Protein AF-0000000066376735 (afdb_homodimer)

Foldseek 3Di:
DQPDADDDLFKDKDKDKAWFDDDDPPFFWDAPDDDPDPVNQTAIKIKMKIFTPDDDDPPAAEEEEEEAEAFLFFLLLCVVVVRVVSVCCVPPPVRYHHGMYMRIGQCQDFVNVQVCPRTGGLADQLQSSLRRVVCCCVPVVVCAQVPLRYAYEYEYAASRQLSVLSNCLVPVQRHQEYEYELYPQDDDPVCLVVLVVVLVVCVVQCQQDFKQAQDDDPDQPLVVVVCCQCPRYPNVLFDPSSSVSRVSSFFDPPDDRVDDDRMGGTRGDSVVSVSCSNCSNVNNVVCLVSSVSRQHAYEYEAEPAEPCLVVCVVCCVPSVVSYHYDYDYPDYRVCCGNVVVVVSVVVVVVSVVSVVPPGDDGVVNQCVVPNPCSVQVVVLVVVCVVVNVPDDDDRPD/DQPDADDDLFKDKDKDKAWFDDDDPPFFWDAPDDDPDPVNQTAIKIKMKIFTPDDDDPPAAEEEEEEAEAFLFFLLLCVVVVRVVSVCCVPPPVRYHHGMYMRIGQCQDFVNVQVCPRTGGLADQLQSSLRRVVCCCVPVVVCAQVPLRYAYEYEYAASRQLSVLSNCLVPVQRHQEYEYELYPQDDDPVCLVVLVVVLVVCVVQPQQDFKQAQDDDPDQPLVVVVCCQCPRYPCVLFDPSSSVSRVSSFFDPVDDRVDDDRMGGTRGDSVVSVSCSNCSNVNNVVCLVSSVSRQHAYEYEAEPAEPCLVVCVVCCVPSVVSYHYDYDYPDYRVCCGNVVVVVSVVVVVVSVVSVVPPGDDGVVNQCVVPNPCSVVVVVLVVVCVVVNVPDDDDPPD

pLDDT: mean 92.91, std 8.01, range [30.05, 98.94]

Organism: Candida albicans (strain SC5314 / ATCC MYA-2876) (NCBI:txid237561)

Radius of gyration: 28.09 Å; Cα contacts (8 Å, |Δi|>4): 1523; chains: 2; bounding box: 62×91×66 Å

Nearest PDB structures (foldseek):
  2y6v-assembly1_A  TM=8.493E-01  e=2.632E-31  Saccharomyces cerevisiae
  2y6v-assembly2_C  TM=8.015E-01  e=5.671E-32  Saccharomyces cerevisiae
  2y6v-assembly1_B  TM=8.172E-01  e=2.975E-31  Saccharomyces cerevisiae
  7p0y-assembly1_A  TM=6.538E-01  e=1.865E-12  Mycobacterium tuberculosis H37Rv
  7p0y-assembly2_B  TM=6.708E-01  e=1.599E-11  Mycobacterium tuberculosis H37Rv

Solvent-accessible surface area (backbone atoms only — not comparable to full-atom values): 41786 Å² total; per-residue (Å²): 127,80,83,68,72,90,78,56,88,60,42,49,73,47,82,44,75,43,79,36,58,65,72,56,60,79,46,30,62,30,49,75,61,68,72,77,51,46,72,80,67,58,48,38,30,21,32,39,37,35,33,42,64,64,85,71,63,85,87,46,60,32,32,28,40,39,40,34,46,34,80,82,46,29,36,28,49,46,49,62,59,50,55,50,47,55,53,45,32,62,71,76,32,73,89,50,41,67,41,39,37,36,28,35,18,56,51,63,19,16,61,4,14,46,77,28,62,72,33,65,42,60,35,45,56,48,63,51,53,16,44,28,54,48,42,41,38,56,59,78,39,25,77,60,54,54,28,68,45,38,42,27,33,40,40,16,24,24,53,19,18,33,24,50,50,51,35,34,28,76,37,44,64,59,42,50,33,37,40,23,37,36,48,56,74,79,80,55,81,87,46,47,67,59,52,39,52,50,52,30,50,38,57,77,67,50,39,67,72,34,67,46,68,79,46,56,90,91,53,58,56,67,57,53,52,52,46,42,41,50,70,55,29,96,50,43,67,35,31,68,68,30,46,50,37,27,49,59,53,28,48,49,80,86,66,54,88,92,52,86,54,48,60,51,65,42,32,28,58,46,65,48,42,53,42,37,60,66,28,43,57,60,36,45,66,57,50,53,57,37,49,75,36,42,67,40,52,30,37,34,40,26,17,57,67,20,83,59,35,62,58,52,58,72,28,38,85,56,76,40,52,69,42,49,77,45,73,36,83,88,27,37,68,59,33,66,42,45,39,39,69,62,45,50,50,54,52,48,53,51,48,53,50,35,60,72,73,53,62,83,80,43,52,57,57,43,32,71,74,57,36,81,53,24,50,54,51,50,35,49,52,46,48,25,73,53,52,35,82,85,52,86,69,77,78,96,101,126,82,85,67,72,90,78,57,88,61,42,49,74,46,82,44,76,43,79,37,59,67,72,56,59,79,46,30,63,31,49,74,60,68,72,77,52,45,73,79,68,58,48,37,30,22,32,39,39,36,32,42,65,65,86,72,62,85,88,46,59,32,32,28,41,40,39,34,46,34,80,84,45,30,37,31,50,45,50,62,58,51,53,50,46,56,51,44,32,62,70,76,32,74,89,50,43,67,40,39,37,36,28,35,17,55,53,62,19,16,60,4,14,45,76,29,61,74,33,64,42,61,36,46,54,49,64,52,54,18,45,27,53,48,42,42,38,56,58,77,38,25,77,60,56,53,28,68,45,40,43,27,34,39,40,17,23,24,53,17,18,33,25,49,51,52,35,32,28,78,36,44,65,56,42,50,32,36,39,24,37,37,46,55,72,78,79,56,80,88,46,47,68,59,51,40,51,50,52,29,49,38,58,75,65,49,41,67,72,32,68,45,69,78,46,56,90,91,52,57,56,68,56,54,53,51,48,43,40,50,70,56,29,96,49,44,68,36,32,68,69,29,47,49,36,28,50,59,53,27,47,48,81,87,64,54,89,91,53,86,53,49,59,50,64,42,31,28,58,44,65,48,42,53,41,39,61,66,27,44,57,60,37,44,67,55,51,52,58,37,49,75,36,42,67,40,52,31,38,35,40,25,17,58,69,20,82,58,36,62,57,51,57,72,30,38,85,56,76,40,52,69,41,48,77,46,74,37,84,88,27,37,68,60,33,65,43,45,38,40,69,62,46,49,50,56,50,49,53,52,50,53,49,33,58,72,72,52,63,81,79,43,52,58,56,41,32,72,74,58,38,81,52,23,49,55,50,50,37,49,51,44,47,26,72,53,52,34,83,85,52,87,71,78,79,98,104

Sequence (794 aa):
MHLKPSDSPYYERTLKVKDAANPRAPGSVVLSKPSHLREDYQLKIAYRKYVTTRQIPFNSPRINFLFLHGNGMNKGIWHYQIDKLFTMYEVSFPDMHIDTVIAADHVNMGDSANVNRGKLGHVSDWNDFAKDYIMITKIHERDAFLHPNAFNVVVAHSMGGFIAMQMTAIEPNLFQSSILINPVCVTFPELRHHNLKVYQDWYHRDFVKFYFDNIPEGENWYHKIYEHYTNRSFYRKFHPVVLRNMLEDEIPEMYDRSKYYRTVELKHDGLEDYINYYNSEESITATKSSYEQIRVPTKILCGENDALATFI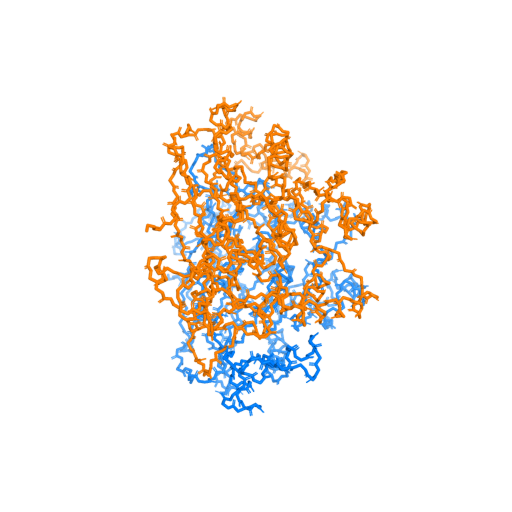DSQKDQELSFAEIQVLEGKYHNMHAESPDLIMSLVNDFVVTCYKEHPKITDFEYYKKYGSDYKSILRKKKLHDLLGDNTNIPSKLMHLKPSDSPYYERTLKVKDAANPRAPGSVVLSKPSHLREDYQLKIAYRKYVTTRQIPFNSPRINFLFLHGNGMNKGIWHYQIDKLFTMYEVSFPDMHIDTVIAADHVNMGDSANVNRGKLGHVSDWNDFAKDYIMITKIHERDAFLHPNAFNVVVAHSMGGFIAMQMTAIEPNLFQSSILINPVCVTFPELRHHNLKVYQDWYHRDFVKFYFDNIPEGENWYHKIYEHYTNRSFYRKFHPVVLRNMLEDEIPEMYDRSKYYRTVELKHDGLEDYINYYNSEESITATKSSYEQIRVPTKILCGENDALATFIDSQKDQELSFAEIQVLEGKYHNMHAESPDLIMSLVNDFVVTCYKEHPKITDFEYYKKYGSDYKSILRKKKLHDLLGDNTNIPSKL

Structure (mmCIF, N/CA/C/O backbone):
data_AF-0000000066376735-model_v1
#
loop_
_entity.id
_entity.type
_entity.pdbx_description
1 polymer 'Serine aminopeptidase S33 domain-containing protein'
#
loop_
_atom_site.group_PDB
_atom_site.id
_atom_site.type_symbol
_atom_site.label_atom_id
_atom_site.label_alt_id
_atom_site.label_comp_id
_atom_site.label_asym_id
_atom_site.label_entity_id
_atom_site.label_seq_id
_atom_site.pdbx_PDB_ins_code
_atom_site.Cartn_x
_atom_site.Cartn_y
_atom_site.Cartn_z
_atom_site.occupancy
_atom_site.B_iso_or_equiv
_atom_site.auth_seq_id
_atom_site.auth_comp_id
_atom_site.auth_asym_id
_atom_site.auth_atom_id
_atom_site.pdbx_PDB_model_num
ATOM 1 N N . MET A 1 1 ? -0.497 23.062 34.406 1 30.56 1 MET A N 1
ATOM 2 C CA . MET A 1 1 ? -1.559 22.156 34 1 30.56 1 MET A CA 1
ATOM 3 C C . MET A 1 1 ? -1.572 21.969 32.5 1 30.56 1 MET A C 1
ATOM 5 O O . MET A 1 1 ? -1.584 22.938 31.75 1 30.56 1 MET A O 1
ATOM 9 N N . HIS A 1 2 ? -1.141 20.859 31.984 1 41 2 HIS A N 1
ATOM 10 C CA . HIS A 1 2 ? -1.223 20.562 30.562 1 41 2 HIS A CA 1
ATOM 11 C C . HIS A 1 2 ? -2.631 20.812 30.031 1 41 2 HIS A C 1
ATOM 13 O O . HIS A 1 2 ? -3.615 20.453 30.688 1 41 2 HIS A O 1
ATOM 19 N N . LEU A 1 3 ? -2.84 21.922 29.312 1 45.19 3 LEU A N 1
ATOM 20 C CA . LEU A 1 3 ? -4.129 22.234 28.703 1 45.19 3 LEU A CA 1
ATOM 21 C C . LEU A 1 3 ? -4.758 20.984 28.094 1 45.19 3 LEU A C 1
ATOM 23 O O . LEU A 1 3 ? -4.195 20.375 27.172 1 45.19 3 LEU A O 1
ATOM 27 N N . LYS A 1 4 ? -5.445 20.234 28.922 1 58.34 4 LYS A N 1
ATOM 28 C CA . LYS A 1 4 ? -6.188 19.078 28.438 1 58.34 4 LYS A CA 1
ATOM 29 C C . LYS A 1 4 ? -7.438 19.5 27.672 1 58.34 4 LYS A C 1
ATOM 31 O O . LYS A 1 4 ? -8.281 20.234 28.203 1 58.34 4 LYS A O 1
ATOM 36 N N . PRO A 1 5 ? -7.32 19.438 26.359 1 63.69 5 PRO A N 1
ATOM 37 C CA . PRO A 1 5 ? -8.547 19.75 25.609 1 63.69 5 PRO A CA 1
ATOM 38 C C . PRO A 1 5 ? -9.789 19.141 26.25 1 63.69 5 PRO A C 1
ATOM 40 O O . PRO A 1 5 ? -9.688 18.219 27.062 1 63.69 5 PRO A O 1
ATOM 43 N N . SER A 1 6 ? -10.953 19.797 26.094 1 66.44 6 SER A N 1
ATOM 44 C CA . SER A 1 6 ? -12.242 19.344 26.625 1 66.44 6 SER A CA 1
ATOM 45 C C . SER A 1 6 ? -12.531 17.906 26.219 1 66.44 6 SER A C 1
ATOM 47 O O . SER A 1 6 ? -12.234 17.5 25.078 1 66.44 6 SER A O 1
ATOM 49 N N . ASP A 1 7 ? -12.703 17.094 27.219 1 77.69 7 ASP A N 1
ATOM 50 C CA . ASP A 1 7 ? -13.062 15.68 27.047 1 77.69 7 ASP A CA 1
ATOM 51 C C . ASP A 1 7 ? -14.547 15.453 27.312 1 77.69 7 ASP A C 1
ATOM 53 O O . ASP A 1 7 ? -15.219 16.312 27.891 1 77.69 7 ASP A O 1
ATOM 57 N N . SER A 1 8 ? -15.133 14.633 26.562 1 85.62 8 SER A N 1
ATOM 58 C CA . SER A 1 8 ? -16.5 14.18 26.781 1 85.62 8 SER A CA 1
ATOM 59 C C . SER A 1 8 ? -16.516 12.766 27.359 1 85.62 8 SER A C 1
ATOM 61 O O . SER A 1 8 ? -15.539 12.031 27.266 1 85.62 8 SER A O 1
ATOM 63 N N . PRO A 1 9 ? -17.625 12.453 28.078 1 90.88 9 PRO A N 1
ATOM 64 C CA . PRO A 1 9 ? -17.734 11.086 28.609 1 90.88 9 PRO A CA 1
ATOM 65 C C . PRO A 1 9 ? -17.938 10.047 27.516 1 90.88 9 PRO A C 1
ATOM 67 O O . PRO A 1 9 ? -17.922 8.844 27.797 1 90.88 9 PRO A O 1
ATOM 70 N N . TYR A 1 10 ? -18.031 10.508 26.297 1 92.19 10 TYR A N 1
ATOM 71 C CA . TYR A 1 10 ? -18.422 9.602 25.234 1 92.19 10 TYR A CA 1
ATOM 72 C C . TYR A 1 10 ? -17.203 8.93 24.609 1 92.19 10 TYR A C 1
ATOM 74 O O . TYR A 1 10 ? -17.344 8.031 23.781 1 92.19 10 TYR A O 1
ATOM 82 N N . TYR A 1 11 ? -16.016 9.359 24.969 1 96.19 11 TYR A N 1
ATOM 83 C CA . TYR A 1 11 ? -14.828 8.727 24.422 1 96.19 11 TYR A CA 1
ATOM 84 C C . TYR A 1 11 ? -13.656 8.812 25.391 1 96.19 11 TYR A C 1
ATOM 86 O O . TYR A 1 11 ? -13.68 9.617 26.312 1 96.19 11 TYR A O 1
ATOM 94 N N . GLU A 1 12 ? -12.734 7.898 25.188 1 96.25 12 GLU A N 1
ATOM 95 C CA . GLU A 1 12 ? -11.398 7.984 25.781 1 96.25 12 GLU A CA 1
ATOM 96 C C . GLU A 1 12 ? -10.344 8.266 24.719 1 96.25 12 GLU A C 1
ATOM 98 O O . GLU A 1 12 ? -10.422 7.742 23.594 1 96.25 12 GLU A O 1
ATOM 103 N N . ARG A 1 13 ? -9.484 9.172 24.969 1 95.44 13 ARG A N 1
ATOM 104 C CA . ARG A 1 13 ? -8.461 9.492 23.984 1 95.44 13 ARG A CA 1
ATOM 105 C C . ARG A 1 13 ? -7.078 9.078 24.484 1 95.44 13 ARG A C 1
ATOM 107 O O . ARG A 1 13 ? -6.777 9.195 25.672 1 95.44 13 ARG A O 1
ATOM 114 N N . THR A 1 14 ? -6.258 8.562 23.625 1 96.69 14 THR A N 1
ATOM 115 C CA . THR A 1 14 ? -4.887 8.156 23.906 1 96.69 14 THR A CA 1
ATOM 116 C C . THR A 1 14 ? -3.945 8.633 22.797 1 96.69 14 THR A C 1
ATOM 118 O O . THR A 1 14 ? -4.293 8.594 21.625 1 96.69 14 THR A O 1
ATOM 121 N N . LEU A 1 15 ? -2.789 9.195 23.156 1 96.88 15 LEU A N 1
ATOM 122 C CA . LEU A 1 15 ? -1.739 9.523 22.188 1 96.88 15 LEU A CA 1
ATOM 123 C C . LEU A 1 15 ? -0.877 8.297 21.891 1 96.88 15 LEU A C 1
ATOM 125 O O . LEU A 1 15 ? -0.356 7.66 22.812 1 96.88 15 LEU A O 1
ATOM 129 N N . LYS A 1 16 ? -0.742 7.973 20.688 1 98.38 16 LYS A N 1
ATOM 130 C CA . LYS A 1 16 ? 0.045 6.82 20.25 1 98.38 16 LYS A CA 1
ATOM 131 C C . LYS A 1 16 ? 1.196 7.25 19.344 1 98.38 16 LYS A C 1
ATOM 133 O O . LYS A 1 16 ? 1.088 8.242 18.625 1 98.38 16 LYS A O 1
ATOM 138 N N . VAL A 1 17 ? 2.271 6.555 19.438 1 98.69 17 VAL A N 1
ATOM 139 C CA . VAL A 1 17 ? 3.416 6.699 18.531 1 98.69 17 VAL A CA 1
ATOM 140 C C . VAL A 1 17 ? 3.809 5.336 17.984 1 98.69 17 VAL A C 1
ATOM 142 O O . VAL A 1 17 ? 4.109 4.41 18.734 1 98.69 17 VAL A O 1
ATOM 145 N N . LYS A 1 18 ? 3.746 5.18 16.719 1 98.69 18 LYS A N 1
ATOM 146 C CA . LYS A 1 18 ? 4.016 3.912 16.047 1 98.69 18 LYS A CA 1
ATOM 147 C C . LYS A 1 18 ? 4.965 4.105 14.867 1 98.69 18 LYS A C 1
ATOM 149 O O . LYS A 1 18 ? 5.289 5.234 14.5 1 98.69 18 LYS A O 1
ATOM 154 N N . ASP A 1 19 ? 5.434 3 14.266 1 98.38 19 ASP A N 1
ATOM 155 C CA . ASP A 1 19 ? 6.293 3.059 13.086 1 98.38 19 ASP A CA 1
ATOM 156 C C . ASP A 1 19 ? 5.539 3.635 11.891 1 98.38 19 ASP A C 1
ATOM 158 O O . ASP A 1 19 ? 4.383 3.287 11.648 1 98.38 19 ASP A O 1
ATOM 162 N N . ALA A 1 20 ? 6.18 4.602 11.211 1 98.56 20 ALA A N 1
ATOM 163 C CA . ALA A 1 20 ? 5.672 5.055 9.914 1 98.56 20 ALA A CA 1
ATOM 164 C C . ALA A 1 20 ? 6.039 4.07 8.812 1 98.56 20 ALA A C 1
ATOM 166 O O . ALA A 1 20 ? 6.711 3.066 9.062 1 98.56 20 ALA A O 1
ATOM 167 N N . ALA A 1 21 ? 5.512 4.297 7.672 1 97.88 21 ALA A N 1
ATOM 168 C CA . ALA A 1 21 ? 5.797 3.42 6.543 1 97.88 21 ALA A CA 1
ATOM 169 C C . ALA A 1 21 ? 7.246 3.568 6.086 1 97.88 21 ALA A C 1
ATOM 171 O O . ALA A 1 21 ? 7.82 4.656 6.172 1 97.88 21 ALA A O 1
ATOM 172 N N . ASN A 1 22 ? 7.852 2.523 5.668 1 96.56 22 ASN A N 1
ATOM 173 C CA . ASN A 1 22 ? 9.188 2.408 5.094 1 96.56 22 ASN A CA 1
ATOM 174 C C . ASN A 1 22 ? 9.227 1.385 3.965 1 96.56 22 ASN A C 1
ATOM 176 O O . ASN A 1 22 ? 8.5 0.391 3.994 1 96.56 22 ASN A O 1
ATOM 180 N N . PRO A 1 23 ? 9.977 1.566 2.838 1 95.69 23 PRO A N 1
ATOM 181 C CA . PRO A 1 23 ? 10.938 2.646 2.59 1 95.69 23 PRO A CA 1
ATOM 182 C C . PRO A 1 23 ? 10.273 3.914 2.059 1 95.69 23 PRO A C 1
ATOM 184 O O . PRO A 1 23 ? 9.148 3.861 1.559 1 95.69 23 PRO A O 1
ATOM 187 N N . ARG A 1 24 ? 10.93 5.016 2.252 1 96.44 24 ARG A N 1
ATOM 188 C CA . ARG A 1 24 ? 10.469 6.309 1.76 1 96.44 24 ARG A CA 1
ATOM 189 C C . ARG A 1 24 ? 11.32 6.781 0.583 1 96.44 24 ARG A C 1
ATOM 191 O O . ARG A 1 24 ? 12.32 6.148 0.237 1 96.44 24 ARG A O 1
ATOM 198 N N . ALA A 1 25 ? 10.844 7.859 -0.116 1 96.31 25 ALA A N 1
ATOM 199 C CA . ALA A 1 25 ? 11.617 8.445 -1.212 1 96.31 25 ALA A CA 1
ATOM 200 C C . ALA A 1 25 ? 13.031 8.789 -0.763 1 96.31 25 ALA A C 1
ATOM 202 O O . ALA A 1 25 ? 13.234 9.25 0.362 1 96.31 25 ALA A O 1
ATOM 203 N N . PRO A 1 26 ? 14.008 8.562 -1.706 1 94.62 26 PRO A N 1
ATOM 204 C CA . PRO A 1 26 ? 15.383 8.938 -1.351 1 94.62 26 PRO A CA 1
ATOM 205 C C . PRO A 1 26 ? 15.5 10.398 -0.918 1 94.62 26 PRO A C 1
ATOM 207 O O . PRO A 1 26 ? 14.945 11.289 -1.57 1 94.62 26 PRO A O 1
ATOM 210 N N . GLY A 1 27 ? 16.156 10.594 0.214 1 96.06 27 GLY A N 1
ATOM 211 C CA . GLY A 1 27 ? 16.344 11.938 0.731 1 96.06 27 GLY A CA 1
ATOM 212 C C . GLY A 1 27 ? 15.328 12.328 1.783 1 96.06 27 GLY A C 1
ATOM 213 O O . GLY A 1 27 ? 15.445 13.375 2.414 1 96.06 27 GLY A O 1
ATOM 214 N N . SER A 1 28 ? 14.289 11.453 2.002 1 96.94 28 SER A N 1
ATOM 215 C CA . SER A 1 28 ? 13.25 11.758 2.988 1 96.94 28 SER A CA 1
ATOM 216 C C . SER A 1 28 ? 13.773 11.57 4.41 1 96.94 28 SER A C 1
ATOM 218 O O . SER A 1 28 ? 13.32 12.25 5.336 1 96.94 28 SER A O 1
ATOM 220 N N . VAL A 1 29 ? 14.625 10.594 4.625 1 97.44 29 VAL A N 1
ATOM 221 C CA . VAL A 1 29 ? 15.289 10.32 5.895 1 97.44 29 VAL A CA 1
ATOM 222 C C . VAL A 1 29 ? 16.797 10.422 5.727 1 97.44 29 VAL A C 1
ATOM 224 O O . VAL A 1 29 ? 17.406 9.656 4.969 1 97.44 29 VAL A O 1
ATOM 227 N N . VAL A 1 30 ? 17.375 11.367 6.332 1 97 30 VAL A N 1
ATOM 228 C CA . VAL A 1 30 ? 18.812 11.609 6.258 1 97 30 VAL A CA 1
ATOM 229 C C . VAL A 1 30 ? 19.391 11.812 7.66 1 97 30 VAL A C 1
ATOM 231 O O . VAL A 1 30 ? 18.969 12.734 8.375 1 97 30 VAL A O 1
ATOM 234 N N . LEU A 1 31 ? 20.281 10.977 8.047 1 97.12 31 LEU A N 1
ATOM 235 C CA . LEU A 1 31 ? 20.875 11.039 9.367 1 97.12 31 LEU A CA 1
ATOM 236 C C . LEU A 1 31 ? 22.109 11.945 9.367 1 97.12 31 LEU A C 1
ATOM 238 O O . LEU A 1 31 ? 22.625 12.289 8.305 1 97.12 31 LEU A O 1
ATOM 242 N N . SER A 1 32 ? 22.453 12.383 10.625 1 95.81 32 SER A N 1
ATOM 243 C CA . SER A 1 32 ? 23.672 13.195 10.742 1 95.81 32 SER A CA 1
ATOM 244 C C . SER A 1 32 ? 24.922 12.359 10.461 1 95.81 32 SER A C 1
ATOM 246 O O . SER A 1 32 ? 2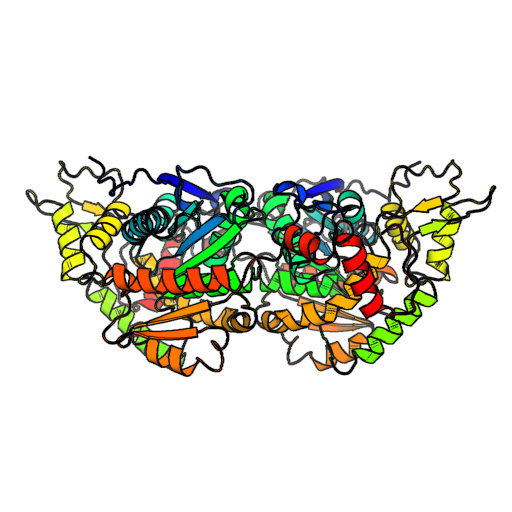5.953 12.906 10.07 1 95.81 32 SER A O 1
ATOM 248 N N . LYS A 1 33 ? 24.828 11.062 10.766 1 96.06 33 LYS A N 1
ATOM 249 C CA . LYS A 1 33 ? 25.859 10.078 10.438 1 96.06 33 LYS A CA 1
ATOM 250 C C . LYS A 1 33 ? 25.234 8.836 9.805 1 96.06 33 LYS A C 1
ATOM 252 O O . LYS A 1 33 ? 24.234 8.312 10.289 1 96.06 33 LYS A O 1
ATOM 257 N N . PRO A 1 34 ? 25.922 8.43 8.68 1 94.62 34 PRO A N 1
ATOM 258 C CA . PRO A 1 34 ? 25.359 7.238 8.039 1 94.62 34 PRO A CA 1
ATOM 259 C C . PRO A 1 34 ? 25.297 6.039 8.977 1 94.62 34 PRO A C 1
ATOM 261 O O . PRO A 1 34 ? 26.156 5.875 9.844 1 94.62 34 PRO A O 1
ATOM 264 N N . SER A 1 35 ? 24.281 5.25 8.828 1 93.5 35 SER A N 1
ATOM 265 C CA . SER A 1 35 ? 24.078 4.062 9.648 1 93.5 35 SER A CA 1
ATOM 266 C C . SER A 1 35 ? 23.734 2.852 8.781 1 93.5 35 SER A C 1
ATOM 268 O O . SER A 1 35 ? 23.188 2.998 7.691 1 93.5 35 SER A O 1
ATOM 270 N N . HIS A 1 36 ? 24.125 1.624 9.234 1 89.56 36 HIS A N 1
ATOM 271 C CA . HIS A 1 36 ? 23.766 0.388 8.555 1 89.56 36 HIS A CA 1
ATOM 272 C C . HIS A 1 36 ? 22.578 -0.286 9.234 1 89.56 36 HIS A C 1
ATOM 274 O O . HIS A 1 36 ? 22.141 -1.357 8.812 1 89.56 36 HIS A O 1
ATOM 280 N N . LEU A 1 37 ? 22.031 0.328 10.203 1 92.62 37 LEU A N 1
ATOM 281 C CA . LEU A 1 37 ? 20.906 -0.235 10.945 1 92.62 37 LEU A CA 1
ATOM 282 C C . LEU A 1 37 ? 19.578 0.306 10.422 1 92.62 37 LEU A C 1
ATOM 284 O O . LEU A 1 37 ? 19.391 1.522 10.359 1 92.62 37 LEU A O 1
ATOM 288 N N . ARG A 1 38 ? 18.719 -0.616 10.102 1 92.19 38 ARG A N 1
ATOM 289 C CA . ARG A 1 38 ? 17.406 -0.253 9.578 1 92.19 38 ARG A CA 1
ATOM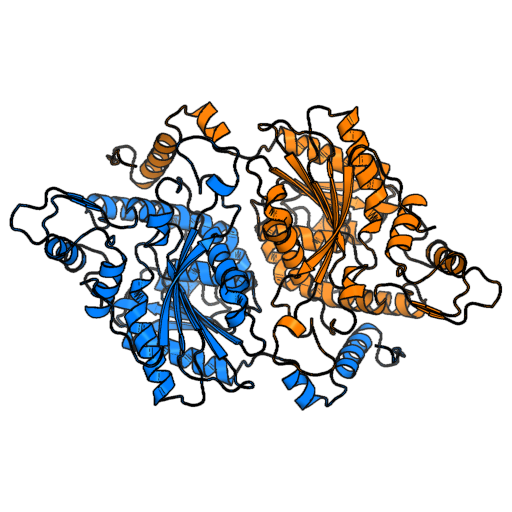 290 C C . ARG A 1 38 ? 16.641 0.622 10.562 1 92.19 38 ARG A C 1
ATOM 292 O O . ARG A 1 38 ? 15.953 1.558 10.156 1 92.19 38 ARG A O 1
ATOM 299 N N . GLU A 1 39 ? 16.766 0.346 11.891 1 95 39 GLU A N 1
ATOM 300 C CA . GLU A 1 39 ? 16.016 1.021 12.945 1 95 39 GLU A CA 1
ATOM 301 C C . GLU A 1 39 ? 16.344 2.51 12.992 1 95 39 GLU A C 1
ATOM 303 O O . GLU A 1 39 ? 15.5 3.326 13.367 1 95 39 GLU A O 1
ATOM 308 N N . ASP A 1 40 ? 17.531 2.83 12.586 1 95.62 40 ASP A N 1
ATOM 309 C CA . ASP A 1 40 ? 17.969 4.223 12.625 1 95.62 40 ASP A CA 1
ATOM 310 C C . ASP A 1 40 ? 17.234 5.062 11.586 1 95.62 40 ASP A C 1
ATOM 312 O O . ASP A 1 40 ? 17.062 6.27 11.758 1 95.62 40 ASP A O 1
ATOM 316 N N . TYR A 1 41 ? 16.734 4.41 10.547 1 95.56 41 TYR A N 1
ATOM 317 C CA . TYR A 1 41 ? 16.078 5.121 9.445 1 95.56 41 TYR A CA 1
ATOM 318 C C . TYR A 1 41 ? 14.57 5.035 9.555 1 95.56 41 TYR A C 1
ATOM 320 O O . TYR A 1 41 ? 13.844 5.496 8.672 1 95.56 41 TYR A O 1
ATOM 328 N N . GLN A 1 42 ? 14.078 4.375 10.625 1 97.38 42 GL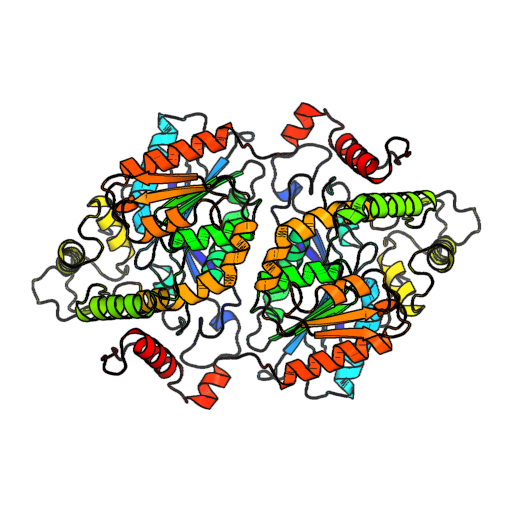N A N 1
ATOM 329 C CA . GLN A 1 42 ? 12.648 4.203 10.82 1 97.38 42 GLN A CA 1
ATOM 330 C C . GLN A 1 42 ? 12.016 5.453 11.43 1 97.38 42 GLN A C 1
ATOM 332 O O . GLN A 1 42 ? 12.32 5.816 12.562 1 97.38 42 GLN A O 1
ATOM 337 N N . LEU A 1 43 ? 11.172 6.137 10.656 1 98.44 43 LEU A N 1
ATOM 338 C CA . LEU A 1 43 ? 10.406 7.246 11.211 1 98.44 43 LEU A CA 1
ATOM 339 C C . LEU A 1 43 ? 9.211 6.738 12.008 1 98.44 43 LEU A C 1
ATOM 341 O O . LEU A 1 43 ? 8.82 5.574 11.883 1 98.44 43 LEU A O 1
ATOM 345 N N . LYS A 1 44 ? 8.742 7.617 12.82 1 98.69 44 LYS A N 1
ATOM 346 C CA . LYS A 1 44 ? 7.555 7.336 13.625 1 98.69 44 LYS A CA 1
ATOM 347 C C . LYS A 1 44 ? 6.402 8.266 13.25 1 98.69 44 LYS A C 1
ATOM 349 O O . LYS A 1 44 ? 6.617 9.328 12.656 1 98.69 44 LYS A O 1
ATOM 354 N N . ILE A 1 45 ? 5.246 7.805 13.531 1 98.75 45 ILE A N 1
ATOM 355 C CA . ILE A 1 45 ? 4.047 8.602 13.312 1 98.75 45 ILE A CA 1
ATOM 356 C C . ILE A 1 45 ? 3.221 8.656 14.594 1 98.75 45 ILE A C 1
ATOM 358 O O . ILE A 1 45 ? 2.943 7.621 15.203 1 98.75 45 ILE A O 1
ATOM 362 N N . ALA A 1 46 ? 2.881 9.859 15 1 98.69 46 ALA A N 1
ATOM 363 C CA . ALA A 1 46 ? 2.074 10.078 16.203 1 98.69 46 ALA A CA 1
ATOM 364 C C . ALA A 1 46 ? 0.623 10.375 15.836 1 98.69 46 ALA A C 1
ATOM 366 O O . ALA A 1 46 ? 0.354 11.086 14.859 1 98.69 46 ALA A O 1
ATOM 367 N N . TYR A 1 47 ? -0.248 9.828 16.578 1 98.75 47 TYR A N 1
ATOM 368 C CA . TYR A 1 47 ? -1.663 10.102 16.359 1 98.75 47 TYR A CA 1
ATOM 369 C C . TYR A 1 47 ? -2.453 9.984 17.656 1 98.75 47 TYR A C 1
ATOM 371 O O . TYR A 1 47 ? -2.004 9.336 18.609 1 98.75 47 TYR A O 1
ATOM 379 N N . ARG A 1 48 ? -3.512 10.711 17.75 1 98.19 48 ARG A N 1
ATOM 380 C CA . ARG A 1 48 ? -4.461 10.609 18.844 1 98.19 48 ARG A CA 1
ATOM 381 C C . ARG A 1 48 ? -5.633 9.703 18.484 1 98.19 48 ARG A C 1
ATOM 383 O O . ARG A 1 48 ? -6.254 9.883 17.438 1 98.19 48 ARG A O 1
ATOM 390 N N . LYS A 1 49 ? -5.828 8.75 19.297 1 98.25 49 LYS A N 1
ATOM 391 C CA . LYS A 1 49 ? -6.914 7.793 19.141 1 98.25 49 LYS A CA 1
ATOM 392 C C . LYS A 1 49 ? -8.055 8.078 20.109 1 98.25 49 LYS A C 1
ATOM 394 O O . LYS A 1 49 ? -7.836 8.203 21.312 1 98.25 49 LYS A O 1
ATOM 399 N N . TYR A 1 50 ? -9.234 8.312 19.562 1 97.94 50 TYR A N 1
ATOM 400 C CA . TYR A 1 50 ? -10.461 8.445 20.344 1 97.94 50 TYR A CA 1
ATOM 401 C C . TYR A 1 50 ? -11.32 7.199 20.219 1 97.94 50 TYR A C 1
ATOM 403 O O . TYR A 1 50 ? -11.688 6.793 19.109 1 97.94 50 TYR A O 1
ATOM 411 N N . VAL A 1 51 ? -11.656 6.566 21.328 1 97.69 51 VAL A N 1
ATOM 412 C CA . VAL A 1 51 ? -12.453 5.344 21.312 1 97.69 51 VAL A CA 1
ATOM 413 C C . VAL A 1 51 ? -13.727 5.543 22.125 1 97.69 51 VAL A C 1
ATOM 415 O O . VAL A 1 51 ? -13.68 6.043 23.25 1 97.69 51 VAL A O 1
ATOM 418 N N . THR A 1 52 ? -14.812 5.117 21.578 1 96.44 52 THR A N 1
ATOM 419 C CA . THR A 1 52 ? -16.094 5.266 22.25 1 96.44 52 THR A CA 1
ATOM 420 C C . THR A 1 52 ? -16.078 4.562 23.594 1 96.44 52 THR A C 1
ATOM 422 O O . THR A 1 52 ? -15.414 3.535 23.766 1 96.44 52 THR A O 1
ATOM 425 N N . THR A 1 53 ? -16.781 5.094 24.547 1 94.25 53 THR A N 1
ATOM 426 C CA . THR A 1 53 ? -16.969 4.441 25.828 1 94.25 53 THR A CA 1
ATOM 427 C C . THR A 1 53 ? -18.25 3.598 25.828 1 94.25 53 THR A C 1
ATOM 429 O O . THR A 1 53 ? -18.516 2.861 26.781 1 94.25 53 THR A O 1
ATOM 432 N N . ARG A 1 54 ? -18.906 3.648 24.734 1 91 54 ARG A N 1
ATOM 433 C CA . ARG A 1 54 ? -20.156 2.914 24.594 1 91 54 ARG A CA 1
ATOM 434 C C . ARG A 1 54 ? -19.922 1.504 24.078 1 91 54 ARG A C 1
ATOM 436 O O . ARG A 1 54 ? -19 1.281 23.281 1 91 54 ARG A O 1
ATOM 443 N N . GLN A 1 55 ? -20.766 0.636 24.562 1 92 55 GLN A N 1
ATOM 444 C CA . GLN A 1 55 ? -20.766 -0.705 23.984 1 92 55 GLN A CA 1
ATOM 445 C C . GLN A 1 55 ? -21.547 -0.74 22.672 1 92 55 GLN A C 1
ATOM 447 O O . GLN A 1 55 ? -22.703 -0.333 22.625 1 92 55 GLN A O 1
ATOM 452 N N . ILE A 1 56 ? -20.875 -1.189 21.656 1 94.06 56 ILE A N 1
ATOM 453 C CA . ILE A 1 56 ? -21.516 -1.301 20.359 1 94.06 56 ILE A CA 1
ATOM 454 C C . ILE A 1 56 ? -22.062 -2.713 20.172 1 94.06 56 ILE A C 1
ATOM 456 O O . ILE A 1 56 ? -21.359 -3.697 20.375 1 94.06 56 ILE A O 1
ATOM 460 N N . PRO A 1 57 ? -23.312 -2.795 19.781 1 91.44 57 PRO A N 1
ATOM 461 C CA . PRO A 1 57 ? -23.844 -4.129 19.5 1 91.44 57 PRO A CA 1
ATOM 462 C C . PRO A 1 57 ? -23 -4.891 18.469 1 91.44 57 PRO A C 1
ATOM 464 O O . PRO A 1 57 ? -22.5 -4.297 17.516 1 91.44 57 PRO A O 1
ATOM 467 N N . PHE A 1 58 ? -22.922 -6.18 18.641 1 84.56 58 PHE A N 1
ATOM 468 C CA . PHE A 1 58 ? -21.984 -7.027 17.891 1 84.56 58 PHE A CA 1
ATOM 469 C C . PHE A 1 58 ? -22.297 -7 16.406 1 84.56 58 PHE A C 1
ATOM 471 O O . PHE A 1 58 ? -21.391 -7.082 15.578 1 84.56 58 PHE A O 1
ATOM 478 N N . ASN A 1 59 ? -23.531 -6.789 16.031 1 85.75 59 ASN A N 1
ATOM 479 C CA . ASN A 1 59 ? -23.922 -6.895 14.625 1 85.75 59 ASN A CA 1
ATOM 480 C C . ASN A 1 59 ? -24.094 -5.52 13.984 1 85.75 59 ASN A C 1
ATOM 482 O O . ASN A 1 59 ? -24.453 -5.414 12.812 1 85.75 59 ASN A O 1
ATOM 486 N N . SER A 1 60 ? -23.75 -4.516 14.742 1 89.38 60 SER A N 1
ATOM 487 C CA . SER A 1 60 ? -23.938 -3.162 14.227 1 89.38 60 SER A CA 1
ATOM 488 C C . SER A 1 60 ? -22.688 -2.682 13.484 1 89.38 60 SER A C 1
ATOM 490 O O . SER A 1 60 ? -21.578 -3.051 13.836 1 89.38 60 SER A O 1
ATOM 492 N N . PRO A 1 61 ? -22.953 -1.896 12.453 1 91 61 PRO A N 1
ATOM 493 C CA . PRO A 1 61 ? -21.797 -1.241 11.844 1 91 61 PRO A CA 1
ATOM 494 C C . PRO A 1 61 ? -21.047 -0.352 12.82 1 91 61 PRO A C 1
ATOM 496 O O . PRO A 1 61 ? -21.641 0.239 13.719 1 91 61 PRO A O 1
ATOM 499 N N . ARG A 1 62 ? -19.797 -0.317 12.695 1 94.81 62 ARG A N 1
ATOM 500 C CA . ARG A 1 62 ? -18.891 0.506 13.5 1 94.81 62 ARG A CA 1
ATOM 501 C C . ARG A 1 62 ? -18.25 1.604 12.648 1 94.81 62 ARG A C 1
ATOM 503 O O . ARG A 1 62 ? -17.422 1.327 11.789 1 94.81 62 ARG A O 1
ATOM 510 N N . ILE A 1 63 ? -18.609 2.838 12.914 1 97.12 63 ILE A N 1
ATOM 511 C CA . ILE A 1 63 ? -18.094 3.945 12.117 1 97.12 63 ILE A CA 1
ATOM 512 C C . ILE A 1 63 ? -16.734 4.379 12.648 1 97.12 63 ILE A C 1
ATOM 514 O O . ILE A 1 63 ? -16.594 4.727 13.828 1 97.12 63 ILE A O 1
ATOM 518 N N . ASN A 1 64 ? -15.758 4.281 11.859 1 98.5 64 ASN A N 1
ATOM 519 C CA . ASN A 1 64 ? -14.422 4.762 12.18 1 98.5 64 ASN A CA 1
ATOM 520 C C . ASN A 1 64 ? -14.031 5.961 11.32 1 98.5 64 ASN A C 1
ATOM 522 O O . ASN A 1 64 ? -14.344 6 10.133 1 98.5 64 ASN A O 1
ATOM 526 N N . PHE A 1 65 ? -13.375 6.961 11.992 1 98.88 65 PHE A N 1
ATOM 527 C CA . PHE A 1 65 ? -12.93 8.148 11.266 1 98.88 65 PHE A CA 1
ATOM 528 C C . PHE A 1 65 ? -11.414 8.258 11.273 1 98.88 65 PHE A C 1
ATOM 530 O O . PHE A 1 65 ? -10.773 7.957 12.281 1 98.88 65 PHE A O 1
ATOM 537 N N . LEU A 1 66 ? -10.867 8.648 10.188 1 98.94 66 LEU A N 1
ATOM 538 C CA . LEU A 1 66 ? -9.484 9.086 10.07 1 98.94 66 LEU A CA 1
ATOM 539 C C . LEU A 1 66 ? -9.406 10.539 9.602 1 98.94 66 LEU A C 1
ATOM 541 O O . LEU A 1 66 ? -9.906 10.867 8.523 1 98.94 66 LEU A O 1
ATOM 545 N N . PHE A 1 67 ? -8.828 11.406 10.422 1 98.94 67 PHE A N 1
ATOM 546 C CA . PHE A 1 67 ? -8.719 12.82 10.109 1 98.94 67 PHE A CA 1
ATOM 547 C C . PHE A 1 67 ? -7.289 13.18 9.703 1 98.94 67 PHE A C 1
ATOM 549 O O . PHE A 1 67 ? -6.34 12.891 10.43 1 98.94 67 PHE A O 1
ATOM 556 N N . LEU A 1 68 ? -7.141 13.805 8.562 1 98.88 68 LEU A N 1
ATOM 557 C CA . LEU A 1 68 ? -5.848 14.258 8.062 1 98.88 68 LEU A CA 1
ATOM 558 C C . LEU A 1 68 ? -5.82 15.773 7.93 1 98.88 68 LEU A C 1
ATOM 560 O O . LEU A 1 68 ? -6.715 16.359 7.316 1 98.88 68 LEU A O 1
ATOM 564 N N . HIS A 1 69 ? -4.773 16.391 8.516 1 98.75 69 HIS A N 1
ATOM 565 C CA . HIS A 1 69 ? -4.68 17.844 8.492 1 98.75 69 HIS A CA 1
ATOM 566 C C . HIS A 1 69 ? -3.85 18.328 7.312 1 98.75 69 HIS A C 1
ATOM 568 O O . HIS A 1 69 ? -3.291 17.516 6.566 1 98.75 69 HIS A O 1
ATOM 574 N N . GLY A 1 70 ? -3.869 19.641 7.094 1 98 70 GLY A N 1
ATOM 575 C CA . GLY A 1 70 ? -3.074 20.266 6.055 1 98 70 GLY A CA 1
ATOM 576 C C . GLY A 1 70 ? -1.664 20.594 6.5 1 98 70 GLY A C 1
ATOM 577 O O . GLY A 1 70 ? -1.284 20.312 7.641 1 98 70 GLY A O 1
ATOM 578 N N . ASN A 1 71 ? -0.897 21.203 5.59 1 96.31 71 ASN A N 1
ATOM 579 C CA . ASN A 1 71 ? 0.48 21.594 5.867 1 96.31 71 ASN A CA 1
ATOM 580 C C . ASN A 1 71 ? 0.55 22.672 6.938 1 96.31 71 ASN A C 1
ATOM 582 O O . ASN A 1 71 ? -0.252 23.609 6.934 1 96.31 71 ASN A O 1
ATOM 586 N N . GLY A 1 72 ? 1.483 22.516 7.855 1 94 72 GLY A N 1
ATOM 587 C CA . GLY A 1 72 ? 1.697 23.516 8.891 1 94 72 GLY A CA 1
ATOM 588 C C . GLY A 1 72 ? 0.752 23.375 10.062 1 94 72 GLY A C 1
ATOM 589 O O . GLY A 1 72 ? 0.712 24.234 10.945 1 94 72 GLY A O 1
ATOM 590 N N . MET A 1 73 ? -0.011 22.344 10.062 1 96.19 73 MET A N 1
ATOM 591 C CA . MET A 1 73 ? -0.983 22.078 11.117 1 96.19 73 MET A CA 1
ATOM 592 C C . MET A 1 73 ? -0.61 20.828 11.898 1 96.19 73 MET A C 1
ATOM 594 O O . MET A 1 73 ? 0.545 20.406 11.883 1 96.19 73 MET A O 1
ATOM 598 N N . ASN A 1 74 ? -1.487 20.344 12.734 1 97.38 74 ASN A N 1
ATOM 599 C CA . ASN A 1 74 ? -1.297 19.109 13.484 1 97.38 74 ASN A CA 1
ATOM 600 C C . ASN A 1 74 ? -2.631 18.5 13.906 1 97.38 74 ASN A C 1
ATOM 602 O O . ASN A 1 74 ? -3.693 19 13.539 1 97.38 74 ASN A O 1
ATOM 606 N N . LYS A 1 75 ? -2.52 17.375 14.602 1 98 75 LYS A N 1
ATOM 607 C CA . LYS A 1 75 ? -3.711 16.594 14.93 1 98 75 LYS A CA 1
ATOM 608 C C . LYS A 1 75 ? -4.645 17.391 15.844 1 98 75 LYS A C 1
ATOM 610 O O . LYS A 1 75 ? -5.852 17.141 15.867 1 98 75 LYS A O 1
ATOM 615 N N . GLY A 1 76 ? -4.172 18.344 16.609 1 96.81 76 GLY A N 1
ATOM 616 C CA . GLY A 1 76 ? -4.965 19.125 17.562 1 96.81 76 GLY A CA 1
ATOM 617 C C . GLY A 1 76 ? -6.043 19.953 16.891 1 96.81 76 GLY A C 1
ATOM 618 O O . GLY A 1 76 ? -7.039 20.312 17.516 1 96.81 76 GLY A O 1
ATOM 619 N N . ILE A 1 77 ? -5.875 20.172 15.625 1 97.44 77 ILE A N 1
ATOM 620 C CA . ILE A 1 77 ? -6.797 21.031 14.891 1 97.44 77 ILE A CA 1
ATOM 621 C C . ILE A 1 77 ? -8.172 20.359 14.82 1 97.44 77 ILE A C 1
ATOM 623 O O . ILE A 1 77 ? -9.188 21.031 14.617 1 97.44 77 ILE A O 1
ATOM 627 N N . TRP A 1 78 ? -8.227 19.047 15.023 1 97.94 78 TRP A N 1
ATOM 628 C CA . TRP A 1 78 ? -9.445 18.281 14.789 1 97.94 78 TRP A CA 1
ATOM 629 C C . TRP A 1 78 ? -10.164 17.984 16.109 1 97.94 78 TRP A C 1
ATOM 631 O O . TRP A 1 78 ? -11.289 17.484 16.109 1 97.94 78 TRP A O 1
ATOM 641 N N . HIS A 1 79 ? -9.57 18.312 17.266 1 97.25 79 HIS A N 1
ATOM 642 C CA . HIS A 1 79 ? -10.109 17.875 18.547 1 97.25 79 HIS A CA 1
ATOM 643 C C . HIS A 1 79 ? -11.516 18.422 18.75 1 97.25 79 HIS A C 1
ATOM 645 O O . HIS A 1 79 ? -12.422 17.688 19.172 1 97.25 79 HIS A O 1
ATOM 651 N N . TYR A 1 80 ? -11.672 19.719 18.5 1 96.44 80 TYR A N 1
ATOM 652 C CA . TYR A 1 80 ? -12.977 20.344 18.656 1 96.44 80 TYR A CA 1
ATOM 653 C C . TYR A 1 80 ? -14.023 19.625 17.812 1 96.44 80 TYR A C 1
ATOM 655 O O . TYR A 1 80 ? -15.109 19.312 18.312 1 96.44 80 TYR A O 1
ATOM 663 N N . GLN A 1 81 ? -13.727 19.375 16.562 1 96.81 81 GLN A N 1
ATOM 664 C CA . GLN A 1 81 ? -14.617 18.734 15.609 1 96.81 81 GLN A CA 1
ATOM 665 C C . GLN A 1 81 ? -14.953 17.312 16.062 1 96.81 81 GLN A C 1
ATOM 667 O O . GLN A 1 81 ? -16.109 16.875 15.969 1 96.81 81 GLN A O 1
ATOM 672 N N . ILE A 1 82 ? -13.961 16.578 16.531 1 97.06 82 ILE A N 1
ATOM 673 C CA . ILE A 1 82 ? -14.133 15.18 16.953 1 97.06 82 ILE A CA 1
ATOM 674 C C . ILE A 1 82 ? -15.031 15.125 18.188 1 97.06 82 ILE A C 1
ATOM 676 O O . ILE A 1 82 ? -15.922 14.273 18.266 1 97.06 82 ILE A O 1
ATOM 680 N N . ASP A 1 83 ? -14.781 16.047 19.125 1 95.5 83 ASP A N 1
ATOM 681 C CA . ASP A 1 83 ? -15.633 16.125 20.312 1 95.5 83 ASP A CA 1
ATOM 682 C C . ASP A 1 83 ? -17.094 16.375 19.922 1 95.5 83 ASP A C 1
ATOM 684 O O . ASP A 1 83 ? -18 15.711 20.438 1 95.5 83 ASP A O 1
ATOM 688 N N . LYS A 1 84 ? -17.297 17.25 19.031 1 93.12 84 LYS A N 1
ATOM 689 C CA . LYS A 1 84 ? -18.641 17.562 18.578 1 93.12 84 LYS A CA 1
ATOM 690 C C . LYS A 1 84 ? -19.266 16.391 17.844 1 93.12 84 LYS A C 1
ATOM 692 O O . LYS A 1 84 ? -20.484 16.172 17.922 1 93.12 84 LYS A O 1
ATOM 697 N N . LEU A 1 85 ? -18.484 15.711 17.078 1 94.38 85 LEU A N 1
ATOM 698 C CA . LEU A 1 85 ? -18.953 14.547 16.344 1 94.38 85 LEU A CA 1
ATOM 699 C C . LEU A 1 85 ? -19.484 13.484 17.281 1 94.38 85 LEU A C 1
ATOM 701 O O . LEU A 1 85 ? -20.594 12.953 17.078 1 94.38 85 LEU A O 1
ATOM 705 N N . PHE A 1 86 ? -18.703 13.148 18.312 1 94.56 86 PHE A N 1
ATOM 706 C CA . PHE A 1 86 ? -19.141 12.156 19.281 1 94.56 86 PHE A CA 1
ATOM 707 C C . PHE A 1 86 ? -20.453 12.578 19.938 1 94.56 86 PHE A C 1
ATOM 709 O O . PHE A 1 86 ? -21.359 11.766 20.078 1 94.56 86 PHE A O 1
ATOM 716 N N . THR A 1 87 ? -20.5 13.836 20.312 1 92 87 THR A N 1
ATOM 717 C CA . THR A 1 87 ? -21.703 14.359 20.953 1 92 87 THR A CA 1
ATOM 718 C C . THR A 1 87 ? -22.906 14.266 20.016 1 92 87 THR A C 1
ATOM 720 O O . THR A 1 87 ? -23.984 13.828 20.422 1 92 87 THR A O 1
ATOM 723 N N . MET A 1 88 ? -22.734 14.633 18.812 1 92.69 88 MET A N 1
ATOM 724 C CA . MET A 1 88 ? -23.812 14.617 17.812 1 92.69 88 MET A CA 1
ATOM 725 C C . MET A 1 88 ? -24.328 13.203 17.594 1 92.69 88 MET A C 1
ATOM 727 O O . MET A 1 88 ? -25.531 12.977 17.531 1 92.69 88 MET A O 1
ATOM 731 N N . TYR A 1 89 ? -23.453 12.25 17.422 1 93.31 89 TYR A N 1
ATOM 732 C CA . TYR A 1 89 ? -23.844 10.875 17.141 1 93.31 89 TYR A CA 1
ATOM 733 C C . TYR A 1 89 ? -24.531 10.258 18.359 1 93.31 89 TYR A C 1
ATOM 735 O O . TYR A 1 89 ? -25.453 9.445 18.203 1 93.31 89 TYR A O 1
ATOM 743 N N . GLU A 1 90 ? -24.156 10.648 19.547 1 89.94 90 GLU A N 1
ATOM 744 C CA . GLU A 1 90 ? -24.781 10.148 20.766 1 89.94 90 GLU A CA 1
ATOM 745 C C . GLU A 1 90 ? -26.203 10.688 20.922 1 89.94 90 GLU A C 1
ATOM 747 O O . GLU A 1 90 ? -27.109 9.961 21.359 1 89.94 90 GLU A O 1
ATOM 752 N N . VAL A 1 91 ? -26.391 11.852 20.531 1 89.62 91 VAL A N 1
ATOM 753 C CA . VAL A 1 91 ? -27.641 12.523 20.812 1 89.62 91 VAL A CA 1
ATOM 754 C C . VAL A 1 91 ? -28.594 12.391 19.625 1 89.62 91 VAL A C 1
ATOM 756 O O . VAL A 1 91 ? -29.766 12.039 19.781 1 89.62 91 VAL A O 1
ATOM 759 N N . SER A 1 92 ? -28.078 12.555 18.422 1 91.38 92 SER A N 1
ATOM 760 C CA . SER A 1 92 ? -28.938 12.742 17.25 1 91.38 92 SER A CA 1
ATOM 761 C C . SER A 1 92 ? -29.016 11.469 16.422 1 91.38 92 SER A C 1
ATOM 763 O O . SER A 1 92 ? -29.953 11.289 15.641 1 91.38 92 SER A O 1
ATOM 765 N N . PHE A 1 93 ? -28.031 10.586 16.516 1 92.31 93 PHE A N 1
ATOM 766 C CA . PHE A 1 93 ? -28 9.344 15.75 1 92.31 93 PHE A CA 1
ATOM 767 C C . PHE A 1 93 ? -27.734 8.148 16.656 1 92.31 93 PHE A C 1
ATOM 769 O O . PHE A 1 93 ? -26.766 7.422 16.469 1 92.31 93 PHE A O 1
ATOM 776 N N . PRO A 1 94 ? -28.656 7.805 17.516 1 87.56 94 PRO A N 1
ATOM 777 C CA . PRO A 1 94 ? -28.391 6.773 18.516 1 87.56 94 PRO A CA 1
ATOM 778 C C . PRO A 1 94 ? -28.156 5.395 17.906 1 87.56 94 PRO A C 1
ATOM 780 O O . PRO A 1 94 ? -27.547 4.527 18.531 1 87.56 94 PRO A O 1
ATOM 783 N N . ASP A 1 95 ? -28.547 5.207 16.656 1 91.06 95 ASP A N 1
ATOM 784 C CA . ASP A 1 95 ? -28.391 3.902 16.031 1 91.06 95 ASP A CA 1
ATOM 785 C C . ASP A 1 95 ? -27.109 3.84 15.203 1 91.06 95 ASP A C 1
ATOM 787 O O . ASP A 1 95 ? -26.797 2.799 14.625 1 91.06 95 ASP A O 1
ATOM 791 N N . MET A 1 96 ? -26.453 4.906 15.078 1 94.44 96 MET A N 1
ATOM 792 C CA . MET A 1 96 ? -25.156 4.961 14.43 1 94.44 96 MET A CA 1
ATOM 793 C C . MET A 1 96 ? -24.031 5.09 15.453 1 94.44 96 MET A C 1
ATOM 795 O O . MET A 1 96 ? -24.094 5.957 16.328 1 94.44 96 MET A O 1
ATOM 799 N N . HIS A 1 97 ? -23.062 4.215 15.359 1 95.31 97 HIS A N 1
ATOM 800 C CA . HIS A 1 97 ? -22.078 4.109 16.422 1 95.31 97 HIS A CA 1
ATOM 801 C C . HIS A 1 97 ? -20.672 4.48 15.93 1 95.31 97 HIS A C 1
ATOM 803 O O . HIS A 1 97 ? -20.094 3.754 15.125 1 95.31 97 HIS A O 1
ATOM 809 N N . ILE A 1 98 ? -20.188 5.566 16.406 1 97.5 98 ILE A N 1
ATOM 810 C CA . ILE A 1 98 ? -18.766 5.836 16.203 1 97.5 98 ILE A CA 1
ATOM 811 C C . ILE A 1 98 ? -17.938 4.93 17.109 1 97.5 98 ILE A C 1
ATOM 813 O O . ILE A 1 98 ? -18.141 4.906 18.328 1 97.5 98 ILE A O 1
ATOM 817 N N . ASP A 1 99 ? -17.094 4.164 16.531 1 97.62 99 ASP A N 1
ATOM 818 C CA . ASP A 1 99 ? -16.234 3.264 17.297 1 97.62 99 ASP A CA 1
ATOM 819 C C . ASP A 1 99 ? -14.883 3.914 17.594 1 97.62 99 ASP A C 1
ATOM 821 O O . ASP A 1 99 ? -14.578 4.199 18.75 1 97.62 99 ASP A O 1
ATOM 825 N N . THR A 1 100 ? -14.156 4.242 16.578 1 98.44 100 THR A N 1
ATOM 826 C CA . THR A 1 100 ? -12.797 4.746 16.719 1 98.44 100 THR A CA 1
ATOM 827 C C . THR A 1 100 ? -12.562 5.93 15.773 1 98.44 100 THR A C 1
ATOM 829 O O . THR A 1 100 ? -12.93 5.875 14.602 1 98.44 100 THR A O 1
ATOM 832 N N . VAL A 1 101 ? -12.023 7.027 16.344 1 98.56 101 VAL A N 1
ATOM 833 C CA . VAL A 1 101 ? -11.578 8.172 15.547 1 98.56 101 VAL A CA 1
ATOM 834 C C . VAL A 1 101 ? -10.078 8.359 15.711 1 98.56 101 VAL A C 1
ATOM 836 O O . VAL A 1 101 ? -9.555 8.312 16.828 1 98.56 101 VAL A O 1
ATOM 839 N N . ILE A 1 102 ? -9.383 8.516 14.609 1 98.88 102 ILE A N 1
ATOM 840 C CA . ILE A 1 102 ? -7.953 8.789 14.633 1 98.88 102 ILE A CA 1
ATOM 841 C C . ILE A 1 102 ? -7.676 10.156 14.023 1 98.88 102 ILE A C 1
ATOM 843 O O . ILE A 1 102 ? -8.172 10.477 12.938 1 98.88 102 ILE A O 1
ATOM 847 N N . ALA A 1 103 ? -6.992 10.977 14.727 1 98.75 103 ALA A N 1
ATOM 848 C CA . ALA A 1 103 ? -6.352 12.18 14.203 1 98.75 103 ALA A CA 1
ATOM 849 C C . ALA A 1 103 ? -4.832 12.055 14.258 1 98.75 103 ALA A C 1
ATOM 851 O O . ALA A 1 103 ? -4.254 11.867 15.328 1 98.75 103 ALA A O 1
ATOM 852 N N . ALA A 1 104 ? -4.18 12.203 13.148 1 98.5 104 ALA A N 1
ATOM 853 C CA . ALA A 1 104 ? -2.754 11.891 13.102 1 98.5 104 ALA A CA 1
ATOM 854 C C . ALA A 1 104 ? -1.946 13.109 12.664 1 98.5 104 ALA A C 1
ATOM 856 O O . ALA A 1 104 ? -2.471 14.008 11.992 1 98.5 104 ALA A O 1
ATOM 857 N N . ASP A 1 105 ? -0.681 13.148 13.117 1 98.75 105 ASP A N 1
ATOM 858 C CA . ASP A 1 105 ? 0.305 14.109 12.625 1 98.75 105 ASP A CA 1
ATOM 859 C C . ASP A 1 105 ? 1.123 13.523 11.477 1 98.75 105 ASP A C 1
ATOM 861 O O . ASP A 1 105 ? 1.623 12.398 11.578 1 98.75 105 ASP A O 1
ATOM 865 N N . HIS A 1 106 ? 1.22 14.281 10.391 1 98.62 106 HIS A N 1
ATOM 866 C CA . HIS A 1 106 ? 2.182 13.836 9.391 1 98.62 106 HIS A CA 1
ATOM 867 C C . HIS A 1 106 ? 3.568 13.648 10 1 98.62 106 HIS A C 1
ATOM 869 O O . HIS A 1 106 ? 3.877 14.242 11.039 1 98.62 106 HIS A O 1
ATOM 875 N N . VAL A 1 107 ? 4.422 12.914 9.367 1 98.44 107 VAL A N 1
ATOM 876 C CA . VAL A 1 107 ? 5.691 12.484 9.945 1 98.44 107 VAL A CA 1
ATOM 877 C C . VAL A 1 107 ? 6.555 13.703 10.258 1 98.44 107 VAL A C 1
ATOM 879 O O . VAL A 1 107 ? 7.465 13.633 11.086 1 98.44 107 VAL A O 1
ATOM 882 N N . ASN A 1 108 ? 6.301 14.789 9.562 1 97.62 108 ASN A N 1
ATOM 883 C CA . ASN A 1 108 ? 7.145 15.969 9.742 1 97.62 108 ASN A CA 1
ATOM 884 C C . ASN A 1 108 ? 6.383 17.109 10.406 1 97.62 108 ASN A C 1
ATOM 886 O O . ASN A 1 108 ? 6.762 18.266 10.273 1 97.62 108 ASN A O 1
ATOM 890 N N . MET A 1 109 ? 5.297 16.766 11.141 1 97.25 109 MET A N 1
ATOM 891 C CA . MET A 1 109 ? 4.484 17.766 11.812 1 97.25 109 MET A CA 1
ATOM 892 C C . MET A 1 109 ? 4.109 17.312 13.219 1 97.25 109 MET A C 1
ATOM 894 O O . MET A 1 109 ? 4.125 16.125 13.516 1 97.25 109 MET A O 1
ATOM 898 N N . GLY A 1 110 ? 3.84 18.281 14.062 1 96.69 110 GLY A N 1
ATOM 899 C CA . GLY A 1 110 ? 3.34 18 15.398 1 96.69 110 GLY A CA 1
ATOM 900 C C . GLY A 1 110 ? 4.215 17.047 16.188 1 96.69 110 GLY A C 1
ATOM 901 O O . GLY A 1 110 ? 5.441 17.188 16.203 1 96.69 110 GLY A O 1
ATOM 902 N N . ASP A 1 111 ? 3.551 16.109 16.875 1 97.81 111 ASP A N 1
ATOM 903 C CA . ASP A 1 111 ? 4.25 15.148 17.719 1 97.81 111 ASP A CA 1
ATOM 904 C C . ASP A 1 111 ? 5.113 14.211 16.875 1 97.81 111 ASP A C 1
ATOM 906 O O . ASP A 1 111 ? 6.156 13.734 17.328 1 97.81 111 ASP A O 1
ATOM 910 N N . SER A 1 112 ? 4.688 13.953 15.641 1 98.56 112 SER A N 1
ATOM 911 C CA . SER A 1 112 ? 5.504 13.125 14.758 1 98.56 112 SER A CA 1
ATOM 912 C C . SER A 1 112 ? 6.852 13.781 14.477 1 98.56 112 SER A C 1
ATOM 914 O O . SER A 1 112 ? 7.895 13.133 14.562 1 98.56 112 SER A O 1
ATOM 916 N N . ALA A 1 113 ? 6.785 15.039 14.141 1 97.19 113 ALA A N 1
ATOM 917 C CA . ALA A 1 113 ? 8.023 15.766 13.883 1 97.19 113 ALA A CA 1
ATOM 918 C C . ALA A 1 113 ? 8.93 15.758 15.109 1 97.19 113 ALA A C 1
ATOM 920 O O . ALA A 1 113 ? 10.148 15.633 14.992 1 97.19 113 ALA A O 1
ATOM 921 N N . ASN A 1 114 ? 8.281 15.938 16.234 1 96.06 114 ASN A N 1
ATOM 922 C CA . ASN A 1 114 ? 9.031 15.977 17.484 1 96.06 114 ASN A CA 1
ATOM 923 C C . ASN A 1 114 ? 9.812 14.68 17.703 1 96.06 114 ASN A C 1
ATOM 925 O O . ASN A 1 114 ? 10.992 14.719 18.062 1 96.06 114 ASN A O 1
ATOM 929 N N . VAL A 1 115 ? 9.188 13.539 17.5 1 97 115 VAL A N 1
ATOM 930 C CA . VAL A 1 115 ? 9.828 12.25 17.766 1 97 115 VAL A CA 1
ATOM 931 C C . VAL A 1 115 ? 10.789 11.914 16.625 1 97 115 VAL A C 1
ATOM 933 O O . VAL A 1 115 ? 11.672 11.07 16.781 1 97 115 VAL A O 1
ATOM 936 N N . ASN A 1 116 ? 10.68 12.523 15.492 1 97.5 116 ASN A N 1
ATOM 937 C CA . ASN A 1 116 ? 11.531 12.258 14.336 1 97.5 116 ASN A CA 1
ATOM 938 C C . ASN A 1 116 ? 12.664 13.273 14.227 1 97.5 116 ASN A C 1
ATOM 940 O O . ASN A 1 116 ? 13.367 13.32 13.211 1 97.5 116 ASN A O 1
ATOM 944 N N . ARG A 1 117 ? 12.758 14.102 15.227 1 93.69 117 ARG A N 1
ATOM 945 C CA . ARG A 1 117 ? 13.773 15.156 15.188 1 93.69 117 ARG A CA 1
ATOM 946 C C . ARG A 1 117 ? 15.141 14.578 14.852 1 93.69 117 ARG A C 1
ATOM 948 O O . ARG A 1 117 ? 15.539 13.547 15.391 1 93.69 117 ARG A O 1
ATOM 955 N N . GLY A 1 118 ? 15.828 15.273 13.922 1 92.94 118 GLY A N 1
ATOM 956 C CA . GLY A 1 118 ? 17.172 14.875 13.539 1 92.94 118 GLY A CA 1
ATOM 957 C C . GLY A 1 118 ? 17.188 13.867 12.406 1 92.94 118 GLY A C 1
ATOM 958 O O . GLY A 1 118 ? 18.234 13.602 11.812 1 92.94 118 GLY A O 1
ATOM 959 N N . LYS A 1 119 ? 16.062 13.312 12.039 1 96.19 119 LYS A N 1
ATOM 960 C CA . LYS A 1 119 ? 16.047 12.258 11.031 1 96.19 119 LYS A CA 1
ATOM 961 C C . LYS A 1 119 ? 15.484 12.773 9.711 1 96.19 119 LYS A C 1
ATOM 963 O O . LYS A 1 119 ? 15.75 12.203 8.648 1 96.19 119 LYS A O 1
ATOM 968 N N . LEU A 1 120 ? 14.633 13.75 9.719 1 96.81 120 LEU A N 1
ATOM 969 C CA . LEU A 1 120 ? 13.961 14.242 8.523 1 96.81 120 LEU A CA 1
ATOM 970 C C . LEU A 1 120 ? 14.953 14.883 7.562 1 96.81 120 LEU A C 1
ATOM 972 O O . LEU A 1 120 ? 15.859 15.609 7.988 1 96.81 120 LEU A O 1
ATOM 976 N N . GLY A 1 121 ? 14.797 14.57 6.258 1 95.81 121 GLY A N 1
ATOM 977 C CA . GLY A 1 121 ? 15.742 15.031 5.258 1 95.81 121 GLY A CA 1
ATOM 978 C C . GLY A 1 121 ? 15.203 16.172 4.414 1 95.81 121 GLY A C 1
ATOM 979 O O . GLY A 1 121 ? 14.477 17.031 4.918 1 95.81 121 GLY A O 1
ATOM 980 N N . HIS A 1 122 ? 15.695 16.234 3.145 1 96 122 HIS A N 1
ATOM 981 C CA . HIS A 1 122 ? 15.422 17.375 2.293 1 96 122 HIS A CA 1
ATOM 982 C C . HIS A 1 122 ? 14.328 17.062 1.272 1 96 122 HIS A C 1
ATOM 984 O O . HIS A 1 122 ? 14.047 17.875 0.383 1 96 122 HIS A O 1
ATOM 990 N N . VAL A 1 123 ? 13.734 15.875 1.393 1 96.88 123 VAL A N 1
ATOM 991 C CA . VAL A 1 123 ? 12.648 15.453 0.508 1 96.88 123 VAL A CA 1
ATOM 992 C C . VAL A 1 123 ? 11.414 15.094 1.335 1 96.88 123 VAL A C 1
ATOM 994 O O . VAL A 1 123 ? 11.531 14.453 2.385 1 96.88 123 VAL A O 1
ATOM 997 N N . SER A 1 124 ? 10.25 15.562 0.889 1 97.12 124 SER A N 1
ATOM 998 C CA . SER A 1 124 ? 8.977 15.219 1.508 1 97.12 124 SER A CA 1
ATOM 999 C C . SER A 1 124 ? 7.957 14.781 0.463 1 97.12 124 SER A C 1
ATOM 1001 O O . SER A 1 124 ? 7.109 15.57 0.042 1 97.12 124 SER A O 1
ATOM 1003 N N . ASP A 1 125 ? 8.031 13.547 0.079 1 97.88 125 ASP A N 1
ATOM 1004 C CA . ASP A 1 125 ? 7.094 13 -0.896 1 97.88 125 ASP A CA 1
ATOM 1005 C C . ASP A 1 125 ? 5.73 12.742 -0.259 1 97.88 125 ASP A C 1
ATOM 1007 O O . ASP A 1 125 ? 5.602 11.875 0.613 1 97.88 125 ASP A O 1
ATOM 1011 N N . TRP A 1 126 ? 4.676 13.398 -0.742 1 98.62 126 TRP A N 1
ATOM 1012 C CA . TRP A 1 126 ? 3.34 13.281 -0.161 1 98.62 126 TRP A CA 1
ATOM 1013 C C . TRP A 1 126 ? 2.789 11.875 -0.331 1 98.62 126 TRP A C 1
ATOM 1015 O O . TRP A 1 126 ? 1.925 11.438 0.435 1 98.62 126 TRP A O 1
ATOM 1025 N N . ASN A 1 127 ? 3.289 11.156 -1.339 1 98.38 127 ASN A N 1
ATOM 1026 C CA . ASN A 1 127 ? 2.84 9.781 -1.546 1 98.38 127 ASN A CA 1
ATOM 1027 C C . ASN A 1 127 ? 3.271 8.875 -0.399 1 98.38 127 ASN A C 1
ATOM 1029 O O . ASN A 1 127 ? 2.58 7.906 -0.073 1 98.38 127 ASN A O 1
ATOM 1033 N N . ASP A 1 128 ? 4.367 9.18 0.235 1 98.38 128 ASP A N 1
ATOM 1034 C CA . ASP A 1 128 ? 4.812 8.406 1.393 1 98.38 128 ASP A CA 1
ATOM 1035 C C . ASP A 1 128 ? 3.877 8.609 2.582 1 98.38 128 ASP A C 1
ATOM 1037 O O . ASP A 1 128 ? 3.684 7.699 3.389 1 98.38 128 ASP A O 1
ATOM 1041 N N . PHE A 1 129 ? 3.281 9.82 2.672 1 98.69 129 PHE A N 1
ATOM 1042 C CA . PHE A 1 129 ? 2.34 10.086 3.754 1 98.69 129 PHE A CA 1
ATOM 1043 C C . PHE A 1 129 ? 1.114 9.188 3.633 1 98.69 129 PHE A C 1
ATOM 1045 O O . PHE A 1 129 ? 0.563 8.742 4.641 1 98.69 129 PHE A O 1
ATOM 1052 N N . ALA A 1 130 ? 0.678 8.992 2.406 1 98.69 130 ALA A N 1
ATOM 1053 C CA . ALA A 1 130 ? -0.465 8.109 2.197 1 98.69 130 ALA A CA 1
ATOM 1054 C C . ALA A 1 130 ? -0.185 6.715 2.746 1 98.69 130 ALA A C 1
ATOM 1056 O O . ALA A 1 130 ? -1.053 6.102 3.373 1 98.69 130 ALA A O 1
ATOM 1057 N N . LYS A 1 131 ? 1.044 6.262 2.545 1 98.56 131 LYS A N 1
ATOM 1058 C CA . LYS A 1 131 ? 1.429 4.934 3.01 1 98.56 131 LYS A CA 1
ATOM 1059 C C . LYS A 1 131 ? 1.465 4.875 4.535 1 98.56 131 LYS A C 1
ATOM 1061 O O . LYS A 1 131 ? 1.191 3.828 5.129 1 98.56 131 LYS A O 1
ATOM 1066 N N . ASP A 1 132 ? 1.773 5.969 5.195 1 98.81 132 ASP A N 1
ATOM 1067 C CA . ASP A 1 132 ? 1.741 6.031 6.652 1 98.81 132 ASP A CA 1
ATOM 1068 C C . ASP A 1 132 ? 0.337 5.75 7.184 1 98.81 132 ASP A C 1
ATOM 1070 O O . ASP A 1 132 ? 0.169 4.977 8.125 1 98.81 132 ASP A O 1
ATOM 1074 N N . TYR A 1 133 ? -0.593 6.371 6.559 1 98.88 133 TYR A N 1
ATOM 1075 C CA . TYR A 1 133 ? -1.959 6.27 7.062 1 98.88 133 TYR A CA 1
ATOM 1076 C C . TYR A 1 133 ? -2.561 4.906 6.73 1 98.88 133 TYR A C 1
ATOM 1078 O O . TYR A 1 133 ? -3.369 4.375 7.496 1 98.88 133 TYR A O 1
ATOM 1086 N N . ILE A 1 134 ? -2.17 4.34 5.617 1 98.69 134 ILE A N 1
ATOM 1087 C CA . ILE A 1 134 ? -2.545 2.959 5.332 1 98.69 134 ILE A CA 1
ATOM 1088 C C . ILE A 1 134 ? -1.983 2.039 6.418 1 98.69 134 ILE A C 1
ATOM 1090 O O . ILE A 1 134 ? -2.686 1.157 6.918 1 98.69 134 ILE A O 1
ATOM 1094 N N . MET A 1 135 ? -0.772 2.273 6.773 1 98.44 135 MET A N 1
ATOM 1095 C CA . MET A 1 135 ? -0.138 1.466 7.812 1 98.44 135 MET A CA 1
ATOM 1096 C C . MET A 1 135 ? -0.856 1.633 9.148 1 98.44 135 MET A C 1
ATOM 1098 O O . MET A 1 135 ? -1.082 0.655 9.859 1 98.44 135 MET A O 1
ATOM 1102 N N . ILE A 1 136 ? -1.253 2.846 9.477 1 98.75 136 ILE A N 1
ATOM 1103 C CA . ILE A 1 136 ? -1.979 3.076 10.719 1 98.75 136 ILE A CA 1
ATOM 1104 C C . ILE A 1 136 ? -3.27 2.26 10.727 1 98.75 136 ILE A C 1
ATOM 1106 O O . ILE A 1 136 ? -3.537 1.514 11.672 1 98.75 136 ILE A O 1
ATOM 1110 N N . THR A 1 137 ? -4.023 2.314 9.695 1 98.56 137 THR A N 1
ATOM 1111 C CA . THR A 1 137 ? -5.363 1.739 9.656 1 98.56 137 THR A CA 1
ATOM 1112 C C . THR A 1 137 ? -5.297 0.226 9.469 1 98.56 137 THR A C 1
ATOM 1114 O O . THR A 1 137 ? -6.016 -0.52 10.133 1 98.56 137 THR A O 1
ATOM 1117 N N . LYS A 1 138 ? -4.363 -0.279 8.656 1 97.88 138 LYS A N 1
ATOM 1118 C CA . LYS A 1 138 ? -4.363 -1.688 8.273 1 97.88 138 LYS A CA 1
ATOM 1119 C C . LYS A 1 138 ? -3.512 -2.516 9.227 1 97.88 138 LYS A C 1
ATOM 1121 O O . LYS A 1 138 ? -3.656 -3.738 9.297 1 97.88 138 LYS A O 1
ATOM 1126 N N . ILE A 1 139 ? -2.564 -1.809 9.867 1 97.5 139 ILE A N 1
ATOM 1127 C CA . ILE A 1 139 ? -1.629 -2.572 10.688 1 97.5 139 ILE A CA 1
ATOM 1128 C C . ILE A 1 139 ? -1.793 -2.186 12.156 1 97.5 139 ILE A C 1
ATOM 1130 O O . ILE A 1 139 ? -2.213 -3.006 12.977 1 97.5 139 ILE A O 1
ATOM 1134 N N . HIS A 1 140 ? -1.626 -0.931 12.477 1 98.44 140 HIS A N 1
ATOM 1135 C CA . HIS A 1 140 ? -1.57 -0.542 13.883 1 98.44 140 HIS A CA 1
ATOM 1136 C C . HIS A 1 140 ? -2.961 -0.542 14.508 1 98.44 140 HIS A C 1
ATOM 1138 O O . HIS A 1 140 ? -3.115 -0.875 15.688 1 98.44 140 HIS A O 1
ATOM 1144 N N . GLU A 1 141 ? -3.941 -0.155 13.758 1 98.5 141 GLU A N 1
ATOM 1145 C CA . GLU A 1 141 ? -5.309 -0.06 14.258 1 98.5 141 GLU A CA 1
ATOM 1146 C C . GLU A 1 141 ? -6.246 -0.994 13.5 1 98.5 141 GLU A C 1
ATOM 1148 O O . GLU A 1 141 ? -7.402 -0.652 13.25 1 98.5 141 GLU A O 1
ATOM 1153 N N . ARG A 1 142 ? -5.75 -2.143 13.133 1 97.38 142 ARG A N 1
ATOM 1154 C CA . ARG A 1 142 ? -6.461 -3.092 12.281 1 97.38 142 ARG A CA 1
ATOM 1155 C C . ARG A 1 142 ? -7.734 -3.586 12.953 1 97.38 142 ARG A C 1
ATOM 1157 O O . ARG A 1 142 ? -8.719 -3.896 12.281 1 97.38 142 ARG A O 1
ATOM 1164 N N . ASP A 1 143 ? -7.781 -3.697 14.289 1 95.81 143 ASP A N 1
ATOM 1165 C CA . ASP A 1 143 ? -8.945 -4.23 15 1 95.81 143 ASP A CA 1
ATOM 1166 C C . ASP A 1 143 ? -10.18 -3.361 14.758 1 95.81 143 ASP A C 1
ATOM 1168 O O . ASP A 1 143 ? -11.297 -3.873 14.672 1 95.81 143 ASP A O 1
ATOM 1172 N N . ALA A 1 144 ? -9.922 -2.09 14.633 1 97.06 144 ALA A N 1
ATOM 1173 C CA . ALA A 1 144 ? -11.039 -1.18 14.375 1 97.06 144 ALA A CA 1
ATOM 1174 C C . ALA A 1 144 ? -11.32 -1.065 12.883 1 97.06 144 ALA A C 1
ATOM 1176 O O . ALA A 1 144 ? -12.445 -1.317 12.438 1 97.06 144 ALA A O 1
ATOM 1177 N N . PHE A 1 145 ? -10.352 -0.831 12.133 1 97.69 145 PHE A N 1
ATOM 1178 C CA . PHE A 1 145 ? -10.555 -0.419 10.742 1 97.69 145 PHE A CA 1
ATOM 1179 C C . PHE A 1 145 ? -10.773 -1.631 9.844 1 97.69 145 PHE A C 1
ATOM 1181 O O . PHE A 1 145 ? -11.281 -1.5 8.734 1 97.69 145 PHE A O 1
ATOM 1188 N N . LEU A 1 146 ? -10.359 -2.818 10.266 1 96.19 146 LEU A N 1
ATOM 1189 C CA . LEU A 1 146 ? -10.547 -4.008 9.445 1 96.19 146 LEU A CA 1
ATOM 1190 C C . LEU A 1 146 ? -11.641 -4.902 10.023 1 96.19 146 LEU A C 1
ATOM 1192 O O . LEU A 1 146 ? -11.781 -6.055 9.617 1 96.19 146 LEU A O 1
ATOM 1196 N N . HIS A 1 147 ? -12.344 -4.387 11.031 1 93.62 147 HIS A N 1
ATOM 1197 C CA . HIS A 1 147 ? -13.5 -5.113 11.531 1 93.62 147 HIS A CA 1
ATOM 1198 C C . HIS A 1 147 ? -14.492 -5.414 10.414 1 93.62 147 HIS A C 1
ATOM 1200 O O . HIS A 1 147 ? -14.711 -4.578 9.531 1 93.62 147 HIS A O 1
ATOM 1206 N N . PRO A 1 148 ? -15.109 -6.605 10.438 1 91.38 148 PRO A N 1
ATOM 1207 C CA . PRO A 1 148 ? -16.016 -6.984 9.344 1 91.38 148 PRO A CA 1
ATOM 1208 C C . PRO A 1 148 ? -17.172 -6.008 9.18 1 91.38 148 PRO A C 1
ATOM 1210 O O . PRO A 1 148 ? -17.703 -5.852 8.07 1 91.38 148 PRO A O 1
ATOM 1213 N N . ASN A 1 149 ? -17.531 -5.293 10.25 1 91.75 149 ASN A N 1
ATOM 1214 C CA . ASN A 1 149 ? -18.641 -4.352 10.203 1 91.75 149 ASN A CA 1
ATOM 1215 C C . ASN A 1 149 ? -18.156 -2.904 10.18 1 91.75 149 ASN A C 1
ATOM 1217 O O . ASN A 1 149 ? -18.922 -1.982 10.477 1 91.75 149 ASN A O 1
ATOM 1221 N N . ALA A 1 150 ? -16.953 -2.744 9.844 1 94.81 150 ALA A N 1
ATOM 1222 C CA . ALA A 1 150 ? -16.391 -1.395 9.875 1 94.81 150 ALA A CA 1
ATOM 1223 C C . ALA A 1 150 ? -16.938 -0.553 8.719 1 94.81 150 ALA A C 1
ATOM 1225 O O . ALA A 1 150 ? -17.062 -1.039 7.594 1 94.81 150 ALA A O 1
ATOM 1226 N N . PHE A 1 151 ? -17.328 0.616 9.023 1 96.44 151 PHE A N 1
ATOM 1227 C CA . PHE A 1 151 ? -17.609 1.696 8.086 1 96.44 151 PHE A CA 1
ATOM 1228 C C . PHE A 1 151 ? -16.609 2.834 8.25 1 96.44 151 PHE A C 1
ATOM 1230 O O . PHE A 1 151 ? -16.797 3.705 9.109 1 96.44 151 PHE A O 1
ATOM 1237 N N . ASN A 1 152 ? -15.578 2.793 7.438 1 98 152 ASN A N 1
ATOM 1238 C CA . ASN A 1 152 ? -14.461 3.713 7.609 1 98 152 ASN A CA 1
ATOM 1239 C C . ASN A 1 152 ? -14.656 4.988 6.797 1 98 152 ASN A C 1
ATOM 1241 O O . ASN A 1 152 ? -15.047 4.938 5.629 1 98 152 ASN A O 1
ATOM 1245 N N . VAL A 1 153 ? -14.375 6.156 7.438 1 98.56 153 VAL A N 1
ATOM 1246 C CA . VAL A 1 153 ? -14.523 7.477 6.832 1 98.56 153 VAL A CA 1
ATOM 1247 C C . VAL A 1 153 ? -13.203 8.234 6.926 1 98.56 153 VAL A C 1
ATOM 1249 O O . VAL A 1 153 ? -12.562 8.258 7.98 1 98.56 153 VAL A O 1
ATOM 1252 N N . VAL A 1 154 ? -12.781 8.812 5.832 1 98.88 154 VAL A N 1
ATOM 1253 C CA . VAL A 1 154 ? -11.617 9.695 5.887 1 98.88 154 VAL A CA 1
ATOM 1254 C C . VAL A 1 154 ? -12.055 11.141 5.645 1 98.88 154 VAL A C 1
ATOM 1256 O O . VAL A 1 154 ? -12.867 11.406 4.762 1 98.88 154 VAL A O 1
ATOM 1259 N N . VAL A 1 155 ? -11.664 12.031 6.496 1 98.94 155 VAL A N 1
ATOM 1260 C CA . VAL A 1 155 ? -11.852 13.469 6.398 1 98.94 155 VAL A CA 1
ATOM 1261 C C . VAL A 1 155 ? -10.492 14.172 6.328 1 98.94 155 VAL A C 1
ATOM 1263 O O . VAL A 1 155 ? -9.672 14.031 7.238 1 98.94 155 VAL A O 1
ATOM 1266 N N . ALA A 1 156 ? -10.297 14.922 5.293 1 98.94 156 ALA A N 1
ATOM 1267 C CA . ALA A 1 156 ? -8.938 15.43 5.078 1 98.94 156 ALA A CA 1
ATOM 1268 C C . ALA A 1 156 ? -8.969 16.859 4.535 1 98.94 156 ALA A C 1
ATOM 1270 O O . ALA A 1 156 ? -9.859 17.219 3.766 1 98.94 156 ALA A O 1
ATOM 1271 N N . HIS A 1 157 ? -7.98 17.641 4.934 1 98.75 157 HIS A N 1
ATOM 1272 C CA . HIS A 1 157 ? -7.879 19.047 4.523 1 98.75 157 HIS A CA 1
ATOM 1273 C C . HIS A 1 157 ? -6.582 19.297 3.76 1 98.75 157 HIS A C 1
ATOM 1275 O O . HIS A 1 157 ? -5.52 18.812 4.148 1 98.75 157 HIS A O 1
ATOM 1281 N N . SER A 1 158 ? -6.637 20.062 2.645 1 97.88 158 SER A N 1
ATOM 1282 C CA . SER A 1 158 ? -5.484 20.609 1.938 1 97.88 158 SER A CA 1
ATOM 1283 C C . SER A 1 158 ? -4.535 19.516 1.485 1 97.88 158 SER A C 1
ATOM 1285 O O . SER A 1 158 ? -4.949 18.578 0.796 1 97.88 158 SER A O 1
ATOM 1287 N N . MET A 1 159 ? -3.311 19.469 1.997 1 97.94 159 MET A N 1
ATOM 1288 C CA . MET A 1 159 ? -2.355 18.406 1.688 1 97.94 159 MET A CA 1
ATOM 1289 C C . MET A 1 159 ? -2.902 17.047 2.098 1 97.94 159 MET A C 1
ATOM 1291 O O . MET A 1 159 ? -2.674 16.047 1.412 1 97.94 159 MET A O 1
ATOM 1295 N N . GLY A 1 160 ? -3.643 17.078 3.193 1 98.69 160 GLY A N 1
ATOM 1296 C CA . GLY A 1 160 ? -4.289 15.859 3.643 1 98.69 160 GLY A CA 1
ATOM 1297 C C . GLY A 1 160 ? -5.266 15.289 2.629 1 98.69 160 GLY A C 1
ATOM 1298 O O . GLY A 1 160 ? -5.477 14.078 2.572 1 98.69 160 GLY A O 1
ATOM 1299 N N . GLY A 1 161 ? -5.863 16.203 1.854 1 98.75 161 GLY A N 1
ATOM 1300 C CA . GLY A 1 161 ? -6.789 15.758 0.825 1 98.75 161 GLY A CA 1
ATOM 1301 C C . GLY A 1 161 ? -6.129 14.93 -0.257 1 98.75 161 GLY A C 1
ATOM 1302 O O . GLY A 1 161 ? -6.672 13.906 -0.681 1 98.75 161 GLY A O 1
ATOM 1303 N N . PHE A 1 162 ? -4.961 15.43 -0.763 1 98.56 162 PHE A N 1
ATOM 1304 C CA . PHE A 1 162 ? -4.207 14.633 -1.723 1 98.56 162 PHE A CA 1
ATOM 1305 C C . PHE A 1 162 ? -3.834 13.281 -1.13 1 98.56 162 PHE A C 1
ATOM 1307 O O . PHE A 1 162 ? -3.973 12.25 -1.789 1 98.56 162 PHE A O 1
ATOM 1314 N N . ILE A 1 163 ? -3.391 13.297 0.087 1 98.81 163 ILE A N 1
ATOM 1315 C CA . ILE A 1 163 ? -2.971 12.086 0.782 1 98.81 163 ILE A CA 1
ATOM 1316 C C . ILE A 1 163 ? -4.137 11.102 0.863 1 98.81 163 ILE A C 1
ATOM 1318 O O . ILE A 1 163 ? -3.979 9.914 0.582 1 98.81 163 ILE A O 1
ATOM 1322 N N . ALA A 1 164 ? -5.289 11.594 1.177 1 98.88 164 ALA A N 1
ATOM 1323 C CA . ALA A 1 164 ? -6.484 10.766 1.252 1 98.88 164 ALA A CA 1
ATOM 1324 C C . ALA A 1 164 ? -6.824 10.164 -0.111 1 98.88 164 ALA A C 1
ATOM 1326 O O . ALA A 1 164 ? -7.234 9.008 -0.203 1 98.88 164 ALA A O 1
ATOM 1327 N N . MET A 1 165 ? -6.676 10.969 -1.13 1 98.69 165 MET A N 1
ATOM 1328 C CA . MET A 1 165 ? -6.949 10.484 -2.48 1 98.69 165 MET A CA 1
ATOM 1329 C C . MET A 1 165 ? -6.023 9.328 -2.838 1 98.69 165 MET A C 1
ATOM 1331 O O . MET A 1 165 ? -6.469 8.312 -3.377 1 98.69 165 MET A O 1
ATOM 1335 N N . GLN A 1 166 ? -4.773 9.492 -2.539 1 98.56 166 GLN A N 1
ATOM 1336 C CA . GLN A 1 166 ? -3.826 8.414 -2.824 1 98.56 166 GLN A CA 1
ATOM 1337 C C . GLN A 1 166 ? -4.137 7.176 -1.995 1 98.56 166 GLN A C 1
ATOM 1339 O O . GLN A 1 166 ? -4.074 6.051 -2.5 1 98.56 166 GLN A O 1
ATOM 1344 N N . MET A 1 167 ? -4.488 7.383 -0.75 1 98.44 167 MET A N 1
ATOM 1345 C CA . MET A 1 167 ? -4.855 6.281 0.136 1 98.44 167 MET A CA 1
ATOM 1346 C C . MET A 1 167 ? -6.027 5.492 -0.44 1 98.44 167 MET A C 1
ATOM 1348 O O . MET A 1 167 ? -5.992 4.258 -0.466 1 98.44 167 MET A O 1
ATOM 1352 N N . THR A 1 168 ? -7.047 6.172 -0.914 1 98.31 168 THR A N 1
ATOM 1353 C CA . THR A 1 168 ? -8.258 5.508 -1.381 1 98.31 168 THR A CA 1
ATOM 1354 C C . THR A 1 168 ? -8.047 4.906 -2.768 1 98.31 168 THR A C 1
ATOM 1356 O O . THR A 1 168 ? -8.727 3.949 -3.146 1 98.31 168 THR A O 1
ATOM 1359 N N . ALA A 1 169 ? -7.078 5.465 -3.504 1 98.19 169 ALA A N 1
ATOM 1360 C CA . ALA A 1 169 ? -6.715 4.863 -4.781 1 98.19 169 ALA A CA 1
ATOM 1361 C C . ALA A 1 169 ? -5.996 3.531 -4.578 1 98.19 169 ALA A C 1
ATOM 1363 O O . ALA A 1 169 ? -6.293 2.547 -5.262 1 98.19 169 ALA A O 1
ATOM 1364 N N . ILE A 1 170 ? -5.109 3.477 -3.645 1 97.94 170 ILE A N 1
ATOM 1365 C CA . ILE A 1 170 ? -4.309 2.291 -3.357 1 97.94 170 ILE A CA 1
ATOM 1366 C C . ILE A 1 170 ? -5.184 1.229 -2.695 1 97.94 170 ILE A C 1
ATOM 1368 O O . ILE A 1 170 ? -5.055 0.037 -2.988 1 97.94 170 ILE A O 1
ATOM 1372 N N . GLU A 1 171 ? -6.047 1.665 -1.773 1 97.94 171 GLU A N 1
ATOM 1373 C CA . GLU A 1 171 ? -6.918 0.789 -0.997 1 97.94 171 GLU A CA 1
ATOM 1374 C C . GLU A 1 171 ? -8.391 1.111 -1.248 1 97.94 171 GLU A C 1
ATOM 1376 O O . GLU A 1 171 ? -9.07 1.661 -0.377 1 97.94 171 GLU A O 1
ATOM 1381 N N . PRO A 1 172 ? -8.891 0.678 -2.346 1 96.75 172 PRO A N 1
ATOM 1382 C CA . PRO A 1 172 ? -10.25 1.078 -2.697 1 96.75 172 PRO A CA 1
ATOM 1383 C C . PRO A 1 172 ? -11.305 0.424 -1.808 1 96.75 172 PRO A C 1
ATOM 1385 O O . PRO A 1 172 ? -12.461 0.857 -1.791 1 96.75 172 PRO A O 1
ATOM 1388 N N . ASN A 1 173 ? -10.93 -0.613 -1.053 1 96.06 173 ASN A N 1
ATOM 1389 C CA . ASN A 1 173 ? -11.906 -1.36 -0.269 1 96.06 173 ASN A CA 1
ATOM 1390 C C . ASN A 1 173 ? -11.742 -1.1 1.226 1 96.06 173 ASN A C 1
ATOM 1392 O O . ASN A 1 173 ? -12.367 -1.774 2.049 1 96.06 173 ASN A O 1
ATOM 1396 N N . LEU A 1 174 ? -10.891 -0.132 1.638 1 97.19 174 LEU A N 1
ATOM 1397 C CA . LEU A 1 174 ? -10.586 0.134 3.039 1 97.19 174 LEU A CA 1
ATOM 1398 C C . LEU A 1 174 ? -11.555 1.162 3.619 1 97.19 174 LEU A C 1
ATOM 1400 O O . LEU A 1 174 ? -11.922 1.08 4.793 1 97.19 174 LEU A O 1
ATOM 1404 N N . PHE A 1 175 ? -12.008 2.143 2.773 1 97.38 175 PHE A N 1
ATOM 1405 C CA . PHE A 1 175 ? -12.898 3.213 3.217 1 97.38 175 PHE A CA 1
ATOM 1406 C C . PHE A 1 175 ? -14.227 3.154 2.479 1 97.38 175 PHE A C 1
ATOM 1408 O O . PHE A 1 175 ? -14.297 2.66 1.351 1 97.38 175 PHE A O 1
ATOM 1415 N N . GLN A 1 176 ? -15.273 3.699 3.152 1 96.81 176 GLN A N 1
ATOM 1416 C CA . GLN A 1 176 ? -16.609 3.721 2.562 1 96.81 176 GLN A CA 1
ATOM 1417 C C . GLN A 1 176 ? -17.031 5.145 2.211 1 96.81 176 GLN A C 1
ATOM 1419 O O . GLN A 1 176 ? -18 5.344 1.461 1 96.81 176 GLN A O 1
ATOM 1424 N N . SER A 1 177 ? -16.297 6.055 2.773 1 97.5 177 SER A N 1
ATOM 1425 C CA . SER A 1 177 ? -16.594 7.461 2.521 1 97.5 177 SER A CA 1
ATOM 1426 C C . SER A 1 177 ? -15.344 8.328 2.664 1 97.5 177 SER A C 1
ATOM 1428 O O . SER A 1 177 ? -14.516 8.086 3.543 1 97.5 177 SER A O 1
ATOM 1430 N N . SER A 1 178 ? -15.219 9.312 1.731 1 98.62 178 SER A N 1
ATOM 1431 C CA . SER A 1 178 ? -14.094 10.242 1.743 1 98.62 178 SER A CA 1
ATOM 1432 C C . SER A 1 178 ? -14.57 11.68 1.56 1 98.62 178 SER A C 1
ATOM 1434 O O . SER A 1 178 ? -15.266 11.992 0.59 1 98.62 178 SER A O 1
ATOM 1436 N N . ILE A 1 179 ? -14.273 12.555 2.514 1 98.88 179 ILE A N 1
ATOM 1437 C CA . ILE A 1 179 ? -14.609 13.969 2.404 1 98.88 179 ILE A CA 1
ATOM 1438 C C . ILE A 1 179 ? -13.328 14.805 2.406 1 98.88 179 ILE A C 1
ATOM 1440 O O . ILE A 1 179 ? -12.562 14.773 3.373 1 98.88 179 ILE A O 1
ATOM 1444 N N . LEU A 1 180 ? -13.117 15.508 1.39 1 98.81 180 LEU A N 1
ATOM 1445 C CA . LEU A 1 180 ? -11.914 16.312 1.194 1 98.81 180 LEU A CA 1
ATOM 1446 C C . LEU A 1 180 ? -12.25 17.797 1.239 1 98.81 180 LEU A C 1
ATOM 1448 O O . LEU A 1 180 ? -13.047 18.281 0.44 1 98.81 180 LEU A O 1
ATOM 1452 N N . ILE A 1 181 ? -11.609 18.453 2.18 1 98.69 181 ILE A N 1
ATOM 1453 C CA . ILE A 1 181 ? -11.852 19.875 2.375 1 98.69 181 ILE A CA 1
ATOM 1454 C C . ILE A 1 181 ? -10.703 20.672 1.767 1 98.69 181 ILE A C 1
ATOM 1456 O O . ILE A 1 181 ? -9.578 20.656 2.275 1 98.69 181 ILE A O 1
ATOM 1460 N N . ASN A 1 182 ? -10.977 21.406 0.725 1 97.81 182 ASN A N 1
ATOM 1461 C CA . ASN A 1 182 ? -9.992 22.172 -0.022 1 97.81 182 ASN A CA 1
ATOM 1462 C C . ASN A 1 182 ? -8.727 21.375 -0.294 1 97.81 182 ASN A C 1
ATOM 1464 O O . ASN A 1 182 ? -7.625 21.812 0.021 1 97.81 182 ASN A O 1
ATOM 1468 N N . PRO A 1 183 ? -8.898 20.234 -0.982 1 98 183 PRO A N 1
ATOM 1469 C CA . PRO A 1 183 ? -7.711 19.422 -1.231 1 98 183 PRO A CA 1
ATOM 1470 C C . PRO A 1 183 ? -6.727 20.078 -2.193 1 98 183 PRO A C 1
ATOM 1472 O O . PRO A 1 183 ? -7.145 20.75 -3.146 1 98 183 PRO A O 1
ATOM 1475 N N . VAL A 1 184 ? -5.438 19.984 -1.932 1 96.75 184 VAL A N 1
ATOM 1476 C CA . VAL A 1 184 ? -4.402 20.328 -2.906 1 96.75 184 VAL A CA 1
ATOM 1477 C C . VAL A 1 184 ? -4.086 19.109 -3.768 1 96.75 184 VAL A C 1
ATOM 1479 O O . VAL A 1 184 ? -3.279 18.25 -3.381 1 96.75 184 VAL A O 1
ATOM 1482 N N . CYS A 1 185 ? -4.754 19 -4.969 1 95.25 185 CYS A N 1
ATOM 1483 C CA . CYS A 1 185 ? -4.703 17.75 -5.715 1 95.25 185 CYS A CA 1
ATOM 1484 C C . CYS A 1 185 ? -4.531 18.016 -7.207 1 95.25 185 CYS A C 1
ATOM 1486 O O . CYS A 1 185 ? -4.566 17.078 -8.016 1 95.25 185 CYS A O 1
ATOM 1488 N N . VAL A 1 186 ? -4.406 19.266 -7.535 1 93.19 186 VAL A N 1
ATOM 1489 C CA . VAL A 1 186 ? -4.168 19.641 -8.93 1 93.19 186 VAL A CA 1
ATOM 1490 C C . VAL A 1 186 ? -2.961 20.562 -9.016 1 93.19 186 VAL A C 1
ATOM 1492 O O . VAL A 1 186 ? -2.691 21.328 -8.086 1 93.19 186 VAL A O 1
ATOM 1495 N N . THR A 1 187 ? -2.191 20.375 -10.023 1 89.12 187 THR A N 1
ATOM 1496 C CA . THR A 1 187 ? -1.035 21.234 -10.227 1 89.12 187 THR A CA 1
ATOM 1497 C C . THR A 1 187 ? -1.069 21.875 -11.609 1 89.12 187 THR A C 1
ATOM 1499 O O . THR A 1 187 ? -1.66 21.312 -12.539 1 89.12 187 THR A O 1
ATOM 1502 N N . PHE A 1 188 ? -0.502 23.016 -11.672 1 87.25 188 PHE A N 1
ATOM 1503 C CA . PHE A 1 188 ? -0.326 23.75 -12.922 1 87.25 188 PHE A CA 1
ATOM 1504 C C . PHE A 1 188 ? 1.125 24.188 -13.086 1 87.25 188 PHE A C 1
ATOM 1506 O O . PHE A 1 188 ? 1.531 25.219 -12.57 1 87.25 188 PHE A O 1
ATOM 1513 N N . PRO A 1 189 ? 1.794 23.422 -13.875 1 85.62 189 PRO A N 1
ATOM 1514 C CA . PRO A 1 189 ? 3.225 23.688 -14.039 1 85.62 189 PRO A CA 1
ATOM 1515 C C . PRO A 1 189 ? 3.514 25.125 -14.438 1 85.62 189 PRO A C 1
ATOM 1517 O O . PRO A 1 189 ? 4.551 25.672 -14.062 1 85.62 189 PRO A O 1
ATOM 1520 N N . GLU A 1 190 ? 2.623 25.75 -15.07 1 87.06 190 GLU A N 1
ATOM 1521 C CA . GLU A 1 190 ? 2.82 27.125 -15.531 1 87.06 190 GLU A CA 1
ATOM 1522 C C . GLU A 1 190 ? 2.822 28.109 -14.367 1 87.06 190 GLU A C 1
ATOM 1524 O O . GLU A 1 190 ? 3.295 29.234 -14.5 1 87.06 190 GLU A O 1
ATOM 1529 N N . LEU A 1 191 ? 2.314 27.672 -13.289 1 87.25 191 LEU A N 1
ATOM 1530 C CA . LEU A 1 191 ? 2.221 28.578 -12.141 1 87.25 191 LEU A CA 1
ATOM 1531 C C . LEU A 1 191 ? 3.361 28.328 -11.156 1 87.25 191 LEU A C 1
ATOM 1533 O O . LEU A 1 191 ? 3.42 28.953 -10.094 1 87.25 191 LEU A O 1
ATOM 1537 N N . ARG A 1 192 ? 4.285 27.5 -11.453 1 87.31 192 ARG A N 1
ATOM 1538 C CA . ARG A 1 192 ? 5.352 27.109 -10.539 1 87.31 192 ARG A CA 1
ATOM 1539 C C . ARG A 1 192 ? 6.164 28.312 -10.086 1 87.31 192 ARG A C 1
ATOM 1541 O O . ARG A 1 192 ? 6.438 28.484 -8.898 1 87.31 192 ARG A O 1
ATOM 1548 N N . HIS A 1 193 ? 6.535 29.125 -11.023 1 88.5 193 HIS A N 1
ATOM 1549 C CA . HIS A 1 193 ? 7.344 30.281 -10.711 1 88.5 193 HIS A CA 1
ATOM 1550 C C . HIS A 1 193 ? 6.59 31.234 -9.781 1 88.5 193 HIS A C 1
ATOM 1552 O O . HIS A 1 193 ? 7.172 31.781 -8.844 1 88.5 193 HIS A O 1
ATOM 1558 N N . HIS A 1 194 ? 5.41 31.391 -10.102 1 90.06 194 HIS A N 1
ATOM 1559 C CA . HIS A 1 194 ? 4.574 32.25 -9.266 1 90.06 194 HIS A CA 1
ATOM 1560 C C . HIS A 1 194 ? 4.449 31.688 -7.855 1 90.06 194 HIS A C 1
ATOM 1562 O O . HIS A 1 194 ? 4.566 32.438 -6.879 1 90.06 194 HIS A O 1
ATOM 1568 N N . ASN A 1 195 ? 4.227 30.422 -7.727 1 89.56 195 ASN A N 1
ATOM 1569 C CA . ASN A 1 195 ? 4.109 29.781 -6.426 1 89.56 195 ASN A CA 1
ATOM 1570 C C . ASN A 1 195 ? 5.387 29.938 -5.602 1 89.56 195 ASN A C 1
ATOM 1572 O O . ASN A 1 195 ? 5.324 30.188 -4.398 1 89.56 195 ASN A O 1
ATOM 1576 N N . LEU A 1 196 ? 6.504 29.828 -6.246 1 90.31 196 LEU A N 1
ATOM 1577 C CA . LEU A 1 196 ? 7.781 29.969 -5.555 1 90.31 196 LEU A CA 1
ATOM 1578 C C . LEU A 1 196 ? 7.934 31.375 -4.977 1 90.31 196 LEU A C 1
ATOM 1580 O O . LEU A 1 196 ? 8.43 31.531 -3.861 1 90.31 196 LEU A O 1
ATOM 1584 N N . LYS A 1 197 ? 7.504 32.312 -5.699 1 91.56 197 LYS A N 1
ATOM 1585 C CA . LYS A 1 197 ? 7.57 33.688 -5.223 1 91.56 197 LYS A CA 1
ATOM 1586 C C . LYS A 1 197 ? 6.68 33.906 -4 1 91.56 197 LYS A C 1
ATOM 1588 O O . LYS A 1 197 ? 7.031 34.656 -3.086 1 91.56 197 LYS A O 1
ATOM 1593 N N . VAL A 1 198 ? 5.609 33.281 -4.062 1 89.38 198 VAL A N 1
ATOM 1594 C CA . VAL A 1 198 ? 4.68 33.375 -2.941 1 89.38 198 VAL A CA 1
ATOM 1595 C C . VAL A 1 198 ? 5.316 32.75 -1.694 1 89.38 198 VAL A C 1
ATOM 1597 O O . VAL A 1 198 ? 5.25 33.344 -0.609 1 89.38 198 VAL A O 1
ATOM 1600 N N . TYR A 1 199 ? 5.957 31.625 -1.855 1 90.31 199 TYR A N 1
ATOM 1601 C CA . TYR A 1 199 ? 6.605 30.969 -0.726 1 90.31 199 TYR A CA 1
ATOM 1602 C C . TYR A 1 199 ? 7.738 31.828 -0.176 1 90.31 199 TYR A C 1
ATOM 1604 O O . TYR A 1 199 ? 7.934 31.906 1.039 1 90.31 199 TYR A O 1
ATOM 1612 N N . GLN A 1 200 ? 8.445 32.438 -1.059 1 90.62 200 GLN A N 1
ATOM 1613 C CA . GLN A 1 200 ? 9.523 33.312 -0.65 1 90.62 200 GLN A CA 1
ATOM 1614 C C . GLN A 1 200 ? 8.984 34.5 0.153 1 90.62 200 GLN A C 1
ATOM 1616 O O . GLN A 1 200 ? 9.562 34.875 1.18 1 90.62 200 GLN A O 1
ATOM 1621 N N . ASP A 1 201 ? 7.938 35 -0.344 1 90.31 201 ASP A N 1
ATOM 1622 C CA . ASP A 1 201 ? 7.305 36.125 0.362 1 90.31 201 ASP A CA 1
ATOM 1623 C C . ASP A 1 201 ? 6.844 35.688 1.755 1 90.31 201 ASP A C 1
ATOM 1625 O O . ASP A 1 201 ? 7.043 36.438 2.729 1 90.31 201 ASP A O 1
ATOM 1629 N N . TRP A 1 202 ? 6.227 34.562 1.836 1 88.75 202 TRP A N 1
ATOM 1630 C CA . TRP A 1 202 ? 5.781 34.031 3.125 1 88.75 202 TRP A CA 1
ATOM 1631 C C . TRP A 1 202 ? 6.953 33.906 4.09 1 88.75 202 TRP A C 1
ATOM 1633 O O . TRP A 1 202 ? 6.828 34.188 5.277 1 88.75 202 TRP A O 1
ATOM 1643 N N . TYR A 1 203 ? 8.031 33.438 3.553 1 88.38 203 TYR A N 1
ATOM 1644 C CA . TYR A 1 203 ? 9.219 33.219 4.383 1 88.38 203 TYR A CA 1
ATOM 1645 C C . TYR A 1 203 ? 9.742 34.562 4.906 1 88.38 203 TYR A C 1
ATOM 1647 O O . TYR A 1 203 ? 10.031 34.688 6.098 1 88.38 203 TYR A O 1
ATOM 1655 N N . HIS A 1 204 ? 9.836 35.531 4.066 1 86.38 204 HIS A N 1
ATOM 1656 C CA . HIS A 1 204 ? 10.391 36.812 4.434 1 86.38 204 HIS A CA 1
ATOM 1657 C C . HIS A 1 204 ? 9.469 37.562 5.387 1 86.38 204 HIS A C 1
ATOM 1659 O O . HIS A 1 204 ? 9.93 38.375 6.211 1 86.38 204 HIS A O 1
ATOM 1665 N N . ARG A 1 205 ? 8.25 37.281 5.34 1 85.38 205 ARG A N 1
ATOM 1666 C CA . ARG A 1 205 ? 7.281 37.938 6.191 1 85.38 205 ARG A CA 1
ATOM 1667 C C . ARG A 1 205 ? 7.074 37.188 7.5 1 85.38 205 ARG A C 1
ATOM 1669 O O . ARG A 1 205 ? 6.266 37.594 8.336 1 85.38 205 ARG A O 1
ATOM 1676 N N . ASP A 1 206 ? 7.699 36.125 7.621 1 81 206 ASP A N 1
ATOM 1677 C CA . ASP A 1 206 ? 7.684 35.312 8.844 1 81 206 ASP A CA 1
ATOM 1678 C C . ASP A 1 206 ? 6.289 34.75 9.125 1 81 206 ASP A C 1
ATOM 1680 O O . ASP A 1 206 ? 5.82 34.781 10.266 1 81 206 ASP A O 1
ATOM 1684 N N . PHE A 1 207 ? 5.633 34.344 8.047 1 79.5 207 PHE A N 1
ATOM 1685 C CA . PHE A 1 207 ? 4.301 33.781 8.203 1 79.5 207 PHE A CA 1
ATOM 1686 C C . PHE A 1 207 ? 4.359 32.438 8.938 1 79.5 207 PHE A C 1
ATOM 1688 O O . PHE A 1 207 ? 3.418 32.062 9.633 1 79.5 207 PHE A O 1
ATOM 1695 N N . VAL A 1 208 ? 5.414 31.734 8.68 1 78.69 208 VAL A N 1
ATOM 1696 C CA . VAL A 1 208 ? 5.648 30.453 9.336 1 78.69 208 VAL A CA 1
ATOM 1697 C C . VAL A 1 208 ? 6.762 30.594 10.367 1 78.69 208 VAL A C 1
ATOM 1699 O O . VAL A 1 208 ? 7.918 30.844 10.016 1 78.69 208 VAL A O 1
ATOM 1702 N N . LYS A 1 209 ? 6.359 30.625 11.609 1 78.5 209 LYS A N 1
ATOM 1703 C CA . LYS A 1 209 ? 7.34 30.766 12.688 1 78.5 209 LYS A CA 1
ATOM 1704 C C . LYS A 1 209 ? 7.27 29.578 13.641 1 78.5 209 LYS A C 1
ATOM 1706 O O . LYS A 1 209 ? 6.18 29.141 14.031 1 78.5 209 LYS A O 1
ATOM 1711 N N . PHE A 1 210 ? 8.422 29.016 13.883 1 78.06 210 PHE A N 1
ATOM 1712 C CA . PHE A 1 210 ? 8.461 27.859 14.773 1 78.06 210 PHE A CA 1
ATOM 1713 C C . PHE A 1 210 ? 9.477 28.078 15.891 1 78.06 210 PHE A C 1
ATOM 1715 O O . PHE A 1 210 ? 9.633 27.219 16.766 1 78.06 210 PHE A O 1
ATOM 1722 N N . TYR A 1 211 ? 10.062 29.125 15.812 1 82.62 211 TYR A N 1
ATOM 1723 C CA . TYR A 1 211 ? 11.086 29.469 16.797 1 82.62 211 TYR A CA 1
ATOM 1724 C C . TYR A 1 211 ? 10.891 30.891 17.312 1 82.62 211 TYR A C 1
ATOM 1726 O O . TYR A 1 211 ? 10.898 31.844 16.516 1 82.62 211 TYR A O 1
ATOM 1734 N N . PHE A 1 212 ? 10.664 31.016 18.609 1 86.38 212 PHE A N 1
ATOM 1735 C CA . PHE A 1 212 ? 10.469 32.312 19.266 1 86.38 212 PHE A CA 1
ATOM 1736 C C . PHE A 1 212 ? 11.617 32.594 20.219 1 86.38 212 PHE A C 1
ATOM 1738 O O . PHE A 1 212 ? 11.688 32.031 21.312 1 86.38 212 PHE A O 1
ATOM 1745 N N . ASP A 1 213 ? 12.43 33.469 19.703 1 84.69 213 ASP A N 1
ATOM 1746 C CA . ASP A 1 213 ? 13.609 33.812 20.5 1 84.69 213 ASP A CA 1
ATOM 1747 C C . ASP A 1 213 ? 13.5 35.219 21.062 1 84.69 213 ASP A C 1
ATOM 1749 O O . ASP A 1 213 ? 12.672 36.031 20.609 1 84.69 213 ASP A O 1
ATOM 1753 N N . ASN A 1 214 ? 14.312 35.5 22.141 1 85 214 ASN A N 1
ATOM 1754 C CA . ASN A 1 214 ? 14.469 36.812 22.781 1 85 214 ASN A CA 1
ATOM 1755 C C . ASN A 1 214 ? 13.156 37.312 23.359 1 85 214 ASN A C 1
ATOM 1757 O O . ASN A 1 214 ? 12.812 38.469 23.203 1 85 214 ASN A O 1
ATOM 1761 N N . ILE A 1 215 ? 12.406 36.375 23.859 1 89.5 215 ILE A N 1
ATOM 1762 C CA . ILE A 1 215 ? 11.203 36.781 24.578 1 89.5 215 ILE A CA 1
ATOM 1763 C C . ILE A 1 215 ? 11.594 37.562 25.812 1 89.5 215 ILE A C 1
ATOM 1765 O O . ILE A 1 215 ? 12.344 37.094 26.656 1 89.5 215 ILE A O 1
ATOM 1769 N N . PRO A 1 216 ? 11.148 38.844 25.875 1 90.06 216 PRO A N 1
ATOM 1770 C CA . PRO A 1 216 ? 11.547 39.688 27 1 90.06 216 PRO A CA 1
ATOM 1771 C C . PRO A 1 216 ? 11.133 39.094 28.344 1 90.06 216 PRO A C 1
ATOM 1773 O O . PRO A 1 216 ? 10.086 38.469 28.453 1 90.06 216 PRO A O 1
ATOM 1776 N N . GLU A 1 217 ? 12.055 39.594 29.312 1 87.12 217 GLU A N 1
ATOM 1777 C CA . GLU A 1 217 ? 11.742 39.188 30.672 1 87.12 217 GLU A CA 1
ATOM 1778 C C . GLU A 1 217 ? 10.438 39.812 31.156 1 87.12 217 GLU A C 1
ATOM 1780 O O . GLU A 1 217 ? 10.164 40.969 30.875 1 87.12 217 GLU A O 1
ATOM 1785 N N . GLY A 1 218 ? 9.555 39.125 31.734 1 86.25 218 GLY A N 1
ATOM 1786 C CA . GLY A 1 218 ? 8.289 39.625 32.25 1 86.25 218 GLY A CA 1
ATOM 1787 C C . GLY A 1 218 ? 7.117 39.312 31.328 1 86.25 218 GLY A C 1
ATOM 1788 O O . GLY A 1 218 ? 5.957 39.469 31.719 1 86.25 218 GLY A O 1
ATOM 1789 N N . GLU A 1 219 ? 7.523 39 30.078 1 87.75 219 GLU A N 1
ATOM 1790 C CA . GLU A 1 219 ? 6.453 38.656 29.141 1 87.75 219 GLU A CA 1
ATOM 1791 C C . GLU A 1 219 ? 6.07 37.188 29.25 1 87.75 219 GLU A C 1
ATOM 1793 O O . GLU A 1 219 ? 6.902 36.344 29.594 1 87.75 219 GLU A O 1
ATOM 1798 N N . ASN A 1 220 ? 4.797 37 29.031 1 91.12 220 ASN A N 1
ATOM 1799 C CA . ASN A 1 220 ? 4.293 35.625 28.969 1 91.12 220 ASN A CA 1
ATOM 1800 C C . ASN A 1 220 ? 4.562 35.031 27.594 1 91.12 220 ASN A C 1
ATOM 1802 O O . ASN A 1 220 ? 3.957 35.406 26.594 1 91.12 220 ASN A O 1
ATOM 1806 N N . TRP A 1 221 ? 5.453 34 27.625 1 91.31 221 TRP A N 1
ATOM 1807 C CA . TRP A 1 221 ? 5.887 33.375 26.375 1 91.31 221 TRP A CA 1
ATOM 1808 C C . TRP A 1 221 ? 4.703 32.781 25.625 1 91.31 221 TRP A C 1
ATOM 1810 O O . TRP A 1 221 ? 4.652 32.844 24.391 1 91.31 221 TRP A O 1
ATOM 1820 N N . TYR A 1 222 ? 3.832 32.188 26.297 1 90.31 222 TYR A N 1
ATOM 1821 C CA . TYR A 1 222 ? 2.664 31.578 25.672 1 90.31 222 TYR A CA 1
ATOM 1822 C C . TYR A 1 222 ? 1.817 32.625 24.953 1 90.31 222 TYR A C 1
ATOM 1824 O O . TYR A 1 222 ? 1.331 32.406 23.844 1 90.31 222 TYR A O 1
ATOM 1832 N N . HIS A 1 223 ? 1.625 33.719 25.562 1 89.81 223 HIS A N 1
ATOM 1833 C CA . HIS A 1 223 ? 0.856 34.812 24.969 1 89.81 223 HIS A CA 1
ATOM 1834 C C . HIS A 1 223 ? 1.538 35.344 23.719 1 89.81 223 HIS A C 1
ATOM 1836 O O . HIS A 1 223 ? 0.868 35.719 22.75 1 89.81 223 HIS A O 1
ATOM 1842 N N . LYS A 1 224 ? 2.809 35.406 23.781 1 88.69 224 LYS A N 1
ATOM 1843 C CA . LYS A 1 224 ? 3.559 35.875 22.609 1 88.69 224 LYS A CA 1
ATOM 1844 C C . LYS A 1 224 ? 3.35 34.938 21.422 1 88.69 224 LYS A C 1
ATOM 1846 O O . LYS A 1 224 ? 3.197 35.375 20.281 1 88.69 224 LYS A O 1
ATOM 1851 N N . ILE A 1 225 ? 3.381 33.656 21.672 1 89 225 ILE A N 1
ATOM 1852 C CA . ILE A 1 225 ? 3.146 32.688 20.625 1 89 225 ILE A CA 1
ATOM 1853 C C . ILE A 1 225 ? 1.722 32.812 20.094 1 89 225 ILE A C 1
ATOM 1855 O O . ILE A 1 225 ? 1.511 32.906 18.875 1 89 225 ILE A O 1
ATOM 1859 N N . TYR A 1 226 ? 0.827 32.875 20.938 1 88.88 226 TYR A N 1
ATOM 1860 C CA . TYR A 1 226 ? -0.577 33 20.562 1 88.88 226 TYR A CA 1
ATOM 1861 C C . TYR A 1 226 ? -0.822 34.25 19.75 1 88.88 226 TYR A C 1
ATOM 1863 O O . TYR A 1 226 ? -1.598 34.25 18.797 1 88.88 226 TYR A O 1
ATOM 1871 N N . GLU A 1 227 ? -0.217 35.312 20.156 1 88.19 227 GLU A N 1
ATOM 1872 C CA . GLU A 1 227 ? -0.354 36.594 19.453 1 88.19 227 GLU A CA 1
ATOM 1873 C C . GLU A 1 227 ? 0.161 36.5 18.016 1 88.19 227 GLU A C 1
ATOM 1875 O O . GLU A 1 227 ? -0.45 37.031 17.094 1 88.19 227 GLU A O 1
ATOM 1880 N N . HIS A 1 228 ? 1.227 35.875 17.906 1 87.62 228 HIS A N 1
ATOM 1881 C CA . HIS A 1 228 ? 1.754 35.688 16.562 1 87.62 228 HIS A CA 1
ATOM 1882 C C . HIS A 1 228 ? 0.763 34.938 15.688 1 87.62 228 HIS A C 1
ATOM 1884 O O . HIS A 1 228 ? 0.483 35.344 14.562 1 87.62 228 HIS A O 1
ATOM 1890 N N . TYR A 1 229 ? 0.175 33.875 16.188 1 88.25 229 TYR A N 1
ATOM 1891 C CA . TYR A 1 229 ? -0.719 33 15.414 1 88.25 229 TYR A CA 1
ATOM 1892 C C . TYR A 1 229 ? -2.041 33.719 15.133 1 88.25 229 TYR A C 1
ATOM 1894 O O . TYR A 1 229 ? -2.666 33.469 14.094 1 88.25 229 TYR A O 1
ATOM 1902 N N . THR A 1 230 ? -2.434 34.594 15.969 1 89.25 230 THR A N 1
ATOM 1903 C CA . THR A 1 230 ? -3.729 35.25 15.812 1 89.25 230 THR A CA 1
ATOM 1904 C C . THR A 1 230 ? -3.604 36.5 14.953 1 89.25 230 THR A C 1
ATOM 1906 O O . THR A 1 230 ? -4.594 36.969 14.398 1 89.25 230 THR A O 1
ATOM 1909 N N . ASN A 1 231 ? -2.402 37.031 14.852 1 85.5 231 ASN A N 1
ATOM 1910 C CA . ASN A 1 231 ? -2.289 38.344 14.188 1 85.5 231 ASN A CA 1
ATOM 1911 C C . ASN A 1 231 ? -1.449 38.25 12.914 1 85.5 231 ASN A C 1
ATOM 1913 O O . ASN A 1 231 ? -1.625 39.062 11.992 1 85.5 231 ASN A O 1
ATOM 1917 N N . ARG A 1 232 ? -0.487 37.406 12.812 1 79.69 232 ARG A N 1
ATOM 1918 C CA . ARG A 1 232 ? 0.516 37.469 11.75 1 79.69 232 ARG A CA 1
ATOM 1919 C C . ARG A 1 232 ? 0.605 36.156 11 1 79.69 232 ARG A C 1
ATOM 1921 O O . ARG A 1 232 ? 1.429 36 10.094 1 79.69 232 ARG A O 1
ATOM 1928 N N . SER A 1 233 ? -0.315 35.312 11.242 1 77.44 233 SER A N 1
ATOM 1929 C CA . SER A 1 233 ? -0.161 34 10.625 1 77.44 233 SER A CA 1
ATOM 1930 C C . SER A 1 233 ? -1.35 33.656 9.734 1 77.44 233 SER A C 1
ATOM 1932 O O . SER A 1 233 ? -2.271 34.469 9.586 1 77.44 233 SER A O 1
ATOM 1934 N N . PHE A 1 234 ? -1.195 32.406 9.047 1 78.94 234 PHE A N 1
ATOM 1935 C CA . PHE A 1 234 ? -2.236 31.875 8.188 1 78.94 234 PHE A CA 1
ATOM 1936 C C . PHE A 1 234 ? -3.457 31.469 9 1 78.94 234 PHE A C 1
ATOM 1938 O O . PHE A 1 234 ? -4.5 31.125 8.438 1 78.94 234 PHE A O 1
ATOM 1945 N N . TYR A 1 235 ? -3.385 31.641 10.344 1 86 235 TYR A N 1
ATOM 1946 C CA . TYR A 1 235 ? -4.375 31.016 11.219 1 86 235 TYR A CA 1
ATOM 1947 C C . TYR A 1 235 ? -5.23 32.062 11.906 1 86 235 TYR A C 1
ATOM 1949 O O . TYR A 1 235 ? -6.047 31.75 12.773 1 86 235 TYR A O 1
ATOM 1957 N N . ARG A 1 236 ? -5.141 33.281 11.578 1 84.88 236 ARG A N 1
ATOM 1958 C CA . ARG A 1 236 ? -5.711 34.406 12.297 1 84.88 236 ARG A CA 1
ATOM 1959 C C . ARG A 1 236 ? -7.234 34.344 12.32 1 84.88 236 ARG A C 1
ATOM 1961 O O . ARG A 1 236 ? -7.875 34.906 13.219 1 84.88 236 ARG A O 1
ATOM 1968 N N . LYS A 1 237 ? -7.836 33.625 11.422 1 90.06 237 LYS A N 1
ATOM 1969 C CA . LYS A 1 237 ? -9.297 33.594 11.352 1 90.06 237 LYS A CA 1
ATOM 1970 C C . LYS A 1 237 ? -9.844 32.281 11.938 1 90.06 237 LYS A C 1
ATOM 1972 O O . LYS A 1 237 ? -11.039 32 11.836 1 90.06 237 LYS A O 1
ATOM 1977 N N . PHE A 1 238 ? -9.008 31.531 12.562 1 94.75 238 PHE A N 1
ATOM 1978 C CA . PHE A 1 238 ? -9.43 30.25 13.109 1 94.75 238 PHE A CA 1
ATOM 1979 C C . PHE A 1 238 ? -10.391 30.438 14.281 1 94.75 238 PHE A C 1
ATOM 1981 O O . PHE A 1 238 ? -10.281 31.422 15.023 1 94.75 238 PHE A O 1
ATOM 1988 N N . HIS A 1 239 ? -11.391 29.547 14.352 1 95.12 239 HIS A N 1
ATOM 1989 C CA . HIS A 1 239 ? -12.164 29.438 15.586 1 95.12 239 HIS A CA 1
ATOM 1990 C C . HIS A 1 239 ? -11.25 29.375 16.797 1 95.12 239 HIS A C 1
ATOM 1992 O O . HIS A 1 239 ? -10.281 28.609 16.828 1 95.12 239 HIS A O 1
ATOM 1998 N N . PRO A 1 240 ? -11.531 30.188 17.812 1 93.81 240 PRO A N 1
ATOM 1999 C CA . PRO A 1 240 ? -10.586 30.328 18.922 1 93.81 240 PRO A CA 1
ATOM 2000 C C . PRO A 1 240 ? -10.258 29 19.609 1 93.81 240 PRO A C 1
ATOM 2002 O O . PRO A 1 240 ? -9.102 28.75 19.953 1 93.81 240 PRO A O 1
ATOM 2005 N N . VAL A 1 241 ? -11.25 28.156 19.797 1 94.44 241 VAL A N 1
ATOM 2006 C CA . VAL A 1 241 ? -11.023 26.875 20.484 1 94.44 241 VAL A CA 1
ATOM 2007 C C . VAL A 1 241 ? -10.18 25.969 19.594 1 94.44 241 VAL A C 1
ATOM 2009 O O . VAL A 1 241 ? -9.297 25.266 20.094 1 94.44 241 VAL A O 1
ATOM 2012 N N . VAL A 1 242 ? -10.43 25.984 18.281 1 96 242 VAL A N 1
ATOM 2013 C CA . VAL A 1 242 ? -9.672 25.172 17.328 1 96 242 VAL A CA 1
ATOM 2014 C C . VAL A 1 242 ? -8.211 25.625 17.328 1 96 242 VAL A C 1
ATOM 2016 O O . VAL A 1 242 ? -7.301 24.781 17.375 1 96 242 VAL A O 1
ATOM 2019 N N . LEU A 1 243 ? -8.016 26.922 17.266 1 95.06 243 LEU A N 1
ATOM 2020 C CA . LEU A 1 243 ? -6.656 27.453 17.281 1 95.06 243 LEU A CA 1
ATOM 2021 C C . LEU A 1 243 ? -5.922 27.062 18.562 1 95.06 243 LEU A C 1
ATOM 2023 O O . LEU A 1 243 ? -4.762 26.656 18.516 1 95.06 243 LEU A O 1
ATOM 2027 N N . ARG A 1 244 ? -6.613 27.25 19.656 1 92.69 244 ARG A N 1
ATOM 2028 C CA . ARG A 1 244 ? -6.008 26.906 20.938 1 92.69 244 ARG A CA 1
ATOM 2029 C C . ARG A 1 244 ? -5.598 25.438 20.984 1 92.69 244 ARG A C 1
ATOM 2031 O O . ARG A 1 244 ? -4.5 25.109 21.438 1 92.69 244 ARG A O 1
ATOM 2038 N N . ASN A 1 245 ? -6.469 24.531 20.516 1 94.69 245 ASN A N 1
ATOM 2039 C CA . ASN A 1 245 ? -6.168 23.109 20.484 1 94.69 245 ASN A CA 1
ATOM 2040 C C . ASN A 1 245 ? -4.949 22.812 19.625 1 94.69 245 ASN A C 1
ATOM 2042 O O . ASN A 1 245 ? -4.098 22 20 1 94.69 245 ASN A O 1
ATOM 2046 N N . MET A 1 246 ? -4.898 23.406 18.484 1 95.12 246 MET A N 1
ATOM 2047 C CA . MET A 1 246 ? -3.768 23.203 17.578 1 95.12 246 MET A CA 1
ATOM 2048 C C . MET A 1 246 ? -2.467 23.672 18.234 1 95.12 246 MET A C 1
ATOM 2050 O O . MET A 1 246 ? -1.46 22.969 18.188 1 95.12 246 MET A O 1
ATOM 2054 N N . LEU A 1 247 ? -2.518 24.859 18.859 1 92.19 247 LEU A N 1
ATOM 2055 C CA . LEU A 1 247 ? -1.326 25.453 19.469 1 92.19 247 LEU A CA 1
ATOM 2056 C C . LEU A 1 247 ? -0.844 24.625 20.641 1 92.19 247 LEU A C 1
ATOM 2058 O O . LEU A 1 247 ? 0.359 24.406 20.812 1 92.19 247 LEU A O 1
ATOM 2062 N N . GLU A 1 248 ? -1.75 24.219 21.453 1 91.88 248 GLU A N 1
ATOM 2063 C CA . GLU A 1 248 ? -1.391 23.391 22.594 1 91.88 248 GLU A CA 1
ATOM 2064 C C . GLU A 1 248 ? -0.706 22.094 22.172 1 91.88 248 GLU A C 1
ATOM 2066 O O . GLU A 1 248 ? 0.214 21.625 22.844 1 91.88 248 GLU A O 1
ATOM 2071 N N . ASP A 1 249 ? -1.105 21.562 21.062 1 94.38 249 ASP A N 1
ATOM 2072 C CA . ASP A 1 249 ? -0.516 20.328 20.547 1 94.38 249 ASP A CA 1
ATOM 2073 C C . ASP A 1 249 ? 0.843 20.578 19.906 1 94.38 249 ASP A C 1
ATOM 2075 O O . ASP A 1 249 ? 1.609 19.656 19.656 1 94.38 249 ASP A O 1
ATOM 2079 N N . GLU A 1 250 ? 1.071 21.812 19.641 1 94.12 250 GLU A N 1
ATOM 2080 C CA . GLU A 1 250 ? 2.316 22.172 18.969 1 94.12 250 GLU A CA 1
ATOM 2081 C C . GLU A 1 250 ? 3.418 22.484 19.969 1 94.12 250 GLU A C 1
ATOM 2083 O O . GLU A 1 250 ? 4.602 22.484 19.625 1 94.12 250 GLU A O 1
ATOM 2088 N N . ILE A 1 251 ? 3.078 22.875 21.141 1 93.38 251 ILE A N 1
ATOM 2089 C CA . ILE A 1 251 ? 4.031 23.266 22.172 1 93.38 251 ILE A CA 1
ATOM 2090 C C . ILE A 1 251 ? 4.551 22.031 22.891 1 93.38 251 ILE A C 1
ATOM 2092 O O . ILE A 1 251 ? 3.768 21.234 23.422 1 93.38 251 ILE A O 1
ATOM 2096 N N . PRO A 1 252 ? 5.867 21.828 22.953 1 93.25 252 PRO A N 1
ATOM 2097 C CA . PRO A 1 252 ? 6.426 20.688 23.672 1 93.25 252 PRO A CA 1
ATOM 2098 C C . PRO A 1 252 ? 6.047 20.688 25.141 1 93.25 252 PRO A C 1
ATOM 2100 O O . PRO A 1 252 ? 5.961 21.75 25.766 1 93.25 252 PRO A O 1
ATOM 2103 N N . GLU A 1 253 ? 6.035 19.531 25.656 1 89.44 253 GLU A N 1
ATOM 2104 C CA . GLU A 1 253 ? 5.543 19.328 27.016 1 89.44 253 GLU A CA 1
ATOM 2105 C C . GLU A 1 253 ? 6.516 19.922 28.047 1 89.44 253 GLU A C 1
ATOM 2107 O O . GLU A 1 253 ? 6.125 20.219 29.172 1 89.44 253 GLU A O 1
ATOM 2112 N N . MET A 1 254 ? 7.691 20.078 27.688 1 90.56 254 MET A N 1
ATOM 2113 C CA . MET A 1 254 ? 8.703 20.547 28.625 1 90.56 254 MET A CA 1
ATOM 2114 C C . MET A 1 254 ? 8.453 22 29.016 1 90.56 254 MET A C 1
ATOM 2116 O O . MET A 1 254 ? 8.984 22.469 30.031 1 90.56 254 MET A O 1
ATOM 2120 N N . TYR A 1 255 ? 7.742 22.688 28.281 1 91.31 255 TYR A N 1
ATOM 2121 C CA . TYR A 1 255 ? 7.477 24.094 28.594 1 91.31 255 TYR A CA 1
ATOM 2122 C C . TYR A 1 255 ? 6.328 24.219 29.594 1 91.31 255 TYR A C 1
ATOM 2124 O O . TYR A 1 255 ? 5.227 23.719 29.344 1 91.31 255 TYR A O 1
ATOM 2132 N N . ASP A 1 256 ? 6.664 24.859 30.703 1 90.69 256 ASP A N 1
ATOM 2133 C CA . ASP A 1 256 ? 5.695 25.141 31.75 1 90.69 256 ASP A CA 1
ATOM 2134 C C . ASP A 1 256 ? 5.148 26.562 31.625 1 90.69 256 ASP A C 1
ATOM 2136 O O . ASP A 1 256 ? 5.91 27.531 31.656 1 90.69 256 ASP A O 1
ATOM 2140 N N . ARG A 1 257 ? 3.896 26.734 31.609 1 87.62 257 ARG A N 1
ATOM 2141 C CA . ARG A 1 257 ? 3.277 28.031 31.391 1 87.62 257 ARG A CA 1
ATOM 2142 C C . ARG A 1 257 ? 3.561 28.969 32.562 1 87.62 257 ARG A C 1
ATOM 2144 O O . ARG A 1 257 ? 3.479 30.203 32.406 1 87.62 257 ARG A O 1
ATOM 2151 N N . SER A 1 258 ? 3.834 28.453 33.719 1 88.5 258 SER A N 1
ATOM 2152 C CA . SER A 1 258 ? 4.062 29.266 34.906 1 88.5 258 SER A CA 1
ATOM 2153 C C . SER A 1 258 ? 5.512 29.734 34.969 1 88.5 258 SER A C 1
ATOM 2155 O O . SER A 1 258 ? 5.859 30.562 35.844 1 88.5 258 SER A O 1
ATOM 2157 N N . LYS A 1 259 ? 6.246 29.281 34.062 1 91.94 259 LYS A N 1
ATOM 2158 C CA . LYS A 1 259 ? 7.664 29.641 34.062 1 91.94 259 LYS A CA 1
ATOM 2159 C C . LYS A 1 259 ? 8.008 30.516 32.844 1 91.94 259 LYS A C 1
ATOM 2161 O O . LYS A 1 259 ? 7.207 30.656 31.938 1 91.94 259 LYS A O 1
ATOM 2166 N N . TYR A 1 260 ? 9.188 31.156 33.031 1 91.81 260 TYR A N 1
ATOM 2167 C CA . TYR A 1 260 ? 9.672 32 31.953 1 91.81 260 TYR A CA 1
ATOM 2168 C C . TYR A 1 260 ? 10.703 31.266 31.109 1 91.81 260 TYR A C 1
ATOM 2170 O O . TYR A 1 260 ? 11.57 30.578 31.641 1 91.81 260 TYR A O 1
ATOM 2178 N N . TYR A 1 261 ? 10.5 31.375 29.812 1 93.31 261 TYR A N 1
ATOM 2179 C CA . TYR A 1 261 ? 11.469 30.875 28.844 1 93.31 261 TYR A CA 1
ATOM 2180 C C . TYR A 1 261 ? 11.859 31.969 27.859 1 93.31 261 TYR A C 1
ATOM 2182 O O . TYR A 1 261 ? 11 32.562 27.203 1 93.31 261 TYR A O 1
ATOM 2190 N N . ARG A 1 262 ? 13.141 32.156 27.703 1 91.5 262 ARG A N 1
ATOM 2191 C CA . ARG A 1 262 ? 13.641 33.156 26.75 1 91.5 262 ARG A CA 1
ATOM 2192 C C . ARG A 1 262 ? 13.414 32.688 25.312 1 91.5 262 ARG A C 1
ATOM 2194 O O . ARG A 1 262 ? 13.211 33.5 24.422 1 91.5 262 ARG A O 1
ATOM 2201 N N . THR A 1 263 ? 13.523 31.406 25.203 1 91.31 263 THR A N 1
ATOM 2202 C CA . THR A 1 263 ? 13.359 30.797 23.891 1 91.31 263 THR A CA 1
ATOM 2203 C C . THR A 1 263 ? 12.383 29.625 23.953 1 91.31 263 THR A C 1
ATOM 2205 O O . THR A 1 263 ? 12.43 28.828 24.891 1 91.31 263 THR A O 1
ATOM 2208 N N . VAL A 1 264 ? 11.422 29.656 23 1 91.62 264 VAL A N 1
ATOM 2209 C CA . VAL A 1 264 ? 10.484 28.547 22.875 1 91.62 264 VAL A CA 1
ATOM 2210 C C . VAL A 1 264 ? 10.531 28 21.453 1 91.62 264 VAL A C 1
ATOM 2212 O O . VAL A 1 264 ? 10.383 28.75 20.484 1 91.62 264 VAL A O 1
ATOM 2215 N N . GLU A 1 265 ? 10.836 26.688 21.359 1 91 265 GLU A N 1
ATOM 2216 C CA . GLU A 1 265 ? 10.82 26 20.078 1 91 265 GLU A CA 1
ATOM 2217 C C . GLU A 1 265 ? 9.625 25.062 19.969 1 91 265 GLU A C 1
ATOM 2219 O O . GLU A 1 265 ? 9.414 24.219 20.844 1 91 265 GLU A O 1
ATOM 2224 N N . LEU A 1 266 ? 8.891 25.188 18.938 1 93.19 266 LEU A N 1
ATOM 2225 C CA . LEU A 1 266 ? 7.715 24.359 18.734 1 93.19 266 LEU A CA 1
ATOM 2226 C C . LEU A 1 266 ? 8.117 22.969 18.234 1 93.19 266 LEU A C 1
ATOM 2228 O O . LEU A 1 266 ? 9.289 22.703 17.984 1 93.19 266 LEU A O 1
ATOM 2232 N N . LYS A 1 267 ? 7.145 22.078 18.172 1 93.75 267 LYS A N 1
ATOM 2233 C CA . LYS A 1 267 ? 7.41 20.672 17.891 1 93.75 267 LYS A CA 1
ATOM 2234 C C . LYS A 1 267 ? 7.902 20.484 16.469 1 93.75 267 LYS A C 1
ATOM 2236 O O . LYS A 1 267 ? 8.773 19.641 16.219 1 93.75 267 LYS A O 1
ATOM 2241 N N . HIS A 1 268 ? 7.328 21.062 15.5 1 88.12 268 HIS A N 1
ATOM 2242 C CA . HIS A 1 268 ? 7.895 20.859 14.172 1 88.12 268 HIS A CA 1
ATOM 2243 C C . HIS A 1 268 ? 8.602 22.109 13.672 1 88.12 268 HIS A C 1
ATOM 2245 O O . HIS A 1 268 ? 8.227 23.219 14.047 1 88.12 268 HIS A O 1
ATOM 2251 N N . ASP A 1 269 ? 9.609 21.812 12.859 1 84.69 269 ASP A N 1
ATOM 2252 C CA . ASP A 1 269 ? 10.445 22.828 12.203 1 84.69 269 ASP A CA 1
ATOM 2253 C C . ASP A 1 269 ? 9.695 23.484 11.047 1 84.69 269 ASP A C 1
ATOM 2255 O O . ASP A 1 269 ? 9.312 22.812 10.086 1 84.69 269 ASP A O 1
ATOM 2259 N N . GLY A 1 270 ? 9.43 24.766 11.156 1 86.75 270 GLY A N 1
ATOM 2260 C CA . GLY A 1 270 ? 8.727 25.5 10.117 1 86.75 270 GLY A CA 1
ATOM 2261 C C . GLY A 1 270 ? 9.32 25.297 8.734 1 86.75 270 GLY A C 1
ATOM 2262 O O . GLY A 1 270 ? 8.625 25.453 7.73 1 86.75 270 GLY A O 1
ATOM 2263 N N . LEU A 1 271 ? 10.602 24.922 8.664 1 89.75 271 LEU A N 1
ATOM 2264 C CA . LEU A 1 271 ? 11.234 24.672 7.375 1 89.75 271 LEU A CA 1
ATOM 2265 C C . LEU A 1 271 ? 10.641 23.453 6.699 1 89.75 271 LEU A C 1
ATOM 2267 O O . LEU A 1 271 ? 10.641 23.344 5.469 1 89.75 271 LEU A O 1
ATOM 2271 N N . GLU A 1 272 ? 10.125 22.516 7.523 1 93.12 272 GLU A N 1
ATOM 2272 C CA . GLU A 1 272 ? 9.453 21.344 6.98 1 93.12 272 GLU A CA 1
ATOM 2273 C C . GLU A 1 272 ? 8.219 21.734 6.172 1 93.12 272 GLU A C 1
ATOM 2275 O O . GLU A 1 272 ? 7.875 21.062 5.191 1 93.12 272 GLU A O 1
ATOM 2280 N N . ASP A 1 273 ? 7.539 22.797 6.57 1 93.75 273 ASP A N 1
ATOM 2281 C CA . ASP A 1 273 ? 6.383 23.281 5.824 1 93.75 273 ASP A CA 1
ATOM 2282 C C . ASP A 1 273 ? 6.781 23.703 4.406 1 93.75 273 ASP A C 1
ATOM 2284 O O . ASP A 1 273 ? 6.074 23.391 3.445 1 93.75 273 ASP A O 1
ATOM 2288 N N . TYR A 1 274 ? 7.887 24.375 4.348 1 92.81 274 TYR A N 1
ATOM 2289 C CA . TYR A 1 274 ? 8.352 24.859 3.051 1 92.81 274 TYR A CA 1
ATOM 2290 C C . TYR A 1 274 ? 8.812 23.703 2.174 1 92.81 274 TYR A C 1
ATOM 2292 O O . TYR A 1 274 ? 8.57 23.703 0.965 1 92.81 274 TYR A O 1
ATOM 2300 N N . ILE A 1 275 ? 9.453 22.75 2.779 1 94.25 275 ILE A N 1
ATOM 2301 C CA . ILE A 1 275 ? 9.867 21.562 2.035 1 94.25 275 ILE A CA 1
ATOM 2302 C C . ILE A 1 275 ? 8.641 20.828 1.488 1 94.25 275 ILE A C 1
ATOM 2304 O O . ILE A 1 275 ? 8.641 20.375 0.344 1 94.25 275 ILE A O 1
ATOM 2308 N N . ASN A 1 276 ? 7.609 20.781 2.271 1 95.5 276 ASN A N 1
ATOM 2309 C CA . ASN A 1 276 ? 6.352 20.203 1.814 1 95.5 276 ASN A CA 1
ATOM 2310 C C . ASN A 1 276 ? 5.797 20.953 0.608 1 95.5 276 ASN A C 1
ATOM 2312 O O . ASN A 1 276 ? 5.414 20.344 -0.389 1 95.5 276 ASN A O 1
ATOM 2316 N N . TYR A 1 277 ? 5.766 22.266 0.745 1 93.25 277 TYR A N 1
ATOM 2317 C CA . TYR A 1 277 ? 5.25 23.078 -0.352 1 93.25 277 TYR A CA 1
ATOM 2318 C C . TYR A 1 277 ? 6.039 22.844 -1.631 1 93.25 277 TYR A C 1
ATOM 2320 O O . TYR A 1 277 ? 5.461 22.672 -2.705 1 93.25 277 TYR A O 1
ATOM 2328 N N . TYR A 1 278 ? 7.277 22.766 -1.434 1 92.38 278 TYR A N 1
ATOM 2329 C CA . TYR A 1 278 ? 8.18 22.625 -2.57 1 92.38 278 TYR A CA 1
ATOM 2330 C C . TYR A 1 278 ? 7.961 21.281 -3.273 1 92.38 278 TYR A C 1
ATOM 2332 O O . TYR A 1 278 ? 8.008 21.219 -4.504 1 92.38 278 TYR A O 1
ATOM 2340 N N . ASN A 1 279 ? 7.699 20.266 -2.529 1 94.5 279 ASN A N 1
ATOM 2341 C CA . ASN A 1 279 ? 7.609 18.906 -3.086 1 94.5 279 ASN A CA 1
ATOM 2342 C C . ASN A 1 279 ? 6.203 18.609 -3.592 1 94.5 279 ASN A C 1
ATOM 2344 O O . ASN A 1 279 ? 5.973 17.578 -4.219 1 94.5 279 ASN A O 1
ATOM 2348 N N . SER A 1 280 ? 5.246 19.438 -3.35 1 94.38 280 SER A N 1
ATOM 2349 C CA . SER A 1 280 ? 3.844 19.172 -3.664 1 94.38 280 SER A CA 1
ATOM 2350 C C . SER A 1 280 ? 3.65 18.906 -5.156 1 94.38 280 SER A C 1
ATOM 2352 O O . SER A 1 280 ? 2.994 17.938 -5.543 1 94.38 280 SER A O 1
ATOM 2354 N N . GLU A 1 281 ? 4.254 19.75 -5.992 1 93.31 281 GLU A N 1
ATOM 2355 C CA . GLU A 1 281 ? 4.051 19.641 -7.434 1 93.31 281 GLU A CA 1
ATOM 2356 C C . GLU A 1 281 ? 4.57 18.297 -7.953 1 93.31 281 GLU A C 1
ATOM 2358 O O . GLU A 1 281 ? 3.889 17.609 -8.719 1 93.31 281 GLU A O 1
ATOM 2363 N N . GLU A 1 282 ? 5.77 17.969 -7.516 1 94.06 282 GLU A N 1
ATOM 2364 C CA . GLU A 1 282 ? 6.348 16.703 -7.949 1 94.06 282 GLU A CA 1
ATOM 2365 C C . GLU A 1 282 ? 5.539 15.523 -7.422 1 94.06 282 GLU A C 1
ATOM 2367 O O . GLU A 1 282 ? 5.285 14.562 -8.156 1 94.06 282 GLU A O 1
ATOM 2372 N N . SER A 1 283 ? 5.16 15.555 -6.176 1 96.88 283 SER A N 1
ATOM 2373 C CA . SER A 1 283 ? 4.398 14.477 -5.559 1 96.88 283 SER A CA 1
ATOM 2374 C C . SER A 1 283 ? 3.072 14.25 -6.277 1 96.88 283 SER A C 1
ATOM 2376 O O . SER A 1 283 ? 2.701 13.109 -6.562 1 96.88 283 SER A O 1
ATOM 2378 N N . ILE A 1 284 ? 2.375 15.297 -6.578 1 96.88 284 ILE A N 1
ATOM 2379 C CA . ILE A 1 284 ? 1.052 15.227 -7.188 1 96.88 284 ILE A CA 1
ATOM 2380 C C . ILE A 1 284 ? 1.173 14.734 -8.625 1 96.88 284 ILE A C 1
ATOM 2382 O O . ILE A 1 284 ? 0.447 13.828 -9.047 1 96.88 284 ILE A O 1
ATOM 2386 N N . THR A 1 285 ? 2.121 15.273 -9.359 1 95.19 285 THR A N 1
ATOM 2387 C CA . THR A 1 285 ? 2.293 14.914 -10.758 1 95.19 285 THR A CA 1
ATOM 2388 C C . THR A 1 285 ? 2.699 13.453 -10.898 1 95.19 285 THR A C 1
ATOM 2390 O O . THR A 1 285 ? 2.271 12.766 -11.828 1 95.19 285 THR A O 1
ATOM 2393 N N . ALA A 1 286 ? 3.41 13.008 -9.977 1 95.5 286 ALA A N 1
ATOM 2394 C CA . ALA A 1 286 ? 3.955 11.656 -10.047 1 95.5 286 ALA A CA 1
ATOM 2395 C C . ALA A 1 286 ? 2.844 10.609 -9.984 1 95.5 286 ALA A C 1
ATOM 2397 O O . ALA A 1 286 ? 2.979 9.523 -10.539 1 95.5 286 ALA A O 1
ATOM 2398 N N . THR A 1 287 ? 1.702 10.898 -9.328 1 97.12 287 THR A N 1
ATOM 2399 C CA . THR A 1 287 ? 0.724 9.836 -9.109 1 97.12 287 THR A CA 1
ATOM 2400 C C . THR A 1 287 ? -0.682 10.32 -9.461 1 97.12 287 THR A C 1
ATOM 2402 O O . THR A 1 287 ? -1.672 9.711 -9.047 1 97.12 287 THR A O 1
ATOM 2405 N N . LYS A 1 288 ? -0.785 11.352 -10.148 1 95.19 288 LYS A N 1
ATOM 2406 C CA . LYS A 1 288 ? -2.076 11.938 -10.5 1 95.19 288 LYS A CA 1
ATOM 2407 C C . LYS A 1 288 ? -2.934 10.938 -11.281 1 95.19 288 LYS A C 1
ATOM 2409 O O . LYS A 1 288 ? -4.16 10.922 -11.141 1 95.19 288 LYS A O 1
ATOM 2414 N N . SER A 1 289 ? -2.332 10.07 -12.078 1 94.56 289 SER A N 1
ATOM 2415 C CA . SER A 1 289 ? -3.059 9.094 -12.883 1 94.56 289 SER A CA 1
ATOM 2416 C C . SER A 1 289 ? -3.824 8.109 -12 1 94.56 289 SER A C 1
ATOM 2418 O O . SER A 1 289 ? -4.781 7.48 -12.453 1 94.56 289 SER A O 1
ATOM 2420 N N . SER A 1 290 ? -3.439 8 -10.789 1 96.25 290 SER A N 1
ATOM 2421 C CA . SER A 1 290 ? -4.062 7.047 -9.875 1 96.25 290 SER A CA 1
ATOM 2422 C C . SER A 1 290 ? -5.465 7.496 -9.484 1 96.25 290 SER A C 1
ATOM 2424 O O . SER A 1 290 ? -6.246 6.707 -8.945 1 96.25 290 SER A O 1
ATOM 2426 N N . TYR A 1 291 ? -5.809 8.789 -9.742 1 97.12 291 TYR A N 1
ATOM 2427 C CA . TYR A 1 291 ? -7.141 9.281 -9.406 1 97.12 291 TYR A CA 1
ATOM 2428 C C . TYR A 1 291 ? -8.219 8.438 -10.078 1 97.12 291 TYR A C 1
ATOM 2430 O O . TYR A 1 291 ? -9.32 8.289 -9.547 1 97.12 291 TYR A O 1
ATOM 2438 N N . GLU A 1 292 ? -7.867 7.805 -11.164 1 95.25 292 GLU A N 1
ATOM 2439 C CA . GLU A 1 292 ? -8.805 6.977 -11.922 1 95.25 292 GLU A CA 1
ATOM 2440 C C . GLU A 1 292 ? -9.172 5.715 -11.148 1 95.25 292 GLU A C 1
ATOM 2442 O O . GLU A 1 292 ? -10.164 5.055 -11.469 1 95.25 292 GLU A O 1
ATOM 2447 N N . GLN A 1 293 ? -8.422 5.422 -10.195 1 96.56 293 GLN A N 1
ATOM 2448 C CA . GLN A 1 293 ? -8.609 4.172 -9.469 1 96.56 293 GLN A CA 1
ATOM 2449 C C . GLN A 1 293 ? -9.492 4.383 -8.242 1 96.56 293 GLN A C 1
ATOM 2451 O O . GLN A 1 293 ? -9.836 3.422 -7.551 1 96.56 293 GLN A O 1
ATOM 2456 N N . ILE A 1 294 ? -9.852 5.629 -7.953 1 97.69 294 ILE A N 1
ATOM 2457 C CA . ILE A 1 294 ? -10.648 5.922 -6.766 1 97.69 294 ILE A CA 1
ATOM 2458 C C . ILE A 1 294 ? -12.086 5.457 -6.984 1 97.69 294 ILE A C 1
ATOM 2460 O O . ILE A 1 294 ? -12.727 5.84 -7.965 1 97.69 294 ILE A O 1
ATOM 2464 N N . ARG A 1 295 ? -12.539 4.598 -6.027 1 94.62 295 ARG A N 1
ATOM 2465 C CA . ARG A 1 295 ? -13.883 4.035 -6.113 1 94.62 295 ARG A CA 1
ATOM 2466 C C . ARG A 1 295 ? -14.727 4.445 -4.914 1 94.62 295 ARG A C 1
ATOM 2468 O O . ARG A 1 295 ? -15.953 4.316 -4.934 1 94.62 295 ARG A O 1
ATOM 2475 N N . VAL A 1 296 ? -14.117 4.922 -3.939 1 96.5 296 VAL A N 1
ATOM 2476 C CA . VAL A 1 296 ? -14.797 5.328 -2.713 1 96.5 296 VAL A CA 1
ATOM 2477 C C . VAL A 1 296 ? -15.648 6.562 -2.98 1 96.5 296 VAL A C 1
ATOM 2479 O O . VAL A 1 296 ? -15.188 7.531 -3.586 1 96.5 296 VAL A O 1
ATOM 2482 N N . PRO A 1 297 ? -16.938 6.535 -2.57 1 97.88 297 PRO A N 1
ATOM 2483 C CA . PRO A 1 297 ? -17.688 7.793 -2.648 1 97.88 297 PRO A CA 1
ATOM 2484 C C . PRO A 1 297 ? -16.953 8.961 -2.018 1 97.88 297 PRO A C 1
ATOM 2486 O O . PRO A 1 297 ? -16.531 8.883 -0.86 1 97.88 297 PRO A O 1
ATOM 2489 N N . THR A 1 298 ? -16.766 10.031 -2.805 1 98.62 298 THR A N 1
ATOM 2490 C CA . THR A 1 298 ? -15.914 11.141 -2.381 1 98.62 298 THR A CA 1
ATOM 2491 C C . THR A 1 298 ? -16.625 12.477 -2.578 1 98.62 298 THR A C 1
ATOM 2493 O O . THR A 1 298 ? -17.234 12.719 -3.627 1 98.62 298 THR A O 1
ATOM 2496 N N . LYS A 1 299 ? -16.641 13.258 -1.541 1 98.56 299 LYS A N 1
ATOM 2497 C CA . LYS A 1 299 ? -17.109 14.641 -1.608 1 98.56 299 LYS A CA 1
ATOM 2498 C C . LYS A 1 299 ? -15.961 15.625 -1.419 1 98.56 299 LYS A C 1
ATOM 2500 O O . LYS A 1 299 ? -15.141 15.461 -0.515 1 98.56 299 LYS A O 1
ATOM 2505 N N . ILE A 1 300 ? -15.883 16.594 -2.299 1 98.44 300 ILE A N 1
ATOM 2506 C CA . ILE A 1 300 ? -14.898 17.672 -2.186 1 98.44 300 ILE A CA 1
ATOM 2507 C C . ILE A 1 300 ? -15.609 18.984 -1.839 1 98.44 300 ILE A C 1
ATOM 2509 O O . ILE A 1 300 ? -16.531 19.406 -2.541 1 98.44 300 ILE A O 1
ATOM 2513 N N . LEU A 1 301 ? -15.234 19.516 -0.732 1 98.44 301 LEU A N 1
ATOM 2514 C CA . LEU A 1 301 ? -15.695 20.844 -0.333 1 98.44 301 LEU A CA 1
ATOM 2515 C C . LEU A 1 301 ? -14.641 21.906 -0.632 1 98.44 301 LEU A C 1
ATOM 2517 O O . LEU A 1 301 ? -13.492 21.797 -0.183 1 98.44 301 LEU A O 1
ATOM 2521 N N . CYS A 1 302 ? -15.023 22.938 -1.35 1 97.44 302 CYS A N 1
ATOM 2522 C CA . CYS A 1 302 ? -14.102 24.016 -1.694 1 97.44 302 CYS A CA 1
ATOM 2523 C C . CYS A 1 302 ? -14.648 25.359 -1.235 1 97.44 302 CYS A C 1
ATOM 2525 O O . CYS A 1 302 ? -15.852 25.625 -1.328 1 97.44 302 CYS A O 1
ATOM 2527 N N . GLY A 1 303 ? -13.727 26.141 -0.701 1 97 303 GLY A N 1
ATOM 2528 C CA . GLY A 1 303 ? -14.102 27.531 -0.452 1 97 303 GLY A CA 1
ATOM 2529 C C . GLY A 1 303 ? -14.031 28.391 -1.692 1 97 303 GLY A C 1
ATOM 2530 O O . GLY A 1 303 ? -13.023 28.391 -2.406 1 97 303 GLY A O 1
ATOM 2531 N N . GLU A 1 304 ? -15.031 29.125 -1.884 1 95.38 304 GLU A N 1
ATOM 2532 C CA . GLU A 1 304 ? -15.133 29.984 -3.062 1 95.38 304 GLU A CA 1
ATOM 2533 C C . GLU A 1 304 ? -13.93 30.922 -3.176 1 95.38 304 GLU A C 1
ATOM 2535 O O . GLU A 1 304 ? -13.461 31.203 -4.281 1 95.38 304 GLU A O 1
ATOM 2540 N N . ASN A 1 305 ? -13.391 31.312 -2.107 1 94.81 305 ASN A N 1
ATOM 2541 C CA . ASN A 1 305 ? -12.328 32.312 -2.086 1 94.81 305 ASN A CA 1
ATOM 2542 C C . ASN A 1 305 ? -10.945 31.656 -2.023 1 94.81 305 ASN A C 1
ATOM 2544 O O . ASN A 1 305 ? -9.945 32.344 -1.808 1 94.81 305 ASN A O 1
ATOM 2548 N N . ASP A 1 306 ? -10.891 30.359 -2.119 1 92.44 306 ASP A N 1
ATOM 2549 C CA . ASP A 1 306 ? -9.625 29.641 -2.268 1 92.44 306 ASP A CA 1
ATOM 2550 C C . ASP A 1 306 ? -9.156 29.656 -3.721 1 92.44 306 ASP A C 1
ATOM 2552 O O . ASP A 1 306 ? -9.938 29.359 -4.633 1 92.44 306 ASP A O 1
ATOM 2556 N N . ALA A 1 307 ? -7.926 29.984 -3.9 1 84.88 307 ALA A N 1
ATOM 2557 C CA . ALA A 1 307 ? -7.363 30.062 -5.246 1 84.88 307 ALA A CA 1
ATOM 2558 C C . ALA A 1 307 ? -7.477 28.734 -5.977 1 84.88 307 ALA A C 1
ATOM 2560 O O . ALA A 1 307 ? -7.594 28.703 -7.203 1 84.88 307 ALA A O 1
ATOM 2561 N N . LEU A 1 308 ? -7.512 27.672 -5.246 1 88.12 308 LEU A N 1
ATOM 2562 C CA . LEU A 1 308 ? -7.523 26.328 -5.848 1 88.12 308 LEU A CA 1
ATOM 2563 C C . LEU A 1 308 ? -8.922 25.969 -6.328 1 88.12 308 LEU A C 1
ATOM 2565 O O . LEU A 1 308 ? -9.086 25.031 -7.109 1 88.12 308 LEU A O 1
ATOM 2569 N N . ALA A 1 309 ? -9.906 26.656 -5.805 1 89.25 309 ALA A N 1
ATOM 2570 C CA . ALA A 1 309 ? -11.297 26.297 -6.086 1 89.25 309 ALA A CA 1
ATOM 2571 C C . ALA A 1 309 ? -11.578 26.328 -7.586 1 89.25 309 ALA A C 1
ATOM 2573 O O . ALA A 1 309 ? -12.219 25.422 -8.125 1 89.25 309 ALA A O 1
ATOM 2574 N N . THR A 1 310 ? -11.07 27.328 -8.227 1 88.62 310 THR A N 1
ATOM 2575 C CA . THR A 1 310 ? -11.281 27.469 -9.664 1 88.62 310 THR A CA 1
ATOM 2576 C C . THR A 1 310 ? -10.625 26.328 -10.422 1 88.62 310 THR A C 1
ATOM 2578 O O . THR A 1 310 ? -11.195 25.797 -11.383 1 88.62 310 THR A O 1
ATOM 2581 N N . PHE A 1 311 ? -9.508 25.984 -9.984 1 89.38 311 PHE A N 1
ATOM 2582 C CA . PHE A 1 311 ? -8.773 24.922 -10.664 1 89.38 311 PHE A CA 1
ATOM 2583 C C . PHE A 1 311 ? -9.43 23.578 -10.438 1 89.38 311 PHE A C 1
ATOM 2585 O O . PHE A 1 311 ? -9.547 22.766 -11.359 1 89.38 311 PHE A O 1
ATOM 2592 N N . ILE A 1 312 ? -9.875 23.344 -9.258 1 92.94 312 ILE A N 1
ATOM 2593 C CA . ILE A 1 312 ? -10.578 22.109 -8.93 1 92.94 312 ILE A CA 1
ATOM 2594 C C . ILE A 1 312 ? -11.844 22 -9.766 1 92.94 312 ILE A C 1
ATOM 2596 O O . ILE A 1 312 ? -12.125 20.953 -10.344 1 92.94 312 ILE A O 1
ATOM 2600 N N . ASP A 1 313 ? -12.461 23.078 -9.836 1 89.81 313 ASP A N 1
ATOM 2601 C CA . ASP A 1 313 ? -13.695 23.094 -10.617 1 89.81 313 ASP A CA 1
ATOM 2602 C C . ASP A 1 313 ? -13.422 22.812 -12.094 1 89.81 313 ASP A C 1
ATOM 2604 O O . ASP A 1 313 ? -14.219 22.156 -12.766 1 89.81 313 ASP A O 1
ATOM 2608 N N . SER A 1 314 ? -12.375 23.297 -12.555 1 90.44 314 SER A N 1
ATOM 2609 C CA . SER A 1 314 ? -12.031 23.094 -13.961 1 90.44 314 SER A CA 1
ATOM 2610 C C . SER A 1 314 ? -11.719 21.641 -14.258 1 90.44 314 SER A C 1
ATOM 2612 O O . SER A 1 314 ? -11.758 21.219 -15.414 1 90.44 314 SER A O 1
ATOM 2614 N N . GLN A 1 315 ? -11.398 20.875 -13.273 1 92.56 315 GLN A N 1
ATOM 2615 C CA . GLN A 1 315 ? -11.031 19.484 -13.477 1 92.56 315 GLN A CA 1
ATOM 2616 C C . GLN A 1 315 ? -12.164 18.547 -13.062 1 92.56 315 GLN A C 1
ATOM 2618 O O . GLN A 1 315 ? -12.008 17.328 -13.07 1 92.56 315 GLN A O 1
ATOM 2623 N N . LYS A 1 316 ? -13.312 19.062 -12.773 1 92.81 316 LYS A N 1
ATOM 2624 C CA . LYS A 1 316 ? -14.43 18.312 -12.195 1 92.81 316 LYS A CA 1
ATOM 2625 C C . LYS A 1 316 ? -14.891 17.203 -13.133 1 92.81 316 LYS A C 1
ATOM 2627 O O . LYS A 1 316 ? -15.266 16.125 -12.672 1 92.81 316 LYS A O 1
ATOM 2632 N N . ASP A 1 317 ? -14.852 17.359 -14.398 1 93 317 ASP A N 1
ATOM 2633 C CA . ASP A 1 317 ? -15.375 16.391 -15.352 1 93 317 ASP A CA 1
ATOM 2634 C C . ASP A 1 317 ? -14.258 15.508 -15.906 1 93 317 ASP A C 1
ATOM 2636 O O . ASP A 1 317 ? -14.516 14.609 -16.719 1 93 317 ASP A O 1
ATOM 2640 N N . GLN A 1 318 ? -13.062 15.75 -15.438 1 92.81 318 GLN A N 1
ATOM 2641 C CA . GLN A 1 318 ? -11.914 15 -15.93 1 92.81 318 GLN A CA 1
ATOM 2642 C C . GLN A 1 318 ? -11.219 14.242 -14.797 1 92.81 318 GLN A C 1
ATOM 2644 O O . GLN A 1 318 ? -11.75 13.258 -14.289 1 92.81 318 GLN A O 1
ATOM 2649 N N . GLU A 1 319 ? -10.234 14.852 -14.312 1 91.06 319 GLU A N 1
ATOM 2650 C CA . GLU A 1 319 ? -9.383 14.18 -13.336 1 91.06 319 GLU A CA 1
ATOM 2651 C C . GLU A 1 319 ? -10.133 13.922 -12.031 1 91.06 319 GLU A C 1
ATOM 2653 O O . GLU A 1 319 ? -9.773 13.016 -11.281 1 91.06 319 GLU A O 1
ATOM 2658 N N . LEU A 1 320 ? -11.148 14.695 -11.781 1 96.31 320 LEU A N 1
ATOM 2659 C CA . LEU A 1 320 ? -11.828 14.594 -10.5 1 96.31 320 LEU A CA 1
ATOM 2660 C C . LEU A 1 320 ? -13.273 14.133 -10.688 1 96.31 320 LEU A C 1
ATOM 2662 O O . LEU A 1 320 ? -14.125 14.391 -9.836 1 96.31 320 LEU A O 1
ATOM 2666 N N . SER A 1 321 ? -13.562 13.406 -11.75 1 95.12 321 SER A N 1
ATOM 2667 C CA . SER A 1 321 ? -14.922 13 -12.094 1 95.12 321 SER A CA 1
ATOM 2668 C C . SER A 1 321 ? -15.469 12.008 -11.078 1 95.12 321 SER A C 1
ATOM 2670 O O . SER A 1 321 ? -16.688 11.789 -11.008 1 95.12 321 SER A O 1
ATOM 2672 N N . PHE A 1 322 ? -14.586 11.469 -10.258 1 95.12 322 PHE A N 1
ATOM 2673 C CA . PHE A 1 322 ? -15.008 10.477 -9.266 1 95.12 322 PHE A CA 1
ATOM 2674 C C . PHE A 1 322 ? -15.664 11.148 -8.07 1 95.12 322 PHE A C 1
ATOM 2676 O O . PHE A 1 322 ? -16.297 10.484 -7.25 1 95.12 322 PHE A O 1
ATOM 2683 N N . ALA A 1 323 ? -15.602 12.477 -7.934 1 97.5 323 ALA A N 1
ATOM 2684 C CA . ALA A 1 323 ? -15.984 13.148 -6.699 1 97.5 323 ALA A CA 1
ATOM 2685 C C . ALA A 1 323 ? -17.156 14.102 -6.93 1 97.5 323 ALA A C 1
ATOM 2687 O O . ALA A 1 323 ? -17.328 14.625 -8.031 1 97.5 323 ALA A O 1
ATOM 2688 N N . GLU A 1 324 ? -17.984 14.234 -5.914 1 97.12 324 GLU A N 1
ATOM 2689 C CA . GLU A 1 324 ? -18.938 15.328 -5.844 1 97.12 324 GLU A CA 1
ATOM 2690 C C . GLU A 1 324 ? -18.281 16.609 -5.316 1 97.12 324 GLU A C 1
ATOM 2692 O O . GLU A 1 324 ? -17.766 16.625 -4.195 1 97.12 324 GLU A O 1
ATOM 2697 N N . ILE A 1 325 ? -18.359 17.688 -6.121 1 97.5 325 ILE A N 1
ATOM 2698 C CA . ILE A 1 325 ? -17.688 18.906 -5.738 1 97.5 325 ILE A CA 1
ATOM 2699 C C . ILE A 1 325 ? -18.719 19.969 -5.332 1 97.5 325 ILE A C 1
ATOM 2701 O O . ILE A 1 325 ? -19.672 20.219 -6.059 1 97.5 325 ILE A O 1
ATOM 2705 N N . GLN A 1 326 ? -18.547 20.484 -4.172 1 97.19 326 GLN A N 1
ATOM 2706 C CA . GLN A 1 326 ? -19.391 21.578 -3.662 1 97.19 326 GLN A CA 1
ATOM 2707 C C . GLN A 1 326 ? -18.562 22.797 -3.312 1 97.19 326 GLN A C 1
ATOM 2709 O O . GLN A 1 326 ? -17.641 22.719 -2.49 1 97.19 326 GLN A O 1
ATOM 2714 N N . VAL A 1 327 ? -18.875 23.938 -3.871 1 96.62 327 VAL A N 1
ATOM 2715 C CA . VAL A 1 327 ? -18.188 25.188 -3.588 1 96.62 327 VAL A CA 1
ATOM 2716 C C . VAL A 1 327 ? -18.984 25.984 -2.561 1 96.62 327 VAL A C 1
ATOM 2718 O O . VAL A 1 327 ? -20.188 26.219 -2.74 1 96.62 327 VAL A O 1
ATOM 2721 N N . LEU A 1 328 ? -18.375 26.359 -1.515 1 97.38 328 LEU A N 1
ATOM 2722 C CA . LEU A 1 328 ? -19.047 27.078 -0.435 1 97.38 328 LEU A CA 1
ATOM 2723 C C . LEU A 1 328 ? -18.781 28.578 -0.546 1 97.38 328 LEU A C 1
ATOM 2725 O O . LEU A 1 328 ? -17.641 29.016 -0.488 1 97.38 328 LEU A O 1
ATOM 2729 N N . GLU A 1 329 ? -19.828 29.328 -0.554 1 96.38 329 GLU A N 1
ATOM 2730 C CA . GLU A 1 329 ? -19.766 30.781 -0.722 1 96.38 329 GLU A CA 1
ATOM 2731 C C . GLU A 1 329 ? -19.109 31.453 0.481 1 96.38 329 GLU A C 1
ATOM 2733 O O . GLU A 1 329 ? -19.422 31.125 1.628 1 96.38 329 GLU A O 1
ATOM 2738 N N . GLY A 1 330 ? -18.141 32.312 0.166 1 95.81 330 GLY A N 1
ATOM 2739 C CA . GLY A 1 330 ? -17.531 33.156 1.181 1 95.81 330 GLY A CA 1
ATOM 2740 C C . GLY A 1 330 ? -16.469 32.438 1.994 1 95.81 330 GLY A C 1
ATOM 2741 O O . GLY A 1 330 ? -15.852 33.062 2.879 1 95.81 330 GLY A O 1
ATOM 2742 N N . LYS A 1 331 ? -16.297 31.203 1.741 1 96.5 331 LYS A N 1
ATOM 2743 C CA . LYS A 1 331 ? -15.352 30.438 2.539 1 96.5 331 LYS A CA 1
ATOM 2744 C C . LYS A 1 331 ? -13.961 30.438 1.898 1 96.5 331 LYS A C 1
ATOM 2746 O O . LYS A 1 331 ? -13.836 30.656 0.691 1 96.5 331 LYS A O 1
ATOM 2751 N N . TYR A 1 332 ? -12.969 30.297 2.732 1 95.5 332 TYR A N 1
ATOM 2752 C CA . TYR A 1 332 ? -11.57 30.328 2.316 1 95.5 332 TYR A CA 1
ATOM 2753 C C . TYR A 1 332 ? -10.922 28.969 2.529 1 95.5 332 TYR A C 1
ATOM 2755 O O . TYR A 1 332 ? -11.609 27.969 2.779 1 95.5 332 TYR A O 1
ATOM 2763 N N . HIS A 1 333 ? -9.633 28.859 2.289 1 95.75 333 HIS A N 1
ATOM 2764 C CA . HIS A 1 333 ? -8.875 27.609 2.283 1 95.75 333 HIS A CA 1
ATOM 2765 C C . HIS A 1 333 ? -8.992 26.875 3.621 1 95.75 333 HIS A C 1
ATOM 2767 O O . HIS A 1 333 ? -9.062 25.656 3.662 1 95.75 333 HIS A O 1
ATOM 2773 N N . ASN A 1 334 ? -9.039 27.562 4.715 1 97.06 334 ASN A N 1
ATOM 2774 C CA . ASN A 1 334 ? -9.008 26.969 6.043 1 97.06 334 ASN A CA 1
ATOM 2775 C C . ASN A 1 334 ? -10.398 26.922 6.668 1 97.06 334 ASN A C 1
ATOM 2777 O O . ASN A 1 334 ? -10.539 27.047 7.887 1 97.06 334 ASN A O 1
ATOM 2781 N N . MET A 1 335 ? -11.383 26.719 5.883 1 97.44 335 MET A N 1
ATOM 2782 C CA . MET A 1 335 ? -12.773 26.766 6.324 1 97.44 335 MET A CA 1
ATOM 2783 C C . MET A 1 335 ? -13.055 25.703 7.379 1 97.44 335 MET A C 1
ATOM 2785 O O . MET A 1 335 ? -13.953 25.859 8.211 1 97.44 335 MET A O 1
ATOM 2789 N N . HIS A 1 336 ? -12.305 24.594 7.426 1 97.44 336 HIS A N 1
ATOM 2790 C CA . HIS A 1 336 ? -12.508 23.531 8.414 1 97.44 336 HIS A CA 1
ATOM 2791 C C . HIS A 1 336 ? -12.203 24.031 9.82 1 97.44 336 HIS A C 1
ATOM 2793 O O . HIS A 1 336 ? -12.734 23.516 10.805 1 97.44 336 HIS A O 1
ATOM 2799 N N . ALA A 1 337 ? -11.328 25.047 9.938 1 97.81 337 ALA A N 1
ATOM 2800 C CA . ALA A 1 337 ? -10.938 25.594 11.234 1 97.81 337 ALA A CA 1
ATOM 2801 C C . ALA A 1 337 ? -11.633 26.922 11.508 1 97.81 337 ALA A C 1
ATOM 2803 O O . ALA A 1 337 ? -11.812 27.312 12.664 1 97.81 337 ALA A O 1
ATOM 2804 N N . GLU A 1 338 ? -12.016 27.641 10.469 1 97.31 338 GLU A N 1
ATOM 2805 C CA . GLU A 1 338 ? -12.68 28.938 10.594 1 97.31 338 GLU A CA 1
ATOM 2806 C C . GLU A 1 338 ? -14.172 28.766 10.867 1 97.31 338 GLU A C 1
ATOM 2808 O O . GLU A 1 338 ? -14.758 29.547 11.609 1 97.31 338 GLU A O 1
ATOM 2813 N N . SER A 1 339 ? -14.742 27.812 10.203 1 97.44 339 SER A N 1
ATOM 2814 C CA . SER A 1 339 ? -16.156 27.484 10.336 1 97.44 339 SER A CA 1
ATOM 2815 C C . SER A 1 339 ? -16.344 25.984 10.602 1 97.44 339 SER A C 1
ATOM 2817 O O . SER A 1 339 ? -17.062 25.312 9.859 1 97.44 339 SER A O 1
ATOM 2819 N N . PRO A 1 340 ? -15.812 25.547 11.727 1 97.81 340 PRO A N 1
ATOM 2820 C CA . PRO A 1 340 ? -15.781 24.094 11.969 1 97.81 340 PRO A CA 1
ATOM 2821 C C . PRO A 1 340 ? -17.172 23.484 12.07 1 97.81 340 PRO A C 1
ATOM 2823 O O . PRO A 1 340 ? -17.406 22.375 11.586 1 97.81 340 PRO A O 1
ATOM 2826 N N . ASP A 1 341 ? -18.141 24.203 12.664 1 97.19 341 ASP A N 1
ATOM 2827 C CA . ASP A 1 341 ? -19.484 23.656 12.828 1 97.19 341 ASP A CA 1
ATOM 2828 C C . ASP A 1 341 ? -20.156 23.453 11.469 1 97.19 341 ASP A C 1
ATOM 2830 O O . ASP A 1 341 ? -20.75 22.406 11.219 1 97.19 341 ASP A O 1
ATOM 2834 N N . LEU A 1 342 ? -20.062 24.422 10.625 1 97.62 342 LEU A N 1
ATOM 2835 C CA . LEU A 1 342 ? -20.641 24.328 9.289 1 97.62 342 LEU A CA 1
ATOM 2836 C C . LEU A 1 342 ? -20 23.172 8.516 1 97.62 342 LEU A C 1
ATOM 2838 O O . LEU A 1 342 ? -20.719 22.344 7.938 1 97.62 342 LEU A O 1
ATOM 2842 N N . ILE A 1 343 ? -18.734 23.125 8.469 1 98 343 ILE A N 1
ATOM 2843 C CA . ILE A 1 343 ? -18.016 22.141 7.68 1 98 343 ILE A CA 1
ATOM 2844 C C . ILE A 1 343 ? -18.312 20.734 8.211 1 98 343 ILE A C 1
ATOM 2846 O O . ILE A 1 343 ? -18.547 19.812 7.434 1 98 343 ILE A O 1
ATOM 2850 N N . MET A 1 344 ? -18.328 20.578 9.547 1 96.81 344 MET A N 1
ATOM 2851 C CA . MET A 1 344 ? -18.594 19.266 10.125 1 96.81 344 MET A CA 1
ATOM 2852 C C . MET A 1 344 ? -20.031 18.828 9.859 1 96.81 344 MET A C 1
ATOM 2854 O O . MET A 1 344 ? -20.297 17.641 9.711 1 96.81 344 MET A O 1
ATOM 2858 N N . SER A 1 345 ? -20.906 19.828 9.82 1 97.25 345 SER A N 1
ATOM 2859 C CA . SER A 1 345 ? -22.266 19.484 9.445 1 97.25 345 SER A CA 1
ATOM 2860 C C . SER A 1 345 ? -22.328 18.922 8.031 1 97.25 345 SER A C 1
ATOM 2862 O O . SER A 1 345 ? -23.031 17.922 7.793 1 97.25 345 SER A O 1
ATOM 2864 N N . LEU A 1 346 ? -21.625 19.5 7.098 1 97.88 346 LEU A N 1
ATOM 2865 C CA . LEU A 1 346 ? -21.594 19.031 5.719 1 97.88 346 LEU A CA 1
ATOM 2866 C C . LEU A 1 346 ? -20.922 17.656 5.629 1 97.88 346 LEU A C 1
ATOM 2868 O O . LEU A 1 346 ? -21.359 16.781 4.879 1 97.88 346 LEU A O 1
ATOM 2872 N N . VAL A 1 347 ? -19.844 17.5 6.395 1 97.69 347 VAL A N 1
ATOM 2873 C CA . VAL A 1 347 ? -19.156 16.219 6.469 1 97.69 347 VAL A CA 1
ATOM 2874 C C . VAL A 1 347 ? -20.125 15.141 6.945 1 97.69 347 VAL A C 1
ATOM 2876 O O . VAL A 1 347 ? -20.266 14.094 6.309 1 97.69 347 VAL A O 1
ATOM 2879 N N . ASN A 1 348 ? -20.766 15.438 8.031 1 97.19 348 ASN A N 1
ATOM 2880 C CA . ASN A 1 348 ? -21.688 14.469 8.625 1 97.19 348 ASN A CA 1
ATOM 2881 C C . ASN A 1 348 ? -22.812 14.117 7.672 1 97.19 348 ASN A C 1
ATOM 2883 O O . ASN A 1 348 ? -23.219 12.953 7.582 1 97.19 348 ASN A O 1
ATOM 2887 N N . ASP A 1 349 ? -23.359 15.109 7 1 97.44 349 ASP A N 1
ATOM 2888 C CA . ASP A 1 349 ? -24.438 14.859 6.051 1 97.44 349 ASP A CA 1
ATOM 2889 C C . ASP A 1 349 ? -24.016 13.852 4.988 1 97.44 349 ASP A C 1
ATOM 2891 O O . ASP A 1 349 ? -24.781 12.953 4.641 1 97.44 349 ASP A O 1
ATOM 2895 N N . PHE A 1 350 ? -22.906 14.031 4.445 1 98.31 350 PHE A N 1
ATOM 2896 C CA . PHE A 1 350 ? -22.422 13.133 3.406 1 98.31 350 PHE A CA 1
ATOM 2897 C C . PHE A 1 350 ? -22.156 11.742 3.971 1 98.31 350 PHE A C 1
ATOM 2899 O O . PHE A 1 350 ? -22.453 10.734 3.316 1 98.31 350 PHE A O 1
ATOM 2906 N N . VAL A 1 351 ? -21.594 11.664 5.18 1 97.38 351 VAL A N 1
ATOM 2907 C CA . VAL A 1 351 ? -21.328 10.383 5.832 1 97.38 351 VAL A CA 1
ATOM 2908 C C . VAL A 1 351 ? -22.641 9.617 6.016 1 97.38 351 VAL A C 1
ATOM 2910 O O . VAL A 1 351 ? -22.703 8.422 5.715 1 97.38 351 VAL A O 1
ATOM 2913 N N . VAL A 1 352 ? -23.641 10.305 6.512 1 96.38 352 VAL A N 1
ATOM 2914 C CA . VAL A 1 352 ? -24.938 9.688 6.75 1 96.38 352 VAL A CA 1
ATOM 2915 C C . VAL A 1 352 ? -25.516 9.18 5.434 1 96.38 352 VAL A C 1
ATOM 2917 O O . VAL A 1 352 ? -26.078 8.078 5.375 1 96.38 352 VAL A O 1
ATOM 2920 N N . THR A 1 353 ? -25.375 9.977 4.422 1 97.06 353 THR A N 1
ATOM 2921 C CA . THR A 1 353 ? -25.844 9.57 3.102 1 97.06 353 THR A CA 1
ATOM 2922 C C . THR A 1 353 ? -25.141 8.305 2.641 1 97.06 353 THR A C 1
ATOM 2924 O O . THR A 1 353 ? -25.781 7.355 2.189 1 97.06 353 THR A O 1
ATOM 2927 N N . CYS A 1 354 ? -23.812 8.273 2.75 1 96.75 354 CYS A N 1
ATOM 2928 C CA . CYS A 1 354 ? -23.031 7.109 2.326 1 96.75 354 CYS A CA 1
ATOM 2929 C C . CYS A 1 354 ? -23.375 5.891 3.18 1 96.75 354 CYS A C 1
ATOM 2931 O O . CYS A 1 354 ? -23.438 4.77 2.672 1 96.75 354 CYS A O 1
ATOM 2933 N N . TYR A 1 355 ? -23.531 6.137 4.445 1 94.88 355 TYR A N 1
ATOM 2934 C CA . TYR A 1 355 ? -23.859 5.074 5.387 1 94.88 355 TYR A CA 1
ATOM 2935 C C . TYR A 1 355 ? -25.156 4.375 4.984 1 94.88 355 TYR A C 1
ATOM 2937 O O . TYR A 1 355 ? -25.266 3.152 5.09 1 94.88 355 TYR A O 1
ATOM 2945 N N . LYS A 1 356 ? -26.094 5.086 4.527 1 92.5 356 LYS A N 1
ATOM 2946 C CA . LYS A 1 356 ? -27.406 4.559 4.156 1 92.5 356 LYS A CA 1
ATOM 2947 C C . LYS A 1 356 ? -27.391 3.961 2.752 1 92.5 356 LYS A C 1
ATOM 2949 O O . LYS A 1 356 ? -27.984 2.916 2.506 1 92.5 356 LYS A O 1
ATOM 2954 N N . GLU A 1 357 ? -26.625 4.5 1.896 1 91.94 357 GLU A N 1
ATOM 2955 C CA . GLU A 1 357 ? -26.75 4.172 0.479 1 91.94 357 GLU A CA 1
ATOM 2956 C C . GLU A 1 357 ? -25.672 3.199 0.039 1 91.94 357 GLU A C 1
ATOM 2958 O O . GLU A 1 357 ? -25.812 2.516 -0.977 1 91.94 357 GLU A O 1
ATOM 2963 N N . HIS A 1 358 ? -24.625 3.17 0.708 1 84.62 358 HIS A N 1
ATOM 2964 C CA . HIS A 1 358 ? -23.469 2.375 0.277 1 84.62 358 HIS A CA 1
ATOM 2965 C C . HIS A 1 358 ? -22.969 1.478 1.403 1 84.62 358 HIS A C 1
ATOM 2967 O O . HIS A 1 358 ? -21.812 1.563 1.797 1 84.62 358 HIS A O 1
ATOM 2973 N N . PRO A 1 359 ? -23.828 0.577 1.759 1 77.62 359 PRO A N 1
ATOM 2974 C CA . PRO A 1 359 ? -23.344 -0.307 2.826 1 77.62 359 PRO A CA 1
ATOM 2975 C C . PRO A 1 359 ? -22.266 -1.28 2.354 1 77.62 359 PRO A C 1
ATOM 2977 O O . PRO A 1 359 ? -22.203 -1.596 1.162 1 77.62 359 PRO A O 1
ATOM 2980 N N . LYS A 1 360 ? -21.422 -1.658 3.268 1 81.69 360 LYS A N 1
ATOM 2981 C CA . LYS A 1 360 ? -20.422 -2.682 2.965 1 81.69 360 LYS A CA 1
ATOM 2982 C C . LYS A 1 360 ? -21.094 -4.031 2.695 1 81.69 360 LYS A C 1
ATOM 2984 O O . LYS A 1 360 ? -22.016 -4.426 3.4 1 81.69 360 LYS A O 1
ATOM 2989 N N . ILE A 1 361 ? -20.609 -4.688 1.654 1 82.94 361 ILE A N 1
ATOM 2990 C CA . ILE A 1 361 ? -21.125 -6.023 1.356 1 82.94 361 ILE A CA 1
ATOM 2991 C C . ILE A 1 361 ? -20.375 -7.055 2.209 1 82.94 361 ILE A C 1
ATOM 2993 O O . ILE A 1 361 ? -19.156 -7.172 2.131 1 82.94 361 ILE A O 1
ATOM 2997 N N . THR A 1 362 ? -21.141 -7.734 3.076 1 87.19 362 THR A N 1
ATOM 2998 C CA . THR A 1 362 ? -20.578 -8.758 3.955 1 87.19 362 THR A CA 1
ATOM 2999 C C . THR A 1 362 ? -21.25 -10.109 3.709 1 87.19 362 THR A C 1
ATOM 3001 O O . THR A 1 362 ? -22.219 -10.203 2.949 1 87.19 362 THR A O 1
ATOM 3004 N N . ASP A 1 363 ? -20.703 -11.148 4.297 1 93.5 363 ASP A N 1
ATOM 3005 C CA . ASP A 1 363 ? -21.297 -12.477 4.207 1 93.5 363 ASP A CA 1
ATOM 3006 C C . ASP A 1 363 ? -22.75 -12.469 4.707 1 93.5 363 ASP A C 1
ATOM 3008 O O . ASP A 1 363 ? -23.578 -13.258 4.246 1 93.5 363 ASP A O 1
ATOM 3012 N N . PHE A 1 364 ? -23.031 -11.547 5.617 1 90.94 364 PHE A N 1
ATOM 3013 C CA . PHE A 1 364 ? -24.391 -11.461 6.141 1 90.94 364 PHE A CA 1
ATOM 3014 C C . PHE A 1 364 ? -25.375 -11.039 5.051 1 90.94 364 PHE A C 1
ATOM 3016 O O . PHE A 1 364 ? -26.516 -11.508 5.008 1 90.94 364 PHE A O 1
ATOM 3023 N N . GLU A 1 365 ? -24.875 -10.117 4.262 1 90.38 365 GLU A N 1
ATOM 3024 C CA . GLU A 1 365 ? -25.719 -9.688 3.143 1 90.38 365 GLU A CA 1
ATOM 3025 C C . GLU A 1 365 ? -25.922 -10.82 2.141 1 90.38 365 GLU A C 1
ATOM 3027 O O . GLU A 1 365 ? -27.016 -10.977 1.59 1 90.38 365 GLU A O 1
ATOM 3032 N N . TYR A 1 366 ? -24.875 -11.594 1.904 1 94.5 366 TYR A N 1
ATOM 3033 C CA . TYR A 1 366 ? -25 -12.758 1.036 1 94.5 366 TYR A CA 1
ATOM 3034 C C . TYR A 1 366 ? -25.969 -13.773 1.623 1 94.5 366 TYR A C 1
ATOM 3036 O O . TYR A 1 366 ? -26.812 -14.32 0.907 1 94.5 366 TYR A O 1
ATOM 3044 N N . TYR A 1 367 ? -25.844 -13.969 2.891 1 95.94 367 TYR A N 1
ATOM 3045 C CA . TYR A 1 367 ? -26.703 -14.922 3.592 1 95.94 367 TYR A CA 1
ATOM 3046 C C . TYR A 1 367 ? -28.172 -14.5 3.506 1 95.94 367 TYR A C 1
ATOM 3048 O O . TYR A 1 367 ? -29.047 -15.344 3.281 1 95.94 367 TYR A O 1
ATOM 3056 N N . LYS A 1 368 ? -28.438 -13.281 3.732 1 94.06 368 LYS A N 1
ATOM 3057 C CA . LYS A 1 368 ? -29.797 -12.742 3.652 1 94.06 368 LYS A CA 1
ATOM 3058 C C . LYS A 1 368 ? -30.391 -12.961 2.266 1 94.06 368 LYS A C 1
ATOM 3060 O O . LYS A 1 368 ? -31.562 -13.312 2.137 1 94.06 368 LYS A O 1
ATOM 3065 N N . LYS A 1 369 ? -29.641 -12.82 1.324 1 94.31 369 LYS A N 1
ATOM 3066 C CA . LYS A 1 369 ? -30.125 -12.844 -0.056 1 94.31 369 LYS A CA 1
ATOM 3067 C C . LYS A 1 369 ? -30.219 -14.273 -0.584 1 94.31 369 LYS A C 1
ATOM 3069 O O . LYS A 1 369 ? -31.125 -14.594 -1.349 1 94.31 369 LYS A O 1
ATOM 3074 N N . TYR A 1 370 ? -29.219 -15.117 -0.246 1 96.38 370 TYR A N 1
ATOM 3075 C CA . TYR A 1 370 ? -29.109 -16.391 -0.941 1 96.38 370 TYR A CA 1
ATOM 3076 C C . TYR A 1 370 ? -29.328 -17.562 0.016 1 96.38 370 TYR A C 1
ATOM 3078 O O . TYR A 1 370 ? -29.359 -18.719 -0.404 1 96.38 370 TYR A O 1
ATOM 3086 N N . GLY A 1 371 ? -29.438 -17.297 1.346 1 96.56 371 GLY A N 1
ATOM 3087 C CA . GLY A 1 371 ? -29.656 -18.359 2.32 1 96.56 371 GLY A CA 1
ATOM 3088 C C . GLY A 1 371 ? -28.375 -19.031 2.77 1 96.56 371 GLY A C 1
ATOM 3089 O O . GLY A 1 371 ? -27.281 -18.484 2.582 1 96.56 371 GLY A O 1
ATOM 3090 N N . SER A 1 372 ? -28.453 -20.188 3.393 1 96 372 SER A N 1
ATOM 3091 C CA . SER A 1 372 ? -27.344 -20.859 4.07 1 96 372 SER A CA 1
ATOM 3092 C C . SER A 1 372 ? -26.312 -21.375 3.068 1 96 372 SER A C 1
ATOM 3094 O O . SER A 1 372 ? -25.156 -21.594 3.418 1 96 372 SER A O 1
ATOM 3096 N N . ASP A 1 373 ? -26.719 -21.484 1.832 1 95.69 373 ASP A N 1
ATOM 3097 C CA . ASP A 1 373 ? -25.812 -22.016 0.822 1 95.69 373 ASP A CA 1
ATOM 3098 C C . ASP A 1 373 ? -25.234 -20.906 -0.044 1 95.69 373 ASP A C 1
ATOM 3100 O O . ASP A 1 373 ? -24.859 -21.141 -1.195 1 95.69 373 ASP A O 1
ATOM 3104 N N . TYR A 1 374 ? -25.188 -19.672 0.534 1 96.62 374 TYR A N 1
ATOM 3105 C CA . TYR A 1 374 ? -24.812 -18.516 -0.253 1 96.62 374 TYR A CA 1
ATOM 3106 C C . TYR A 1 374 ? -23.422 -18.688 -0.866 1 96.62 374 TYR A C 1
ATOM 3108 O O . TYR A 1 374 ? -23.188 -18.297 -2.01 1 96.62 374 TYR A O 1
ATOM 3116 N N . LYS A 1 375 ? -22.484 -19.234 -0.141 1 95.81 375 LYS A N 1
ATOM 3117 C CA . LYS A 1 375 ? -21.141 -19.406 -0.671 1 95.81 375 LYS A CA 1
ATOM 3118 C C . LYS A 1 375 ? -21.141 -20.266 -1.934 1 95.81 375 LYS A C 1
ATOM 3120 O O . LYS A 1 375 ? -20.578 -19.891 -2.957 1 95.81 375 LYS A O 1
ATOM 3125 N N . SER A 1 376 ? -21.812 -21.422 -1.875 1 94.12 376 SER A N 1
ATOM 3126 C CA . SER A 1 376 ? -21.906 -22.328 -3.01 1 94.12 376 SER A CA 1
ATOM 3127 C C . SER A 1 376 ? -22.641 -21.688 -4.184 1 94.12 376 SER A C 1
ATOM 3129 O O . SER A 1 376 ? -22.219 -21.828 -5.336 1 94.12 376 SER A O 1
ATOM 3131 N N . ILE A 1 377 ? -23.641 -20.984 -3.904 1 94.94 377 ILE A N 1
ATOM 3132 C CA . ILE A 1 377 ? -24.453 -20.344 -4.93 1 94.94 377 ILE A CA 1
ATOM 3133 C C . ILE A 1 377 ? -23.625 -19.297 -5.66 1 94.94 377 ILE A C 1
ATOM 3135 O O . ILE A 1 377 ? -23.609 -19.25 -6.891 1 94.94 377 ILE A O 1
ATOM 3139 N N . LEU A 1 378 ? -22.953 -18.453 -4.891 1 94.94 378 LEU A N 1
ATOM 3140 C CA . LEU A 1 378 ? -22.156 -17.391 -5.465 1 94.94 378 LEU A CA 1
ATOM 3141 C C . LEU A 1 378 ? -21.031 -17.953 -6.324 1 94.94 378 LEU A C 1
ATOM 3143 O O . LEU A 1 378 ? -20.781 -17.453 -7.43 1 94.94 378 LEU A O 1
ATOM 3147 N N . ARG A 1 379 ? -20.359 -18.953 -5.84 1 93.62 379 ARG A N 1
ATOM 3148 C CA . ARG A 1 379 ? -19.266 -19.562 -6.59 1 93.62 379 ARG A CA 1
ATOM 3149 C C . ARG A 1 379 ? -19.781 -20.219 -7.863 1 93.62 379 ARG A C 1
ATOM 3151 O O . ARG A 1 379 ? -19.188 -20.062 -8.93 1 93.62 379 ARG A O 1
ATOM 3158 N N . LYS A 1 380 ? -20.875 -20.938 -7.773 1 93.25 380 LYS A N 1
ATOM 3159 C CA . LYS A 1 380 ? -21.453 -21.594 -8.938 1 93.25 380 LYS A CA 1
ATOM 3160 C C . LYS A 1 380 ? -21.875 -20.578 -9.992 1 93.25 380 LYS A C 1
ATOM 3162 O O . LYS A 1 380 ? -21.672 -20.781 -11.188 1 93.25 380 LYS A O 1
ATOM 3167 N N . LYS A 1 381 ? -22.484 -19.547 -9.539 1 93.88 381 LYS A N 1
ATOM 3168 C CA . LYS A 1 381 ? -22.906 -18.484 -10.461 1 93.88 381 LYS A CA 1
ATOM 3169 C C . LYS A 1 381 ? -21.703 -17.938 -11.234 1 93.88 381 LYS A C 1
ATOM 3171 O O . LYS A 1 381 ? -21.781 -17.766 -12.453 1 93.88 381 LYS A O 1
ATOM 3176 N N . LYS A 1 382 ? -20.656 -17.688 -10.477 1 93.69 382 LYS A N 1
ATOM 3177 C CA . LYS A 1 382 ? -19.453 -17.156 -11.109 1 93.69 382 LYS A CA 1
ATOM 3178 C C . LYS A 1 382 ? -18.875 -18.141 -12.125 1 93.69 382 LYS A C 1
ATOM 3180 O O . LYS A 1 382 ? -18.484 -17.75 -13.227 1 93.69 382 LYS A O 1
ATOM 3185 N N . LEU A 1 383 ? -18.797 -19.359 -11.75 1 93.06 383 LEU A N 1
ATOM 3186 C CA . LEU A 1 383 ? -18.25 -20.391 -12.617 1 93.06 383 LEU A CA 1
ATOM 3187 C C . LEU A 1 383 ? -19.125 -20.594 -13.844 1 93.06 383 LEU A C 1
ATOM 3189 O O . LEU A 1 383 ? -18.625 -20.859 -14.945 1 93.06 383 LEU A O 1
ATOM 3193 N N . HIS A 1 384 ? -20.406 -20.406 -13.656 1 93.19 384 HIS A N 1
ATOM 3194 C CA . HIS A 1 384 ? -21.312 -20.516 -14.789 1 93.19 384 HIS A CA 1
ATOM 3195 C C . HIS A 1 384 ? -21.141 -19.328 -15.734 1 93.19 384 HIS A C 1
ATOM 3197 O O . HIS A 1 384 ? -21.234 -19.484 -16.953 1 93.19 384 HIS A O 1
ATOM 3203 N N . ASP A 1 385 ? -20.891 -18.188 -15.195 1 90.62 385 ASP A N 1
ATOM 3204 C CA . ASP A 1 385 ? -20.594 -17.031 -16.031 1 90.62 385 ASP A CA 1
ATOM 3205 C C . ASP A 1 385 ? -19.359 -17.281 -16.906 1 90.62 385 ASP A C 1
ATOM 3207 O O . ASP A 1 385 ? -19.312 -16.828 -18.047 1 90.62 385 ASP A O 1
ATOM 3211 N N . LEU A 1 386 ? -18.5 -18.016 -16.344 1 90.69 386 LEU A N 1
ATOM 3212 C CA . LEU A 1 386 ? -17.219 -18.25 -16.984 1 90.69 386 LEU A CA 1
ATOM 3213 C C . LEU A 1 386 ? -17.281 -19.469 -17.906 1 90.69 386 LEU A C 1
ATOM 3215 O O . LEU A 1 386 ? -16.75 -19.438 -19.031 1 90.69 386 LEU A O 1
ATOM 3219 N N . LEU A 1 387 ? -17.922 -20.578 -17.453 1 90.25 387 LEU A N 1
ATOM 3220 C CA . LEU A 1 387 ? -17.812 -21.875 -18.125 1 90.25 387 LEU A CA 1
ATOM 3221 C C . LEU A 1 387 ? -19.109 -22.188 -18.875 1 90.25 387 LEU A C 1
ATOM 3223 O O . LEU A 1 387 ? -19.156 -23.172 -19.641 1 90.25 387 LEU A O 1
ATOM 3227 N N . GLY A 1 388 ? -20.078 -21.391 -18.734 1 87.94 388 GLY A N 1
ATOM 3228 C CA . GLY A 1 388 ? -21.375 -21.641 -19.359 1 87.94 388 GLY A CA 1
ATOM 3229 C C . GLY A 1 388 ? -22.391 -22.234 -18.406 1 87.94 388 GLY A C 1
ATOM 3230 O O . GLY A 1 388 ? -22.047 -23.031 -17.531 1 87.94 388 GLY A O 1
ATOM 3231 N N . ASP A 1 389 ? -23.609 -21.906 -18.641 1 86.19 389 ASP A N 1
ATOM 3232 C CA . ASP A 1 389 ? -24.703 -22.25 -17.75 1 86.19 389 ASP A CA 1
ATOM 3233 C C . ASP A 1 389 ? -24.906 -23.766 -17.688 1 86.19 389 ASP A C 1
ATOM 3235 O O . ASP A 1 389 ? -25.344 -24.297 -16.656 1 86.19 389 ASP A O 1
ATOM 3239 N N . ASN A 1 390 ? -24.562 -24.453 -18.703 1 83.56 390 ASN A N 1
ATOM 3240 C CA . ASN A 1 390 ? -24.844 -25.875 -18.781 1 83.56 390 ASN A CA 1
ATOM 3241 C C . ASN A 1 390 ? -23.672 -26.719 -18.281 1 83.56 390 ASN A C 1
ATOM 3243 O O . ASN A 1 390 ? -23.703 -27.938 -18.359 1 83.56 390 ASN A O 1
ATOM 3247 N N . THR A 1 391 ? -22.719 -26.016 -17.766 1 85.88 391 THR A N 1
ATOM 3248 C CA . THR A 1 391 ? -21.547 -26.734 -17.297 1 85.88 391 THR A CA 1
ATOM 3249 C C . THR A 1 391 ? -21.797 -27.344 -15.914 1 85.88 391 THR A C 1
ATOM 3251 O O . THR A 1 391 ? -22.344 -26.672 -15.023 1 85.88 391 THR A O 1
ATOM 3254 N N . ASN A 1 392 ? -21.531 -28.609 -15.797 1 81.88 392 ASN A N 1
ATOM 3255 C CA . ASN A 1 392 ? -21.609 -29.266 -14.492 1 81.88 392 ASN A CA 1
ATOM 3256 C C . ASN A 1 392 ? -20.469 -28.859 -13.578 1 81.88 392 ASN A C 1
ATOM 3258 O O . ASN A 1 392 ? -19.297 -29.156 -13.875 1 81.88 392 ASN A O 1
ATOM 3262 N N . ILE A 1 393 ? -20.797 -28.109 -12.586 1 82.12 393 ILE A N 1
ATOM 3263 C CA . ILE A 1 393 ? -19.797 -27.688 -11.602 1 82.12 393 ILE A CA 1
ATOM 3264 C C . ILE A 1 393 ? -19.812 -28.641 -10.414 1 82.12 393 ILE A C 1
ATOM 3266 O O . ILE A 1 393 ? -20.875 -28.922 -9.836 1 82.12 393 ILE A O 1
ATOM 3270 N N . PRO A 1 394 ? -18.656 -29.266 -10.117 1 72.25 394 PRO A N 1
ATOM 3271 C CA . PRO A 1 394 ? -18.625 -30.203 -8.984 1 72.25 394 PRO A CA 1
ATOM 3272 C C . PRO A 1 394 ? -19.094 -29.547 -7.684 1 72.25 394 PRO A C 1
ATOM 3274 O O . PRO A 1 394 ? -18.906 -28.344 -7.488 1 72.25 394 PRO A O 1
ATOM 3277 N N . SER A 1 395 ? -19.938 -30.375 -6.824 1 58.16 395 SER A N 1
ATOM 3278 C CA . SER A 1 395 ? -20.547 -29.906 -5.574 1 58.16 395 SER A CA 1
ATOM 3279 C C . SER A 1 395 ? -19.484 -29.594 -4.531 1 58.16 395 SER A C 1
ATOM 3281 O O . SER A 1 395 ? -19.75 -28.875 -3.561 1 58.16 395 SER A O 1
ATOM 3283 N N . LYS A 1 396 ? -18.406 -30.344 -4.293 1 57.09 396 LYS A N 1
ATOM 3284 C CA . LYS A 1 396 ? -17.438 -30.156 -3.217 1 57.09 396 LYS A CA 1
ATOM 3285 C C . LYS A 1 396 ? -16.672 -28.844 -3.395 1 57.09 396 LYS A C 1
ATOM 3287 O O . LYS A 1 396 ? -15.508 -28.859 -3.82 1 57.09 396 LYS A O 1
ATOM 3292 N N . LEU A 1 397 ? -17.562 -27.891 -3.689 1 49.12 397 LEU A N 1
ATOM 3293 C CA . LEU A 1 397 ? -16.938 -26.562 -3.668 1 49.12 397 LEU A CA 1
ATOM 3294 C C . LEU A 1 397 ? -17.031 -25.938 -2.283 1 49.12 397 LEU A C 1
ATOM 3296 O O . LEU A 1 397 ? -18.094 -25.969 -1.656 1 49.12 397 LEU A O 1
ATOM 3300 N N . MET B 1 1 ? 9.633 -41.25 1.357 1 30.05 1 MET B N 1
ATOM 3301 C CA . MET B 1 1 ? 10.617 -40.188 1.496 1 30.05 1 MET B CA 1
ATOM 3302 C C . MET B 1 1 ? 10.102 -38.906 0.895 1 30.05 1 MET B C 1
ATOM 3304 O O . MET B 1 1 ? 9.617 -38.875 -0.24 1 30.05 1 MET B O 1
ATOM 3308 N N . HIS B 1 2 ? 9.781 -37.906 1.648 1 39.53 2 HIS B N 1
ATOM 3309 C CA . HIS B 1 2 ? 9.375 -36.594 1.136 1 39.53 2 HIS B CA 1
ATOM 3310 C C . HIS B 1 2 ? 10.375 -36.062 0.118 1 39.53 2 HIS B C 1
ATOM 3312 O O . HIS B 1 2 ? 11.586 -36.188 0.323 1 39.53 2 HIS B O 1
ATOM 3318 N N . LEU B 1 3 ? 10.055 -36.156 -1.18 1 44.03 3 LEU B N 1
ATOM 3319 C CA . LEU B 1 3 ? 10.93 -35.656 -2.236 1 44.03 3 LEU B CA 1
ATOM 3320 C C . LEU B 1 3 ? 11.469 -34.281 -1.892 1 44.03 3 LEU B C 1
ATOM 3322 O O . LEU B 1 3 ? 10.703 -33.312 -1.726 1 44.03 3 LEU B O 1
ATOM 3326 N N . LYS B 1 4 ? 12.609 -34.281 -1.172 1 58.88 4 LYS B N 1
ATOM 3327 C CA . LYS B 1 4 ? 13.227 -33 -0.849 1 58.88 4 LYS B CA 1
ATOM 3328 C C . LYS B 1 4 ? 13.984 -32.406 -2.047 1 58.88 4 LYS B C 1
ATOM 3330 O O . LYS B 1 4 ? 14.836 -33.094 -2.623 1 58.88 4 LYS B O 1
ATOM 3335 N N . PRO B 1 5 ? 13.375 -31.391 -2.588 1 65.94 5 PRO B N 1
ATOM 3336 C CA . PRO B 1 5 ? 14.133 -30.75 -3.666 1 65.94 5 PRO B CA 1
ATOM 3337 C C . PRO B 1 5 ? 15.609 -30.594 -3.334 1 65.94 5 PRO B C 1
ATOM 3339 O O . PRO B 1 5 ? 15.992 -30.656 -2.162 1 65.94 5 PRO B O 1
ATOM 3342 N N . SER B 1 6 ? 16.5 -30.641 -4.34 1 67.94 6 SER B N 1
ATOM 3343 C CA . SER B 1 6 ? 17.953 -30.469 -4.184 1 67.94 6 SER B CA 1
ATOM 3344 C C . SER B 1 6 ? 18.266 -29.188 -3.42 1 67.94 6 SER B C 1
ATOM 3346 O O . SER B 1 6 ? 17.625 -28.156 -3.633 1 67.94 6 SER B O 1
ATOM 3348 N N . ASP B 1 7 ? 18.984 -29.375 -2.301 1 78.56 7 ASP B N 1
ATOM 3349 C CA . ASP B 1 7 ? 19.438 -28.234 -1.492 1 78.56 7 ASP B CA 1
ATOM 3350 C C . ASP B 1 7 ? 20.953 -28.031 -1.628 1 78.56 7 ASP B C 1
ATOM 3352 O O . ASP B 1 7 ? 21.672 -28.938 -2.049 1 78.56 7 ASP B O 1
ATOM 3356 N N . SER B 1 8 ? 21.328 -26.812 -1.707 1 85.94 8 SER B N 1
ATOM 3357 C CA . SER B 1 8 ? 22.734 -26.422 -1.718 1 85.94 8 SER B CA 1
ATOM 3358 C C . SER B 1 8 ? 23.188 -25.953 -0.337 1 85.94 8 SER B C 1
ATOM 3360 O O . SER B 1 8 ? 22.375 -25.562 0.496 1 85.94 8 SER B O 1
ATOM 3362 N N . PRO B 1 9 ? 24.516 -26.109 -0.077 1 90.94 9 PRO B N 1
ATOM 3363 C CA . PRO B 1 9 ? 25.031 -25.609 1.204 1 90.94 9 PRO B CA 1
ATOM 3364 C C . PRO B 1 9 ? 25.016 -24.094 1.303 1 90.94 9 PRO B C 1
ATOM 3366 O O . PRO B 1 9 ? 25.297 -23.531 2.365 1 90.94 9 PRO B O 1
ATOM 3369 N N . TYR B 1 10 ? 24.609 -23.453 0.243 1 92.38 10 TYR B N 1
ATOM 3370 C CA . TYR B 1 10 ? 24.75 -22 0.187 1 92.38 10 TYR B CA 1
ATOM 3371 C C . TYR B 1 10 ? 23.531 -21.312 0.775 1 92.38 10 TYR B C 1
ATOM 3373 O O . TYR B 1 10 ? 23.5 -20.094 0.92 1 92.38 10 TYR B O 1
ATOM 3381 N N . TYR B 1 11 ? 22.5 -22.078 1.092 1 96.38 11 TYR B N 1
ATOM 3382 C CA . TYR B 1 11 ? 21.328 -21.469 1.688 1 96.38 11 TYR B CA 1
ATOM 3383 C C . TYR B 1 11 ? 20.609 -22.453 2.605 1 96.38 11 TYR B C 1
ATOM 3385 O O . TYR B 1 11 ? 20.828 -23.656 2.531 1 96.38 11 TYR B O 1
ATOM 3393 N N . GLU B 1 12 ? 19.844 -21.875 3.506 1 96.56 12 GLU B N 1
ATOM 3394 C CA . GLU B 1 12 ? 18.828 -22.594 4.266 1 96.56 12 GLU B CA 1
ATOM 3395 C C . GLU B 1 12 ? 17.422 -22.172 3.846 1 96.56 12 GLU B C 1
ATOM 3397 O O . GLU B 1 12 ? 17.172 -21 3.592 1 96.56 12 GLU B O 1
ATOM 3402 N N . ARG B 1 13 ? 16.578 -23.109 3.609 1 95.62 13 ARG B N 1
ATOM 3403 C CA . ARG B 1 13 ? 15.227 -22.766 3.197 1 95.62 13 ARG B CA 1
ATOM 3404 C C . ARG B 1 13 ? 14.219 -23.109 4.289 1 95.62 13 ARG B C 1
ATOM 3406 O O . ARG B 1 13 ? 14.367 -24.125 4.98 1 95.62 13 ARG B O 1
ATOM 3413 N N . THR B 1 14 ? 13.258 -22.297 4.496 1 96.88 14 THR B N 1
ATOM 3414 C CA . THR B 1 14 ? 12.172 -22.484 5.457 1 96.88 14 THR B CA 1
ATOM 3415 C C . THR B 1 14 ? 10.828 -22.141 4.824 1 96.88 14 THR B C 1
ATOM 3417 O O . THR B 1 14 ? 10.719 -21.188 4.043 1 96.88 14 THR B O 1
ATOM 3420 N N . LEU B 1 15 ? 9.797 -22.969 5.055 1 96.94 15 LEU B N 1
ATOM 3421 C CA . LEU B 1 15 ? 8.43 -22.656 4.652 1 96.94 15 LEU B CA 1
ATOM 3422 C C . LEU B 1 15 ? 7.742 -21.797 5.703 1 96.94 15 LEU B C 1
ATOM 3424 O O . LEU B 1 15 ? 7.711 -22.141 6.883 1 96.94 15 LEU B O 1
ATOM 3428 N N . LYS B 1 16 ? 7.23 -20.703 5.305 1 98.44 16 LYS B N 1
ATOM 3429 C CA . LYS B 1 16 ? 6.555 -19.766 6.203 1 98.44 16 LYS B CA 1
ATOM 3430 C C . LYS B 1 16 ? 5.094 -19.578 5.805 1 98.44 16 LYS B C 1
ATOM 3432 O O . LYS B 1 16 ? 4.75 -19.672 4.625 1 98.44 16 LYS B O 1
ATOM 3437 N N . VAL B 1 17 ? 4.258 -19.375 6.762 1 98.69 17 VAL B N 1
ATOM 3438 C CA . VAL B 1 17 ? 2.859 -19 6.57 1 98.69 17 VAL B CA 1
ATOM 3439 C C . VAL B 1 17 ? 2.535 -17.766 7.406 1 98.69 17 VAL B C 1
ATOM 3441 O O . VAL B 1 17 ? 2.703 -17.766 8.625 1 98.69 17 VAL B O 1
ATOM 3444 N N . LYS B 1 18 ? 2.156 -16.719 6.789 1 98.69 18 LYS B N 1
ATOM 3445 C CA . LYS B 1 18 ? 1.882 -15.453 7.445 1 98.69 18 LYS B CA 1
ATOM 3446 C C . LYS B 1 18 ? 0.545 -14.875 6.988 1 98.69 18 LYS B C 1
ATOM 3448 O O . LYS B 1 18 ? -0.086 -15.406 6.074 1 98.69 18 LYS B O 1
ATOM 3453 N N . ASP B 1 19 ? 0.088 -13.789 7.633 1 98.44 19 ASP B N 1
ATOM 3454 C CA . ASP B 1 19 ? -1.141 -13.102 7.238 1 98.44 19 ASP B CA 1
ATOM 3455 C C . ASP B 1 19 ? -0.997 -12.469 5.855 1 98.44 19 ASP B C 1
ATOM 3457 O O . ASP B 1 19 ? 0.037 -11.875 5.547 1 98.44 19 ASP B O 1
ATOM 3461 N N . ALA B 1 20 ? -1.992 -12.711 4.996 1 98.62 20 ALA B N 1
ATOM 3462 C CA . ALA B 1 20 ? -2.086 -11.961 3.744 1 98.62 20 ALA B CA 1
ATOM 3463 C C . ALA B 1 20 ? -2.654 -10.57 3.98 1 98.62 20 ALA B C 1
ATOM 3465 O O . ALA B 1 20 ? -2.99 -10.211 5.113 1 98.62 20 ALA B O 1
ATOM 3466 N N . ALA B 1 21 ? -2.643 -9.789 2.967 1 97.94 21 ALA B N 1
ATOM 3467 C CA . ALA B 1 21 ? -3.166 -8.43 3.084 1 97.94 21 ALA B CA 1
ATOM 3468 C C . ALA B 1 21 ? -4.684 -8.438 3.24 1 97.94 21 ALA B C 1
ATOM 3470 O O . ALA B 1 21 ? -5.367 -9.305 2.691 1 97.94 21 ALA B O 1
ATOM 3471 N N . ASN B 1 22 ? -5.207 -7.555 4 1 96.62 22 ASN B N 1
ATOM 3472 C CA . ASN B 1 22 ? -6.621 -7.281 4.246 1 96.62 22 ASN B CA 1
ATOM 3473 C C . ASN B 1 22 ? -6.891 -5.785 4.371 1 96.62 22 ASN B C 1
ATOM 3475 O O . ASN B 1 22 ? -6.039 -5.035 4.848 1 96.62 22 ASN B O 1
ATOM 3479 N N . PRO B 1 23 ? -8.031 -5.207 3.881 1 95.69 23 PRO B N 1
ATOM 3480 C CA . PRO B 1 23 ? -9.188 -5.895 3.305 1 95.69 23 PRO B CA 1
ATOM 3481 C C . PRO B 1 23 ? -9.008 -6.223 1.825 1 95.69 23 PRO B C 1
ATOM 3483 O O . PRO B 1 23 ? -8.156 -5.629 1.158 1 95.69 23 PRO B O 1
ATOM 3486 N N . ARG B 1 24 ? -9.734 -7.195 1.372 1 96.5 24 ARG B N 1
ATOM 3487 C CA . ARG B 1 24 ? -9.727 -7.605 -0.028 1 96.5 24 ARG B CA 1
ATOM 3488 C C . ARG B 1 24 ? -11.016 -7.191 -0.729 1 96.5 24 ARG B C 1
ATOM 3490 O O . ARG B 1 24 ? -11.945 -6.699 -0.087 1 96.5 24 ARG B O 1
ATOM 3497 N N . ALA B 1 25 ? -11.016 -7.293 -2.1 1 96.38 25 ALA B N 1
ATOM 3498 C CA . ALA B 1 25 ? -12.227 -7.004 -2.865 1 96.38 25 ALA B CA 1
ATOM 3499 C C . ALA B 1 25 ? -13.414 -7.809 -2.346 1 96.38 25 ALA B C 1
ATOM 3501 O O . ALA B 1 25 ? -13.266 -8.977 -1.977 1 96.38 25 ALA B O 1
ATOM 3502 N N . PRO B 1 26 ? -14.617 -7.141 -2.34 1 94.69 26 PRO B N 1
ATOM 3503 C CA . PRO B 1 26 ? -15.805 -7.887 -1.907 1 94.69 26 PRO B CA 1
ATOM 3504 C C . PRO B 1 26 ? -16.016 -9.172 -2.697 1 94.69 26 PRO B C 1
ATOM 3506 O O . PRO B 1 26 ? -15.906 -9.172 -3.928 1 94.69 26 PRO B O 1
ATOM 3509 N N . GLY B 1 27 ? -16.219 -10.25 -1.957 1 96.06 27 GLY B N 1
ATOM 3510 C CA . GLY B 1 27 ? -16.438 -11.547 -2.586 1 96.06 27 GLY B CA 1
ATOM 3511 C C . GLY B 1 27 ? -15.188 -12.398 -2.652 1 96.06 27 GLY B C 1
ATOM 3512 O O . GLY B 1 27 ? -15.25 -13.57 -3.029 1 96.06 27 GLY B O 1
ATOM 3513 N N . SER B 1 28 ? -14.016 -11.812 -2.275 1 96.94 28 SER B N 1
ATOM 3514 C CA . SER B 1 28 ? -12.758 -12.555 -2.322 1 96.94 28 SER B CA 1
ATOM 3515 C C . SER B 1 28 ? -12.672 -13.57 -1.188 1 96.94 28 SER B C 1
ATOM 3517 O O . SER B 1 28 ? -12.031 -14.617 -1.331 1 96.94 28 SER B O 1
ATOM 3519 N N . VAL B 1 29 ? -13.195 -13.234 -0.025 1 97.5 29 VAL B N 1
ATOM 3520 C CA . VAL B 1 29 ? -13.273 -14.102 1.144 1 97.5 29 VAL B CA 1
ATOM 3521 C C . VAL B 1 29 ? -14.734 -14.312 1.536 1 97.5 29 VAL B C 1
ATOM 3523 O O . VAL B 1 29 ? -15.422 -13.359 1.912 1 97.5 29 VAL B O 1
ATOM 3526 N N . VAL B 1 30 ? -15.211 -15.469 1.393 1 97 30 VAL B N 1
ATOM 3527 C CA . VAL B 1 30 ? -16.594 -15.828 1.71 1 97 30 VAL B CA 1
ATOM 3528 C C . VAL B 1 30 ? -16.609 -17.094 2.561 1 97 30 VAL B C 1
ATOM 3530 O O . VAL B 1 30 ? -16.141 -18.141 2.131 1 97 30 VAL B O 1
ATOM 3533 N N . LEU B 1 31 ? -17.141 -17 3.723 1 97.12 31 LEU B N 1
ATOM 3534 C CA . LEU B 1 31 ? -17.203 -18.125 4.648 1 97.12 31 LEU B CA 1
ATOM 3535 C C . LEU B 1 31 ? -18.484 -18.922 4.434 1 97.12 31 LEU B C 1
ATOM 3537 O O . LEU B 1 31 ? -19.406 -18.469 3.756 1 97.12 31 LEU B O 1
ATOM 3541 N N . SER B 1 32 ? -18.422 -20.188 4.945 1 95.81 32 SER B N 1
ATOM 3542 C CA . SER B 1 32 ? -19.609 -21.016 4.863 1 95.81 32 SER B CA 1
ATOM 3543 C C . SER B 1 32 ? -20.719 -20.484 5.773 1 95.81 32 SER B C 1
ATOM 3545 O O . SER B 1 32 ? -21.891 -20.734 5.535 1 95.81 32 SER B O 1
ATOM 3547 N N . LYS B 1 33 ? -20.297 -19.844 6.859 1 96.06 33 LYS B N 1
ATOM 3548 C CA . LYS B 1 33 ? -21.188 -19.141 7.777 1 96.06 33 LYS B CA 1
ATOM 3549 C C . LYS B 1 33 ? -20.641 -17.75 8.109 1 96.06 33 LYS B C 1
ATOM 3551 O O . LYS B 1 33 ? -19.453 -17.594 8.383 1 96.06 33 LYS B O 1
ATOM 3556 N N . PRO B 1 34 ? -21.625 -16.781 8.039 1 94.56 34 PRO B N 1
ATOM 3557 C CA . PRO B 1 34 ? -21.141 -15.43 8.352 1 94.56 34 PRO B CA 1
ATOM 3558 C C . PRO B 1 34 ? -20.516 -15.328 9.742 1 94.56 34 PRO B C 1
ATOM 3560 O O . PRO B 1 34 ? -20.953 -16.016 10.664 1 94.56 34 PRO B O 1
ATOM 3563 N N . SER B 1 35 ? -19.516 -14.523 9.867 1 93.44 35 SER B N 1
ATOM 3564 C CA . SER B 1 35 ? -18.812 -14.312 11.133 1 93.44 35 SER B CA 1
ATOM 3565 C C . SER B 1 35 ? -18.609 -12.828 11.414 1 93.44 35 SER B C 1
ATOM 3567 O O . SER B 1 35 ? -18.578 -12.016 10.484 1 93.44 35 SER B O 1
ATOM 3569 N N . HIS B 1 36 ? -18.578 -12.422 12.711 1 89.5 36 HIS B N 1
ATOM 3570 C CA . HIS B 1 36 ? -18.281 -11.055 13.102 1 89.5 36 HIS B CA 1
ATOM 3571 C C . HIS B 1 36 ? -16.844 -10.898 13.539 1 89.5 36 HIS B C 1
ATOM 3573 O O . HIS B 1 36 ? -16.406 -9.805 13.914 1 89.5 36 HIS B O 1
ATOM 3579 N N . LEU B 1 37 ? -16.078 -11.93 13.445 1 92.62 37 LEU B N 1
ATOM 3580 C CA . LEU B 1 37 ? -14.688 -11.906 13.859 1 92.62 37 LEU B CA 1
ATOM 3581 C C . LEU B 1 37 ? -13.766 -11.648 12.672 1 92.62 37 LEU B C 1
ATOM 3583 O O . LEU B 1 37 ? -13.828 -12.359 11.664 1 92.62 37 LEU B O 1
ATOM 3587 N N . ARG B 1 38 ? -12.93 -10.648 12.844 1 92.25 38 ARG B N 1
ATOM 3588 C CA . ARG B 1 38 ? -12 -10.273 11.789 1 92.25 38 ARG B CA 1
ATOM 3589 C C . ARG B 1 38 ? -11.086 -11.438 11.414 1 92.25 38 ARG B C 1
ATOM 3591 O O . ARG B 1 38 ? -10.766 -11.633 10.242 1 92.25 38 ARG B O 1
ATOM 3598 N N . GLU B 1 39 ? -10.656 -12.258 12.414 1 95.06 39 GLU B N 1
ATOM 3599 C CA . GLU B 1 39 ? -9.695 -13.344 12.234 1 95.06 39 GLU B CA 1
ATOM 3600 C C . GLU B 1 39 ? -10.242 -14.414 11.289 1 95.06 39 GLU B C 1
ATOM 3602 O O . GLU B 1 39 ? -9.477 -15.07 10.586 1 95.06 39 GLU B O 1
ATOM 3607 N N . ASP B 1 40 ? -11.531 -14.523 11.266 1 95.62 40 ASP B N 1
ATOM 3608 C CA . ASP B 1 40 ? -12.156 -15.547 10.43 1 95.62 40 ASP B CA 1
ATOM 3609 C C . ASP B 1 40 ? -12.016 -15.195 8.945 1 95.62 40 ASP B C 1
ATOM 3611 O O . ASP B 1 40 ? -12.008 -16.094 8.094 1 95.62 40 ASP B O 1
ATOM 3615 N N . TYR B 1 41 ? -11.828 -13.914 8.664 1 95.56 41 TYR B N 1
ATOM 3616 C CA . TYR B 1 41 ? -11.773 -13.461 7.277 1 95.56 41 TYR B CA 1
ATOM 3617 C C . TYR B 1 41 ? -10.328 -13.219 6.844 1 95.56 41 TYR B C 1
ATOM 3619 O O . TYR B 1 41 ? -10.078 -12.734 5.738 1 95.56 41 TYR B O 1
ATOM 3627 N N . GLN B 1 42 ? -9.383 -13.492 7.75 1 97.44 42 GLN B N 1
ATOM 3628 C CA . GLN B 1 42 ? -7.969 -13.273 7.457 1 97.44 42 GLN B CA 1
ATOM 3629 C C . GLN B 1 42 ? -7.387 -14.43 6.645 1 97.44 42 GLN B C 1
ATOM 3631 O O . GLN B 1 42 ? -7.305 -15.555 7.133 1 97.44 42 GLN B O 1
ATOM 3636 N N . LEU B 1 43 ? -7.023 -14.156 5.398 1 98.44 43 LEU B N 1
ATOM 3637 C CA . LEU B 1 43 ? -6.312 -15.156 4.605 1 98.44 43 LEU B CA 1
ATOM 3638 C C . LEU B 1 43 ? -4.84 -15.211 4.992 1 98.44 43 LEU B C 1
ATOM 3640 O O . LEU B 1 43 ? -4.328 -14.289 5.629 1 98.44 43 LEU B O 1
ATOM 3644 N N . LYS B 1 44 ? -4.266 -16.312 4.633 1 98.69 44 LYS B N 1
ATOM 3645 C CA . LYS B 1 44 ? -2.838 -16.516 4.855 1 98.69 44 LYS B CA 1
ATOM 3646 C C . LYS B 1 44 ? -2.088 -16.625 3.533 1 98.69 44 LYS B C 1
ATOM 3648 O O . LYS B 1 44 ? -2.688 -16.922 2.496 1 98.69 44 LYS B O 1
ATOM 3653 N N . ILE B 1 45 ? -0.856 -16.344 3.604 1 98.75 45 ILE B N 1
ATOM 3654 C CA . ILE B 1 45 ? 0.02 -16.5 2.447 1 98.75 45 ILE B CA 1
ATOM 3655 C C . ILE B 1 45 ? 1.239 -17.328 2.828 1 98.75 45 ILE B C 1
ATOM 3657 O O . ILE B 1 45 ? 1.898 -17.062 3.834 1 98.75 45 ILE B O 1
ATOM 3661 N N . ALA B 1 46 ? 1.495 -18.344 2.041 1 98.75 46 ALA B N 1
ATOM 3662 C CA . ALA B 1 46 ? 2.635 -19.234 2.262 1 98.75 46 ALA B CA 1
ATOM 3663 C C . ALA B 1 46 ? 3.773 -18.922 1.298 1 98.75 46 ALA B C 1
ATOM 3665 O O . ALA B 1 46 ? 3.537 -18.609 0.126 1 98.75 46 ALA B O 1
ATOM 3666 N N . TYR B 1 47 ? 4.938 -18.953 1.808 1 98.81 47 TYR B N 1
ATOM 3667 C CA . TYR B 1 47 ? 6.098 -18.734 0.955 1 98.81 47 TYR B CA 1
ATOM 3668 C C . TYR B 1 47 ? 7.316 -19.484 1.482 1 98.81 47 TYR B C 1
ATOM 3670 O O . TYR B 1 47 ? 7.371 -19.828 2.662 1 98.81 47 TYR B O 1
ATOM 3678 N N . ARG B 1 48 ? 8.195 -19.844 0.613 1 98.25 48 ARG B N 1
ATOM 3679 C CA . ARG B 1 48 ? 9.484 -20.422 0.961 1 98.25 48 ARG B CA 1
ATOM 3680 C C . ARG B 1 48 ? 10.578 -19.359 0.985 1 98.25 48 ARG B C 1
ATOM 3682 O O . ARG B 1 48 ? 10.719 -18.578 0.034 1 98.25 48 ARG B O 1
ATOM 3689 N N . LYS B 1 49 ? 11.227 -19.312 2.066 1 98.44 49 LYS B N 1
ATOM 3690 C CA . LYS B 1 49 ? 12.328 -18.375 2.281 1 98.44 49 LYS B CA 1
ATOM 3691 C C . LYS B 1 49 ? 13.68 -19.078 2.199 1 98.44 49 LYS B C 1
ATOM 3693 O O . LYS B 1 49 ? 13.898 -20.094 2.873 1 98.44 49 LYS B O 1
ATOM 3698 N N . TYR B 1 50 ? 14.508 -18.609 1.285 1 98.06 50 TYR B N 1
ATOM 3699 C CA . TYR B 1 50 ? 15.891 -19.062 1.18 1 98.06 50 TYR B CA 1
ATOM 3700 C C . TYR B 1 50 ? 16.859 -18 1.707 1 98.06 50 TYR B C 1
ATOM 3702 O O . TYR B 1 50 ? 16.859 -16.875 1.23 1 98.06 50 TYR B O 1
ATOM 3710 N N . VAL B 1 51 ? 17.656 -18.359 2.695 1 97.88 51 VAL B N 1
ATOM 3711 C CA . VAL B 1 51 ? 18.594 -17.406 3.291 1 97.88 51 VAL B CA 1
ATOM 3712 C C . VAL B 1 51 ? 20.016 -17.906 3.139 1 97.88 51 VAL B C 1
ATOM 3714 O O . VAL B 1 51 ? 20.312 -19.078 3.432 1 97.88 51 VAL B O 1
ATOM 3717 N N . THR B 1 52 ? 20.875 -17.047 2.744 1 96.56 52 THR B N 1
ATOM 3718 C CA . THR B 1 52 ? 22.281 -17.406 2.543 1 96.56 52 THR B CA 1
ATOM 3719 C C . THR B 1 52 ? 22.875 -17.953 3.834 1 96.56 52 THR B C 1
ATOM 3721 O O . THR B 1 52 ? 22.516 -17.516 4.93 1 96.56 52 THR B O 1
ATOM 3724 N N . THR B 1 53 ? 23.766 -18.875 3.725 1 94.5 53 THR B N 1
ATOM 3725 C CA . THR B 1 53 ? 24.531 -19.375 4.863 1 94.5 53 THR B CA 1
ATOM 3726 C C . THR B 1 53 ? 25.844 -18.594 5.016 1 94.5 53 THR B C 1
ATOM 3728 O O . THR B 1 53 ? 26.562 -18.781 5.996 1 94.5 53 THR B O 1
ATOM 3731 N N . ARG B 1 54 ? 26.031 -17.703 4.117 1 91.06 54 ARG B N 1
ATOM 3732 C CA . ARG B 1 54 ? 27.266 -16.922 4.125 1 91.06 54 ARG B CA 1
ATOM 3733 C C . ARG B 1 54 ? 27.094 -15.648 4.945 1 91.06 54 ARG B C 1
ATOM 3735 O O . ARG B 1 54 ? 26.016 -15.078 5.004 1 91.06 54 ARG B O 1
ATOM 3742 N N . GLN B 1 55 ? 28.219 -15.297 5.543 1 92.06 55 GLN B N 1
ATOM 3743 C CA . GLN B 1 55 ? 28.234 -13.992 6.199 1 92.06 55 GLN B CA 1
ATOM 3744 C C . GLN B 1 55 ? 28.469 -12.867 5.195 1 92.06 55 GLN B C 1
ATOM 3746 O O . GLN B 1 55 ? 29.438 -12.906 4.43 1 92.06 55 GLN B O 1
ATOM 3751 N N . ILE B 1 56 ? 27.578 -11.953 5.203 1 94.06 56 ILE B N 1
ATOM 3752 C CA . ILE B 1 56 ? 27.688 -10.805 4.309 1 94.06 56 ILE B CA 1
ATOM 3753 C C . ILE B 1 56 ? 28.375 -9.648 5.043 1 94.06 56 ILE B C 1
ATOM 3755 O O . ILE B 1 56 ? 27.969 -9.289 6.152 1 94.06 56 ILE B O 1
ATOM 3759 N N . PRO B 1 57 ? 29.375 -9.086 4.426 1 91.56 57 PRO B N 1
ATOM 3760 C CA . PRO B 1 57 ? 29.984 -7.914 5.059 1 91.56 57 PRO B CA 1
ATOM 3761 C C . PRO B 1 57 ? 28.969 -6.809 5.348 1 91.56 57 PRO B C 1
ATOM 3763 O O . PRO B 1 57 ? 28.062 -6.574 4.551 1 91.56 57 PRO B O 1
ATOM 3766 N N . PHE B 1 58 ? 29.172 -6.125 6.418 1 84.94 58 PHE B N 1
ATOM 3767 C CA . PHE B 1 58 ? 28.203 -5.191 6.977 1 84.94 58 PHE B CA 1
ATOM 3768 C C . PHE B 1 58 ? 27.922 -4.055 5.996 1 84.94 58 PHE B C 1
ATOM 3770 O O . PHE B 1 58 ? 26.797 -3.553 5.922 1 84.94 58 PHE B O 1
ATOM 3777 N N . ASN B 1 59 ? 28.859 -3.678 5.176 1 85.94 59 ASN B N 1
ATOM 3778 C CA . ASN B 1 59 ? 28.719 -2.51 4.316 1 85.94 59 ASN B CA 1
ATOM 3779 C C . ASN B 1 59 ? 28.391 -2.906 2.877 1 85.94 59 ASN B C 1
ATOM 3781 O O . ASN B 1 59 ? 28.281 -2.047 2 1 85.94 59 ASN B O 1
ATOM 3785 N N . SER B 1 60 ? 28.203 -4.176 2.688 1 89.38 60 SER B N 1
ATOM 3786 C CA . SER B 1 60 ? 27.953 -4.645 1.33 1 89.38 60 SER B CA 1
ATOM 3787 C C . SER B 1 60 ? 26.453 -4.629 1.011 1 89.38 60 SER B C 1
ATOM 3789 O O . SER B 1 60 ? 25.625 -4.848 1.893 1 89.38 60 SER B O 1
ATOM 3791 N N . PRO B 1 61 ? 26.188 -4.328 -0.252 1 91.06 61 PRO B N 1
ATOM 3792 C CA . PRO B 1 61 ? 24.797 -4.504 -0.663 1 91.06 61 PRO B CA 1
ATOM 3793 C C . PRO B 1 61 ? 24.312 -5.938 -0.49 1 91.06 61 PRO B C 1
ATOM 3795 O O . PRO B 1 61 ? 25.078 -6.883 -0.639 1 91.06 61 PRO B O 1
ATOM 3798 N N . ARG B 1 62 ? 23.109 -6.086 -0.123 1 94.81 62 ARG B N 1
ATOM 3799 C CA . ARG B 1 62 ? 22.438 -7.367 0.054 1 94.81 62 ARG B CA 1
ATOM 3800 C C . ARG B 1 62 ? 21.359 -7.57 -1.004 1 94.81 62 ARG B C 1
ATOM 3802 O O . ARG B 1 62 ? 20.328 -6.891 -0.983 1 94.81 62 ARG B O 1
ATOM 3809 N N . ILE B 1 63 ? 21.562 -8.523 -1.882 1 97.06 63 ILE B N 1
ATOM 3810 C CA . ILE B 1 63 ? 20.609 -8.742 -2.963 1 97.06 63 ILE B CA 1
ATOM 3811 C C . ILE B 1 63 ? 19.484 -9.656 -2.479 1 97.06 63 ILE B C 1
ATOM 3813 O O . ILE B 1 63 ? 19.734 -10.773 -2.02 1 97.06 63 ILE B O 1
ATOM 3817 N N . ASN B 1 64 ? 18.312 -9.172 -2.49 1 98.5 64 ASN B N 1
ATOM 3818 C CA . ASN B 1 64 ? 17.125 -9.953 -2.17 1 98.5 64 ASN B CA 1
ATOM 3819 C C . ASN B 1 64 ? 16.25 -10.172 -3.398 1 98.5 64 ASN B C 1
ATOM 3821 O O . ASN B 1 64 ? 16.094 -9.266 -4.219 1 98.5 64 ASN B O 1
ATOM 3825 N N . PHE B 1 65 ? 15.727 -11.43 -3.521 1 98.88 65 PHE B N 1
ATOM 3826 C CA . PHE B 1 65 ? 14.852 -11.75 -4.645 1 98.88 65 PHE B CA 1
ATOM 3827 C C . PHE B 1 65 ? 13.445 -12.094 -4.16 1 98.88 65 PHE B C 1
ATOM 3829 O O . PHE B 1 65 ? 13.281 -12.758 -3.131 1 98.88 65 PHE B O 1
ATOM 3836 N N . LEU B 1 66 ? 12.477 -11.641 -4.863 1 98.94 66 LEU B N 1
ATOM 3837 C CA . LEU B 1 66 ? 11.086 -12.078 -4.742 1 98.94 66 LEU B CA 1
ATOM 3838 C C . LEU B 1 66 ? 10.594 -12.688 -6.051 1 98.94 66 LEU B C 1
ATOM 3840 O O . LEU B 1 66 ? 10.594 -12.023 -7.09 1 98.94 66 LEU B O 1
ATOM 3844 N N . PHE B 1 67 ? 10.219 -13.969 -6.008 1 98.94 67 PHE B N 1
ATOM 3845 C CA . PHE B 1 67 ? 9.75 -14.68 -7.191 1 98.94 67 PHE B CA 1
ATOM 3846 C C . PHE B 1 67 ? 8.234 -14.859 -7.156 1 98.94 67 PHE B C 1
ATOM 3848 O O . PHE B 1 67 ? 7.691 -15.375 -6.176 1 98.94 67 PHE B O 1
ATOM 3855 N N . LEU B 1 68 ? 7.574 -14.453 -8.211 1 98.88 68 LEU B N 1
ATOM 3856 C CA . LEU B 1 68 ? 6.129 -14.602 -8.352 1 98.88 68 LEU B CA 1
ATOM 3857 C C . LEU B 1 68 ? 5.785 -15.5 -9.531 1 98.88 68 LEU B C 1
ATOM 3859 O O . LEU B 1 68 ? 6.262 -15.273 -10.648 1 98.88 68 LEU B O 1
ATOM 3863 N N . HIS B 1 69 ? 4.949 -16.516 -9.266 1 98.75 69 HIS B N 1
ATOM 3864 C CA . HIS B 1 69 ? 4.602 -17.469 -10.312 1 98.75 69 HIS B CA 1
ATOM 3865 C C . HIS B 1 69 ? 3.32 -17.047 -11.031 1 98.75 69 HIS B C 1
ATOM 3867 O O . HIS B 1 69 ? 2.682 -16.062 -10.648 1 98.75 69 HIS B O 1
ATOM 3873 N N . GLY B 1 70 ? 3.035 -17.734 -12.125 1 98 70 GLY B N 1
ATOM 3874 C CA . GLY B 1 70 ? 1.813 -17.516 -12.883 1 98 70 GLY B CA 1
ATOM 3875 C C . GLY B 1 70 ? 0.632 -18.312 -12.359 1 98 70 GLY B C 1
ATOM 3876 O O . GLY B 1 70 ? 0.754 -19.031 -11.367 1 98 70 GLY B O 1
ATOM 3877 N N . ASN B 1 71 ? -0.508 -18.156 -13.031 1 96.44 71 ASN B N 1
ATOM 3878 C CA . ASN B 1 71 ? -1.733 -18.844 -12.656 1 96.44 71 ASN B CA 1
ATOM 3879 C C . ASN B 1 71 ? -1.592 -20.359 -12.82 1 96.44 71 ASN B C 1
ATOM 3881 O O . ASN B 1 71 ? -1.02 -20.828 -13.805 1 96.44 71 ASN B O 1
ATOM 3885 N N . GLY B 1 72 ? -2.078 -21.094 -11.836 1 94.12 72 GLY B N 1
ATOM 3886 C CA . GLY B 1 72 ? -2.072 -22.547 -11.906 1 94.12 72 GLY B CA 1
ATOM 3887 C C . GLY B 1 72 ? -0.754 -23.156 -11.477 1 94.12 72 GLY B C 1
ATOM 3888 O O . GLY B 1 72 ? -0.563 -24.375 -11.586 1 94.12 72 GLY B O 1
ATOM 3889 N N . MET B 1 73 ? 0.123 -22.359 -11.031 1 96.31 73 MET B N 1
ATOM 3890 C CA . MET B 1 73 ? 1.445 -22.797 -10.602 1 96.31 73 MET B CA 1
ATOM 3891 C C . MET B 1 73 ? 1.61 -22.625 -9.094 1 96.31 73 MET B C 1
ATOM 3893 O O . MET B 1 73 ? 0.623 -22.547 -8.359 1 96.31 73 MET B O 1
ATOM 3897 N N . ASN B 1 74 ? 2.809 -22.766 -8.586 1 97.5 74 ASN B N 1
ATOM 3898 C CA . ASN B 1 74 ? 3.127 -22.547 -7.18 1 97.5 74 ASN B CA 1
ATOM 3899 C C . ASN B 1 74 ? 4.605 -22.219 -6.984 1 97.5 74 ASN B C 1
ATOM 3901 O O . ASN B 1 74 ? 5.352 -22.094 -7.957 1 97.5 74 ASN B O 1
ATOM 3905 N N . LYS B 1 75 ? 4.961 -22.016 -5.73 1 98.06 75 LYS B N 1
ATOM 3906 C CA . LYS B 1 75 ? 6.305 -21.547 -5.41 1 98.06 75 LYS B CA 1
ATOM 3907 C C . LYS B 1 75 ? 7.359 -22.578 -5.816 1 98.06 75 LYS B C 1
ATOM 3909 O O . LYS B 1 75 ? 8.516 -22.219 -6.066 1 98.06 75 LYS B O 1
ATOM 3914 N N . GLY B 1 76 ? 7.043 -23.859 -5.918 1 96.88 76 GLY B N 1
ATOM 3915 C CA . GLY B 1 76 ? 7.98 -24.922 -6.242 1 96.88 76 GLY B CA 1
ATOM 3916 C C . GLY B 1 76 ? 8.57 -24.781 -7.633 1 96.88 76 GLY B C 1
ATOM 3917 O O . GLY B 1 76 ? 9.656 -25.297 -7.902 1 96.88 76 GLY B O 1
ATOM 3918 N N . ILE B 1 77 ? 7.918 -24.031 -8.438 1 97.56 77 ILE B N 1
ATOM 3919 C CA . ILE B 1 77 ? 8.344 -23.875 -9.82 1 97.56 77 ILE B CA 1
ATOM 3920 C C . ILE B 1 77 ? 9.688 -23.156 -9.883 1 97.56 77 ILE B C 1
ATOM 3922 O O . ILE B 1 77 ? 10.414 -23.281 -10.867 1 97.56 77 ILE B O 1
ATOM 3926 N N . TRP B 1 78 ? 10.031 -22.438 -8.82 1 98 78 TRP B N 1
ATOM 3927 C CA . TRP B 1 78 ? 11.195 -21.562 -8.836 1 98 78 TRP B CA 1
ATOM 3928 C C . TRP B 1 78 ? 12.383 -22.219 -8.148 1 98 78 TRP B C 1
ATOM 3930 O O . TRP B 1 78 ? 13.5 -21.688 -8.195 1 98 78 TRP B O 1
ATOM 3940 N N . HIS B 1 79 ? 12.203 -23.375 -7.512 1 97.31 79 HIS B N 1
ATOM 3941 C CA . HIS B 1 79 ? 13.25 -23.953 -6.664 1 97.31 79 HIS B CA 1
ATOM 3942 C C . HIS B 1 79 ? 14.516 -24.219 -7.465 1 97.31 79 HIS B C 1
ATOM 3944 O O . HIS B 1 79 ? 15.617 -23.891 -7.023 1 97.31 79 HIS B O 1
ATOM 3950 N N . TYR B 1 80 ? 14.336 -24.844 -8.609 1 96.56 80 TYR B N 1
ATOM 3951 C CA . TYR B 1 80 ? 15.469 -25.141 -9.477 1 96.56 80 TYR B CA 1
ATOM 3952 C C . TYR B 1 80 ? 16.25 -23.875 -9.812 1 96.56 80 TYR B C 1
ATOM 3954 O O . TYR B 1 80 ? 17.469 -23.844 -9.695 1 96.56 80 TYR B O 1
ATOM 3962 N N . GLN B 1 81 ? 15.555 -22.844 -10.219 1 96.94 81 GLN B N 1
ATOM 3963 C CA . GLN B 1 81 ? 16.141 -21.562 -10.609 1 96.94 81 GLN B CA 1
ATOM 3964 C C . GLN B 1 81 ? 16.859 -20.906 -9.43 1 96.94 81 GLN B C 1
ATOM 3966 O O . GLN B 1 81 ? 17.953 -20.359 -9.594 1 96.94 81 GLN B O 1
ATOM 3971 N N . ILE B 1 82 ? 16.25 -20.953 -8.258 1 97.19 82 ILE B N 1
ATOM 3972 C CA . ILE B 1 82 ? 16.797 -20.312 -7.066 1 97.19 82 ILE B CA 1
ATOM 3973 C C . ILE B 1 82 ? 18.094 -21.031 -6.656 1 97.19 82 ILE B C 1
ATOM 3975 O O . ILE B 1 82 ? 19.078 -20.391 -6.316 1 97.19 82 ILE B O 1
ATOM 3979 N N . ASP B 1 83 ? 18.047 -22.359 -6.711 1 95.69 83 ASP B N 1
ATOM 3980 C CA . ASP B 1 83 ? 19.25 -23.141 -6.418 1 95.69 83 ASP B CA 1
ATOM 3981 C C . ASP B 1 83 ? 20.391 -22.766 -7.355 1 95.69 83 ASP B C 1
ATOM 3983 O O . ASP B 1 83 ? 21.516 -22.547 -6.91 1 95.69 83 ASP B O 1
ATOM 3987 N N . LYS B 1 84 ? 20.094 -22.656 -8.562 1 93.06 84 LYS B N 1
ATOM 3988 C CA . LYS B 1 84 ? 21.109 -22.297 -9.562 1 93.06 84 LYS B CA 1
ATOM 3989 C C . LYS B 1 84 ? 21.609 -20.875 -9.336 1 93.06 84 LYS B C 1
ATOM 3991 O O . LYS B 1 84 ? 22.781 -20.578 -9.578 1 93.06 84 LYS B O 1
ATOM 3996 N N . LEU B 1 85 ? 20.734 -20.016 -8.984 1 94.38 85 LEU B N 1
ATOM 3997 C CA . LEU B 1 85 ? 21.094 -18.625 -8.719 1 94.38 85 LEU B CA 1
ATOM 3998 C C . LEU B 1 85 ? 22.109 -18.531 -7.598 1 94.38 85 LEU B C 1
ATOM 4000 O O . LEU B 1 85 ? 23.125 -17.844 -7.734 1 94.38 85 LEU B O 1
ATOM 4004 N N . PHE B 1 86 ? 21.844 -19.188 -6.488 1 94.69 86 PHE B N 1
ATOM 4005 C CA . PHE B 1 86 ? 22.766 -19.188 -5.363 1 94.69 86 PHE B CA 1
ATOM 4006 C C . PHE B 1 86 ? 24.141 -19.719 -5.789 1 94.69 86 PHE B C 1
ATOM 4008 O O . PHE B 1 86 ? 25.172 -19.125 -5.453 1 94.69 86 PHE B O 1
ATOM 4015 N N . THR B 1 87 ? 24.109 -20.797 -6.531 1 91.88 87 THR B N 1
ATOM 4016 C CA . THR B 1 87 ? 25.344 -21.406 -6.992 1 91.88 87 THR B CA 1
ATOM 4017 C C . THR B 1 87 ? 26.109 -20.438 -7.898 1 91.88 87 THR B C 1
ATOM 4019 O O . THR B 1 87 ? 27.328 -20.266 -7.746 1 91.88 87 THR B O 1
ATOM 4022 N N . MET B 1 88 ? 25.438 -19.828 -8.789 1 92.62 88 MET B N 1
ATOM 4023 C CA . MET B 1 88 ? 26.047 -18.891 -9.734 1 92.62 88 MET B CA 1
ATOM 4024 C C . MET B 1 88 ? 26.688 -17.719 -9.008 1 92.62 88 MET B C 1
ATOM 4026 O O . MET B 1 88 ? 27.797 -17.312 -9.328 1 92.62 88 MET B O 1
ATOM 4030 N N . TYR B 1 89 ? 25.984 -17.125 -8.086 1 93.31 89 TYR B N 1
ATOM 4031 C CA . TYR B 1 89 ? 26.484 -15.945 -7.371 1 93.31 89 TYR B CA 1
ATOM 4032 C C . TYR B 1 89 ? 27.672 -16.312 -6.488 1 93.31 89 TYR B C 1
ATOM 4034 O O . TYR B 1 89 ? 28.594 -15.516 -6.309 1 93.31 89 TYR B O 1
ATOM 4042 N N . GLU B 1 90 ? 27.719 -17.516 -5.969 1 89.94 90 GLU B N 1
ATOM 4043 C CA . GLU B 1 90 ? 28.828 -17.984 -5.141 1 89.94 90 GLU B CA 1
ATOM 4044 C C . GLU B 1 90 ? 30.078 -18.203 -5.973 1 89.94 90 GLU B C 1
ATOM 4046 O O . GLU B 1 90 ? 31.188 -17.906 -5.523 1 89.94 90 GLU B O 1
ATOM 4051 N N . VAL B 1 91 ? 29.891 -18.641 -7.109 1 89.44 91 VAL B N 1
ATOM 4052 C CA . VAL B 1 91 ? 31.031 -19.062 -7.91 1 89.44 91 VAL B CA 1
ATOM 4053 C C . VAL B 1 91 ? 31.469 -17.938 -8.836 1 89.44 91 VAL B C 1
ATOM 4055 O O . VAL B 1 91 ? 32.656 -17.625 -8.914 1 89.44 91 VAL B O 1
ATOM 4058 N N . SER B 1 92 ? 30.547 -17.25 -9.453 1 91.25 92 SER B N 1
ATOM 4059 C CA . SER B 1 92 ? 30.859 -16.359 -10.57 1 91.25 92 SER B CA 1
ATOM 4060 C C . SER B 1 92 ? 30.844 -14.898 -10.125 1 91.25 92 SER B C 1
ATOM 4062 O O . SER B 1 92 ? 31.453 -14.047 -10.781 1 91.25 92 SER B O 1
ATOM 4064 N N . PHE B 1 93 ? 30.141 -14.57 -9.047 1 92.25 93 PHE B N 1
ATOM 4065 C CA . PHE B 1 93 ? 30.047 -13.195 -8.555 1 92.25 93 PHE B CA 1
ATOM 4066 C C . PHE B 1 93 ? 30.344 -13.141 -7.066 1 92.25 93 PHE B C 1
ATOM 4068 O O . PHE B 1 93 ? 29.516 -12.695 -6.273 1 92.25 93 PHE B O 1
ATOM 4075 N N . PRO B 1 94 ? 31.547 -13.383 -6.664 1 87.44 94 PRO B N 1
ATOM 4076 C CA . PRO B 1 94 ? 31.859 -13.5 -5.238 1 87.44 94 PRO B CA 1
ATOM 4077 C C . PRO B 1 94 ? 31.672 -12.195 -4.477 1 87.44 94 PRO B C 1
ATOM 4079 O O . PRO B 1 94 ? 31.484 -12.203 -3.258 1 87.44 94 PRO B O 1
ATOM 4082 N N . ASP B 1 95 ? 31.594 -11.086 -5.188 1 90.94 95 ASP B N 1
ATOM 4083 C CA . ASP B 1 95 ? 31.453 -9.789 -4.52 1 90.94 95 ASP B CA 1
ATOM 4084 C C . ASP B 1 95 ? 29.984 -9.367 -4.465 1 90.94 95 ASP B C 1
ATOM 4086 O O . ASP B 1 95 ? 29.656 -8.32 -3.898 1 90.94 95 ASP B O 1
ATOM 4090 N N . MET B 1 96 ? 29.156 -10.094 -5.086 1 94.44 96 MET B N 1
ATOM 4091 C CA . MET B 1 96 ? 27.719 -9.875 -5.016 1 94.44 96 MET B CA 1
ATOM 4092 C C . MET B 1 96 ? 27.062 -10.914 -4.113 1 94.44 96 MET B C 1
ATOM 4094 O O . MET B 1 96 ? 27.266 -12.109 -4.285 1 94.44 96 MET B O 1
ATOM 4098 N N . HIS B 1 97 ? 26.281 -10.438 -3.166 1 95.38 97 HIS B N 1
ATOM 4099 C CA . HIS B 1 97 ? 25.797 -11.328 -2.119 1 95.38 97 HIS B CA 1
ATOM 4100 C C . HIS B 1 97 ? 24.281 -11.445 -2.158 1 95.38 97 HIS B C 1
ATOM 4102 O O . HIS B 1 97 ? 23.578 -10.477 -1.864 1 95.38 97 HIS B O 1
ATOM 4108 N N . ILE B 1 98 ? 23.812 -12.594 -2.51 1 97.56 98 ILE B N 1
ATOM 4109 C CA . ILE B 1 98 ? 22.391 -12.867 -2.299 1 97.56 98 ILE B CA 1
ATOM 4110 C C . ILE B 1 98 ? 22.125 -13.094 -0.812 1 97.56 98 ILE B C 1
ATOM 4112 O O . ILE B 1 98 ? 22.781 -13.938 -0.18 1 97.56 98 ILE B O 1
ATOM 4116 N N . ASP B 1 99 ? 21.281 -12.312 -0.259 1 97.62 99 ASP B N 1
ATOM 4117 C CA . ASP B 1 99 ? 20.938 -12.438 1.154 1 97.62 99 ASP B CA 1
ATOM 4118 C C . ASP B 1 99 ? 19.703 -13.32 1.343 1 97.62 99 ASP B C 1
ATOM 4120 O O . ASP B 1 99 ? 19.797 -14.422 1.896 1 97.62 99 ASP B O 1
ATOM 4124 N N . THR B 1 100 ? 18.609 -12.914 0.787 1 98.44 100 THR B N 1
ATOM 4125 C CA . THR B 1 100 ? 17.328 -13.578 0.992 1 98.44 100 THR B CA 1
ATOM 4126 C C . THR B 1 100 ? 16.562 -13.703 -0.324 1 98.44 100 THR B C 1
ATOM 4128 O O . THR B 1 100 ? 16.469 -12.734 -1.088 1 98.44 100 THR B O 1
ATOM 4131 N N . VAL B 1 101 ? 16.078 -14.914 -0.608 1 98.62 101 VAL B N 1
ATOM 4132 C CA . VAL B 1 101 ? 15.18 -15.156 -1.736 1 98.62 101 VAL B CA 1
ATOM 4133 C C . VAL B 1 101 ? 13.836 -15.656 -1.229 1 98.62 101 VAL B C 1
ATOM 4135 O O . VAL B 1 101 ? 13.781 -16.547 -0.369 1 98.62 101 VAL B O 1
ATOM 4138 N N . ILE B 1 102 ? 12.773 -15.07 -1.716 1 98.88 102 ILE B N 1
ATOM 4139 C CA . ILE B 1 102 ? 11.422 -15.508 -1.374 1 98.88 102 ILE B CA 1
ATOM 4140 C C . ILE B 1 102 ? 10.711 -16 -2.629 1 98.88 102 ILE B C 1
ATOM 4142 O O . ILE B 1 102 ? 10.703 -15.32 -3.658 1 98.88 102 ILE B O 1
ATOM 4146 N N . ALA B 1 103 ? 10.203 -17.172 -2.58 1 98.81 103 ALA B N 1
ATOM 4147 C CA . ALA B 1 103 ? 9.211 -17.688 -3.525 1 98.81 103 ALA B CA 1
ATOM 4148 C C . ALA B 1 103 ? 7.863 -17.906 -2.844 1 98.81 103 ALA B C 1
ATOM 4150 O O . ALA B 1 103 ? 7.77 -18.672 -1.886 1 98.81 103 ALA B O 1
ATOM 4151 N N . ALA B 1 104 ? 6.836 -17.297 -3.338 1 98.56 104 ALA B N 1
ATOM 4152 C CA . ALA B 1 104 ? 5.57 -17.312 -2.611 1 98.56 104 ALA B CA 1
ATOM 4153 C C . ALA B 1 104 ? 4.457 -17.922 -3.459 1 98.56 104 ALA B C 1
ATOM 4155 O O . ALA B 1 104 ? 4.535 -17.922 -4.688 1 98.56 104 ALA B O 1
ATOM 4156 N N . ASP B 1 105 ? 3.471 -18.5 -2.762 1 98.75 105 ASP B N 1
ATOM 4157 C CA . ASP B 1 105 ? 2.223 -18.938 -3.379 1 98.75 105 ASP B CA 1
ATOM 4158 C C . ASP B 1 105 ? 1.156 -17.844 -3.291 1 98.75 105 ASP B C 1
ATOM 4160 O O . ASP B 1 105 ? 0.935 -17.281 -2.223 1 98.75 105 ASP B O 1
ATOM 4164 N N . HIS B 1 106 ? 0.529 -17.562 -4.434 1 98.69 106 HIS B N 1
ATOM 4165 C CA . HIS B 1 106 ? -0.644 -16.703 -4.32 1 98.69 106 HIS B CA 1
ATOM 4166 C C . HIS B 1 106 ? -1.65 -17.281 -3.326 1 98.69 106 HIS B C 1
ATOM 4168 O O . HIS B 1 106 ? -1.646 -18.484 -3.053 1 98.69 106 HIS B O 1
ATOM 4174 N N . VAL B 1 107 ? -2.539 -16.469 -2.826 1 98.5 107 VAL B N 1
ATOM 4175 C CA . VAL B 1 107 ? -3.414 -16.844 -1.719 1 98.5 107 VAL B CA 1
ATOM 4176 C C . VAL B 1 107 ? -4.289 -18.031 -2.125 1 98.5 1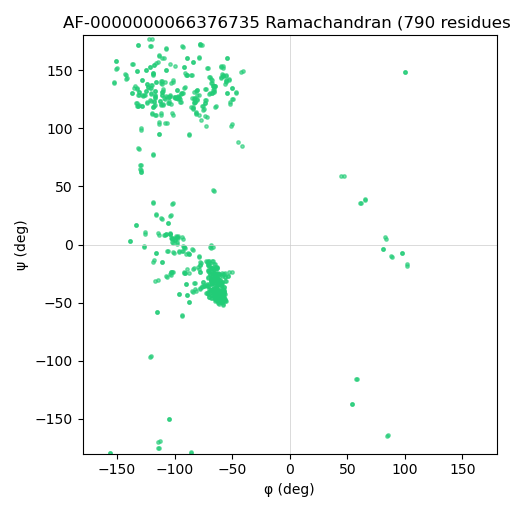07 VAL B C 1
ATOM 4178 O O . VAL B 1 107 ? -4.801 -18.75 -1.269 1 98.5 107 VAL B O 1
ATOM 4181 N N . ASN B 1 108 ? -4.508 -18.172 -3.412 1 97.69 108 ASN B N 1
ATOM 4182 C CA . ASN B 1 108 ? -5.414 -19.219 -3.867 1 97.69 108 ASN B CA 1
ATOM 4183 C C . ASN B 1 108 ? -4.66 -20.328 -4.609 1 97.69 108 ASN B C 1
ATOM 4185 O O . ASN B 1 108 ? -5.254 -21.062 -5.406 1 97.69 108 ASN B O 1
ATOM 4189 N N . MET B 1 109 ? -3.342 -20.438 -4.344 1 97.38 109 MET B N 1
ATOM 4190 C CA . MET B 1 109 ? -2.516 -21.453 -5 1 97.38 109 MET B CA 1
ATOM 4191 C C . MET B 1 109 ? -1.582 -22.125 -4 1 97.38 109 MET B C 1
ATOM 4193 O O . MET B 1 109 ? -1.282 -21.562 -2.947 1 97.38 109 MET B O 1
ATOM 4197 N N . GLY B 1 110 ? -1.183 -23.328 -4.332 1 96.88 110 GLY B N 1
ATOM 4198 C CA . GLY B 1 110 ? -0.187 -24.047 -3.557 1 96.88 110 GLY B CA 1
ATOM 4199 C C . GLY B 1 110 ? -0.533 -24.156 -2.082 1 96.88 110 GLY B C 1
ATOM 4200 O O . GLY B 1 110 ? -1.669 -24.484 -1.728 1 96.88 110 GLY B O 1
ATOM 4201 N N . ASP B 1 111 ? 0.484 -23.938 -1.25 1 97.88 111 ASP B N 1
ATOM 4202 C CA . ASP B 1 111 ? 0.32 -24.047 0.197 1 97.88 111 ASP B CA 1
ATOM 4203 C C . ASP B 1 111 ? -0.615 -22.969 0.725 1 97.88 111 ASP B C 1
ATOM 4205 O O . ASP B 1 111 ? -1.317 -23.172 1.717 1 97.88 111 ASP B O 1
ATOM 4209 N N . SER B 1 112 ? -0.632 -21.812 0.067 1 98.56 112 SER B N 1
ATOM 4210 C CA . SER B 1 112 ? -1.562 -20.766 0.473 1 98.56 112 SER B CA 1
ATOM 4211 C C . SER B 1 112 ? -3.01 -21.219 0.331 1 98.56 112 SER B C 1
ATOM 4213 O O . SER B 1 112 ? -3.814 -21.047 1.248 1 98.56 112 SER B O 1
ATOM 4215 N N . ALA B 1 113 ? -3.283 -21.781 -0.811 1 97.25 113 ALA B N 1
ATOM 4216 C CA . ALA B 1 113 ? -4.637 -22.281 -1.035 1 97.25 113 ALA B CA 1
ATOM 4217 C C . ALA B 1 113 ? -5.004 -23.344 -0.002 1 97.25 113 ALA B C 1
ATOM 4219 O O . ALA B 1 113 ? -6.145 -23.375 0.474 1 97.25 113 ALA B O 1
ATOM 4220 N N . ASN B 1 114 ? -4.039 -24.172 0.257 1 96.12 114 ASN B N 1
ATOM 4221 C CA . ASN B 1 114 ? -4.266 -25.25 1.214 1 96.12 114 ASN B CA 1
ATOM 4222 C C . ASN B 1 114 ? -4.672 -24.703 2.582 1 96.12 114 ASN B C 1
ATOM 4224 O O . ASN B 1 114 ? -5.617 -25.203 3.195 1 96.12 114 ASN B O 1
ATOM 4228 N N . VAL B 1 115 ? -3.984 -23.703 3.084 1 97.06 115 VAL B N 1
ATOM 4229 C CA . VAL B 1 115 ? -4.25 -23.172 4.418 1 97.06 115 VAL B CA 1
ATOM 4230 C C . VAL B 1 115 ? -5.484 -22.266 4.379 1 97.06 115 VAL B C 1
ATOM 4232 O O . VAL B 1 115 ? -6.082 -21.984 5.414 1 97.06 115 VAL B O 1
ATOM 4235 N N . ASN B 1 116 ? -5.906 -21.812 3.246 1 97.56 116 ASN B N 1
ATOM 4236 C CA . ASN B 1 116 ? -7.062 -20.938 3.102 1 97.56 116 ASN B CA 1
ATOM 4237 C C . ASN B 1 116 ? -8.312 -21.719 2.709 1 97.56 116 ASN B C 1
ATOM 4239 O O . ASN B 1 116 ? -9.336 -21.125 2.361 1 97.56 116 ASN B O 1
ATOM 4243 N N . ARG B 1 117 ? -8.172 -23.016 2.699 1 93.62 117 ARG B N 1
ATOM 4244 C CA . ARG B 1 117 ? -9.297 -23.844 2.285 1 93.62 117 ARG B CA 1
ATOM 4245 C C . ARG B 1 117 ? -10.57 -23.453 3.02 1 93.62 117 ARG B C 1
ATOM 4247 O O . ARG B 1 117 ? -10.555 -23.234 4.234 1 93.62 117 ARG B O 1
ATOM 4254 N N . GLY B 1 118 ? -11.656 -23.344 2.227 1 92.94 118 GLY B N 1
ATOM 4255 C CA . GLY B 1 118 ? -12.953 -23.031 2.801 1 92.94 118 GLY B CA 1
ATOM 4256 C C . GLY B 1 118 ? -13.211 -21.531 2.912 1 92.94 118 GLY B C 1
ATOM 4257 O O . GLY B 1 118 ? -14.336 -21.109 3.18 1 92.94 118 GLY B O 1
ATOM 4258 N N . LYS B 1 119 ? -12.227 -20.719 2.686 1 96.25 119 LYS B N 1
ATOM 4259 C CA . LYS B 1 119 ? -12.406 -19.281 2.891 1 96.25 119 LYS B CA 1
ATOM 4260 C C . LYS B 1 119 ? -12.469 -18.547 1.559 1 96.25 119 LYS B C 1
ATOM 4262 O O . LYS B 1 119 ? -13.008 -17.438 1.483 1 96.25 119 LYS B O 1
ATOM 4267 N N . LEU B 1 120 ? -11.875 -19.047 0.525 1 96.81 120 LEU B N 1
ATOM 4268 C CA . LEU B 1 120 ? -11.781 -18.375 -0.762 1 96.81 120 LEU B CA 1
ATOM 4269 C C . LEU B 1 120 ? -13.156 -18.25 -1.41 1 96.81 120 LEU B C 1
ATOM 4271 O O . LEU B 1 120 ? -13.953 -19.188 -1.371 1 96.81 120 LEU B O 1
ATOM 4275 N N . GLY B 1 121 ? -13.43 -17.047 -1.969 1 95.81 121 GLY B N 1
ATOM 4276 C CA . GLY B 1 121 ? -14.742 -16.781 -2.527 1 95.81 121 GLY B CA 1
ATOM 4277 C C . GLY B 1 121 ? -14.766 -16.812 -4.043 1 95.81 121 GLY B C 1
ATOM 4278 O O . GLY B 1 121 ? -14.07 -17.625 -4.66 1 95.81 121 GLY B O 1
ATOM 4279 N N . HIS B 1 122 ? -15.703 -16 -4.617 1 96 122 HIS B N 1
ATOM 4280 C CA . HIS B 1 122 ? -15.969 -16.078 -6.047 1 96 122 HIS B CA 1
ATOM 4281 C C . HIS B 1 122 ? -15.297 -14.93 -6.793 1 96 122 HIS B C 1
ATOM 4283 O O . HIS B 1 122 ? -15.516 -14.758 -7.996 1 96 122 HIS B O 1
ATOM 4289 N N . VAL B 1 123 ? -14.5 -14.141 -6.074 1 96.88 123 VAL B N 1
ATOM 4290 C CA . VAL B 1 123 ? -13.766 -13.023 -6.668 1 96.88 123 VAL B CA 1
ATOM 4291 C C . VAL B 1 123 ? -12.273 -13.18 -6.395 1 96.88 123 VAL B C 1
ATOM 4293 O O . VAL B 1 123 ? -11.875 -13.562 -5.289 1 96.88 123 VAL B O 1
ATOM 4296 N N . SER B 1 124 ? -11.453 -12.953 -7.418 1 97.12 124 SER B N 1
ATOM 4297 C CA . SER B 1 124 ? -10 -12.961 -7.289 1 97.12 124 SER B CA 1
ATOM 4298 C C . SER B 1 124 ? -9.383 -11.727 -7.938 1 97.12 124 SER B C 1
ATOM 4300 O O . SER B 1 124 ? -8.914 -11.789 -9.078 1 97.12 124 SER B O 1
ATOM 4302 N N . ASP B 1 125 ? -9.367 -10.656 -7.223 1 97.88 125 ASP B N 1
ATOM 4303 C CA . ASP B 1 125 ? -8.773 -9.414 -7.723 1 97.88 125 ASP B CA 1
ATOM 4304 C C . ASP B 1 125 ? -7.25 -9.484 -7.672 1 97.88 125 ASP B C 1
ATOM 4306 O O . ASP B 1 125 ? -6.664 -9.531 -6.59 1 97.88 125 ASP B O 1
ATOM 4310 N N . TRP B 1 126 ? -6.582 -9.375 -8.812 1 98.62 126 TRP B N 1
ATOM 4311 C CA . TRP B 1 126 ? -5.133 -9.5 -8.898 1 98.62 126 TRP B CA 1
ATOM 4312 C C . TRP B 1 126 ? -4.445 -8.359 -8.156 1 98.62 126 TRP B C 1
ATOM 4314 O O . TRP B 1 126 ? -3.301 -8.492 -7.719 1 98.62 126 TRP B O 1
ATOM 4324 N N . ASN B 1 127 ? -5.148 -7.234 -8.016 1 98.44 127 ASN B N 1
ATOM 4325 C CA . ASN B 1 127 ? -4.578 -6.109 -7.285 1 98.44 127 ASN B CA 1
ATOM 4326 C C . ASN B 1 127 ? -4.391 -6.438 -5.805 1 98.44 127 ASN B C 1
ATOM 4328 O O . ASN B 1 127 ? -3.469 -5.93 -5.164 1 98.44 127 ASN B O 1
ATOM 4332 N N . ASP B 1 128 ? -5.207 -7.293 -5.27 1 98.44 128 ASP B N 1
ATOM 4333 C CA . ASP B 1 128 ? -5.055 -7.719 -3.883 1 98.44 128 ASP B CA 1
ATOM 4334 C C . ASP B 1 128 ? -3.797 -8.562 -3.705 1 98.44 128 ASP B C 1
ATOM 4336 O O . ASP B 1 128 ? -3.162 -8.531 -2.648 1 98.44 128 ASP B O 1
ATOM 4340 N N . PHE B 1 129 ? -3.428 -9.32 -4.762 1 98.69 129 PHE B N 1
ATOM 4341 C CA . PHE B 1 129 ? -2.217 -10.133 -4.688 1 98.69 129 PHE B CA 1
ATOM 4342 C C . PHE B 1 129 ? -0.983 -9.242 -4.551 1 98.69 129 PHE B C 1
ATOM 4344 O O . PHE B 1 129 ? -0.03 -9.602 -3.855 1 98.69 129 PHE B O 1
ATOM 4351 N N . ALA B 1 130 ? -1.005 -8.133 -5.266 1 98.69 130 ALA B N 1
ATOM 4352 C CA . ALA B 1 130 ? 0.116 -7.203 -5.152 1 98.69 130 ALA B CA 1
ATOM 4353 C C . ALA B 1 130 ? 0.307 -6.746 -3.709 1 98.69 130 ALA B C 1
ATOM 4355 O O . ALA B 1 130 ? 1.438 -6.656 -3.225 1 98.69 130 ALA B O 1
ATOM 4356 N N . LYS B 1 131 ? -0.812 -6.516 -3.037 1 98.56 131 LYS B N 1
ATOM 4357 C CA . LYS B 1 131 ? -0.76 -6.055 -1.651 1 98.56 131 LYS B CA 1
ATOM 4358 C C . LYS B 1 131 ? -0.221 -7.148 -0.731 1 98.56 131 LYS B C 1
ATOM 4360 O O . LYS B 1 131 ? 0.431 -6.855 0.273 1 98.56 131 LYS B O 1
ATOM 4365 N N . ASP B 1 132 ? -0.447 -8.398 -1.048 1 98.81 132 ASP B N 1
ATOM 4366 C CA . ASP B 1 132 ? 0.108 -9.508 -0.281 1 98.81 132 ASP B CA 1
ATOM 4367 C C . ASP B 1 132 ? 1.635 -9.477 -0.292 1 98.81 132 ASP B C 1
ATOM 4369 O O . ASP B 1 132 ? 2.271 -9.633 0.751 1 98.81 132 ASP B O 1
ATOM 4373 N N . TYR B 1 133 ? 2.145 -9.266 -1.442 1 98.88 133 TYR B N 1
ATOM 4374 C CA . TYR B 1 133 ? 3.594 -9.336 -1.589 1 98.88 133 TYR B CA 1
ATOM 4375 C C . TYR B 1 133 ? 4.262 -8.102 -0.999 1 98.88 133 TYR B C 1
ATOM 4377 O O . TYR B 1 133 ? 5.375 -8.18 -0.473 1 98.88 133 TYR B O 1
ATOM 4385 N N . ILE B 1 134 ? 3.592 -6.973 -1.072 1 98.69 134 ILE B N 1
ATOM 4386 C CA . ILE B 1 134 ? 4.07 -5.797 -0.357 1 98.69 134 ILE B CA 1
ATOM 4387 C C . ILE B 1 134 ? 4.117 -6.086 1.142 1 98.69 134 ILE B C 1
ATOM 4389 O O . ILE B 1 134 ? 5.098 -5.758 1.813 1 98.69 134 ILE B O 1
ATOM 4393 N N . MET B 1 135 ? 3.107 -6.711 1.615 1 98.5 135 MET B N 1
ATOM 4394 C CA . MET B 1 135 ? 3.055 -7.051 3.035 1 98.5 135 MET B CA 1
ATOM 4395 C C . MET B 1 135 ? 4.172 -8.023 3.404 1 98.5 135 MET B C 1
ATOM 4397 O O . MET B 1 135 ? 4.812 -7.871 4.445 1 98.5 135 MET B O 1
ATOM 4401 N N . ILE B 1 136 ? 4.445 -8.992 2.555 1 98.75 136 ILE B N 1
ATOM 4402 C CA . ILE B 1 136 ? 5.527 -9.938 2.82 1 98.75 136 ILE B CA 1
ATOM 4403 C C . ILE B 1 136 ? 6.848 -9.18 2.947 1 98.75 136 ILE B C 1
ATOM 4405 O O . ILE B 1 136 ? 7.57 -9.344 3.936 1 98.75 136 ILE B O 1
ATOM 4409 N N . THR B 1 137 ? 7.145 -8.328 2.043 1 98.56 137 THR B N 1
ATOM 4410 C CA . THR B 1 137 ? 8.453 -7.691 1.952 1 98.56 137 THR B CA 1
ATOM 4411 C C . THR B 1 137 ? 8.586 -6.574 2.984 1 98.56 137 THR B C 1
ATOM 4413 O O . THR B 1 137 ? 9.617 -6.453 3.646 1 98.56 137 THR B O 1
ATOM 4416 N N . LYS B 1 138 ? 7.516 -5.809 3.244 1 97.81 138 LYS B N 1
ATOM 4417 C CA . LYS B 1 138 ? 7.617 -4.605 4.066 1 97.81 138 LYS B CA 1
ATOM 4418 C C . LYS B 1 138 ? 7.34 -4.914 5.535 1 97.81 138 LYS B C 1
ATOM 4420 O O . LYS B 1 138 ? 7.707 -4.141 6.418 1 97.81 138 LYS B O 1
ATOM 4425 N N . ILE B 1 139 ? 6.594 -6.008 5.719 1 97.5 139 ILE B N 1
ATOM 4426 C CA . ILE B 1 139 ? 6.18 -6.273 7.094 1 97.5 139 ILE B CA 1
ATOM 4427 C C . ILE B 1 139 ? 6.805 -7.578 7.578 1 97.5 139 ILE B C 1
ATOM 4429 O O . ILE B 1 139 ? 7.641 -7.574 8.484 1 97.5 139 ILE B O 1
ATOM 4433 N N . HIS B 1 140 ? 6.547 -8.672 6.898 1 98.44 140 HIS B N 1
ATOM 4434 C CA . HIS B 1 140 ? 6.949 -9.969 7.43 1 98.44 140 HIS B CA 1
ATOM 4435 C C . HIS B 1 140 ? 8.445 -10.188 7.266 1 98.44 140 HIS B C 1
ATOM 4437 O O . HIS B 1 140 ? 9.086 -10.812 8.125 1 98.44 140 HIS B O 1
ATOM 4443 N N . GLU B 1 141 ? 9 -9.719 6.191 1 98.5 141 GLU B N 1
ATOM 4444 C CA . GLU B 1 141 ? 10.414 -9.922 5.902 1 98.5 141 GLU B CA 1
ATOM 4445 C C . GLU B 1 141 ? 11.148 -8.586 5.816 1 98.5 141 GLU B C 1
ATOM 4447 O O . GLU B 1 141 ? 12.055 -8.422 4.996 1 98.5 141 GLU B O 1
ATOM 4452 N N . ARG B 1 142 ? 10.758 -7.645 6.641 1 97.38 142 ARG B N 1
ATOM 4453 C CA . ARG B 1 142 ? 11.258 -6.273 6.602 1 97.38 142 ARG B CA 1
ATOM 4454 C C . ARG B 1 142 ? 12.758 -6.23 6.879 1 97.38 142 ARG B C 1
ATOM 4456 O O . ARG B 1 142 ? 13.461 -5.359 6.363 1 97.38 142 ARG B O 1
ATOM 4463 N N . ASP B 1 143 ? 13.312 -7.137 7.695 1 95.81 143 ASP B N 1
ATOM 4464 C CA . ASP B 1 143 ? 14.727 -7.109 8.062 1 95.81 143 ASP B CA 1
ATOM 4465 C C . ASP B 1 143 ? 15.609 -7.289 6.832 1 95.81 143 ASP B C 1
ATOM 4467 O O . ASP B 1 143 ? 16.688 -6.703 6.75 1 95.81 143 ASP B O 1
ATOM 4471 N N . ALA B 1 144 ? 15.117 -8.07 5.914 1 97.06 144 ALA B N 1
ATOM 4472 C CA . ALA B 1 144 ? 15.883 -8.289 4.691 1 97.06 144 ALA B CA 1
ATOM 4473 C C . ALA B 1 144 ? 15.578 -7.215 3.652 1 97.06 144 ALA B C 1
ATOM 4475 O O . ALA B 1 144 ? 16.484 -6.531 3.174 1 97.06 144 ALA B O 1
ATOM 4476 N N . PHE B 1 145 ? 14.375 -6.977 3.412 1 97.69 145 PHE B N 1
ATOM 4477 C CA . PHE B 1 145 ? 13.984 -6.188 2.252 1 97.69 145 PHE B CA 1
ATOM 4478 C C . PHE B 1 145 ? 14.062 -4.699 2.559 1 97.69 145 PHE B C 1
ATOM 4480 O O . PHE B 1 145 ? 14.102 -3.871 1.644 1 97.69 145 PHE B O 1
ATOM 4487 N N . LEU B 1 146 ? 14.039 -4.301 3.826 1 96.19 146 LEU B N 1
ATOM 4488 C CA . LEU B 1 146 ? 14.117 -2.885 4.168 1 96.19 146 LEU B CA 1
ATOM 4489 C C . LEU B 1 146 ? 15.484 -2.545 4.758 1 96.19 146 LEU B C 1
ATOM 4491 O O . LEU B 1 146 ? 15.664 -1.466 5.324 1 96.19 146 LEU B O 1
ATOM 4495 N N . HIS B 1 147 ? 16.406 -3.506 4.688 1 93.62 147 HIS B N 1
ATOM 4496 C CA . HIS B 1 147 ? 17.781 -3.203 5.078 1 93.62 147 HIS B CA 1
ATOM 4497 C C . HIS B 1 147 ? 18.328 -2.01 4.301 1 93.62 147 HIS B C 1
ATOM 4499 O O . HIS B 1 147 ? 18.047 -1.866 3.105 1 93.62 147 HIS B O 1
ATOM 4505 N N . PRO B 1 148 ? 19.094 -1.139 4.965 1 91.31 148 PRO B N 1
ATOM 4506 C CA . PRO B 1 148 ? 19.594 0.068 4.293 1 91.31 148 PRO B CA 1
ATOM 4507 C C . PRO B 1 148 ? 20.422 -0.245 3.049 1 91.31 148 PRO B C 1
ATOM 4509 O O . PRO B 1 148 ? 20.453 0.56 2.115 1 91.31 148 PRO B O 1
ATOM 4512 N N . ASN B 1 149 ? 21.016 -1.437 3.004 1 91.75 149 ASN B N 1
ATOM 4513 C CA . ASN B 1 149 ? 21.844 -1.826 1.875 1 91.75 149 ASN B CA 1
ATOM 4514 C C . ASN B 1 149 ? 21.141 -2.834 0.975 1 91.75 149 ASN B C 1
ATOM 4516 O O . ASN B 1 149 ? 21.781 -3.521 0.179 1 91.75 149 ASN B O 1
ATOM 4520 N N . ALA B 1 150 ? 19.891 -2.898 1.102 1 94.81 150 ALA B N 1
ATOM 4521 C CA . ALA B 1 150 ? 19.156 -3.895 0.329 1 94.81 150 ALA B CA 1
ATOM 4522 C C . ALA B 1 150 ? 19.078 -3.502 -1.144 1 94.81 150 ALA B C 1
ATOM 4524 O O . ALA B 1 150 ? 18.875 -2.332 -1.471 1 94.81 150 ALA B O 1
ATOM 4525 N N . PHE B 1 151 ? 19.344 -4.418 -1.984 1 96.44 151 PHE B N 1
ATOM 4526 C CA . PHE B 1 151 ? 19.062 -4.383 -3.416 1 96.44 151 PHE B CA 1
ATOM 4527 C C . PHE B 1 151 ? 18.016 -5.422 -3.789 1 96.44 151 PHE B C 1
ATOM 4529 O O . PHE B 1 151 ? 18.344 -6.59 -4.016 1 96.44 151 PHE B O 1
ATOM 4536 N N . ASN B 1 152 ? 16.781 -4.973 -3.844 1 98 152 ASN B N 1
ATOM 4537 C CA . ASN B 1 152 ? 15.664 -5.895 -4.008 1 98 152 ASN B CA 1
ATOM 4538 C C . ASN B 1 152 ? 15.32 -6.098 -5.48 1 98 152 ASN B C 1
ATOM 4540 O O . ASN B 1 152 ? 15.258 -5.137 -6.25 1 98 152 ASN B O 1
ATOM 4544 N N . VAL B 1 153 ? 15.102 -7.383 -5.867 1 98.56 153 VAL B N 1
ATOM 4545 C CA . VAL B 1 153 ? 14.781 -7.773 -7.238 1 98.56 153 VAL B CA 1
ATOM 4546 C C . VAL B 1 153 ? 13.477 -8.57 -7.254 1 98.56 153 VAL B C 1
ATOM 4548 O O . VAL B 1 153 ? 13.273 -9.469 -6.438 1 98.56 153 VAL B O 1
ATOM 4551 N N . VAL B 1 154 ? 12.586 -8.211 -8.148 1 98.88 154 VAL B N 1
ATOM 4552 C CA . VAL B 1 154 ? 11.391 -9.023 -8.336 1 98.88 154 VAL B CA 1
ATOM 4553 C C . VAL B 1 154 ? 11.438 -9.711 -9.703 1 98.88 154 VAL B C 1
ATOM 4555 O O . VAL B 1 154 ? 11.812 -9.094 -10.703 1 98.88 154 VAL B O 1
ATOM 4558 N N . VAL B 1 155 ? 11.242 -10.984 -9.734 1 98.94 155 VAL B N 1
ATOM 4559 C CA . VAL B 1 155 ? 11.125 -11.82 -10.93 1 98.94 155 VAL B CA 1
ATOM 4560 C C . VAL B 1 155 ? 9.742 -12.461 -10.977 1 98.94 155 VAL B C 1
ATOM 4562 O O . VAL B 1 155 ? 9.352 -13.18 -10.055 1 98.94 155 VAL B O 1
ATOM 4565 N N . ALA B 1 156 ? 9.047 -12.227 -12.055 1 98.94 156 ALA B N 1
ATOM 4566 C CA . ALA B 1 156 ? 7.641 -12.633 -12.047 1 98.94 156 ALA B CA 1
ATOM 4567 C C . ALA B 1 156 ? 7.219 -13.164 -13.422 1 98.94 156 ALA B C 1
ATOM 4569 O O . ALA B 1 156 ? 7.691 -12.672 -14.453 1 98.94 156 ALA B O 1
ATOM 4570 N N . HIS B 1 157 ? 6.324 -14.133 -13.406 1 98.75 157 HIS B N 1
ATOM 4571 C CA . HIS B 1 157 ? 5.836 -14.758 -14.625 1 98.75 157 HIS B CA 1
ATOM 4572 C C . HIS B 1 157 ? 4.328 -14.594 -14.773 1 98.75 157 HIS B C 1
ATOM 4574 O O . HIS B 1 157 ? 3.588 -14.742 -13.797 1 98.75 157 HIS B O 1
ATOM 4580 N N . SER B 1 158 ? 3.838 -14.266 -15.992 1 97.88 158 SER B N 1
ATOM 4581 C CA . SER B 1 158 ? 2.43 -14.305 -16.375 1 97.88 158 SER B CA 1
ATOM 4582 C C . SER B 1 158 ? 1.589 -13.414 -15.461 1 97.88 158 SER B C 1
ATOM 4584 O O . SER B 1 158 ? 1.872 -12.227 -15.32 1 97.88 158 SER B O 1
ATOM 4586 N N . MET B 1 159 ? 0.667 -13.984 -14.688 1 97.94 159 MET B N 1
ATOM 4587 C CA . MET B 1 159 ? -0.133 -13.227 -13.727 1 97.94 159 MET B CA 1
ATOM 4588 C C . MET B 1 159 ? 0.756 -12.547 -12.695 1 97.94 159 MET B C 1
ATOM 4590 O O . MET B 1 159 ? 0.469 -11.43 -12.258 1 97.94 159 MET B O 1
ATOM 4594 N N . GLY B 1 160 ? 1.828 -13.242 -12.375 1 98.69 160 GLY B N 1
ATOM 4595 C CA . GLY B 1 160 ? 2.797 -12.664 -11.461 1 98.69 160 GLY B CA 1
ATOM 4596 C C . GLY B 1 160 ? 3.412 -11.375 -11.977 1 98.69 160 GLY B C 1
ATOM 4597 O O . GLY B 1 160 ? 3.793 -10.508 -11.188 1 98.69 160 GLY B O 1
ATOM 4598 N N . GLY B 1 161 ? 3.512 -11.297 -13.305 1 98.75 161 GLY B N 1
ATOM 4599 C CA . GLY B 1 161 ? 4.051 -10.086 -13.906 1 98.75 161 GLY B CA 1
ATOM 4600 C C . GLY B 1 161 ? 3.193 -8.859 -13.656 1 98.75 161 GLY B C 1
ATOM 4601 O O . GLY B 1 161 ? 3.711 -7.789 -13.344 1 98.75 161 GLY B O 1
ATOM 4602 N N . PHE B 1 162 ? 1.848 -9.023 -13.875 1 98.56 162 PHE B N 1
ATOM 4603 C CA . PHE B 1 162 ? 0.942 -7.926 -13.547 1 98.56 162 PHE B CA 1
ATOM 4604 C C . PHE B 1 162 ? 1.062 -7.543 -12.078 1 98.56 162 PHE B C 1
ATOM 4606 O O . PHE B 1 162 ? 1.124 -6.359 -11.742 1 98.56 162 PHE B O 1
ATOM 4613 N N . ILE B 1 163 ? 1.104 -8.523 -11.242 1 98.81 163 ILE B N 1
ATOM 4614 C CA . ILE B 1 163 ? 1.192 -8.32 -9.797 1 98.81 163 ILE B CA 1
ATOM 4615 C C . ILE B 1 163 ? 2.459 -7.535 -9.461 1 98.81 163 ILE B C 1
ATOM 4617 O O . ILE B 1 163 ? 2.416 -6.574 -8.695 1 98.81 163 ILE B O 1
ATOM 4621 N N . ALA B 1 164 ? 3.541 -7.887 -10.078 1 98.88 164 ALA B N 1
ATOM 4622 C CA . ALA B 1 164 ? 4.809 -7.191 -9.867 1 98.88 164 ALA B CA 1
ATOM 4623 C C . ALA B 1 164 ? 4.719 -5.738 -10.32 1 98.88 164 ALA B C 1
ATOM 4625 O O . ALA B 1 164 ? 5.262 -4.844 -9.672 1 98.88 164 ALA B O 1
ATOM 4626 N N . MET B 1 165 ? 4.07 -5.539 -11.43 1 98.69 165 MET B N 1
ATOM 4627 C CA . MET B 1 165 ? 3.902 -4.18 -11.938 1 98.69 165 MET B CA 1
ATOM 4628 C C . MET B 1 165 ? 3.127 -3.318 -10.945 1 98.69 165 MET B C 1
ATOM 4630 O O . MET B 1 165 ? 3.51 -2.18 -10.672 1 98.69 165 MET B O 1
ATOM 4634 N N . GLN B 1 166 ? 2.064 -3.865 -10.438 1 98.56 166 GLN B N 1
ATOM 4635 C CA . GLN B 1 166 ? 1.28 -3.117 -9.453 1 98.56 166 GLN B CA 1
ATOM 4636 C C . GLN B 1 166 ? 2.086 -2.863 -8.188 1 98.56 166 GLN B C 1
ATOM 4638 O O . GLN B 1 166 ? 2.031 -1.77 -7.621 1 98.56 166 GLN B O 1
ATOM 4643 N N . MET B 1 167 ? 2.842 -3.855 -7.762 1 98.5 167 MET B N 1
ATOM 4644 C CA . MET B 1 167 ? 3.701 -3.723 -6.59 1 98.5 167 MET B CA 1
ATOM 4645 C C . MET B 1 167 ? 4.688 -2.572 -6.766 1 98.5 167 MET B C 1
ATOM 4647 O O . MET B 1 167 ? 4.863 -1.754 -5.863 1 98.5 167 MET B O 1
ATOM 4651 N N . THR B 1 168 ? 5.324 -2.486 -7.906 1 98.31 168 THR B N 1
ATOM 4652 C CA . THR B 1 168 ? 6.371 -1.496 -8.133 1 98.31 168 THR B CA 1
ATOM 4653 C C . THR B 1 168 ? 5.766 -0.12 -8.398 1 98.31 168 THR B C 1
ATOM 4655 O O . THR B 1 168 ? 6.414 0.903 -8.164 1 98.31 168 THR B O 1
ATOM 4658 N N . ALA B 1 169 ? 4.508 -0.115 -8.859 1 98.19 169 ALA B N 1
ATOM 4659 C CA . ALA B 1 169 ? 3.803 1.157 -9.008 1 98.19 169 ALA B CA 1
ATOM 4660 C C . ALA B 1 169 ? 3.453 1.749 -7.645 1 98.19 169 ALA B C 1
ATOM 4662 O O . ALA B 1 169 ? 3.639 2.945 -7.414 1 98.19 169 ALA B O 1
ATOM 4663 N N . ILE B 1 170 ? 3.002 0.935 -6.754 1 97.94 170 ILE B N 1
ATOM 4664 C CA . ILE B 1 170 ? 2.584 1.357 -5.422 1 97.94 170 ILE B CA 1
ATOM 4665 C C . ILE B 1 170 ? 3.811 1.716 -4.586 1 97.94 170 ILE B C 1
ATOM 4667 O O . ILE B 1 170 ? 3.789 2.688 -3.824 1 97.94 170 ILE B O 1
ATOM 4671 N N . GLU B 1 171 ? 4.859 0.904 -4.699 1 97.94 171 GLU B N 1
ATOM 4672 C CA . GLU B 1 171 ? 6.094 1.058 -3.934 1 97.94 171 GLU B CA 1
ATOM 4673 C C . GLU B 1 171 ? 7.289 1.285 -4.855 1 97.94 171 GLU B C 1
ATOM 4675 O O . GLU B 1 171 ? 8.141 0.405 -5.008 1 97.94 171 GLU B O 1
ATOM 4680 N N . PRO B 1 172 ? 7.41 2.467 -5.352 1 96.69 172 PRO B N 1
ATOM 4681 C CA . PRO B 1 172 ? 8.453 2.697 -6.348 1 96.69 172 PRO B CA 1
ATOM 4682 C C . PRO B 1 172 ? 9.859 2.652 -5.75 1 96.69 172 PRO B C 1
ATOM 4684 O O . PRO B 1 172 ? 10.844 2.559 -6.484 1 96.69 172 PRO B O 1
ATOM 4687 N N . ASN B 1 173 ? 9.977 2.71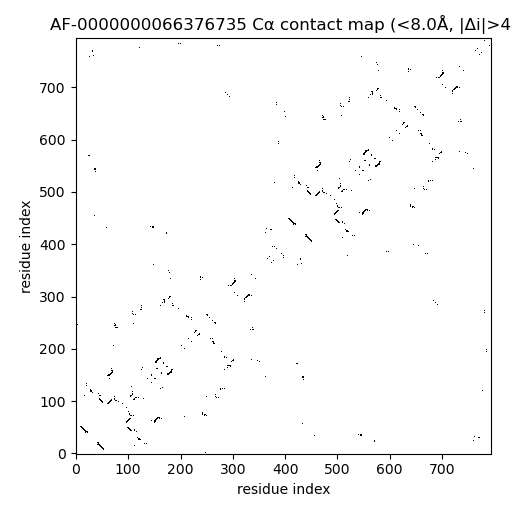3 -4.418 1 96 173 ASN B N 1
ATOM 4688 C CA . ASN B 1 173 ? 11.289 2.795 -3.781 1 96 173 ASN B CA 1
ATOM 4689 C C . ASN B 1 173 ? 11.648 1.494 -3.07 1 96 173 ASN B C 1
ATOM 4691 O O . ASN B 1 173 ? 12.633 1.437 -2.336 1 96 173 ASN B O 1
ATOM 4695 N N . LEU B 1 174 ? 10.852 0.407 -3.248 1 97.19 174 LEU B N 1
ATOM 4696 C CA . LEU B 1 174 ? 11.047 -0.853 -2.539 1 97.19 174 LEU B CA 1
ATOM 4697 C C . LEU B 1 174 ? 11.969 -1.781 -3.322 1 97.19 174 LEU B C 1
ATOM 4699 O O . LEU B 1 174 ? 12.758 -2.521 -2.732 1 97.19 174 LEU B O 1
ATOM 4703 N N . PHE B 1 175 ? 11.906 -1.729 -4.688 1 97.38 175 PHE B N 1
ATOM 4704 C CA . PHE B 1 175 ? 12.695 -2.602 -5.551 1 97.38 175 PHE B CA 1
ATOM 4705 C C . PHE B 1 175 ? 13.648 -1.788 -6.414 1 97.38 175 PHE B C 1
ATOM 4707 O O . PHE B 1 175 ? 13.383 -0.624 -6.719 1 97.38 175 PHE B O 1
ATOM 4714 N N . GLN B 1 176 ? 14.758 -2.463 -6.82 1 96.75 176 GLN B N 1
ATOM 4715 C CA . GLN B 1 176 ? 15.758 -1.81 -7.66 1 96.75 176 GLN B CA 1
ATOM 4716 C C . GLN B 1 176 ? 15.766 -2.404 -9.062 1 96.75 176 GLN B C 1
ATOM 4718 O O . GLN B 1 176 ? 16.328 -1.814 -9.992 1 96.75 176 GLN B O 1
ATOM 4723 N N . SER B 1 177 ? 15.141 -3.543 -9.141 1 97.5 177 SER B N 1
ATOM 4724 C CA . SER B 1 177 ? 15.078 -4.223 -10.438 1 97.5 177 SER B CA 1
ATOM 4725 C C . SER B 1 177 ? 13.844 -5.105 -10.531 1 97.5 177 SER B C 1
ATOM 4727 O O . SER B 1 177 ? 13.453 -5.746 -9.555 1 97.5 177 SER B O 1
ATOM 4729 N N . SER B 1 178 ? 13.203 -5.082 -11.734 1 98.62 178 SER B N 1
ATOM 4730 C CA . SER B 1 178 ? 12.023 -5.895 -12 1 98.62 178 SER B CA 1
ATOM 4731 C C . SER B 1 178 ? 12.141 -6.617 -13.336 1 98.62 178 SER B C 1
ATOM 4733 O O . SER B 1 178 ? 12.367 -5.988 -14.375 1 98.62 178 SER B O 1
ATOM 4735 N N . ILE B 1 179 ? 12.07 -7.941 -13.336 1 98.88 179 ILE B N 1
ATOM 4736 C CA . ILE B 1 179 ? 12.078 -8.727 -14.562 1 98.88 179 ILE B CA 1
ATOM 4737 C C . ILE B 1 179 ? 10.766 -9.492 -14.703 1 98.88 179 ILE B C 1
ATOM 4739 O O . ILE B 1 179 ? 10.43 -10.312 -13.852 1 98.88 179 ILE B O 1
ATOM 4743 N N . LEU B 1 180 ? 10.078 -9.234 -15.727 1 98.81 180 LEU B N 1
ATOM 4744 C CA . LEU B 1 180 ? 8.766 -9.82 -15.992 1 98.81 180 LEU B CA 1
ATOM 4745 C C . LEU B 1 180 ? 8.828 -10.773 -17.188 1 98.81 180 LEU B C 1
ATOM 4747 O O . LEU B 1 180 ? 9.172 -10.359 -18.297 1 98.81 180 LEU B O 1
ATOM 4751 N N . ILE B 1 181 ? 8.484 -12 -16.891 1 98.69 181 ILE B N 1
ATOM 4752 C CA . ILE B 1 181 ? 8.523 -13.039 -17.922 1 98.69 181 ILE B CA 1
ATOM 4753 C C . ILE B 1 181 ? 7.113 -13.312 -18.438 1 98.69 181 ILE B C 1
ATOM 4755 O O . ILE B 1 181 ? 6.281 -13.867 -17.719 1 98.69 181 ILE B O 1
ATOM 4759 N N . ASN B 1 182 ? 6.859 -12.953 -19.656 1 97.75 182 ASN B N 1
ATOM 4760 C CA . ASN B 1 182 ? 5.555 -13.086 -20.297 1 97.75 182 ASN B CA 1
ATOM 4761 C C . ASN B 1 182 ? 4.438 -12.578 -19.391 1 97.75 182 ASN B C 1
ATOM 4763 O O . ASN B 1 182 ? 3.465 -13.289 -19.125 1 97.75 182 ASN B O 1
ATOM 4767 N N . PRO B 1 183 ? 4.527 -11.305 -19 1 98 183 PRO B N 1
ATOM 4768 C CA . PRO B 1 183 ? 3.494 -10.789 -18.109 1 98 183 PRO B CA 1
ATOM 4769 C C . PRO B 1 183 ? 2.127 -10.68 -18.766 1 98 183 PRO B C 1
ATOM 4771 O O . PRO B 1 183 ? 2.041 -10.336 -19.953 1 98 183 PRO B O 1
ATOM 4774 N N . VAL B 1 184 ? 1.06 -11.039 -18.078 1 96.69 184 VAL B N 1
ATOM 4775 C CA . VAL B 1 184 ? -0.301 -10.719 -18.5 1 96.69 184 VAL B CA 1
ATOM 4776 C C . VAL B 1 184 ? -0.694 -9.344 -17.969 1 96.69 184 VAL B C 1
ATOM 4778 O O . VAL B 1 184 ? -1.133 -9.211 -16.828 1 96.69 184 VAL B O 1
ATOM 4781 N N . CYS B 1 185 ? -0.511 -8.273 -18.812 1 95.06 185 CYS B N 1
ATOM 4782 C CA . CYS B 1 185 ? -0.619 -6.91 -18.297 1 95.06 185 CYS B CA 1
ATOM 4783 C C . CYS B 1 185 ? -1.366 -6.012 -19.281 1 95.06 185 CYS B C 1
ATOM 4785 O O . CYS B 1 185 ? -1.457 -4.801 -19.062 1 95.06 185 CYS B O 1
ATOM 4787 N N . VAL B 1 186 ? -1.824 -6.605 -20.344 1 93 186 VAL B N 1
ATOM 4788 C CA . VAL B 1 186 ? -2.615 -5.863 -21.312 1 93 186 VAL B CA 1
ATOM 4789 C C . VAL B 1 186 ? -3.918 -6.605 -21.594 1 93 186 VAL B C 1
ATOM 4791 O O . VAL B 1 186 ? -3.967 -7.836 -21.531 1 93 186 VAL B O 1
ATOM 4794 N N . THR B 1 187 ? -4.957 -5.859 -21.75 1 88.81 187 THR B N 1
ATOM 4795 C CA . THR B 1 187 ? -6.246 -6.469 -22.062 1 88.81 187 THR B CA 1
ATOM 4796 C C . THR B 1 187 ? -6.828 -5.871 -23.344 1 88.81 187 THR B C 1
ATOM 4798 O O . THR B 1 187 ? -6.531 -4.723 -23.688 1 88.81 187 THR B O 1
ATOM 4801 N N . PHE B 1 188 ? -7.57 -6.676 -24 1 87.25 188 PHE B N 1
ATOM 4802 C CA . PHE B 1 188 ? -8.312 -6.285 -25.188 1 87.25 188 PHE B CA 1
ATOM 4803 C C . PHE B 1 188 ? -9.773 -6.695 -25.062 1 87.25 188 PHE B C 1
ATOM 4805 O O . PHE B 1 188 ? -10.141 -7.824 -25.406 1 87.25 188 PHE B O 1
ATOM 4812 N N . PRO B 1 189 ? -10.539 -5.738 -24.688 1 85.5 189 PRO B N 1
ATOM 4813 C CA . PRO B 1 189 ? -11.953 -6.043 -24.438 1 85.5 189 PRO B CA 1
ATOM 4814 C C . PRO B 1 189 ? -12.617 -6.734 -25.625 1 85.5 189 PRO B C 1
ATOM 4816 O O . PRO B 1 189 ? -13.523 -7.555 -25.453 1 85.5 189 PRO B O 1
ATOM 4819 N N . GLU B 1 190 ? -12.148 -6.512 -26.797 1 87.12 190 GLU B N 1
ATOM 4820 C CA . GLU B 1 190 ? -12.742 -7.094 -27.984 1 87.12 190 GLU B CA 1
ATOM 4821 C C . GLU B 1 190 ? -12.484 -8.594 -28.062 1 87.12 190 GLU B C 1
ATOM 4823 O O . GLU B 1 190 ? -13.172 -9.312 -28.781 1 87.12 190 GLU B O 1
ATOM 4828 N N . LEU B 1 191 ? -11.539 -9.023 -27.328 1 87.25 191 LEU B N 1
ATOM 4829 C CA . LEU B 1 191 ? -11.188 -10.438 -27.375 1 87.25 191 LEU B CA 1
ATOM 4830 C C . LEU B 1 191 ? -11.82 -11.195 -26.203 1 87.25 191 LEU B C 1
ATOM 4832 O O . LEU B 1 191 ? -11.594 -12.398 -26.047 1 87.25 191 LEU B O 1
ATOM 4836 N N . ARG B 1 192 ? -12.641 -10.625 -25.453 1 88.06 192 ARG B N 1
ATOM 4837 C CA . ARG B 1 192 ? -13.203 -11.227 -24.25 1 88.06 192 ARG B CA 1
ATOM 4838 C C . ARG B 1 192 ? -13.992 -12.492 -24.578 1 88.06 192 ARG B C 1
ATOM 4840 O O . ARG B 1 192 ? -13.82 -13.523 -23.938 1 88.06 192 ARG B O 1
ATOM 4847 N N . HIS B 1 193 ? -14.805 -12.359 -25.547 1 88.5 193 HIS B N 1
ATOM 4848 C CA . HIS B 1 193 ? -15.633 -13.5 -25.922 1 88.5 193 HIS B CA 1
ATOM 4849 C C . HIS B 1 193 ? -14.773 -14.672 -26.391 1 88.5 193 HIS B C 1
ATOM 4851 O O . HIS B 1 193 ? -15.047 -15.828 -26.047 1 88.5 193 HIS B O 1
ATOM 4857 N N . HIS B 1 194 ? -13.828 -14.336 -27.109 1 90 194 HIS B N 1
ATOM 4858 C CA . HIS B 1 194 ? -12.906 -15.367 -27.578 1 90 194 HIS B CA 1
ATOM 4859 C C . HIS B 1 194 ? -12.18 -16.016 -26.406 1 90 194 HIS B C 1
ATOM 4861 O O . HIS B 1 194 ? -12.047 -17.25 -26.359 1 90 194 HIS B O 1
ATOM 4867 N N . ASN B 1 195 ? -11.703 -15.25 -25.484 1 89.69 195 ASN B N 1
ATOM 4868 C CA . ASN B 1 195 ? -11.008 -15.766 -24.312 1 89.69 195 ASN B CA 1
ATOM 4869 C C . ASN B 1 195 ? -11.898 -16.703 -23.5 1 89.69 195 ASN B C 1
ATOM 4871 O O . ASN B 1 195 ? -11.438 -17.734 -23.016 1 89.69 195 ASN B O 1
ATOM 4875 N N . LEU B 1 196 ? -13.141 -16.344 -23.359 1 90.38 196 LEU B N 1
ATOM 4876 C CA . LEU B 1 196 ? -14.078 -17.172 -22.609 1 90.38 196 LEU B CA 1
ATOM 4877 C C . LEU B 1 196 ? -14.25 -18.531 -23.266 1 90.38 196 LEU B C 1
ATOM 4879 O O . LEU B 1 196 ? -14.312 -19.547 -22.562 1 90.38 196 LEU B O 1
ATOM 4883 N N . LYS B 1 197 ? -14.281 -18.547 -24.531 1 91.62 197 LYS B N 1
ATOM 4884 C CA . LYS B 1 197 ? -14.406 -19.812 -25.25 1 91.62 197 LYS B CA 1
ATOM 4885 C C . LYS B 1 197 ? -13.18 -20.688 -25.031 1 91.62 197 LYS B C 1
ATOM 4887 O O . LYS B 1 197 ? -13.297 -21.906 -24.938 1 91.62 197 LYS B O 1
ATOM 4892 N N . VAL B 1 198 ? -12.117 -20.047 -25.016 1 89.38 198 VAL B N 1
ATOM 4893 C CA . VAL B 1 198 ? -10.875 -20.781 -24.781 1 89.38 198 VAL B CA 1
ATOM 4894 C C . VAL B 1 198 ? -10.891 -21.406 -23.391 1 89.38 198 VAL B C 1
ATOM 4896 O O . VAL B 1 198 ? -10.539 -22.578 -23.234 1 89.38 198 VAL B O 1
ATOM 4899 N N . TYR B 1 199 ? -11.328 -20.656 -22.406 1 90.38 199 TYR B N 1
ATOM 4900 C CA . TYR B 1 199 ? -11.391 -21.188 -21.047 1 90.38 199 TYR B CA 1
ATOM 4901 C C . TYR B 1 199 ? -12.375 -22.344 -20.953 1 90.38 199 TYR B C 1
ATOM 4903 O O . TYR B 1 199 ? -12.117 -23.328 -20.25 1 90.38 199 TYR B O 1
ATOM 4911 N N . GLN B 1 200 ? -13.445 -22.188 -21.625 1 90.69 200 GLN B N 1
ATOM 4912 C CA . GLN B 1 200 ? -14.445 -23.266 -21.641 1 90.69 200 GLN B CA 1
ATOM 4913 C C . GLN B 1 200 ? -13.867 -24.531 -22.266 1 90.69 200 GLN B C 1
ATOM 4915 O O . GLN B 1 200 ? -14.078 -25.625 -21.734 1 90.69 200 GLN B O 1
ATOM 4920 N N . ASP B 1 201 ? -13.188 -24.328 -23.312 1 90.31 201 ASP B N 1
ATOM 4921 C CA . ASP B 1 201 ? -12.547 -25.469 -23.969 1 90.31 201 ASP B CA 1
ATOM 4922 C C . ASP B 1 201 ? -11.539 -26.141 -23.031 1 90.31 201 ASP B C 1
ATOM 4924 O O . ASP B 1 201 ? -11.492 -27.359 -22.938 1 90.31 201 ASP B O 1
ATOM 4928 N N . TRP B 1 202 ? -10.742 -25.344 -22.375 1 88.81 202 TRP B N 1
ATOM 4929 C CA . TRP B 1 202 ? -9.773 -25.875 -21.422 1 88.81 202 TRP B CA 1
ATOM 4930 C C . TRP B 1 202 ? -10.469 -26.703 -20.344 1 88.81 202 TRP B C 1
ATOM 4932 O O . TRP B 1 202 ? -9.969 -27.75 -19.938 1 88.81 202 TRP B O 1
ATOM 4942 N N . TYR B 1 203 ? -11.562 -26.188 -19.891 1 88.31 203 TYR B N 1
ATOM 4943 C CA . TYR B 1 203 ? -12.305 -26.875 -18.844 1 88.31 203 TYR B CA 1
ATOM 4944 C C . TYR B 1 203 ? -12.828 -28.219 -19.328 1 88.31 203 TYR B C 1
ATOM 4946 O O . TYR B 1 203 ? -12.68 -29.234 -18.641 1 88.31 203 TYR B O 1
ATOM 4954 N N . HIS B 1 204 ? -13.383 -28.234 -20.484 1 86.31 204 HIS B N 1
ATOM 4955 C CA . HIS B 1 204 ? -13.992 -29.438 -21.031 1 86.31 204 HIS B CA 1
ATOM 4956 C C . HIS B 1 204 ? -12.93 -30.484 -21.375 1 86.31 204 HIS B C 1
ATOM 4958 O O . HIS B 1 204 ? -13.195 -31.688 -21.328 1 86.31 204 HIS B O 1
ATOM 4964 N N . ARG B 1 205 ? -11.773 -30.047 -21.641 1 85 205 ARG B N 1
ATOM 4965 C CA . ARG B 1 205 ? -10.695 -30.953 -22 1 85 205 ARG B CA 1
ATOM 4966 C C . ARG B 1 205 ? -9.898 -31.391 -20.781 1 85 205 ARG B C 1
ATOM 4968 O O . ARG B 1 205 ? -8.914 -32.125 -20.906 1 85 205 ARG B O 1
ATOM 4975 N N . ASP B 1 206 ? -10.25 -30.891 -19.688 1 80.69 206 ASP B N 1
ATOM 4976 C CA . ASP B 1 206 ? -9.656 -31.281 -18.406 1 80.69 206 ASP B CA 1
ATOM 4977 C C . ASP B 1 206 ? -8.18 -30.875 -18.344 1 80.69 206 ASP B C 1
ATOM 4979 O O . ASP B 1 206 ? -7.34 -31.656 -17.891 1 80.69 206 ASP B O 1
ATOM 4983 N N . PHE B 1 207 ? -7.891 -29.703 -18.891 1 79.31 207 PHE B N 1
ATOM 4984 C CA . PHE B 1 207 ? -6.516 -29.219 -18.875 1 79.31 207 PHE B CA 1
ATOM 4985 C C . PHE B 1 207 ? -6.066 -28.906 -17.453 1 79.31 207 PHE B C 1
ATOM 4987 O O . PHE B 1 207 ? -4.887 -29.031 -17.125 1 79.31 207 PHE B O 1
ATOM 4994 N N . VAL B 1 208 ? -7.008 -28.453 -16.688 1 78.69 208 VAL B N 1
ATOM 4995 C CA . VAL B 1 208 ? -6.75 -28.125 -15.289 1 78.69 208 VAL B CA 1
ATOM 4996 C C . VAL B 1 208 ? -7.41 -29.172 -14.391 1 78.69 208 VAL B C 1
ATOM 4998 O O . VAL B 1 208 ? -8.641 -29.281 -14.352 1 78.69 208 VAL B O 1
ATOM 5001 N N . LYS B 1 209 ? -6.602 -30.031 -13.859 1 78.69 209 LYS B N 1
ATOM 5002 C CA . LYS B 1 209 ? -7.121 -31.078 -12.977 1 78.69 209 LYS B CA 1
ATOM 5003 C C . LYS B 1 209 ? -6.492 -30.984 -11.594 1 78.69 209 LYS B C 1
ATOM 5005 O O . LYS B 1 209 ? -5.281 -30.797 -11.461 1 78.69 209 LYS B O 1
ATOM 5010 N N . PHE B 1 210 ? -7.348 -31 -10.617 1 78.69 210 PHE B N 1
ATOM 5011 C CA . PHE B 1 210 ? -6.848 -30.906 -9.25 1 78.69 210 PHE B CA 1
ATOM 5012 C C . PHE B 1 210 ? -7.395 -32.062 -8.398 1 78.69 210 PHE B C 1
ATOM 5014 O O . PHE B 1 210 ? -7.051 -32.156 -7.223 1 78.69 210 PHE B O 1
ATOM 5021 N N . TYR B 1 211 ? -8.148 -32.781 -9 1 83 211 TYR B N 1
ATOM 5022 C CA . TYR B 1 211 ? -8.773 -33.906 -8.312 1 83 211 TYR B CA 1
ATOM 5023 C C . TYR B 1 211 ? -8.648 -35.188 -9.141 1 83 211 TYR B C 1
ATOM 5025 O O . TYR B 1 211 ? -9.109 -35.25 -10.281 1 83 211 TYR B O 1
ATOM 5033 N N . PHE B 1 212 ? -7.969 -36.188 -8.57 1 86.56 212 PHE B N 1
ATOM 5034 C CA . PHE B 1 212 ? -7.766 -37.469 -9.211 1 86.56 212 PHE B CA 1
ATOM 5035 C C . PHE B 1 212 ? -8.508 -38.562 -8.453 1 86.56 212 PHE B C 1
ATOM 5037 O O . PHE B 1 212 ? -8.055 -39 -7.391 1 86.56 212 PHE B O 1
ATOM 5044 N N . ASP B 1 213 ? -9.586 -38.938 -9.094 1 85.19 213 ASP B N 1
ATOM 5045 C CA . ASP B 1 213 ? -10.414 -39.938 -8.438 1 85.19 213 ASP B CA 1
ATOM 5046 C C . ASP B 1 213 ? -10.352 -41.25 -9.195 1 85.19 213 ASP B C 1
ATOM 5048 O O . ASP B 1 213 ? -9.906 -41.312 -10.344 1 85.19 213 ASP B O 1
ATOM 5052 N N . ASN B 1 214 ? -10.742 -42.375 -8.477 1 85.5 214 ASN B N 1
ATOM 5053 C CA . ASN B 1 214 ? -10.875 -43.719 -9.008 1 85.5 214 ASN B CA 1
ATOM 5054 C C . ASN B 1 214 ? -9.547 -44.25 -9.547 1 85.5 214 ASN B C 1
ATOM 5056 O O . ASN B 1 214 ? -9.508 -44.844 -10.625 1 85.5 214 ASN B O 1
ATOM 5060 N N . ILE B 1 215 ? -8.516 -43.875 -8.867 1 89.69 215 ILE B N 1
ATOM 5061 C CA . ILE B 1 215 ? -7.223 -44.438 -9.211 1 89.69 215 ILE B CA 1
ATOM 5062 C C . ILE B 1 215 ? -7.238 -45.938 -8.93 1 89.69 215 ILE B C 1
ATOM 5064 O O . ILE B 1 215 ? -7.52 -46.375 -7.812 1 89.69 215 ILE B O 1
ATOM 5068 N N . PRO B 1 216 ? -7.035 -46.75 -9.992 1 90.19 216 PRO B N 1
ATOM 5069 C CA . PRO B 1 216 ? -7.113 -48.219 -9.812 1 90.19 216 PRO B CA 1
ATOM 5070 C C . PRO B 1 216 ? -6.117 -48.719 -8.773 1 90.19 216 PRO B C 1
ATOM 5072 O O . PRO B 1 216 ? -5.02 -48.188 -8.641 1 90.19 216 PRO B O 1
ATOM 5075 N N . GLU B 1 217 ? -6.68 -49.906 -8.219 1 87.12 217 GLU B N 1
ATOM 5076 C CA . GLU B 1 217 ? -5.797 -50.562 -7.25 1 87.12 217 GLU B CA 1
ATOM 5077 C C . GLU B 1 217 ? -4.539 -51.094 -7.93 1 87.12 217 GLU B C 1
ATOM 5079 O O . GLU B 1 217 ? -4.605 -51.625 -9.039 1 87.12 217 GLU B O 1
ATOM 5084 N N . GLY B 1 218 ? -3.402 -50.906 -7.441 1 86.25 218 GLY B N 1
ATOM 5085 C CA . GLY B 1 218 ? -2.152 -51.406 -8.008 1 86.25 218 GLY B CA 1
ATOM 5086 C C . GLY B 1 218 ? -1.384 -50.344 -8.758 1 86.25 218 GLY B C 1
ATOM 5087 O O . GLY B 1 218 ? -0.207 -50.5 -9.078 1 86.25 218 GLY B O 1
ATOM 5088 N N . GLU B 1 219 ? -2.174 -49.281 -9.062 1 87.5 219 GLU B N 1
ATOM 5089 C CA . GLU B 1 219 ? -1.495 -48.188 -9.758 1 87.5 219 GLU B CA 1
ATOM 5090 C C . GLU B 1 219 ? -0.837 -47.25 -8.773 1 87.5 219 GLU B C 1
ATOM 5092 O O . GLU B 1 219 ? -1.315 -47.062 -7.648 1 87.5 219 GLU B O 1
ATOM 5097 N N . ASN B 1 220 ? 0.281 -46.75 -9.258 1 90.75 220 ASN B N 1
ATOM 5098 C CA . ASN B 1 220 ? 0.96 -45.688 -8.5 1 90.75 220 ASN B CA 1
ATOM 5099 C C . ASN B 1 220 ? 0.31 -44.344 -8.711 1 90.75 220 ASN B C 1
ATOM 5101 O O . ASN B 1 220 ? 0.415 -43.75 -9.789 1 90.75 220 ASN B O 1
ATOM 5105 N N . TRP B 1 221 ? -0.326 -43.844 -7.613 1 91.06 221 TRP B N 1
ATOM 5106 C CA . TRP B 1 221 ? -1.086 -42.594 -7.711 1 91.06 221 TRP B CA 1
ATOM 5107 C C . TRP B 1 221 ? -0.183 -41.438 -8.125 1 91.06 221 TRP B C 1
ATOM 5109 O O . TRP B 1 221 ? -0.604 -40.562 -8.875 1 91.06 221 TRP B O 1
ATOM 5119 N N . TYR B 1 222 ? 0.968 -41.406 -7.617 1 90.31 222 TYR B N 1
ATOM 5120 C CA . TYR B 1 222 ? 1.91 -40.344 -7.949 1 90.31 222 TYR B CA 1
ATOM 5121 C C . TYR B 1 222 ? 2.234 -40.344 -9.438 1 90.31 222 TYR B C 1
ATOM 5123 O O . TYR B 1 222 ? 2.299 -39.281 -10.07 1 90.31 222 TYR B O 1
ATOM 5131 N N . HIS B 1 223 ? 2.43 -41.469 -9.992 1 89.62 223 HIS B N 1
ATOM 5132 C CA . HIS B 1 223 ? 2.721 -41.594 -11.414 1 89.62 223 HIS B CA 1
ATOM 5133 C C . HIS B 1 223 ? 1.536 -41.156 -12.258 1 89.62 223 HIS B C 1
ATOM 5135 O O . HIS B 1 223 ? 1.72 -40.562 -13.336 1 89.62 223 HIS B O 1
ATOM 5141 N N . LYS B 1 224 ? 0.401 -41.469 -11.797 1 88.62 224 LYS B N 1
ATOM 5142 C CA . LYS B 1 224 ? -0.798 -41.031 -12.516 1 88.62 224 LYS B CA 1
ATOM 5143 C C . LYS B 1 224 ? -0.894 -39.5 -12.586 1 88.62 224 LYS B C 1
ATOM 5145 O O . LYS B 1 224 ? -1.265 -38.969 -13.617 1 88.62 224 LYS B O 1
ATOM 5150 N N . ILE B 1 225 ? -0.623 -38.875 -11.5 1 88.81 225 ILE B N 1
ATOM 5151 C CA . ILE B 1 225 ? -0.632 -37.406 -11.453 1 88.81 225 ILE B CA 1
ATOM 5152 C C . ILE B 1 225 ? 0.437 -36.875 -12.398 1 88.81 225 ILE B C 1
ATOM 5154 O O . ILE B 1 225 ? 0.154 -36 -13.227 1 88.81 225 ILE B O 1
ATOM 5158 N N . TYR B 1 226 ? 1.575 -37.375 -12.297 1 88.69 226 TYR B N 1
ATOM 5159 C CA . TYR B 1 226 ? 2.688 -36.906 -13.125 1 88.69 226 TYR B CA 1
ATOM 5160 C C . TYR B 1 226 ? 2.381 -37.094 -14.602 1 88.69 226 TYR B C 1
ATOM 5162 O O . TYR B 1 226 ? 2.721 -36.25 -15.43 1 88.69 226 TYR B O 1
ATOM 5170 N N . GLU B 1 227 ? 1.812 -38.219 -14.922 1 88 227 GLU B N 1
ATOM 5171 C CA . GLU B 1 227 ? 1.455 -38.5 -16.297 1 88 227 GLU B CA 1
ATOM 5172 C C . GLU B 1 227 ? 0.463 -37.5 -16.844 1 88 227 GLU B C 1
ATOM 5174 O O . GLU B 1 227 ? 0.583 -37.062 -18 1 88 227 GLU B O 1
ATOM 5179 N N . HIS B 1 228 ? -0.458 -37.188 -16.078 1 87.5 228 HIS B N 1
ATOM 5180 C CA . HIS B 1 228 ? -1.411 -36.188 -16.5 1 87.5 228 HIS B CA 1
ATOM 5181 C C . HIS B 1 228 ? -0.708 -34.875 -16.812 1 87.5 228 HIS B C 1
ATOM 5183 O O . HIS B 1 228 ? -0.948 -34.25 -17.859 1 87.5 228 HIS B O 1
ATOM 5189 N N . TYR B 1 229 ? 0.191 -34.438 -15.977 1 88.06 229 TYR B N 1
ATOM 5190 C CA . TYR B 1 229 ? 0.856 -33.156 -16.109 1 88.06 229 TYR B CA 1
ATOM 5191 C C . TYR B 1 229 ? 1.846 -33.156 -17.281 1 88.06 229 TYR B C 1
ATOM 5193 O O . TYR B 1 229 ? 2.064 -32.125 -17.922 1 88.06 229 TYR B O 1
ATOM 5201 N N . THR B 1 230 ? 2.373 -34.281 -17.594 1 88.75 230 THR B N 1
ATOM 5202 C CA . THR B 1 230 ? 3.387 -34.375 -18.625 1 88.75 230 THR B CA 1
ATOM 5203 C C . THR B 1 230 ? 2.74 -34.562 -20 1 88.75 230 THR B C 1
ATOM 5205 O O . THR B 1 230 ? 3.355 -34.312 -21.031 1 88.75 230 THR B O 1
ATOM 5208 N N . ASN B 1 231 ? 1.527 -35.094 -20.016 1 84.94 231 ASN B N 1
ATOM 5209 C CA . ASN B 1 231 ? 0.96 -35.469 -21.297 1 84.94 231 ASN B CA 1
ATOM 5210 C C . ASN B 1 231 ? -0.261 -34.625 -21.656 1 84.94 231 ASN B C 1
ATOM 5212 O O . ASN B 1 231 ? -0.579 -34.438 -22.828 1 84.94 231 ASN B O 1
ATOM 5216 N N . ARG B 1 232 ? -1.029 -34.156 -20.734 1 80.06 232 ARG B N 1
ATOM 5217 C CA . ARG B 1 232 ? -2.35 -33.594 -21.031 1 80.06 232 ARG B CA 1
ATOM 5218 C C . ARG B 1 232 ? -2.482 -32.188 -20.469 1 80.06 232 ARG B C 1
ATOM 5220 O O . ARG B 1 232 ? -3.529 -31.547 -20.609 1 80.06 232 ARG B O 1
ATOM 5227 N N . SER B 1 233 ? -1.414 -31.672 -20.016 1 77.44 233 SER B N 1
ATOM 5228 C CA . SER B 1 233 ? -1.562 -30.391 -19.344 1 77.44 233 SER B CA 1
ATOM 5229 C C . SER B 1 233 ? -0.757 -29.297 -20.047 1 77.44 233 SER B C 1
ATOM 5231 O O . SER B 1 233 ? -0.115 -29.562 -21.062 1 77.44 233 SER B O 1
ATOM 5233 N N . PHE B 1 234 ? -0.936 -28 -19.469 1 78.81 234 PHE B N 1
ATOM 5234 C CA . PHE B 1 234 ? -0.217 -26.828 -19.938 1 78.81 234 PHE B CA 1
ATOM 5235 C C . PHE B 1 234 ? 1.273 -26.953 -19.641 1 78.81 234 PHE B C 1
ATOM 5237 O O . PHE B 1 234 ? 2.07 -26.141 -20.109 1 78.81 234 PHE B O 1
ATOM 5244 N N . TYR B 1 235 ? 1.684 -28.078 -18.969 1 85.75 235 TYR B N 1
ATOM 5245 C CA . TYR B 1 235 ? 3.021 -28.125 -18.391 1 85.75 235 TYR B CA 1
ATOM 5246 C C . TYR B 1 235 ? 3.875 -29.188 -19.094 1 85.75 235 TYR B C 1
ATOM 5248 O O . TYR B 1 235 ? 4.988 -29.484 -18.641 1 85.75 235 TYR B O 1
ATOM 5256 N N . ARG B 1 236 ? 3.473 -29.734 -20.141 1 84.5 236 ARG B N 1
ATOM 5257 C CA . ARG B 1 236 ? 4.062 -30.906 -20.781 1 84.5 236 ARG B CA 1
ATOM 5258 C C . ARG B 1 236 ? 5.477 -30.625 -21.281 1 84.5 236 ARG B C 1
ATOM 5260 O O . ARG B 1 236 ? 6.293 -31.531 -21.406 1 84.5 236 ARG B O 1
ATOM 5267 N N . LYS B 1 237 ? 5.816 -29.375 -21.453 1 89.81 237 LYS B N 1
ATOM 5268 C CA . LYS B 1 237 ? 7.129 -29.047 -22 1 89.81 237 LYS B CA 1
ATOM 5269 C C . LYS B 1 237 ? 8.07 -28.547 -20.922 1 89.81 237 LYS B C 1
ATOM 5271 O O . LYS B 1 237 ? 9.172 -28.078 -21.203 1 89.81 237 LYS B O 1
ATOM 5276 N N . PHE B 1 238 ? 7.668 -28.656 -19.719 1 94.56 238 PHE B N 1
ATOM 5277 C CA . PHE B 1 238 ? 8.469 -28.156 -18.609 1 94.56 238 PHE B CA 1
ATOM 5278 C C . PHE B 1 238 ? 9.742 -28.969 -18.438 1 94.56 238 PHE B C 1
ATOM 5280 O O . PHE B 1 238 ? 9.75 -30.172 -18.703 1 94.56 238 PHE B O 1
ATOM 5287 N N . HIS B 1 239 ? 10.852 -28.25 -18.109 1 94.94 239 HIS B N 1
ATOM 5288 C CA . HIS B 1 239 ? 12.023 -28.953 -17.609 1 94.94 239 HIS B CA 1
ATOM 5289 C C . HIS B 1 239 ? 11.648 -29.969 -16.531 1 94.94 239 HIS B C 1
ATOM 5291 O O . HIS B 1 239 ? 10.906 -29.656 -15.602 1 94.94 239 HIS B O 1
ATOM 5297 N N . PRO B 1 240 ? 12.125 -31.203 -16.656 1 93.44 240 PRO B N 1
ATOM 5298 C CA . PRO B 1 240 ? 11.641 -32.281 -15.797 1 93.44 240 PRO B CA 1
ATOM 5299 C C . PRO B 1 240 ? 11.82 -31.969 -14.312 1 93.44 240 PRO B C 1
ATOM 5301 O O . PRO B 1 240 ? 10.938 -32.281 -13.5 1 93.44 240 PRO B O 1
ATOM 5304 N N . VAL B 1 241 ? 12.953 -31.391 -13.938 1 94.31 241 VAL B N 1
ATOM 5305 C CA . VAL B 1 241 ? 13.219 -31.094 -12.531 1 94.31 241 VAL B CA 1
ATOM 5306 C C . VAL B 1 241 ? 12.273 -30 -12.047 1 94.31 241 VAL B C 1
ATOM 5308 O O . VAL B 1 241 ? 11.773 -30.047 -10.922 1 94.31 241 VAL B O 1
ATOM 5311 N N . VAL B 1 242 ? 12.016 -29 -12.891 1 95.94 242 VAL B N 1
ATOM 5312 C CA . VAL B 1 242 ? 11.117 -27.906 -12.555 1 95.94 242 VAL B CA 1
ATOM 5313 C C . VAL B 1 242 ? 9.703 -28.438 -12.352 1 95.94 242 VAL B C 1
ATOM 5315 O O . VAL B 1 242 ? 9.039 -28.078 -11.375 1 95.94 242 VAL B O 1
ATOM 5318 N N . LEU B 1 243 ? 9.289 -29.266 -13.258 1 94.94 243 LEU B N 1
ATOM 5319 C CA . LEU B 1 243 ? 7.953 -29.859 -13.148 1 94.94 243 LEU B CA 1
ATOM 5320 C C . LEU B 1 243 ? 7.824 -30.672 -11.867 1 94.94 243 LEU B C 1
ATOM 5322 O O . LEU B 1 243 ? 6.816 -30.578 -11.156 1 94.94 243 LEU B O 1
ATOM 5326 N N . ARG B 1 244 ? 8.828 -31.484 -11.641 1 92.56 244 ARG B N 1
ATOM 5327 C CA . ARG B 1 244 ? 8.805 -32.312 -10.438 1 92.56 244 ARG B CA 1
ATOM 5328 C C . ARG B 1 244 ? 8.695 -31.453 -9.188 1 92.56 244 ARG B C 1
ATOM 5330 O O . ARG B 1 244 ? 7.91 -31.75 -8.289 1 92.56 244 ARG B O 1
ATOM 5337 N N . ASN B 1 245 ? 9.492 -30.375 -9.094 1 94.75 245 ASN B N 1
ATOM 5338 C CA . ASN B 1 245 ? 9.453 -29.484 -7.949 1 94.75 245 ASN B CA 1
ATOM 5339 C C . ASN B 1 245 ? 8.07 -28.859 -7.773 1 94.75 245 ASN B C 1
ATOM 5341 O O . ASN B 1 245 ? 7.57 -28.75 -6.652 1 94.75 245 ASN B O 1
ATOM 5345 N N . MET B 1 246 ? 7.492 -28.406 -8.844 1 95.19 246 MET B N 1
ATOM 5346 C CA . MET B 1 246 ? 6.164 -27.812 -8.797 1 95.19 246 MET B CA 1
ATOM 5347 C C . MET B 1 246 ? 5.125 -28.812 -8.297 1 95.19 246 MET B C 1
ATOM 5349 O O . MET B 1 246 ? 4.316 -28.484 -7.426 1 95.19 246 MET B O 1
ATOM 5353 N N . LEU B 1 247 ? 5.188 -30.031 -8.828 1 92.25 247 LEU B N 1
ATOM 5354 C CA . LEU B 1 247 ? 4.203 -31.062 -8.492 1 92.25 247 LEU B CA 1
ATOM 5355 C C . LEU B 1 247 ? 4.34 -31.484 -7.035 1 92.25 247 LEU B C 1
ATOM 5357 O O . LEU B 1 247 ? 3.338 -31.672 -6.34 1 92.25 247 LEU B O 1
ATOM 5361 N N . GLU B 1 248 ? 5.531 -31.656 -6.629 1 92 248 GLU B N 1
ATOM 5362 C CA . GLU B 1 248 ? 5.758 -32.062 -5.242 1 92 248 GLU B CA 1
ATOM 5363 C C . GLU B 1 248 ? 5.238 -31.016 -4.27 1 92 248 GLU B C 1
ATOM 5365 O O . GLU B 1 248 ? 4.75 -31.344 -3.189 1 92 248 GLU B O 1
ATOM 5370 N N . ASP B 1 249 ? 5.293 -29.766 -4.645 1 94.44 249 ASP B N 1
ATOM 5371 C CA . ASP B 1 249 ? 4.793 -28.688 -3.797 1 94.44 249 ASP B CA 1
ATOM 5372 C C . ASP B 1 249 ? 3.27 -28.609 -3.852 1 94.44 249 ASP B C 1
ATOM 5374 O O . ASP B 1 249 ? 2.646 -27.938 -3.018 1 94.44 249 ASP B O 1
ATOM 5378 N N . GLU B 1 250 ? 2.74 -29.25 -4.816 1 94.38 250 GLU B N 1
ATOM 5379 C CA . GLU B 1 250 ? 1.292 -29.203 -4.996 1 94.38 250 GLU B CA 1
ATOM 5380 C C . GLU B 1 250 ? 0.604 -30.328 -4.246 1 94.38 250 GLU B C 1
ATOM 5382 O O . GLU B 1 250 ? -0.603 -30.281 -3.998 1 94.38 250 GLU B O 1
ATOM 5387 N N . ILE B 1 251 ? 1.286 -31.375 -4.004 1 93.44 251 ILE B N 1
ATOM 5388 C CA . ILE B 1 251 ? 0.735 -32.562 -3.346 1 93.44 251 ILE B CA 1
ATOM 5389 C C . ILE B 1 251 ? 0.747 -32.344 -1.833 1 93.44 251 ILE B C 1
ATOM 5391 O O . ILE B 1 251 ? 1.795 -32.094 -1.245 1 93.44 251 ILE B O 1
ATOM 5395 N N . PRO B 1 252 ? -0.404 -32.5 -1.168 1 93.56 252 PRO B N 1
ATOM 5396 C CA . PRO B 1 252 ? -0.441 -32.375 0.291 1 93.56 252 PRO B CA 1
ATOM 5397 C C . PRO B 1 252 ? 0.461 -33.375 0.995 1 93.56 252 PRO B C 1
ATOM 5399 O O . PRO B 1 252 ? 0.59 -34.531 0.54 1 93.56 252 PRO B O 1
ATOM 5402 N N . GLU B 1 253 ? 0.882 -33 2.127 1 89.56 253 GLU B N 1
ATOM 5403 C CA . GLU B 1 253 ? 1.875 -33.781 2.857 1 89.56 253 GLU B CA 1
ATOM 5404 C C . GLU B 1 253 ? 1.276 -35.094 3.381 1 89.56 253 GLU B C 1
ATOM 5406 O O . GLU B 1 253 ? 2.004 -36.031 3.668 1 89.56 253 GLU B O 1
ATOM 5411 N N . MET B 1 254 ? 0.028 -35.125 3.498 1 90.69 254 MET B N 1
ATOM 5412 C CA . MET B 1 254 ? -0.62 -36.312 4.074 1 90.69 254 MET B CA 1
ATOM 5413 C C . MET B 1 254 ? -0.494 -37.5 3.143 1 90.69 254 MET B C 1
ATOM 5415 O O . MET B 1 254 ? -0.678 -38.656 3.568 1 90.69 254 MET B O 1
ATOM 5419 N N . TYR B 1 255 ? -0.252 -37.281 1.95 1 91.44 255 TYR B N 1
ATOM 5420 C CA . TYR B 1 255 ? -0.131 -38.375 1.002 1 91.44 255 TYR B CA 1
ATOM 5421 C C . TYR B 1 255 ? 1.268 -39 1.044 1 91.44 255 TYR B C 1
ATOM 5423 O O . TYR B 1 255 ? 2.262 -38.281 0.879 1 91.44 255 TYR B O 1
ATOM 5431 N N . ASP B 1 256 ? 1.292 -40.281 1.306 1 90.81 256 ASP B N 1
ATOM 5432 C CA . ASP B 1 256 ? 2.527 -41.062 1.337 1 90.81 256 ASP B CA 1
ATOM 5433 C C . ASP B 1 256 ? 2.74 -41.812 0.022 1 90.81 256 ASP B C 1
ATOM 5435 O O . ASP B 1 256 ? 1.892 -42.594 -0.394 1 90.81 256 ASP B O 1
ATOM 5439 N N . ARG B 1 257 ? 3.834 -41.656 -0.574 1 87.25 257 ARG B N 1
ATOM 5440 C CA . ARG B 1 257 ? 4.098 -42.25 -1.884 1 87.25 257 ARG B CA 1
ATOM 5441 C C . ARG B 1 257 ? 4.105 -43.75 -1.811 1 87.25 257 ARG B C 1
ATOM 5443 O O . ARG B 1 257 ? 3.9 -44.438 -2.82 1 87.25 257 ARG B O 1
ATOM 5450 N N . SER B 1 258 ? 4.395 -44.344 -0.677 1 88.12 258 SER B N 1
ATOM 5451 C CA . SER B 1 258 ? 4.496 -45.781 -0.508 1 88.12 258 SER B CA 1
ATOM 5452 C C . SER B 1 258 ? 3.127 -46.406 -0.267 1 88.12 258 SER B C 1
ATOM 5454 O O . SER B 1 258 ? 2.99 -47.625 -0.259 1 88.12 258 SER B O 1
ATOM 5456 N N . LYS B 1 259 ? 2.182 -45.562 -0.172 1 91.88 259 LYS B N 1
ATOM 5457 C CA . LYS B 1 259 ? 0.833 -46.062 0.096 1 91.88 259 LYS B CA 1
ATOM 5458 C C . LYS B 1 259 ? -0.084 -45.812 -1.101 1 91.88 259 LYS B C 1
ATOM 5460 O O . LYS B 1 259 ? 0.279 -45.094 -2.039 1 91.88 259 LYS B O 1
ATOM 5465 N N . TYR B 1 260 ? -1.214 -46.594 -1.018 1 91.62 260 TYR B N 1
ATOM 5466 C CA . TYR B 1 260 ? -2.209 -46.438 -2.074 1 91.62 260 TYR B CA 1
ATOM 5467 C C . TYR B 1 260 ? -3.336 -45.5 -1.63 1 91.62 260 TYR B C 1
ATOM 5469 O O . TYR B 1 260 ? -3.818 -45.625 -0.498 1 91.62 260 TYR B O 1
ATOM 5477 N N . TYR B 1 261 ? -3.654 -44.594 -2.51 1 93.31 261 TYR B N 1
ATOM 5478 C CA . TYR B 1 261 ? -4.812 -43.75 -2.334 1 93.31 261 TYR B CA 1
ATOM 5479 C C . TYR B 1 261 ? -5.73 -43.812 -3.551 1 93.31 261 TYR B C 1
ATOM 5481 O O . TYR B 1 261 ? -5.289 -43.562 -4.676 1 93.31 261 TYR B O 1
ATOM 5489 N N . ARG B 1 262 ? -6.992 -44.062 -3.312 1 91.56 262 ARG B N 1
ATOM 5490 C CA . ARG B 1 262 ? -7.973 -44.094 -4.391 1 91.56 262 ARG B CA 1
ATOM 5491 C C . ARG B 1 262 ? -8.227 -42.688 -4.949 1 91.56 262 ARG B C 1
ATOM 5493 O O . ARG B 1 262 ? -8.523 -42.531 -6.137 1 91.56 262 ARG B O 1
ATOM 5500 N N . THR B 1 263 ? -8.148 -41.781 -4.047 1 91.44 263 THR B N 1
ATOM 5501 C CA . THR B 1 263 ? -8.383 -40.406 -4.406 1 91.44 263 THR B CA 1
ATOM 5502 C C . THR B 1 263 ? -7.273 -39.5 -3.873 1 91.44 263 THR B C 1
ATOM 5504 O O . THR B 1 263 ? -6.82 -39.688 -2.74 1 91.44 263 THR B O 1
ATOM 5507 N N . VAL B 1 264 ? -6.762 -38.656 -4.793 1 91.81 264 VAL B N 1
ATOM 5508 C CA . VAL B 1 264 ? -5.766 -37.656 -4.406 1 91.81 264 VAL B CA 1
ATOM 5509 C C . VAL B 1 264 ? -6.25 -36.25 -4.801 1 91.81 264 VAL B C 1
ATOM 5511 O O . VAL B 1 264 ? -6.605 -36.031 -5.961 1 91.81 264 VAL B O 1
ATOM 5514 N N . GLU B 1 265 ? -6.344 -35.406 -3.793 1 91.31 265 GLU B N 1
ATOM 5515 C CA . GLU B 1 265 ? -6.691 -34 -4.02 1 91.31 265 GLU B CA 1
ATOM 5516 C C . GLU B 1 265 ? -5.48 -33.094 -3.84 1 91.31 265 GLU B C 1
ATOM 5518 O O . GLU B 1 265 ? -4.812 -33.125 -2.805 1 91.31 265 GLU B O 1
ATOM 5523 N N . LEU B 1 266 ? -5.219 -32.312 -4.797 1 93.31 266 LEU B N 1
ATOM 5524 C CA . LEU B 1 266 ? -4.074 -31.391 -4.738 1 93.31 266 LEU B CA 1
ATOM 5525 C C . LEU B 1 266 ? -4.383 -30.203 -3.848 1 93.31 266 LEU B C 1
ATOM 5527 O O . LEU B 1 266 ? -5.508 -30.047 -3.363 1 93.31 266 LEU B O 1
ATOM 5531 N N . LYS B 1 267 ? -3.363 -29.406 -3.598 1 93.94 267 LYS B N 1
ATOM 5532 C CA . LYS B 1 267 ? -3.465 -28.328 -2.621 1 93.94 267 LYS B CA 1
ATOM 5533 C C . LYS B 1 267 ? -4.402 -27.234 -3.109 1 93.94 267 LYS B C 1
ATOM 5535 O O . LYS B 1 267 ? -5.16 -26.656 -2.322 1 93.94 267 LYS B O 1
ATOM 5540 N N . HIS B 1 268 ? -4.316 -26.797 -4.316 1 88.62 268 HIS B N 1
ATOM 5541 C CA . HIS B 1 268 ? -5.285 -25.781 -4.703 1 88.62 268 HIS B CA 1
ATOM 5542 C C . HIS B 1 268 ? -6.328 -26.359 -5.656 1 88.62 268 HIS B C 1
ATOM 5544 O O . HIS B 1 268 ? -6.051 -27.297 -6.402 1 88.62 268 HIS B O 1
ATOM 5550 N N . ASP B 1 269 ? -7.5 -25.766 -5.547 1 85.56 269 ASP B N 1
ATOM 5551 C CA . ASP B 1 269 ? -8.68 -26.062 -6.355 1 85.56 269 ASP B CA 1
ATOM 5552 C C . ASP B 1 269 ? -8.539 -25.5 -7.766 1 85.56 269 ASP B C 1
ATOM 5554 O O . ASP B 1 269 ? -8.398 -24.281 -7.938 1 85.56 269 ASP B O 1
ATOM 5558 N N . GLY B 1 270 ? -8.523 -26.391 -8.766 1 87.25 270 GLY B N 1
ATOM 5559 C CA . GLY B 1 270 ? -8.391 -25.969 -10.148 1 87.25 270 GLY B CA 1
ATOM 5560 C C . GLY B 1 270 ? -9.406 -24.906 -10.547 1 87.25 270 GLY B C 1
ATOM 5561 O O . GLY B 1 270 ? -9.18 -24.141 -11.484 1 87.25 270 GLY B O 1
ATOM 5562 N N . LEU B 1 271 ? -10.531 -24.844 -9.836 1 90 271 LEU B N 1
ATOM 5563 C CA . LEU B 1 271 ? -11.539 -23.844 -10.141 1 90 271 LEU B CA 1
ATOM 5564 C C . LEU B 1 271 ? -11.031 -22.438 -9.828 1 90 271 LEU B C 1
ATOM 5566 O O . LEU B 1 271 ? -11.477 -21.453 -10.438 1 90 271 LEU B O 1
ATOM 5570 N N . GLU B 1 272 ? -10.094 -22.359 -8.859 1 93.31 272 GLU B N 1
ATOM 5571 C CA . GLU B 1 272 ? -9.477 -21.062 -8.539 1 93.31 272 GLU B CA 1
ATOM 5572 C C . GLU B 1 272 ? -8.719 -20.516 -9.742 1 93.31 272 GLU B C 1
ATOM 5574 O O . GLU B 1 272 ? -8.648 -19.297 -9.922 1 93.31 272 GLU B O 1
ATOM 5579 N N . ASP B 1 273 ? -8.125 -21.391 -10.547 1 93.88 273 ASP B N 1
ATOM 5580 C CA . ASP B 1 273 ? -7.434 -20.953 -11.758 1 93.88 273 ASP B CA 1
ATOM 5581 C C . ASP B 1 273 ? -8.391 -20.25 -12.711 1 93.88 273 ASP B C 1
ATOM 5583 O O . ASP B 1 273 ? -8.047 -19.203 -13.281 1 93.88 273 ASP B O 1
ATOM 5587 N N . TYR B 1 274 ? -9.531 -20.844 -12.852 1 92.94 274 TYR B N 1
ATOM 5588 C CA . TYR B 1 274 ? -10.516 -20.281 -13.766 1 92.94 274 TYR B CA 1
ATOM 5589 C C . TYR B 1 274 ? -11.062 -18.953 -13.242 1 92.94 274 TYR B C 1
ATOM 5591 O O . TYR B 1 274 ? -11.281 -18.016 -14.008 1 92.94 274 TYR B O 1
ATOM 5599 N N . ILE B 1 275 ? -11.266 -18.891 -11.953 1 94.25 275 ILE B N 1
ATOM 5600 C CA . ILE B 1 275 ? -11.719 -17.641 -11.344 1 94.25 275 ILE B CA 1
ATOM 5601 C C . ILE B 1 275 ? -10.672 -16.547 -11.562 1 94.25 275 ILE B C 1
ATOM 5603 O O . ILE B 1 275 ? -11.016 -15.406 -11.867 1 94.25 275 ILE B O 1
ATOM 5607 N N . ASN B 1 276 ? -9.438 -16.906 -11.461 1 95.5 276 ASN B N 1
ATOM 5608 C CA . ASN B 1 276 ? -8.352 -15.977 -11.75 1 95.5 276 ASN B CA 1
ATOM 5609 C C . ASN B 1 276 ? -8.414 -15.477 -13.195 1 95.5 276 ASN B C 1
ATOM 5611 O O . ASN B 1 276 ? -8.328 -14.273 -13.445 1 95.5 276 ASN B O 1
ATOM 5615 N N . TYR B 1 277 ? -8.562 -16.438 -14.102 1 93.25 277 TYR B N 1
ATOM 5616 C CA . TYR B 1 277 ? -8.633 -16.062 -15.508 1 93.25 277 TYR B CA 1
ATOM 5617 C C . TYR B 1 277 ? -9.789 -15.109 -15.766 1 93.25 277 TYR B C 1
ATOM 5619 O O . TYR B 1 277 ? -9.625 -14.102 -16.469 1 93.25 277 TYR B O 1
ATOM 5627 N N . TYR B 1 278 ? -10.844 -15.422 -15.148 1 92.38 278 TYR B N 1
ATOM 5628 C CA . TYR B 1 278 ? -12.062 -14.648 -15.352 1 92.38 278 TYR B CA 1
ATOM 5629 C C . TYR B 1 278 ? -11.891 -13.227 -14.852 1 92.38 278 TYR B C 1
ATOM 5631 O O . TYR B 1 278 ? -12.383 -12.281 -15.469 1 92.38 278 TYR B O 1
ATOM 5639 N N . ASN B 1 279 ? -11.188 -13.055 -13.766 1 94.44 279 ASN B N 1
ATOM 5640 C CA . ASN B 1 279 ? -11.07 -11.75 -13.125 1 94.44 279 ASN B CA 1
ATOM 5641 C C . ASN B 1 279 ? -9.922 -10.93 -13.703 1 94.44 279 ASN B C 1
ATOM 5643 O O . ASN B 1 279 ? -9.766 -9.758 -13.383 1 94.44 279 ASN B O 1
ATOM 5647 N N . SER B 1 280 ? -9.117 -11.477 -14.531 1 94.31 280 SER B N 1
ATOM 5648 C CA . SER B 1 280 ? -7.906 -10.836 -15.039 1 94.31 280 SER B CA 1
ATOM 5649 C C . SER B 1 280 ? -8.234 -9.531 -15.758 1 94.31 280 SER B C 1
ATOM 5651 O O . SER B 1 280 ? -7.613 -8.5 -15.5 1 94.31 280 SER B O 1
ATOM 5653 N N . GLU B 1 281 ? -9.242 -9.57 -16.625 1 93.31 281 GLU B N 1
ATOM 5654 C CA . GLU B 1 281 ? -9.562 -8.398 -17.422 1 93.31 281 GLU B CA 1
ATOM 5655 C C . GLU B 1 281 ? -10 -7.23 -16.547 1 93.31 281 GLU B C 1
ATOM 5657 O O . GLU B 1 281 ? -9.531 -6.102 -16.719 1 93.31 281 GLU B O 1
ATOM 5662 N N . GLU B 1 282 ? -10.875 -7.547 -15.625 1 94.06 282 GLU B N 1
ATOM 5663 C CA . GLU B 1 282 ? -11.344 -6.5 -14.719 1 94.06 282 GLU B CA 1
ATOM 5664 C C . GLU B 1 282 ? -10.211 -5.977 -13.844 1 94.06 282 GLU B C 1
ATOM 5666 O O . GLU B 1 282 ? -10.086 -4.77 -13.641 1 94.06 282 GLU B O 1
ATOM 5671 N N . SER B 1 283 ? -9.406 -6.852 -13.305 1 96.88 283 SER B N 1
ATOM 5672 C CA . SER B 1 283 ? -8.289 -6.469 -12.438 1 96.88 283 SER B CA 1
ATOM 5673 C C . SER B 1 283 ? -7.312 -5.559 -13.172 1 96.88 283 SER B C 1
ATOM 5675 O O . SER B 1 283 ? -6.883 -4.535 -12.625 1 96.88 283 SER B O 1
ATOM 5677 N N . ILE B 1 284 ? -6.973 -5.898 -14.367 1 96.81 284 ILE B N 1
ATOM 5678 C CA . ILE B 1 284 ? -5.977 -5.172 -15.148 1 96.81 284 ILE B CA 1
ATOM 5679 C C . ILE B 1 284 ? -6.535 -3.809 -15.555 1 96.81 284 ILE B C 1
ATOM 5681 O O . ILE B 1 284 ? -5.871 -2.783 -15.391 1 96.81 284 ILE B O 1
ATOM 5685 N N . THR B 1 285 ? -7.762 -3.791 -16.016 1 95.19 285 THR B N 1
ATOM 5686 C CA . THR B 1 285 ? -8.375 -2.553 -16.484 1 95.19 285 THR B CA 1
ATOM 5687 C C . THR B 1 285 ? -8.539 -1.565 -15.328 1 95.19 285 THR B C 1
ATOM 5689 O O . THR B 1 285 ? -8.367 -0.358 -15.508 1 95.19 285 THR B O 1
ATOM 5692 N N . ALA B 1 286 ? -8.766 -2.076 -14.227 1 95.5 286 ALA B N 1
ATOM 5693 C CA . ALA B 1 286 ? -9.047 -1.239 -13.062 1 95.5 286 ALA B CA 1
ATOM 5694 C C . ALA B 1 286 ? -7.828 -0.41 -12.672 1 95.5 286 ALA B C 1
ATOM 5696 O O . ALA B 1 286 ? -7.965 0.692 -12.141 1 95.5 286 ALA B O 1
ATOM 5697 N N . THR B 1 287 ? -6.594 -0.889 -12.93 1 97.12 287 THR B N 1
ATOM 5698 C CA . THR B 1 287 ? -5.434 -0.192 -12.391 1 97.12 287 THR B CA 1
ATOM 5699 C C . THR B 1 287 ? -4.363 -0.005 -13.461 1 97.12 287 THR B C 1
ATOM 5701 O O . THR B 1 287 ? -3.201 0.257 -13.141 1 97.12 287 THR B O 1
ATOM 5704 N N . LYS B 1 288 ? -4.703 -0.153 -14.641 1 95.25 288 LYS B N 1
ATOM 5705 C CA . LYS B 1 288 ? -3.754 -0.049 -15.75 1 95.25 288 LYS B CA 1
ATOM 5706 C C . LYS B 1 288 ? -3.084 1.321 -15.773 1 95.25 288 LYS B C 1
ATOM 5708 O O . LYS B 1 288 ? -1.911 1.438 -16.141 1 95.25 288 LYS B O 1
ATOM 5713 N N . SER B 1 289 ? -3.779 2.373 -15.359 1 94.56 289 SER B N 1
ATOM 5714 C CA . SER B 1 289 ? -3.242 3.73 -15.359 1 94.56 289 SER B CA 1
ATOM 5715 C C . SER B 1 289 ? -2.047 3.854 -14.422 1 94.56 289 SER B C 1
ATOM 5717 O O . SER B 1 289 ? -1.231 4.766 -14.562 1 94.56 289 SER B O 1
ATOM 5719 N N . SER B 1 290 ? -1.932 2.957 -13.516 1 96.19 290 SER B N 1
ATOM 5720 C CA . SER B 1 290 ? -0.861 3.016 -12.523 1 96.19 290 SER B CA 1
ATOM 5721 C C . SER B 1 290 ? 0.488 2.676 -13.148 1 96.19 290 SER B C 1
ATOM 5723 O O . SER B 1 290 ? 1.535 2.928 -12.547 1 96.19 290 SER B O 1
ATOM 5725 N N . TYR B 1 291 ? 0.481 2.096 -14.383 1 97.12 291 TYR B N 1
ATOM 5726 C CA . TYR B 1 291 ? 1.737 1.757 -15.047 1 97.12 291 TYR B CA 1
ATOM 5727 C C . TYR B 1 291 ? 2.625 2.986 -15.188 1 97.12 291 TYR B C 1
ATOM 5729 O O . TYR B 1 291 ? 3.854 2.877 -15.18 1 97.12 291 TYR B O 1
ATOM 5737 N N . GLU B 1 292 ? 2.018 4.137 -15.203 1 95.25 292 GLU B N 1
ATOM 5738 C CA . GLU B 1 292 ? 2.738 5.395 -15.367 1 95.25 292 GLU B CA 1
ATOM 5739 C C . GLU B 1 292 ? 3.576 5.715 -14.133 1 95.25 292 GLU B C 1
ATOM 5741 O O . GLU B 1 292 ? 4.473 6.555 -14.188 1 95.25 292 GLU B O 1
ATOM 5746 N N . GLN B 1 293 ? 3.281 5.07 -13.094 1 96.56 293 GLN B N 1
ATOM 5747 C CA . GLN B 1 293 ? 3.938 5.371 -11.828 1 96.56 293 GLN B CA 1
ATOM 5748 C C . GLN B 1 293 ? 5.16 4.484 -11.617 1 96.56 293 GLN B C 1
ATOM 5750 O O . GLN B 1 293 ? 5.902 4.664 -10.648 1 96.56 293 GLN B O 1
ATOM 5755 N N . ILE B 1 294 ? 5.383 3.523 -12.508 1 97.69 294 ILE B N 1
ATOM 5756 C CA . ILE B 1 294 ? 6.496 2.596 -12.352 1 97.69 294 ILE B CA 1
ATOM 5757 C C . ILE B 1 294 ? 7.812 3.307 -12.664 1 97.69 294 ILE B C 1
ATOM 5759 O O . ILE B 1 294 ? 7.969 3.889 -13.742 1 97.69 294 ILE B O 1
ATOM 5763 N N . ARG B 1 295 ? 8.734 3.252 -11.656 1 94.56 295 ARG B N 1
ATOM 5764 C CA . ARG B 1 295 ? 10.023 3.918 -11.797 1 94.56 295 ARG B CA 1
ATOM 5765 C C . ARG B 1 295 ? 11.172 2.91 -11.734 1 94.56 295 ARG B C 1
ATOM 5767 O O . ARG B 1 295 ? 12.305 3.227 -12.102 1 94.56 295 ARG B O 1
ATOM 5774 N N . VAL B 1 296 ? 10.883 1.769 -11.32 1 96.44 296 VAL B N 1
ATOM 5775 C CA . VAL B 1 296 ? 11.883 0.717 -11.172 1 96.44 296 VAL B CA 1
ATOM 5776 C C . VAL B 1 296 ? 12.352 0.256 -12.547 1 96.44 296 VAL B C 1
ATOM 5778 O O . VAL B 1 296 ? 11.539 -0.013 -13.438 1 96.44 296 VAL B O 1
ATOM 5781 N N . PRO B 1 297 ? 13.703 0.204 -12.758 1 97.88 297 PRO B N 1
ATOM 5782 C CA . PRO B 1 297 ? 14.141 -0.43 -14.008 1 97.88 297 PRO B CA 1
ATOM 5783 C C . PRO B 1 297 ? 13.484 -1.79 -14.234 1 97.88 297 PRO B C 1
ATOM 5785 O O . PRO B 1 297 ? 13.539 -2.662 -13.367 1 97.88 297 PRO B O 1
ATOM 5788 N N . THR B 1 298 ? 12.836 -1.945 -15.414 1 98.62 298 THR B N 1
ATOM 5789 C CA . THR B 1 298 ? 12.023 -3.127 -15.672 1 98.62 298 THR B CA 1
ATOM 5790 C C . THR B 1 298 ? 12.367 -3.73 -17.031 1 98.62 298 THR B C 1
ATOM 5792 O O . THR B 1 298 ? 12.492 -3.01 -18.031 1 98.62 298 THR B O 1
ATOM 5795 N N . LYS B 1 299 ? 12.625 -5.008 -17.016 1 98.56 299 LYS B N 1
ATOM 5796 C CA . LYS B 1 299 ? 12.789 -5.777 -18.25 1 98.56 299 LYS B CA 1
ATOM 5797 C C . LYS B 1 299 ? 11.641 -6.754 -18.453 1 98.56 299 LYS B C 1
ATOM 5799 O O . LYS B 1 299 ? 11.242 -7.453 -17.516 1 98.56 299 LYS B O 1
ATOM 5804 N N . ILE B 1 300 ? 11.07 -6.754 -19.641 1 98.44 300 ILE B N 1
ATOM 5805 C CA . ILE B 1 300 ? 10.023 -7.707 -20 1 98.44 300 ILE B CA 1
ATOM 5806 C C . ILE B 1 300 ? 10.57 -8.695 -21.031 1 98.44 300 ILE B C 1
ATOM 5808 O O . ILE B 1 300 ? 11.078 -8.289 -22.078 1 98.44 300 ILE B O 1
ATOM 5812 N N . LEU B 1 301 ? 10.539 -9.93 -20.672 1 98.44 301 LEU B N 1
ATOM 5813 C CA . LEU B 1 301 ? 10.875 -11.008 -21.594 1 98.44 301 LEU B CA 1
ATOM 5814 C C . LEU B 1 301 ? 9.617 -11.664 -22.141 1 98.44 301 LEU B C 1
ATOM 5816 O O . LEU B 1 301 ? 8.758 -12.117 -21.391 1 98.44 301 LEU B O 1
ATOM 5820 N N . CYS B 1 302 ? 9.523 -11.742 -23.453 1 97.44 302 CYS B N 1
ATOM 5821 C CA . CYS B 1 302 ? 8.367 -12.352 -24.109 1 97.44 302 CYS B CA 1
ATOM 5822 C C . CYS B 1 302 ? 8.805 -13.477 -25.047 1 97.44 302 CYS B C 1
ATOM 5824 O O . CYS B 1 302 ? 9.828 -13.367 -25.719 1 97.44 302 CYS B O 1
ATOM 5826 N N . GLY B 1 303 ? 8.023 -14.531 -24.984 1 97 303 GLY B N 1
ATOM 5827 C CA . GLY B 1 303 ? 8.211 -15.555 -26 1 97 303 GLY B CA 1
ATOM 5828 C C . GLY B 1 303 ? 7.535 -15.219 -27.312 1 97 303 GLY B C 1
ATOM 5829 O O . GLY B 1 303 ? 6.355 -14.867 -27.344 1 97 303 GLY B O 1
ATOM 5830 N N . GLU B 1 304 ? 8.258 -15.391 -28.328 1 95.31 304 GLU B N 1
ATOM 5831 C CA . GLU B 1 304 ? 7.762 -15.055 -29.656 1 95.31 304 GLU B CA 1
ATOM 5832 C C . GLU B 1 304 ? 6.461 -15.789 -29.969 1 95.31 304 GLU B C 1
ATOM 5834 O O . GLU B 1 304 ? 5.578 -15.25 -30.641 1 95.31 304 GLU B O 1
ATOM 5839 N N . ASN B 1 305 ? 6.289 -16.938 -29.453 1 94.69 305 ASN B N 1
ATOM 5840 C CA . ASN B 1 305 ? 5.152 -17.781 -29.797 1 94.69 305 ASN B CA 1
ATOM 5841 C C . ASN B 1 305 ? 4.027 -17.641 -28.766 1 94.69 305 ASN B C 1
ATOM 5843 O O . ASN B 1 305 ? 3.074 -18.422 -28.781 1 94.69 305 ASN B O 1
ATOM 5847 N N . ASP B 1 306 ? 4.16 -16.734 -27.859 1 92.38 306 ASP B N 1
ATOM 5848 C CA . ASP B 1 306 ? 3.078 -16.375 -26.938 1 92.38 306 ASP B CA 1
ATOM 5849 C C . ASP B 1 306 ? 2.125 -15.375 -27.594 1 92.38 306 ASP B C 1
ATOM 5851 O O . ASP B 1 306 ? 2.562 -14.367 -28.156 1 92.38 306 ASP B O 1
ATOM 5855 N N . ALA B 1 307 ? 0.879 -15.656 -27.5 1 84.81 307 ALA B N 1
ATOM 5856 C CA . ALA B 1 307 ? -0.131 -14.805 -28.125 1 84.81 307 ALA B CA 1
ATOM 5857 C C . ALA B 1 307 ? -0.058 -13.383 -27.562 1 84.81 307 ALA B C 1
ATOM 5859 O O . ALA B 1 307 ? -0.372 -12.414 -28.266 1 84.81 307 ALA B O 1
ATOM 5860 N N . LEU B 1 308 ? 0.412 -13.242 -26.375 1 87.94 308 LEU B N 1
ATOM 5861 C CA . LEU B 1 308 ? 0.441 -11.938 -25.719 1 87.94 308 LEU B CA 1
ATOM 5862 C C . LEU B 1 308 ? 1.607 -11.102 -26.234 1 87.94 308 LEU B C 1
ATOM 5864 O O . LEU B 1 308 ? 1.634 -9.883 -26.031 1 87.94 308 LEU B O 1
ATOM 5868 N N . ALA B 1 309 ? 2.58 -11.766 -26.797 1 89.31 309 ALA B N 1
ATOM 5869 C CA . ALA B 1 309 ? 3.803 -11.078 -27.203 1 89.31 309 ALA B CA 1
ATOM 5870 C C . ALA B 1 309 ? 3.502 -9.953 -28.188 1 89.31 309 ALA B C 1
ATOM 5872 O O . ALA B 1 309 ? 4.039 -8.852 -28.062 1 89.31 309 ALA B O 1
ATOM 5873 N N . THR B 1 310 ? 2.633 -10.227 -29.094 1 88.56 310 THR B N 1
ATOM 5874 C CA . THR B 1 310 ? 2.27 -9.227 -30.094 1 88.56 310 THR B CA 1
ATOM 5875 C C . THR B 1 310 ? 1.584 -8.031 -29.438 1 88.56 310 THR B C 1
ATOM 5877 O O . THR B 1 310 ? 1.843 -6.883 -29.812 1 88.56 310 THR B O 1
ATOM 5880 N N . PHE B 1 311 ? 0.792 -8.328 -28.547 1 89.19 311 PHE B N 1
ATOM 5881 C CA . PHE B 1 311 ? 0.048 -7.262 -27.875 1 89.19 311 PHE B CA 1
ATOM 5882 C C . PHE B 1 311 ? 0.97 -6.426 -27 1 89.19 311 PHE B C 1
ATOM 5884 O O . PHE B 1 311 ? 0.868 -5.199 -26.969 1 89.19 311 PHE B O 1
ATOM 5891 N N . ILE B 1 312 ? 1.841 -7.07 -26.328 1 92.88 312 ILE B N 1
ATOM 5892 C CA . ILE B 1 312 ? 2.812 -6.379 -25.484 1 92.88 312 ILE B CA 1
ATOM 5893 C C . ILE B 1 312 ? 3.688 -5.473 -26.344 1 92.88 312 ILE B C 1
ATOM 5895 O O . ILE B 1 312 ? 3.908 -4.309 -26 1 92.88 312 ILE B O 1
ATOM 5899 N N . ASP B 1 313 ? 4.043 -6.023 -27.406 1 89.88 313 ASP B N 1
ATOM 5900 C CA . ASP B 1 313 ? 4.883 -5.25 -28.312 1 89.88 313 ASP B CA 1
ATOM 5901 C C . ASP B 1 313 ? 4.137 -4.031 -28.844 1 89.88 313 ASP B C 1
ATOM 5903 O O . ASP B 1 313 ? 4.73 -2.967 -29.031 1 89.88 313 ASP B O 1
ATOM 5907 N N . SER B 1 314 ? 2.932 -4.18 -29.078 1 90.25 314 SER B N 1
ATOM 5908 C CA . SER B 1 314 ? 2.135 -3.082 -29.609 1 90.25 314 SER B CA 1
ATOM 5909 C C . SER B 1 314 ? 1.987 -1.958 -28.594 1 90.25 314 SER B C 1
ATOM 5911 O O . SER B 1 314 ? 1.667 -0.824 -28.953 1 90.25 314 SER B O 1
ATOM 5913 N N . GLN B 1 315 ? 2.191 -2.234 -27.359 1 92.56 315 GLN B N 1
ATOM 5914 C CA . GLN B 1 315 ? 2.02 -1.237 -26.297 1 92.56 315 GLN B CA 1
ATOM 5915 C C . GLN B 1 315 ? 3.369 -0.728 -25.797 1 92.56 315 GLN B C 1
ATOM 5917 O O . GLN B 1 315 ? 3.432 0.045 -24.844 1 92.56 315 GLN B O 1
ATOM 5922 N N . LYS B 1 316 ? 4.438 -1.067 -26.453 1 92.81 316 LYS B N 1
ATOM 5923 C CA . LYS B 1 316 ? 5.797 -0.809 -25.984 1 92.81 316 LYS B CA 1
ATOM 5924 C C . LYS B 1 316 ? 6.062 0.689 -25.859 1 92.81 316 LYS B C 1
ATOM 5926 O O . LYS B 1 316 ? 6.762 1.129 -24.953 1 92.81 316 LYS B O 1
ATOM 5931 N N . ASP B 1 317 ? 5.527 1.52 -26.688 1 92.94 317 ASP B N 1
ATOM 5932 C CA . ASP B 1 317 ? 5.82 2.949 -26.703 1 92.94 317 ASP B CA 1
ATOM 5933 C C . ASP B 1 317 ? 4.75 3.738 -25.953 1 92.94 317 ASP B C 1
ATOM 5935 O O . ASP B 1 317 ? 4.824 4.965 -25.859 1 92.94 317 ASP B O 1
ATOM 5939 N N . GLN B 1 318 ? 3.799 3.004 -25.406 1 92.75 318 GLN B N 1
ATOM 5940 C CA . GLN B 1 318 ? 2.697 3.658 -24.703 1 92.75 318 GLN B CA 1
ATOM 5941 C C . GLN B 1 318 ? 2.615 3.199 -23.25 1 92.75 318 GLN B C 1
ATOM 5943 O O . GLN B 1 318 ? 3.459 3.564 -22.438 1 92.75 318 GLN B O 1
ATOM 5948 N N . GLU B 1 319 ? 1.786 2.275 -23.062 1 91.06 319 GLU B N 1
ATOM 5949 C CA . GLU B 1 319 ? 1.483 1.852 -21.688 1 91.06 319 GLU B CA 1
ATOM 5950 C C . GLU B 1 319 ? 2.693 1.188 -21.047 1 91.06 319 GLU B C 1
ATOM 5952 O O . GLU B 1 319 ? 2.809 1.164 -19.812 1 91.06 319 GLU B O 1
ATOM 5957 N N . LEU B 1 320 ? 3.58 0.675 -21.844 1 96.25 320 LEU B N 1
ATOM 5958 C CA . LEU B 1 320 ? 4.695 -0.089 -21.297 1 96.25 320 LEU B CA 1
ATOM 5959 C C . LEU B 1 320 ? 6.023 0.598 -21.594 1 96.25 320 LEU B C 1
ATOM 5961 O O . LEU B 1 320 ? 7.07 -0.052 -21.625 1 96.25 320 LEU B O 1
ATOM 5965 N N . SER B 1 321 ? 6.027 1.906 -21.781 1 95.06 321 SER B N 1
ATOM 5966 C CA . SER B 1 321 ? 7.211 2.664 -22.172 1 95.06 321 SER B CA 1
ATOM 5967 C C . SER B 1 321 ? 8.266 2.656 -21.062 1 95.06 321 SER B C 1
ATOM 5969 O O . SER B 1 321 ? 9.43 2.963 -21.312 1 95.06 321 SER B O 1
ATOM 5971 N N . PHE B 1 322 ? 7.852 2.248 -19.875 1 95.06 322 PHE B N 1
ATOM 5972 C CA . PHE B 1 322 ? 8.766 2.24 -18.75 1 95.06 322 PHE B CA 1
ATOM 5973 C C . PHE B 1 322 ? 9.695 1.031 -18.797 1 95.06 322 PHE B C 1
ATOM 5975 O O . PHE B 1 322 ? 10.695 0.973 -18.094 1 95.06 322 PHE B O 1
ATOM 5982 N N . ALA B 1 323 ? 9.461 0.061 -19.688 1 97.5 323 ALA B N 1
ATOM 5983 C CA . ALA B 1 323 ? 10.148 -1.227 -19.625 1 97.5 323 ALA B CA 1
ATOM 5984 C C . ALA B 1 323 ? 10.969 -1.474 -20.891 1 97.5 323 ALA B C 1
ATOM 5986 O O . ALA B 1 323 ? 10.625 -0.975 -21.969 1 97.5 323 ALA B O 1
ATOM 5987 N N . GLU B 1 324 ? 12.07 -2.174 -20.719 1 97.12 324 GLU B N 1
ATOM 5988 C CA . GLU B 1 324 ? 12.781 -2.775 -21.844 1 97.12 324 GLU B CA 1
ATOM 5989 C C . GLU B 1 324 ? 12.156 -4.109 -22.234 1 97.12 324 GLU B C 1
ATOM 5991 O O . GLU B 1 324 ? 12.102 -5.039 -21.422 1 97.12 324 GLU B O 1
ATOM 5996 N N . ILE B 1 325 ? 11.734 -4.211 -23.516 1 97.5 325 ILE B N 1
ATOM 5997 C CA . ILE B 1 325 ? 11.039 -5.414 -23.953 1 97.5 325 ILE B CA 1
ATOM 5998 C C . ILE B 1 325 ? 11.938 -6.227 -24.875 1 97.5 325 ILE B C 1
ATOM 6000 O O . ILE B 1 325 ? 12.508 -5.688 -25.828 1 97.5 325 ILE B O 1
ATOM 6004 N N . GLN B 1 326 ? 12.141 -7.453 -24.547 1 97.19 326 GLN B N 1
ATOM 6005 C CA . GLN B 1 326 ? 12.906 -8.383 -25.359 1 97.19 326 GLN B CA 1
ATOM 6006 C C . GLN B 1 326 ? 12.062 -9.594 -25.766 1 97.19 326 GLN B C 1
ATOM 6008 O O . GLN B 1 326 ? 11.539 -10.305 -24.906 1 97.19 326 GLN B O 1
ATOM 6013 N N . VAL B 1 327 ? 11.938 -9.867 -27.047 1 96.62 327 VAL B N 1
ATOM 6014 C CA . VAL B 1 327 ? 11.203 -11.016 -27.562 1 96.62 327 VAL B CA 1
ATOM 6015 C C . VAL B 1 327 ? 12.18 -12.156 -27.859 1 96.62 327 VAL B C 1
ATOM 6017 O O . VAL B 1 327 ? 13.164 -11.969 -28.578 1 96.62 327 VAL B O 1
ATOM 6020 N N . LEU B 1 328 ? 11.93 -13.266 -27.312 1 97.38 328 LEU B N 1
ATOM 6021 C CA . LEU B 1 328 ? 12.812 -14.422 -27.469 1 97.38 328 LEU B CA 1
ATOM 6022 C C . LEU B 1 328 ? 12.273 -15.359 -28.547 1 97.38 328 LEU B C 1
ATOM 6024 O O . LEU B 1 328 ? 11.172 -15.898 -28.406 1 97.38 328 LEU B O 1
ATOM 6028 N N . GLU B 1 329 ? 13.102 -15.664 -29.5 1 96.38 329 GLU B N 1
ATOM 6029 C CA . GLU B 1 329 ? 12.719 -16.5 -30.641 1 96.38 329 GLU B CA 1
ATOM 6030 C C . GLU B 1 329 ? 12.445 -17.938 -30.203 1 96.38 329 GLU B C 1
ATOM 6032 O O . GLU B 1 329 ? 13.219 -18.516 -29.438 1 96.38 329 GLU B O 1
ATOM 6037 N N . GLY B 1 330 ? 11.289 -18.438 -30.656 1 95.81 330 GLY B N 1
ATOM 6038 C CA . GLY B 1 330 ? 10.961 -19.844 -30.484 1 95.81 330 GLY B CA 1
ATOM 6039 C C . GLY B 1 330 ? 10.414 -20.156 -29.094 1 95.81 330 GLY B C 1
ATOM 6040 O O . GLY B 1 330 ? 10.07 -21.312 -28.812 1 95.81 330 GLY B O 1
ATOM 6041 N N . LYS B 1 331 ? 10.391 -19.188 -28.266 1 96.5 331 LYS B N 1
ATOM 6042 C CA . LYS B 1 331 ? 9.953 -19.453 -26.891 1 96.5 331 LYS B CA 1
ATOM 6043 C C . LYS B 1 331 ? 8.453 -19.219 -26.75 1 96.5 331 LYS B C 1
ATOM 6045 O O . LYS B 1 331 ? 7.852 -18.484 -27.547 1 96.5 331 LYS B O 1
ATOM 6050 N N . TYR B 1 332 ? 7.871 -19.922 -25.812 1 95.44 332 TYR B N 1
ATOM 6051 C CA . TYR B 1 332 ? 6.438 -19.859 -25.547 1 95.44 332 TYR B CA 1
ATOM 6052 C C . TYR B 1 332 ? 6.16 -19.25 -24.188 1 95.44 332 TYR B C 1
ATOM 6054 O O . TYR B 1 332 ? 7.055 -18.672 -23.562 1 95.44 332 TYR B O 1
ATOM 6062 N N . HIS B 1 333 ? 4.906 -19.219 -23.766 1 95.75 333 HIS B N 1
ATOM 6063 C CA . HIS B 1 333 ? 4.434 -18.531 -22.562 1 95.75 333 HIS B CA 1
ATOM 6064 C C . HIS B 1 333 ? 5.164 -19.031 -21.328 1 95.75 333 HIS B C 1
ATOM 6066 O O . HIS B 1 333 ? 5.469 -18.234 -20.422 1 95.75 333 HIS B O 1
ATOM 6072 N N . ASN B 1 334 ? 5.48 -20.266 -21.234 1 97.06 334 ASN B N 1
ATOM 6073 C CA . ASN B 1 334 ? 6.047 -20.859 -20.016 1 97.06 334 ASN B CA 1
ATOM 6074 C C . ASN B 1 334 ? 7.559 -21.047 -20.141 1 97.06 334 ASN B C 1
ATOM 6076 O O . ASN B 1 334 ? 8.117 -22 -19.594 1 97.06 334 ASN B O 1
ATOM 6080 N N . MET B 1 335 ? 8.203 -20.156 -20.797 1 97.44 335 MET B N 1
ATOM 6081 C CA . MET B 1 335 ? 9.625 -20.281 -21.109 1 97.44 335 MET B CA 1
ATOM 6082 C C . MET B 1 335 ? 10.453 -20.312 -19.828 1 97.44 335 MET B C 1
ATOM 6084 O O . MET B 1 335 ? 11.555 -20.875 -19.797 1 97.44 335 MET B O 1
ATOM 6088 N N . HIS B 1 336 ? 9.984 -19.75 -18.703 1 97.44 336 HIS B N 1
ATOM 6089 C CA . HIS B 1 336 ? 10.719 -19.766 -17.438 1 97.44 336 HIS B CA 1
ATOM 6090 C C . HIS B 1 336 ? 10.867 -21.172 -16.906 1 97.44 336 HIS B C 1
ATOM 6092 O O . HIS B 1 336 ? 11.805 -21.469 -16.156 1 97.44 336 HIS B O 1
ATOM 6098 N N . ALA B 1 337 ? 9.945 -22.078 -17.266 1 97.75 337 ALA B N 1
ATOM 6099 C CA . ALA B 1 337 ? 9.969 -23.453 -16.781 1 97.75 337 ALA B CA 1
ATOM 6100 C C . ALA B 1 337 ? 10.469 -24.406 -17.875 1 97.75 337 ALA B C 1
ATOM 6102 O O . ALA B 1 337 ? 10.992 -25.469 -17.562 1 97.75 337 ALA B O 1
ATOM 6103 N N . GLU B 1 338 ? 10.305 -24.031 -19.125 1 97.25 338 GLU B N 1
ATOM 6104 C CA . GLU B 1 338 ? 10.734 -24.859 -20.25 1 97.25 338 GLU B CA 1
ATOM 6105 C C . GLU B 1 338 ? 12.219 -24.688 -20.531 1 97.25 338 GLU B C 1
ATOM 6107 O O . GLU B 1 338 ? 12.898 -25.656 -20.906 1 97.25 338 GLU B O 1
ATOM 6112 N N . SER B 1 339 ? 12.672 -23.5 -20.406 1 97.38 339 SER B N 1
ATOM 6113 C CA . SER B 1 339 ? 14.07 -23.125 -20.609 1 97.38 339 SER B CA 1
ATOM 6114 C C . SER B 1 339 ? 14.602 -22.312 -19.422 1 97.38 339 SER B C 1
ATOM 6116 O O . SER B 1 339 ? 15.102 -21.203 -19.609 1 97.38 339 SER B O 1
ATOM 6118 N N . PRO B 1 340 ? 14.609 -22.953 -18.266 1 97.75 340 PRO B N 1
ATOM 6119 C CA . PRO B 1 340 ? 14.914 -22.188 -17.047 1 97.75 340 PRO B CA 1
ATOM 6120 C C . PRO B 1 340 ? 16.328 -21.625 -17.062 1 97.75 340 PRO B C 1
ATOM 6122 O O . PRO B 1 340 ? 16.562 -20.5 -16.594 1 97.75 340 PRO B O 1
ATOM 6125 N N . ASP B 1 341 ? 17.312 -22.375 -17.609 1 97.12 341 ASP B N 1
ATOM 6126 C CA . ASP B 1 341 ? 18.688 -21.906 -17.609 1 97.12 341 ASP B CA 1
ATOM 6127 C C . ASP B 1 341 ? 18.844 -20.641 -18.469 1 97.12 341 ASP B C 1
ATOM 6129 O O . ASP B 1 341 ? 19.469 -19.672 -18.047 1 97.12 341 ASP B O 1
ATOM 6133 N N . LEU B 1 342 ? 18.266 -20.672 -19.625 1 97.62 342 LEU B N 1
ATOM 6134 C CA . LEU B 1 342 ? 18.328 -19.516 -20.516 1 97.62 342 LEU B CA 1
ATOM 6135 C C . LEU B 1 342 ? 17.672 -18.312 -19.891 1 97.62 342 LEU B C 1
ATOM 6137 O O . LEU B 1 342 ? 18.25 -17.219 -19.859 1 97.62 342 LEU B O 1
ATOM 6141 N N . ILE B 1 343 ? 16.484 -18.469 -19.406 1 98 343 ILE B N 1
ATOM 6142 C CA . ILE B 1 343 ? 15.711 -17.359 -18.859 1 98 343 ILE B CA 1
ATOM 6143 C C . ILE B 1 343 ? 16.422 -16.781 -17.641 1 98 343 ILE B C 1
ATOM 6145 O O . ILE B 1 343 ? 16.516 -15.562 -17.484 1 98 343 ILE B O 1
ATOM 6149 N N . MET B 1 344 ? 16.953 -17.672 -16.766 1 96.81 344 MET B N 1
ATOM 6150 C CA . MET B 1 344 ? 17.625 -17.188 -15.57 1 96.81 344 MET B CA 1
ATOM 6151 C C . MET B 1 344 ? 18.922 -16.453 -15.93 1 96.81 344 MET B C 1
ATOM 6153 O O . MET B 1 344 ? 19.328 -15.523 -15.227 1 96.81 344 MET B O 1
ATOM 6157 N N . SER B 1 345 ? 19.547 -16.922 -17 1 97.25 345 SER B N 1
ATOM 6158 C CA . SER B 1 345 ? 20.719 -16.203 -17.469 1 97.25 345 SER B CA 1
ATOM 6159 C C . SER B 1 345 ? 20.359 -14.773 -17.875 1 97.25 345 SER B C 1
ATOM 6161 O O . SER B 1 345 ? 21.078 -13.828 -17.531 1 97.25 345 SER B O 1
ATOM 6163 N N . LEU B 1 346 ? 19.266 -14.594 -18.578 1 97.81 346 LEU B N 1
ATOM 6164 C CA . LEU B 1 346 ? 18.812 -13.273 -19 1 97.81 346 LEU B CA 1
ATOM 6165 C C . LEU B 1 346 ? 18.391 -12.43 -17.797 1 97.81 346 LEU B C 1
ATOM 6167 O O . LEU B 1 346 ? 18.672 -11.234 -17.734 1 97.81 346 LEU B O 1
ATOM 6171 N N . VAL B 1 347 ? 17.719 -13.07 -16.859 1 97.69 347 VAL B N 1
ATOM 6172 C CA . VAL B 1 347 ? 17.344 -12.406 -15.609 1 97.69 347 VAL B CA 1
ATOM 6173 C C . VAL B 1 347 ? 18.594 -11.883 -14.898 1 97.69 347 VAL B C 1
ATOM 6175 O O . VAL B 1 347 ? 18.656 -10.711 -14.539 1 97.69 347 VAL B O 1
ATOM 6178 N N . ASN B 1 348 ? 19.516 -12.766 -14.742 1 97.12 348 ASN B N 1
ATOM 6179 C CA . ASN B 1 348 ? 20.75 -12.414 -14.023 1 97.12 348 ASN B CA 1
ATOM 6180 C C . ASN B 1 348 ? 21.5 -11.289 -14.727 1 97.12 348 ASN B C 1
ATOM 6182 O O . ASN B 1 348 ? 22.031 -10.398 -14.07 1 97.12 348 ASN B O 1
ATOM 6186 N N . ASP B 1 349 ? 21.578 -11.352 -16.031 1 97.38 349 ASP B N 1
ATOM 6187 C CA . ASP B 1 349 ? 22.25 -10.305 -16.781 1 97.38 349 ASP B CA 1
ATOM 6188 C C . ASP B 1 349 ? 21.656 -8.93 -16.484 1 97.38 349 ASP B C 1
ATOM 6190 O O . ASP B 1 349 ? 22.391 -7.953 -16.297 1 97.38 349 ASP B O 1
ATOM 6194 N N . PHE B 1 350 ? 20.406 -8.844 -16.516 1 98.25 350 PHE B N 1
ATOM 6195 C CA . PHE B 1 350 ? 19.734 -7.574 -16.266 1 98.25 350 PHE B CA 1
ATOM 6196 C C . PHE B 1 350 ? 19.938 -7.129 -14.82 1 98.25 350 PHE B C 1
ATOM 6198 O O . PHE B 1 350 ? 20.141 -5.941 -14.547 1 98.25 350 PHE B O 1
ATOM 6205 N N . VAL B 1 351 ? 19.891 -8.07 -13.867 1 97.38 351 VAL B N 1
ATOM 6206 C CA . VAL B 1 351 ? 20.109 -7.762 -12.453 1 97.38 351 VAL B CA 1
ATOM 6207 C C . VAL B 1 351 ? 21.5 -7.172 -12.266 1 97.38 351 VAL B C 1
ATOM 6209 O O . VAL B 1 351 ? 21.672 -6.156 -11.586 1 97.38 351 VAL B O 1
ATOM 6212 N N . VAL B 1 352 ? 22.484 -7.816 -12.867 1 96.38 352 VAL B N 1
ATOM 6213 C CA . VAL B 1 352 ? 23.875 -7.363 -12.75 1 96.38 352 VAL B CA 1
ATOM 6214 C C . VAL B 1 352 ? 24 -5.957 -13.336 1 96.38 352 VAL B C 1
ATOM 6216 O O . VAL B 1 352 ? 24.672 -5.098 -12.758 1 96.38 352 VAL B O 1
ATOM 6219 N N . THR B 1 353 ? 23.359 -5.762 -14.453 1 97 353 THR B N 1
ATOM 6220 C CA . THR B 1 353 ? 23.375 -4.441 -15.07 1 97 353 THR B CA 1
ATOM 6221 C C . THR B 1 353 ? 22.781 -3.396 -14.141 1 97 353 THR B C 1
ATOM 6223 O O . THR B 1 353 ? 23.375 -2.334 -13.93 1 97 353 THR B O 1
ATOM 6226 N N . CYS B 1 354 ? 21.609 -3.688 -13.57 1 96.69 354 CYS B N 1
ATOM 6227 C CA . CYS B 1 354 ? 20.953 -2.754 -12.664 1 96.69 354 CYS B CA 1
ATOM 6228 C C . CYS B 1 354 ? 21.781 -2.531 -11.406 1 96.69 354 CYS B C 1
ATOM 6230 O O . CYS B 1 354 ? 21.844 -1.412 -10.891 1 96.69 354 CYS B O 1
ATOM 6232 N N . TYR B 1 355 ? 22.344 -3.592 -10.93 1 94.88 355 TYR B N 1
ATOM 6233 C CA . TYR B 1 355 ? 23.188 -3.535 -9.734 1 94.88 355 TYR B CA 1
ATOM 6234 C C . TYR B 1 355 ? 24.344 -2.557 -9.922 1 94.88 355 TYR B C 1
ATOM 6236 O O . TYR B 1 355 ? 24.688 -1.815 -9 1 94.88 355 TYR B O 1
ATOM 6244 N N . LYS B 1 356 ? 24.906 -2.52 -11.047 1 92.44 356 LYS B N 1
ATOM 6245 C CA . LYS B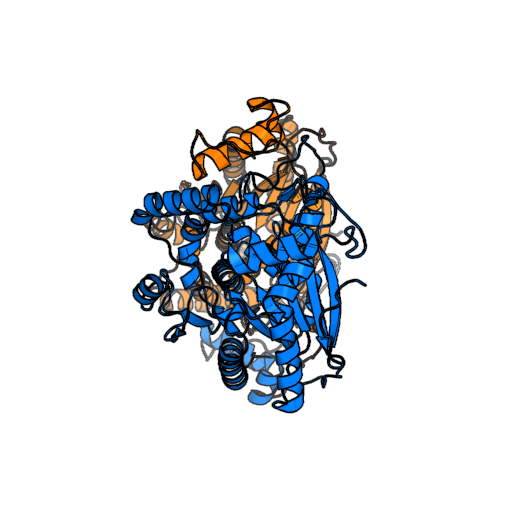 1 356 ? 26.062 -1.675 -11.344 1 92.44 356 LYS B CA 1
ATOM 6246 C C . LYS B 1 356 ? 25.625 -0.254 -11.695 1 92.44 356 LYS B C 1
ATOM 6248 O O . LYS B 1 356 ? 26.266 0.715 -11.289 1 92.44 356 LYS B O 1
ATOM 6253 N N . GLU B 1 357 ? 24.531 -0.117 -12.297 1 91.94 357 GLU B N 1
ATOM 6254 C CA . GLU B 1 357 ? 24.172 1.162 -12.906 1 91.94 357 GLU B CA 1
ATOM 6255 C C . GLU B 1 357 ? 23.188 1.934 -12.039 1 91.94 357 GLU B C 1
ATOM 6257 O O . GLU B 1 357 ? 23.062 3.154 -12.164 1 91.94 357 GLU B O 1
ATOM 6262 N N . HIS B 1 358 ? 22.484 1.283 -11.242 1 84.5 358 HIS B N 1
ATOM 6263 C CA . HIS B 1 358 ? 21.406 1.923 -10.477 1 84.5 358 HIS B CA 1
ATOM 6264 C C . HIS B 1 358 ? 21.516 1.59 -8.992 1 84.5 358 HIS B C 1
ATOM 6266 O O . HIS B 1 358 ? 20.578 1.041 -8.406 1 84.5 358 HIS B O 1
ATOM 6272 N N . PRO B 1 359 ? 22.594 2.07 -8.445 1 77.5 359 PRO B N 1
ATOM 6273 C CA . PRO B 1 359 ? 22.703 1.783 -7.012 1 77.5 359 PRO B CA 1
ATOM 6274 C C . PRO B 1 359 ? 21.703 2.58 -6.172 1 77.5 359 PRO B C 1
ATOM 6276 O O . PRO B 1 359 ? 21.25 3.646 -6.598 1 77.5 359 PRO B O 1
ATOM 6279 N N . LYS B 1 360 ? 21.344 2.016 -5.062 1 81.88 360 LYS B N 1
ATOM 6280 C CA . LYS B 1 360 ? 20.5 2.734 -4.117 1 81.88 360 LYS B CA 1
ATOM 6281 C C . LYS B 1 360 ? 21.219 3.947 -3.541 1 81.88 360 LYS B C 1
ATOM 6283 O O . LYS B 1 360 ? 22.406 3.873 -3.219 1 81.88 360 LYS B O 1
ATOM 6288 N N . ILE B 1 361 ? 20.5 5.055 -3.463 1 83.12 361 ILE B N 1
ATOM 6289 C CA . ILE B 1 361 ? 21.078 6.25 -2.842 1 83.12 361 ILE B CA 1
ATOM 6290 C C . ILE B 1 361 ? 20.906 6.176 -1.327 1 83.12 361 ILE B C 1
ATOM 6292 O O . ILE B 1 361 ? 19.781 6.109 -0.826 1 83.12 361 ILE B O 1
ATOM 6296 N N . THR B 1 362 ? 22.047 6.117 -0.624 1 87.25 362 THR B N 1
ATOM 6297 C CA . THR B 1 362 ? 22.031 6.031 0.833 1 87.25 362 THR B CA 1
ATOM 6298 C C . THR B 1 362 ? 22.797 7.211 1.443 1 87.25 362 THR B C 1
ATOM 6300 O O . THR B 1 362 ? 23.406 8 0.725 1 87.25 362 THR B O 1
ATOM 6303 N N . ASP B 1 363 ? 22.703 7.352 2.738 1 93.56 363 ASP B N 1
ATOM 6304 C CA . ASP B 1 363 ? 23.453 8.391 3.449 1 93.56 363 ASP B CA 1
ATOM 6305 C C . ASP B 1 363 ? 24.953 8.266 3.186 1 93.56 363 ASP B C 1
ATOM 6307 O O . ASP B 1 363 ? 25.672 9.258 3.201 1 93.56 363 ASP B O 1
ATOM 6311 N N . PHE B 1 364 ? 25.391 7.039 2.91 1 90.94 364 PHE B N 1
ATOM 6312 C CA . PHE B 1 364 ? 26.812 6.832 2.637 1 90.94 364 PHE B CA 1
ATOM 6313 C C . PHE B 1 364 ? 27.219 7.516 1.338 1 90.94 364 PHE B C 1
ATOM 6315 O O . PHE B 1 364 ? 28.328 8.047 1.23 1 90.94 364 PHE B O 1
ATOM 6322 N N . GLU B 1 365 ? 26.312 7.414 0.401 1 90.19 365 GLU B N 1
ATOM 6323 C CA . GLU B 1 365 ? 26.594 8.094 -0.862 1 90.19 365 GLU B CA 1
ATOM 6324 C C . GLU B 1 365 ? 26.609 9.609 -0.679 1 90.19 365 GLU B C 1
ATOM 6326 O O . GLU B 1 365 ? 27.422 10.305 -1.284 1 90.19 365 GLU B O 1
ATOM 6331 N N . TYR B 1 366 ? 25.688 10.109 0.156 1 94.5 366 TYR B N 1
ATOM 6332 C CA . TYR B 1 366 ? 25.703 11.531 0.471 1 94.5 366 TYR B CA 1
ATOM 6333 C C . TYR B 1 366 ? 26.984 11.93 1.183 1 94.5 366 TYR B C 1
ATOM 6335 O O . TYR B 1 366 ? 27.578 12.961 0.867 1 94.5 366 TYR B O 1
ATOM 6343 N N . TYR B 1 367 ? 27.375 11.109 2.09 1 95.88 367 TYR B N 1
ATOM 6344 C CA . TYR B 1 367 ? 28.578 11.367 2.865 1 95.88 367 TYR B CA 1
ATOM 6345 C C . TYR B 1 367 ? 29.812 11.406 1.963 1 95.88 367 TYR B C 1
ATOM 6347 O O . TYR B 1 367 ? 30.672 12.273 2.123 1 95.88 367 TYR B O 1
ATOM 6355 N N . LYS B 1 368 ? 29.938 10.492 1.089 1 93.88 368 LYS B N 1
ATOM 6356 C CA . LYS B 1 368 ? 31.031 10.43 0.14 1 93.88 368 LYS B CA 1
ATOM 6357 C C . LYS B 1 368 ? 31.109 11.703 -0.706 1 93.88 368 LYS B C 1
ATOM 6359 O O . LYS B 1 368 ? 32.188 12.227 -0.959 1 93.88 368 LYS B O 1
ATOM 6364 N N . LYS B 1 369 ? 30.047 12.156 -1.058 1 94.31 369 LYS B N 1
ATOM 6365 C CA . LYS B 1 369 ? 29.969 13.273 -2 1 94.31 369 LYS B CA 1
ATOM 6366 C C . LYS B 1 369 ? 30.125 14.609 -1.286 1 94.31 369 LYS B C 1
ATOM 6368 O O . LYS B 1 369 ? 30.734 15.539 -1.821 1 94.31 369 LYS B O 1
ATOM 6373 N N . TYR B 1 370 ? 29.5 14.758 -0.089 1 96.38 370 TYR B N 1
ATOM 6374 C CA . TYR B 1 370 ? 29.375 16.078 0.5 1 96.38 370 TYR B CA 1
ATOM 6375 C C . TYR B 1 370 ? 30.141 16.172 1.814 1 96.38 370 TYR B C 1
ATOM 6377 O O . TYR B 1 370 ? 30.234 17.25 2.41 1 96.38 370 TYR B O 1
ATOM 6385 N N . GLY B 1 371 ? 30.672 15.047 2.326 1 96.56 371 GLY B N 1
ATOM 6386 C CA . GLY B 1 371 ? 31.438 15.055 3.57 1 96.56 371 GLY B CA 1
ATOM 6387 C C . GLY B 1 371 ? 30.547 14.945 4.801 1 96.56 371 GLY B C 1
ATOM 6388 O O . GLY B 1 371 ? 29.391 14.547 4.703 1 96.56 371 GLY B O 1
ATOM 6389 N N . SER B 1 372 ? 31.047 15.258 5.988 1 96.06 372 SER B N 1
ATOM 6390 C CA . SER B 1 372 ? 30.406 15 7.273 1 96.06 372 SER B CA 1
ATOM 6391 C C . SER B 1 372 ? 29.203 15.906 7.48 1 96.06 372 SER B C 1
ATOM 6393 O O . SER B 1 372 ? 28.312 15.594 8.273 1 96.06 372 SER B O 1
ATOM 6395 N N . ASP B 1 373 ? 29.109 16.953 6.691 1 95.75 373 ASP B N 1
ATOM 6396 C CA . ASP B 1 373 ? 28.016 17.891 6.859 1 95.75 373 ASP B CA 1
ATOM 6397 C C . ASP B 1 373 ? 26.953 17.703 5.77 1 95.75 373 ASP B C 1
ATOM 6399 O O . ASP B 1 373 ? 26.219 18.641 5.43 1 95.75 373 ASP B O 1
ATOM 6403 N N . TYR B 1 374 ? 26.922 16.469 5.215 1 96.69 374 TYR B N 1
ATOM 6404 C CA . TYR B 1 374 ? 26.078 16.219 4.051 1 96.69 374 TYR B CA 1
ATOM 6405 C C . TYR B 1 374 ? 24.609 16.547 4.352 1 96.69 374 TYR B C 1
ATOM 6407 O O . TYR B 1 374 ? 23.906 17.078 3.502 1 96.69 374 TYR B O 1
ATOM 6415 N N . LYS B 1 375 ? 24.125 16.203 5.527 1 95.94 375 LYS B N 1
ATOM 6416 C CA . LYS B 1 375 ? 22.719 16.484 5.859 1 95.94 375 LYS B CA 1
ATOM 6417 C C . LYS B 1 375 ? 22.422 17.969 5.773 1 95.94 375 LYS B C 1
ATOM 6419 O O . LYS B 1 375 ? 21.453 18.375 5.125 1 95.94 375 LYS B O 1
ATOM 6424 N N . SER B 1 376 ? 23.25 18.797 6.398 1 94.12 376 SER B N 1
ATOM 6425 C CA . SER B 1 376 ? 23.078 20.25 6.395 1 94.12 376 SER B CA 1
ATOM 6426 C C . SER B 1 376 ? 23.188 20.812 4.98 1 94.12 376 SER B C 1
ATOM 6428 O O . SER B 1 376 ? 22.406 21.672 4.59 1 94.12 376 SER B O 1
ATOM 6430 N N . ILE B 1 377 ? 24.094 20.328 4.246 1 95.06 377 ILE B N 1
ATOM 6431 C CA . ILE B 1 377 ? 24.344 20.797 2.889 1 95.06 377 ILE B CA 1
ATOM 6432 C C . ILE B 1 377 ? 23.125 20.5 2.016 1 95.06 377 ILE B C 1
ATOM 6434 O O . ILE B 1 377 ? 22.625 21.375 1.302 1 95.06 377 ILE B O 1
ATOM 6438 N N . LEU B 1 378 ? 22.641 19.281 2.102 1 95.06 378 LEU B N 1
ATOM 6439 C CA . LEU B 1 378 ? 21.516 18.859 1.284 1 95.06 378 LEU B CA 1
ATOM 6440 C C . LEU B 1 378 ? 20.266 19.672 1.633 1 95.06 378 LEU B C 1
ATOM 6442 O O . LEU B 1 378 ? 19.547 20.109 0.741 1 95.06 378 LEU B O 1
ATOM 6446 N N . ARG B 1 379 ? 20.016 19.844 2.891 1 93.62 379 ARG B N 1
ATOM 6447 C CA . ARG B 1 379 ? 18.844 20.609 3.328 1 93.62 379 ARG B CA 1
ATOM 6448 C C . ARG B 1 379 ? 18.953 22.062 2.904 1 93.62 379 ARG B C 1
ATOM 6450 O O . ARG B 1 379 ? 17.984 22.641 2.398 1 93.62 379 ARG B O 1
ATOM 6457 N N . LYS B 1 380 ? 20.109 22.656 3.072 1 93.25 380 LYS B N 1
ATOM 6458 C CA . LYS B 1 380 ? 20.328 24.047 2.682 1 93.25 380 LYS B CA 1
ATOM 6459 C C . LYS B 1 380 ? 20.141 24.234 1.179 1 93.25 380 LYS B C 1
ATOM 6461 O O . LYS B 1 380 ? 19.547 25.219 0.736 1 93.25 380 LYS B O 1
ATOM 6466 N N . LYS B 1 381 ? 20.688 23.328 0.442 1 93.94 381 LYS B N 1
ATOM 6467 C CA . LYS B 1 381 ? 20.531 23.391 -1.009 1 93.94 381 LYS B CA 1
ATOM 6468 C C . LYS B 1 381 ? 19.062 23.391 -1.407 1 93.94 381 LYS B C 1
ATOM 6470 O O . LYS B 1 381 ? 18.641 24.188 -2.248 1 93.94 381 LYS B O 1
ATOM 6475 N N . LYS B 1 382 ? 18.328 22.5 -0.766 1 93.81 382 LYS B N 1
ATOM 6476 C CA . LYS B 1 382 ? 16.906 22.406 -1.062 1 93.81 382 LYS B CA 1
ATOM 6477 C C . LYS B 1 382 ? 16.188 23.703 -0.69 1 93.81 382 LYS B C 1
ATOM 6479 O O . LYS B 1 382 ? 15.352 24.203 -1.454 1 93.81 382 LYS B O 1
ATOM 6484 N N . LEU B 1 383 ? 16.453 24.219 0.455 1 93.06 383 LEU B N 1
ATOM 6485 C CA . LEU B 1 383 ? 15.812 25.438 0.93 1 93.06 383 LEU B CA 1
ATOM 6486 C C . LEU B 1 383 ? 16.203 26.625 0.063 1 93.06 383 LEU B C 1
ATOM 6488 O O . LEU B 1 383 ? 15.383 27.516 -0.182 1 93.06 383 LEU B O 1
ATOM 6492 N N . HIS B 1 384 ? 17.406 26.578 -0.447 1 93.25 384 HIS B N 1
ATOM 6493 C CA . HIS B 1 384 ? 17.828 27.656 -1.348 1 93.25 384 HIS B CA 1
ATOM 6494 C C . HIS B 1 384 ? 17.125 27.547 -2.695 1 93.25 384 HIS B C 1
ATOM 6496 O O . HIS B 1 384 ? 16.781 28.562 -3.307 1 93.25 384 HIS B O 1
ATOM 6502 N N . ASP B 1 385 ? 16.891 26.359 -3.127 1 90.69 385 ASP B N 1
ATOM 6503 C CA . ASP B 1 385 ? 16.125 26.172 -4.344 1 90.69 385 ASP B CA 1
ATOM 6504 C C . ASP B 1 385 ? 14.719 26.766 -4.199 1 90.69 385 ASP B C 1
ATOM 6506 O O . ASP B 1 385 ? 14.172 27.312 -5.16 1 90.69 385 ASP B O 1
ATOM 6510 N N . LEU B 1 386 ? 14.258 26.688 -3.021 1 90.62 386 LEU B N 1
ATOM 6511 C CA . LEU B 1 386 ? 12.891 27.078 -2.74 1 90.62 386 LEU B CA 1
ATOM 6512 C C . LEU B 1 386 ? 12.812 28.562 -2.391 1 90.62 386 LEU B C 1
ATOM 6514 O O . LEU B 1 386 ? 11.914 29.266 -2.844 1 90.62 386 LEU B O 1
ATOM 6518 N N . LEU B 1 387 ? 13.766 29.062 -1.552 1 90.19 387 LEU B N 1
ATOM 6519 C CA . LEU B 1 387 ? 13.648 30.375 -0.936 1 90.19 387 LEU B CA 1
ATOM 6520 C C . LEU B 1 387 ? 14.602 31.375 -1.591 1 90.19 387 LEU B C 1
ATOM 6522 O O . LEU B 1 387 ? 14.539 32.562 -1.315 1 90.19 387 LEU B O 1
ATOM 6526 N N . GLY B 1 388 ? 15.391 30.922 -2.457 1 87.88 388 GLY B N 1
ATOM 6527 C CA . GLY B 1 388 ? 16.375 31.766 -3.102 1 87.88 388 GLY B CA 1
ATOM 6528 C C . GLY B 1 388 ? 17.766 31.625 -2.516 1 87.88 388 GLY B C 1
ATOM 6529 O O . GLY B 1 388 ? 17.922 31.422 -1.307 1 87.88 388 GLY B O 1
ATOM 6530 N N . ASP B 1 389 ? 18.734 31.797 -3.346 1 86.12 389 ASP B N 1
ATOM 6531 C CA . ASP B 1 389 ? 20.125 31.547 -2.994 1 86.12 389 ASP B CA 1
ATOM 6532 C C . ASP B 1 389 ? 20.609 32.531 -1.915 1 86.12 389 ASP B C 1
ATOM 6534 O O . ASP B 1 389 ? 21.469 32.188 -1.107 1 86.12 389 ASP B O 1
ATOM 6538 N N . ASN B 1 390 ? 20.047 33.656 -1.862 1 83.5 390 ASN B N 1
ATOM 6539 C CA . ASN B 1 390 ? 20.516 34.719 -0.957 1 83.5 390 ASN B CA 1
ATOM 6540 C C . ASN B 1 390 ? 19.781 3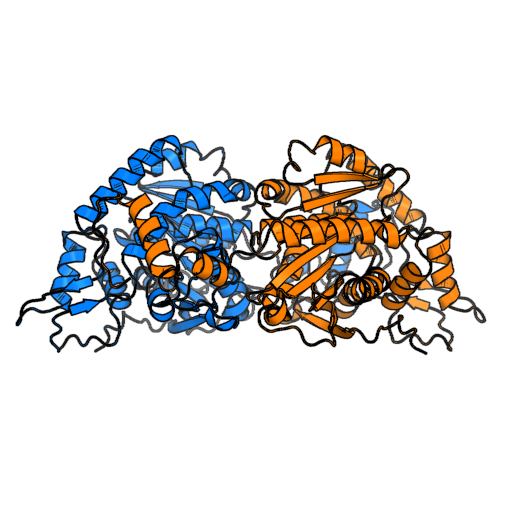4.688 0.374 1 83.5 390 ASN B C 1
ATOM 6542 O O . ASN B 1 390 ? 19.984 35.531 1.226 1 83.5 390 ASN B O 1
ATOM 6546 N N . THR B 1 391 ? 18.953 33.688 0.502 1 85.88 391 THR B N 1
ATOM 6547 C CA . THR B 1 391 ? 18.188 33.594 1.734 1 85.88 391 THR B CA 1
ATOM 6548 C C . THR B 1 391 ? 19.031 33.031 2.871 1 85.88 391 THR B C 1
ATOM 6550 O O . THR B 1 391 ? 19.719 32.031 2.693 1 85.88 391 THR B O 1
ATOM 6553 N N . ASN B 1 392 ? 19.031 33.719 3.979 1 82 392 ASN B N 1
ATOM 6554 C CA . ASN B 1 392 ? 19.703 33.219 5.164 1 82 392 ASN B CA 1
ATOM 6555 C C . ASN B 1 392 ? 18.922 32.062 5.805 1 82 392 ASN B C 1
ATOM 6557 O O . ASN B 1 392 ? 17.797 32.281 6.273 1 82 392 ASN B O 1
ATOM 6561 N N . ILE B 1 393 ? 19.469 30.906 5.715 1 81.88 393 ILE B N 1
ATOM 6562 C CA . ILE B 1 393 ? 18.859 29.734 6.328 1 81.88 393 ILE B CA 1
ATOM 6563 C C . ILE B 1 393 ? 19.469 29.5 7.707 1 81.88 393 ILE B C 1
ATOM 6565 O O . ILE B 1 393 ? 20.688 29.453 7.848 1 81.88 393 ILE B O 1
ATOM 6569 N N . PRO B 1 394 ? 18.609 29.484 8.75 1 71.88 394 PRO B N 1
ATOM 6570 C CA . PRO B 1 394 ? 19.156 29.266 10.094 1 71.88 394 PRO B CA 1
ATOM 6571 C C . PRO B 1 394 ? 19.969 27.969 10.195 1 71.88 394 PRO B C 1
ATOM 6573 O O . PRO B 1 394 ? 19.688 27 9.484 1 71.88 394 PRO B O 1
ATOM 6576 N N . SER B 1 395 ? 21.219 28.031 10.961 1 58.16 395 SER B N 1
ATOM 6577 C CA . SER B 1 395 ? 22.172 26.938 11.109 1 58.16 395 SER B CA 1
ATOM 6578 C C . SER B 1 395 ? 21.547 25.766 11.859 1 58.16 395 SER B C 1
ATOM 6580 O O . SER B 1 395 ? 22.047 24.641 11.781 1 58.16 395 SER B O 1
ATOM 6582 N N . LYS B 1 396 ? 20.797 25.875 12.953 1 57.16 396 LYS B N 1
ATOM 6583 C CA . LYS B 1 396 ? 20.297 24.781 13.781 1 57.16 396 LYS B CA 1
ATOM 6584 C C . LYS B 1 396 ? 19.297 23.938 13.016 1 57.16 396 LYS B C 1
ATOM 6586 O O . LYS B 1 396 ? 18.078 24.125 13.156 1 57.16 396 LYS B O 1
ATOM 6591 N N . LEU B 1 397 ? 19.797 23.656 11.805 1 49.66 397 LEU B N 1
ATOM 6592 C CA . LEU B 1 397 ? 18.984 22.672 11.102 1 49.66 397 LEU B CA 1
ATOM 6593 C C . LEU B 1 397 ? 19.469 21.25 11.383 1 49.66 397 LEU B C 1
ATOM 6595 O O . LEU B 1 397 ? 20.672 20.984 11.344 1 49.66 397 LEU B O 1
#

InterPro domains:
  IPR000073 Alpha/beta hydrolase fold-1 [PF12697] (65-342)
  IPR029058 Alpha/Beta hydrolase fold [G3DSA:3.40.50.1820] (9-357)
  IPR029058 Alpha/Beta hydrolase fold [SSF53474] (57-351)

Secondary structure (DSSP, 8-state):
-----PPPTTEEEEEEEEEPPSS--TTSB--SS--S-GGGG--EEEEEEEEESSPPPTTS-EEEEEEE--TT--GGGGHHHHHHHHHHHHHH-TTS-EEEEEEE--TTSHHHHHHTTTTB-S---HHHHHHHHHHIIIIITHHHHT-TTEEEEEEEETHHHHHHHHHHHH-TTT-SEEEEES------GGGHHHHHHHHHHHHHTT-S--EE--PPTTS-HHHHHHHHHHHTSTTTTS-HHHHHHHHHHHS-TT--TTS--S-EE-SS-HHHHHHHHHHHHHHHHHHGGGGGG--S-EEEEEETTSHHHHHHHHTTTTTTTTEEEEEETT--TTHHHHSHHHHHHHHHHHHHHHHHHSPPP-HHHHHHHH-TTHHHHHHHHHHHHHH-TT----S--/--------TTEEEEEEEEEPPSS--TTSB--SS--S-GGGG--EEEEEEEEESSPPPTTS-EEEEEEE--TT--GGGGHHHHHHHHHHHHHH-TTSEEEEEEEE--TTSHHHHHHTTTTB-S---HHHHHHHHHHIIIIITHHHHT-TTEEEEEEEETHHHHHHHHHHHH-TTT-SEEEEES------GGGHHHHHHHHHHHHHTT-S--EE--PPTTS-HHHHHHHHHHHTSTTTTS-HHHHHHHHHHHS-TT--TTS--S-EE-SS-HHHHHHHHHHHHHHHHHHGGGGGG--S-EEEEEETTSHHHHHHHHTTTTTTTTEEEEEETT--TTHHHHSHHHHHHHHHHHHHHHHHHSPPP-HHHHHHHH-TTHHHHHHHHHHHHHH-TT----S--